Protein AF-A0A6G3MDM1-F1 (afdb_monomer)

Foldseek 3Di:
DVVQLVVLVVQLVVQVVVCVVVVDRDVSNVVSVVSNVVVVLVVLQVQDFDPLLVVLLVLLVVLLVVLVVPDQADADDPPDDLVNLLVVLVVLLVVLLLLLLVLLLCLLVVVLVCNSVSSNVNSVSVSVNSNSLSNSLNPPPDVVLSVVLSVLSNQLSVLSNQLSSLSSSCRNPVDPVSSVSNLVSSVSNSVSSLVSNCSSPPAAAQLSLLVVLLSCLSRPLLSLLSNLLFALPPPDFLLVLLVVLVVLLVPQLVVLLVLCLVCLPDPVSVNCNSVSSVSVSVSLVSNSSSLSNSLNLLLCLDPQWDCPDDQLDDLVVLVVLLVQLLVLLVCLLPDDDFQDPVNLVVSLVSNCVSLVVNLVSLVSSLVVPPPDPPLSVVLVVLSVQLVVLSVVLNVVLVVPVPDDGSVVNSVSSVVSSVSNSVSSVVSSVSCVDPVNDDPRIRRDPVSNVLSVQSSVLSVQLSVLSSQLSVLSSVCSVPPDPVSSVVNSVSSVSSSVSSVSNSVSSQVSPRLQVLLVVLLVLLVVLLVVLVVLLVCLVVVVDDQDDADLVVLVVLLVVLLVLLLVLLVVCLPPDLRSNSVNSVSLSSNSVSLSVNSVSLSNNLSLLVVDPSVLSSVLSVLSSQLSVLSNLLSQLSHSDRDDDPNDDRDHNNVSSVSNNVSSVVSNVSSVVSVCVSDPLSVLLVVLVVLLVVLVDDDPPPPPDDDQDDLVRLLVVLLVLLVVLLVLLVVLLVCLVPPLPCNSVSLVVNSVSLVVNSCSLVVNLVQDDPVLNVVLSVLSSQLSVLSSVLSVLSVCSVNDVVSSVVNVVSSVVNVVSSVVSNVSSVLQCLLLVLLVVLLVVLVVLLVVLVVLLVCLVVLNLFADPPFDALVVLVVLLVVLVVQLVVLVVVVVPDPDDGSVNSNVSSVSCSVSLVSNSVSLSSNLSNVGSVCSVVSNVSSVVNSVVSVVSSVVSVVSSVVPSPDD

Solvent-accessible surface area (backbone atoms only — not comparable to full-atom values): 51323 Å² total; per-residue (Å²): 83,71,68,52,30,50,52,26,48,50,50,32,52,53,41,50,55,49,28,75,74,63,83,50,88,55,70,68,41,58,54,26,49,49,53,24,51,51,26,48,53,58,37,64,74,63,60,86,51,62,69,54,48,53,52,25,37,50,52,52,48,53,51,45,52,52,58,75,62,69,64,84,60,70,76,76,64,94,90,68,52,78,64,55,57,52,50,54,48,54,53,50,49,55,51,50,49,52,39,50,28,51,44,47,39,33,62,51,70,65,39,72,84,56,43,46,60,43,50,33,53,41,40,56,51,49,54,54,49,54,52,54,53,47,30,49,39,72,67,44,94,48,69,66,61,22,45,54,51,49,53,39,48,48,55,34,44,55,33,48,49,51,34,41,53,32,49,49,47,27,69,64,49,80,44,77,67,34,54,49,51,34,52,54,34,49,49,55,31,48,51,38,50,47,54,40,49,50,66,74,48,82,65,64,70,31,49,62,47,40,54,52,50,44,47,45,45,57,55,50,51,47,37,47,40,73,31,26,79,50,90,53,90,62,93,66,43,60,68,56,36,50,52,50,42,51,52,44,49,71,66,48,46,60,54,47,53,52,51,49,54,56,20,68,73,41,84,79,37,32,64,53,37,24,61,47,46,50,58,47,47,58,52,51,53,52,40,52,51,37,48,27,34,39,31,26,53,45,14,58,50,28,90,72,24,47,77,74,43,82,71,66,69,60,71,65,59,52,51,50,45,49,50,52,42,50,49,54,53,45,61,62,62,69,52,87,73,86,80,47,72,71,56,54,53,50,44,55,53,52,47,51,49,41,52,48,54,52,48,49,55,52,52,57,30,46,72,70,55,83,86,50,72,66,60,50,45,56,52,48,56,41,48,51,48,41,54,50,50,53,50,49,44,52,53,51,50,63,58,43,72,60,89,57,60,71,63,56,54,39,54,50,48,53,52,41,51,50,53,45,50,51,43,52,50,51,47,52,55,60,51,68,34,80,95,59,51,74,41,72,55,48,59,22,74,68,15,52,60,68,23,44,65,56,38,50,31,53,47,47,31,48,51,31,47,41,58,24,38,56,47,49,49,47,40,70,74,52,87,48,77,70,57,46,58,54,35,54,53,28,51,51,48,26,52,50,30,51,52,49,37,54,51,50,58,62,74,62,42,64,33,41,66,56,31,51,53,49,39,54,53,48,53,52,44,50,53,49,50,50,53,52,49,49,41,68,72,65,66,77,66,92,74,81,89,71,65,62,65,57,32,52,50,52,46,53,50,50,52,50,51,44,50,48,54,53,57,62,47,68,79,53,56,95,72,44,34,34,62,50,31,59,53,48,48,56,39,47,57,48,54,62,52,43,53,62,33,50,53,52,41,46,58,59,37,71,88,52,64,66,76,60,51,50,48,54,51,55,34,49,47,51,25,51,50,24,46,39,45,30,44,36,38,67,32,94,73,55,61,65,58,93,89,36,78,68,52,54,55,69,60,19,46,50,46,27,49,50,33,51,48,54,42,50,53,51,52,53,56,47,57,52,67,56,39,76,62,49,51,50,40,54,52,49,52,50,52,45,50,59,71,68,50,93,73,79,87,82,72,88,78,72,72,90,64,54,70,69,59,48,49,54,52,49,52,52,38,51,50,48,47,44,51,46,45,51,50,45,61,61,33,66,78,76,46,68,85,55,45,62,63,47,53,50,52,41,46,54,43,49,50,55,42,50,49,52,55,64,72,50,42,79,82,44,59,69,74,56,33,54,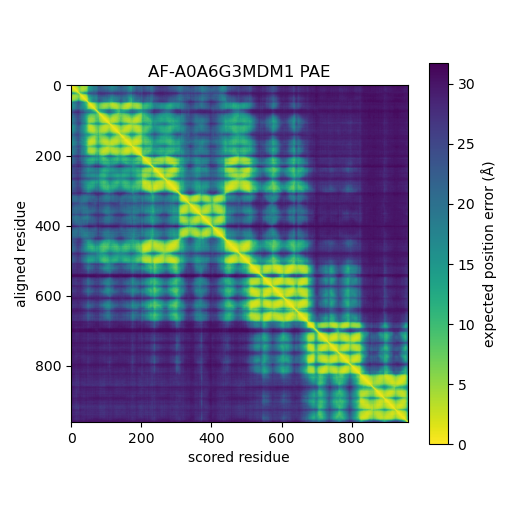52,51,51,50,46,49,44,53,38,47,53,39,50,39,55,40,48,58,38,57,61,44,49,84,80,37,84,75,49,56,62,59,43,52,53,40,45,49,49,40,45,48,41,48,50,52,50,50,50,55,63,63,55,66,51,52,10,51,54,42,30,52,55,48,35,54,54,48,52,55,52,46,54,55,47,51,52,49,42,56,29,26,75,69,51,64,35,53,59,56,90,90,54,66,51,43,84,71,39,52,60,57,43,53,52,30,50,54,51,51,51,50,53,52,52,61,53,69,71,48,94,67,92,44,39,69,56,40,30,54,48,31,58,54,45,51,60,38,48,55,54,35,55,53,45,51,53,43,31,32,32,45,56,15,42,89,38,31,69,60,28,40,52,53,47,51,51,51,46,52,54,51,49,53,50,39,54,50,38,55,49,59,58,50,64,72,75,77,73,129

InterPro domains:
  IPR036723 Alpha-catenin/vinculin-like superfamily [SSF47220] (77-200)

Structure (mmCIF, N/CA/C/O backbone):
data_AF-A0A6G3MDM1-F1
#
_entry.id   AF-A0A6G3MDM1-F1
#
loop_
_atom_site.group_PDB
_atom_site.id
_atom_site.type_symbol
_atom_site.label_atom_id
_atom_site.label_alt_id
_atom_site.label_comp_id
_atom_site.label_asym_id
_atom_site.label_entity_id
_atom_site.label_seq_id
_atom_site.pdbx_PDB_ins_code
_atom_site.Cartn_x
_atom_site.Cartn_y
_atom_site.Cartn_z
_atom_site.occupancy
_atom_site.B_iso_or_equiv
_atom_site.auth_seq_id
_atom_site.auth_comp_id
_atom_site.auth_asym_id
_atom_site.auth_atom_id
_atom_site.pdbx_PDB_model_num
ATOM 1 N N . ASN A 1 1 ? -0.074 -30.203 -42.753 1.00 56.38 1 ASN A N 1
ATOM 2 C CA . ASN A 1 1 ? 0.575 -29.553 -41.587 1.00 56.38 1 ASN A CA 1
ATOM 3 C C . ASN A 1 1 ? -0.104 -29.908 -40.266 1.00 56.38 1 ASN A C 1
ATOM 5 O O . ASN A 1 1 ? 0.550 -30.571 -39.475 1.00 56.38 1 ASN A O 1
ATOM 9 N N . LEU A 1 2 ? -1.399 -29.616 -40.043 1.00 56.16 2 LEU A N 1
ATOM 10 C CA . LEU A 1 2 ? -2.116 -30.030 -38.811 1.00 56.16 2 LEU A CA 1
ATOM 11 C C . LEU A 1 2 ? -1.998 -31.534 -38.520 1.00 56.16 2 LEU A C 1
ATOM 13 O O . LEU A 1 2 ? -1.675 -31.929 -37.409 1.00 56.16 2 LEU A O 1
ATOM 17 N N . GLN A 1 3 ? -2.166 -32.376 -39.540 1.00 72.31 3 GLN A N 1
ATOM 18 C CA . GLN A 1 3 ? -2.042 -33.830 -39.410 1.00 72.31 3 GLN A CA 1
ATOM 19 C C . GLN A 1 3 ? -0.613 -34.283 -39.048 1.00 72.31 3 GLN A C 1
ATOM 21 O O . GLN A 1 3 ? -0.442 -35.246 -38.304 1.00 72.31 3 GLN A O 1
ATOM 26 N N . ASN A 1 4 ? 0.415 -33.551 -39.494 1.00 68.88 4 ASN A N 1
ATOM 27 C CA . ASN A 1 4 ? 1.814 -33.817 -39.139 1.00 68.88 4 ASN A CA 1
ATOM 28 C C . ASN A 1 4 ? 2.110 -33.406 -37.692 1.00 68.88 4 ASN A C 1
ATOM 30 O O . ASN A 1 4 ? 2.828 -34.127 -37.002 1.00 68.88 4 ASN A O 1
ATOM 34 N N . ILE A 1 5 ? 1.523 -32.301 -37.215 1.00 68.00 5 ILE A N 1
ATOM 35 C CA . ILE A 1 5 ? 1.585 -31.881 -35.804 1.00 68.00 5 ILE A CA 1
ATOM 36 C C . ILE A 1 5 ? 0.885 -32.911 -34.926 1.00 68.00 5 ILE A C 1
ATOM 38 O O . ILE A 1 5 ? 1.427 -33.317 -33.907 1.00 68.00 5 ILE A O 1
ATOM 42 N N . LEU A 1 6 ? -0.295 -33.377 -35.336 1.00 74.31 6 LEU A N 1
ATOM 43 C CA . LEU A 1 6 ? -1.076 -34.353 -34.580 1.00 74.31 6 LEU A CA 1
ATOM 44 C C . LEU A 1 6 ? -0.318 -35.680 -34.467 1.00 74.31 6 LEU A C 1
ATOM 46 O O . LEU A 1 6 ? -0.173 -36.219 -33.376 1.00 74.31 6 LEU A O 1
ATOM 50 N N . THR A 1 7 ? 0.264 -36.147 -35.573 1.00 77.12 7 THR A N 1
ATOM 51 C CA . THR A 1 7 ? 1.086 -37.366 -35.602 1.00 77.12 7 THR A CA 1
ATOM 52 C C . THR A 1 7 ? 2.361 -37.206 -34.767 1.00 77.12 7 THR A C 1
ATOM 54 O O . THR A 1 7 ? 2.707 -38.091 -33.989 1.00 77.12 7 THR A O 1
ATOM 57 N N . SER A 1 8 ? 3.040 -36.059 -34.860 1.00 69.50 8 SER A N 1
ATOM 58 C CA . SER A 1 8 ? 4.252 -35.777 -34.075 1.00 69.50 8 SER A CA 1
ATOM 59 C C . SER A 1 8 ? 3.952 -35.607 -32.583 1.00 69.50 8 SER A C 1
ATOM 61 O O . SER A 1 8 ? 4.720 -36.069 -31.747 1.00 69.50 8 SER A O 1
ATOM 63 N N . SER A 1 9 ? 2.807 -35.015 -32.239 1.00 74.25 9 SER A N 1
ATOM 64 C CA . SER A 1 9 ? 2.337 -34.852 -30.861 1.00 74.25 9 SER A CA 1
ATOM 65 C C . SER A 1 9 ? 1.912 -36.186 -30.249 1.00 74.25 9 SER A C 1
ATOM 67 O O . SER A 1 9 ? 2.277 -36.466 -29.112 1.00 74.25 9 SER A O 1
ATOM 69 N N . ILE A 1 10 ? 1.227 -37.049 -31.010 1.00 80.62 10 ILE A N 1
ATOM 70 C CA . ILE A 1 10 ? 0.932 -38.429 -30.597 1.00 80.62 10 ILE A CA 1
ATOM 71 C C . ILE A 1 10 ? 2.235 -39.183 -30.323 1.00 80.62 10 ILE A C 1
ATOM 73 O O . ILE A 1 10 ? 2.354 -39.797 -29.266 1.00 80.62 10 ILE A O 1
ATOM 77 N N . ASN A 1 11 ? 3.225 -39.069 -31.213 1.00 76.69 11 ASN A N 1
ATOM 78 C CA . ASN A 1 11 ? 4.536 -39.691 -31.028 1.00 76.69 11 ASN A CA 1
ATOM 79 C C . ASN A 1 11 ? 5.253 -39.167 -29.769 1.00 76.69 11 ASN A C 1
ATOM 81 O O . ASN A 1 11 ? 5.798 -39.954 -28.995 1.00 76.69 11 ASN A O 1
ATOM 85 N N . CYS A 1 12 ? 5.189 -37.860 -29.495 1.00 74.38 12 CYS A N 1
ATOM 86 C CA . CYS A 1 12 ? 5.687 -37.283 -28.243 1.00 74.38 12 CYS A CA 1
ATOM 87 C C . CYS A 1 12 ? 4.965 -37.853 -27.014 1.00 74.38 12 CYS A C 1
ATOM 89 O O . CYS A 1 12 ? 5.619 -38.201 -26.033 1.00 74.38 12 CYS A O 1
ATOM 91 N N . CYS A 1 13 ? 3.636 -37.980 -27.051 1.00 77.19 13 CYS A N 1
ATOM 92 C CA . CYS A 1 13 ? 2.851 -38.556 -25.958 1.00 77.19 13 CYS A CA 1
ATOM 93 C C . CYS A 1 13 ? 3.184 -40.035 -25.726 1.00 77.19 13 CYS A C 1
ATOM 95 O O . CYS A 1 13 ? 3.335 -40.452 -24.577 1.00 77.19 13 CYS A O 1
ATOM 97 N N . THR A 1 14 ? 3.341 -40.827 -26.789 1.00 77.50 14 THR A N 1
ATOM 98 C CA . THR A 1 14 ? 3.735 -42.237 -26.674 1.00 77.50 14 THR A CA 1
ATOM 99 C C . THR A 1 14 ? 5.146 -42.385 -26.122 1.00 77.50 14 THR A C 1
ATOM 101 O O . THR A 1 14 ? 5.366 -43.210 -25.240 1.00 77.50 14 THR A O 1
ATOM 104 N N . GLU A 1 15 ? 6.086 -41.543 -26.551 1.00 71.12 15 GLU A N 1
ATOM 105 C CA . GLU A 1 15 ? 7.463 -41.596 -26.053 1.00 71.12 15 GLU A CA 1
ATOM 106 C C . GLU A 1 15 ? 7.592 -41.055 -24.627 1.00 71.12 15 GLU A C 1
ATOM 108 O O . GLU A 1 15 ? 8.381 -41.561 -23.835 1.00 71.12 15 GLU A O 1
ATOM 113 N N . THR A 1 16 ? 6.750 -40.098 -24.240 1.00 70.69 16 THR A N 1
ATOM 114 C CA . THR A 1 16 ? 6.659 -39.625 -22.851 1.00 70.69 16 THR A CA 1
ATOM 115 C C . THR A 1 16 ? 6.066 -40.708 -21.949 1.00 70.69 16 THR A C 1
ATOM 117 O O . THR A 1 16 ? 6.552 -40.923 -20.841 1.00 70.69 16 THR A O 1
ATOM 120 N N . LYS A 1 17 ? 5.071 -41.464 -22.433 1.00 74.31 17 LYS A N 1
ATOM 121 C CA . LYS A 1 17 ? 4.546 -42.641 -21.728 1.00 74.31 17 LYS A CA 1
ATOM 122 C C . LYS A 1 17 ? 5.627 -43.714 -21.539 1.00 74.31 17 LYS A C 1
ATOM 124 O O . LYS A 1 17 ? 5.724 -44.285 -20.457 1.00 74.31 17 LYS A O 1
ATOM 129 N N . ASN A 1 18 ? 6.465 -43.941 -22.550 1.00 67.12 18 ASN A N 1
ATOM 130 C CA . ASN A 1 18 ? 7.610 -44.850 -22.453 1.00 67.12 18 ASN A CA 1
ATOM 131 C C . ASN A 1 18 ? 8.684 -44.328 -21.480 1.00 67.12 18 ASN A C 1
ATOM 133 O O . ASN A 1 18 ? 9.256 -45.106 -20.721 1.00 67.12 18 ASN A O 1
ATOM 137 N N . MET A 1 19 ? 8.919 -43.012 -21.439 1.00 62.62 19 MET A N 1
ATOM 138 C CA . MET A 1 19 ? 9.849 -42.377 -20.498 1.00 62.62 19 MET A CA 1
ATOM 139 C C . MET A 1 19 ? 9.411 -42.566 -19.038 1.00 62.62 19 MET A C 1
ATOM 141 O O . MET A 1 19 ? 10.239 -42.908 -18.196 1.00 62.62 19 MET A O 1
ATOM 145 N N . ILE A 1 20 ? 8.113 -42.401 -18.748 1.00 64.94 20 ILE A N 1
ATOM 146 C CA . ILE A 1 20 ? 7.532 -42.624 -17.410 1.00 64.94 20 ILE A CA 1
ATOM 147 C C . ILE A 1 20 ? 7.748 -44.073 -16.944 1.00 64.94 20 ILE A C 1
ATOM 149 O O . ILE A 1 20 ? 7.899 -44.324 -15.753 1.00 64.94 20 ILE A O 1
ATOM 153 N N . LEU A 1 21 ? 7.799 -45.026 -17.878 1.00 64.44 21 LEU A N 1
ATOM 154 C CA . LEU A 1 21 ? 8.020 -46.442 -17.580 1.00 64.44 21 LEU A CA 1
ATOM 155 C C . LEU A 1 21 ? 9.507 -46.810 -17.421 1.00 64.44 21 LEU A C 1
ATOM 157 O O . LEU A 1 21 ? 9.814 -47.741 -16.681 1.00 64.44 21 LEU A O 1
ATOM 161 N N . CYS A 1 22 ? 10.428 -46.096 -18.079 1.00 56.28 22 CYS A N 1
ATOM 162 C CA . CYS A 1 22 ? 11.844 -46.484 -18.172 1.00 56.28 22 CYS A CA 1
ATOM 163 C C . CYS A 1 22 ? 12.840 -45.549 -17.450 1.00 56.28 22 CYS A C 1
ATOM 165 O O . CYS A 1 22 ? 14.040 -45.820 -17.491 1.00 56.28 22 CYS A O 1
ATOM 167 N N . ASN A 1 23 ? 12.390 -44.460 -16.806 1.00 50.69 23 ASN A N 1
ATOM 168 C CA . ASN A 1 23 ? 13.208 -43.529 -15.997 1.00 50.69 23 ASN A CA 1
ATOM 169 C C . ASN A 1 23 ? 14.508 -43.007 -16.662 1.00 50.69 23 ASN A C 1
ATOM 171 O O . ASN A 1 23 ? 15.453 -42.600 -15.987 1.00 50.69 23 ASN A O 1
ATOM 175 N N . SER A 1 24 ? 14.565 -42.971 -17.994 1.00 52.22 24 SER A N 1
ATOM 176 C CA . SER A 1 24 ? 15.653 -42.366 -18.771 1.00 52.22 24 SER A CA 1
ATOM 177 C C . SER A 1 24 ? 15.071 -41.611 -19.962 1.00 52.22 24 SER A C 1
ATOM 179 O O . SER A 1 24 ? 14.075 -42.043 -20.537 1.00 52.22 24 SER A O 1
ATOM 181 N N . ILE A 1 25 ? 15.660 -40.460 -20.308 1.00 53.53 25 ILE A N 1
ATOM 182 C CA . ILE A 1 25 ? 15.230 -39.644 -21.453 1.00 53.53 25 ILE A CA 1
ATOM 183 C C . ILE A 1 25 ? 15.788 -40.300 -22.724 1.00 53.53 25 ILE A C 1
ATOM 185 O O . ILE A 1 25 ? 17.003 -40.240 -22.937 1.00 53.53 25 ILE A O 1
ATOM 189 N N . PRO A 1 26 ? 14.962 -40.914 -23.587 1.00 58.25 26 PRO A N 1
ATOM 190 C CA . PRO A 1 26 ? 15.462 -41.473 -24.829 1.00 58.25 26 PRO A CA 1
ATOM 191 C C . PRO A 1 26 ? 15.682 -40.338 -25.843 1.00 58.25 26 PRO A C 1
ATOM 193 O O . PRO A 1 26 ? 14.873 -39.413 -25.940 1.00 58.25 26 PRO A O 1
ATOM 196 N N . GLN A 1 27 ? 16.757 -40.402 -26.640 1.00 58.00 27 GLN A N 1
ATOM 197 C CA . GLN A 1 27 ? 16.988 -39.455 -27.749 1.00 58.00 27 GLN A CA 1
ATOM 198 C C . GLN A 1 27 ? 15.788 -39.377 -28.716 1.00 58.00 27 GLN A C 1
ATOM 200 O O . GLN A 1 27 ? 15.547 -38.320 -29.298 1.00 58.00 27 GLN A O 1
ATOM 205 N N . SER A 1 28 ? 14.978 -40.441 -28.807 1.00 61.41 28 SER A N 1
ATOM 206 C CA . SER A 1 28 ? 13.747 -40.484 -29.608 1.00 61.41 28 SER A CA 1
ATOM 207 C C . SER A 1 28 ? 12.702 -39.441 -29.193 1.00 61.41 28 SER A C 1
ATOM 209 O O . SER A 1 28 ? 11.977 -38.931 -30.051 1.00 61.41 28 SER A O 1
ATOM 211 N N . LEU A 1 29 ? 12.642 -39.067 -27.908 1.00 64.69 29 LEU A N 1
ATOM 212 C CA . LEU A 1 29 ? 11.740 -38.023 -27.417 1.00 64.69 29 LEU A CA 1
ATOM 213 C C . LEU A 1 29 ? 12.207 -36.635 -27.873 1.00 64.69 29 LEU A C 1
ATOM 215 O O . LEU A 1 29 ? 11.394 -35.831 -28.320 1.00 64.69 29 LEU A O 1
ATOM 219 N N . LEU A 1 30 ? 13.516 -36.367 -27.824 1.00 59.47 30 LEU A N 1
ATOM 220 C CA . LEU A 1 30 ? 14.088 -35.093 -28.267 1.00 59.47 30 LEU A CA 1
ATOM 221 C C . LEU A 1 30 ? 13.893 -34.888 -29.778 1.00 59.47 30 LEU A C 1
ATOM 223 O O . LEU A 1 30 ? 13.536 -33.794 -30.215 1.00 59.47 30 LEU A O 1
ATOM 227 N N . ASP A 1 31 ? 14.055 -35.952 -30.564 1.00 67.00 31 ASP A N 1
ATOM 228 C CA . ASP A 1 31 ? 13.816 -35.926 -32.009 1.00 67.00 31 ASP A CA 1
ATOM 229 C C . ASP A 1 31 ? 12.328 -35.775 -32.350 1.00 67.00 31 ASP A C 1
ATOM 231 O O . ASP A 1 31 ? 11.976 -35.071 -33.298 1.00 67.00 31 ASP A O 1
ATOM 235 N N . SER A 1 32 ? 11.437 -36.378 -31.557 1.00 66.81 32 SER A N 1
ATOM 236 C CA . SER A 1 32 ? 9.986 -36.210 -31.714 1.00 66.81 32 SER A CA 1
ATOM 237 C C . SER A 1 32 ? 9.538 -34.785 -31.369 1.00 66.81 32 SER A C 1
ATOM 239 O O . SER A 1 32 ? 8.725 -34.208 -32.093 1.00 66.81 32 SER A O 1
ATOM 241 N N . ILE A 1 33 ? 10.126 -34.172 -30.334 1.00 63.38 33 ILE A N 1
ATOM 242 C CA . ILE A 1 33 ? 9.881 -32.770 -29.962 1.00 63.38 33 ILE A CA 1
ATOM 243 C C . ILE A 1 33 ? 10.366 -31.820 -31.062 1.00 63.38 33 ILE A C 1
ATOM 245 O O . ILE A 1 33 ? 9.626 -30.912 -31.441 1.00 63.38 33 ILE A O 1
ATOM 249 N N . LYS A 1 34 ? 11.563 -32.048 -31.623 1.00 64.56 34 LYS A N 1
ATOM 250 C CA . LYS A 1 34 ? 12.079 -31.252 -32.749 1.00 64.56 34 LYS A CA 1
ATOM 251 C C . LYS A 1 34 ? 11.168 -31.339 -33.971 1.00 64.56 34 LYS A C 1
ATOM 253 O O . LYS A 1 34 ? 10.753 -30.306 -34.480 1.00 64.56 34 LYS A O 1
ATOM 258 N N . ARG A 1 35 ? 10.753 -32.547 -34.372 1.00 66.88 35 ARG A N 1
ATOM 259 C CA . ARG A 1 35 ? 9.805 -32.731 -35.488 1.00 66.88 35 ARG A CA 1
ATOM 260 C C . ARG A 1 35 ? 8.462 -32.053 -35.239 1.00 66.88 35 ARG A C 1
ATOM 262 O O . ARG A 1 35 ? 7.871 -31.526 -36.176 1.00 66.88 35 ARG A O 1
ATOM 269 N N . ASN A 1 36 ? 7.982 -32.047 -33.995 1.00 68.50 36 ASN A N 1
ATOM 270 C CA . ASN A 1 36 ? 6.753 -31.343 -33.649 1.00 68.50 36 ASN A CA 1
ATOM 271 C C . ASN A 1 36 ? 6.929 -29.820 -33.762 1.00 68.50 36 ASN A C 1
ATOM 273 O O . ASN A 1 36 ? 6.077 -29.148 -34.335 1.00 68.50 36 ASN A O 1
ATOM 277 N N . SER A 1 37 ? 8.061 -29.286 -33.294 1.00 56.94 37 SER A N 1
ATOM 278 C CA . SER A 1 37 ? 8.414 -27.870 -33.446 1.00 56.94 37 SER A CA 1
ATOM 279 C C . SER A 1 37 ? 8.526 -27.466 -34.920 1.00 56.94 37 SER A C 1
ATOM 281 O O . SER A 1 37 ? 7.942 -26.466 -35.327 1.00 56.94 37 SER A O 1
ATOM 283 N N . ASP A 1 38 ? 9.191 -28.275 -35.745 1.00 62.28 38 ASP A N 1
ATOM 284 C CA . ASP A 1 38 ? 9.326 -28.031 -37.184 1.00 62.28 38 ASP A CA 1
ATOM 285 C C . ASP A 1 38 ? 7.971 -28.115 -37.907 1.00 62.28 38 ASP A C 1
ATOM 287 O O . ASP A 1 38 ? 7.681 -27.319 -38.800 1.00 62.28 38 ASP A O 1
ATOM 291 N N . ALA A 1 39 ? 7.093 -29.036 -37.493 1.00 64.62 39 ALA A N 1
ATOM 292 C CA . ALA A 1 39 ? 5.735 -29.147 -38.023 1.00 64.62 39 ALA A CA 1
ATOM 293 C C . ALA A 1 39 ? 4.850 -27.948 -37.636 1.00 64.62 39 ALA A C 1
ATOM 295 O O . ALA A 1 39 ? 4.028 -27.517 -38.447 1.00 64.62 39 ALA A O 1
ATOM 296 N N . ILE A 1 40 ? 5.033 -27.393 -36.432 1.00 59.28 40 ILE A N 1
ATOM 297 C CA . ILE A 1 40 ? 4.368 -26.166 -35.969 1.00 59.28 40 ILE A CA 1
ATOM 298 C C . ILE A 1 40 ? 4.896 -24.948 -36.738 1.00 59.28 40 ILE A C 1
ATOM 300 O O . ILE A 1 40 ? 4.097 -24.167 -37.251 1.00 59.28 40 ILE A O 1
ATOM 304 N N . LEU A 1 41 ? 6.213 -24.819 -36.918 1.00 56.00 41 LEU A N 1
ATOM 305 C CA . LEU A 1 41 ? 6.829 -23.755 -37.725 1.00 56.00 41 LEU A CA 1
ATOM 306 C C . LEU A 1 41 ? 6.403 -23.827 -39.200 1.00 56.00 41 LEU A C 1
ATOM 308 O O . LEU A 1 41 ? 6.119 -22.804 -39.822 1.00 56.00 41 LEU A O 1
ATOM 312 N N . SER A 1 42 ? 6.271 -25.036 -39.749 1.00 60.62 42 SER A N 1
ATOM 313 C CA . SER A 1 42 ? 5.723 -25.258 -41.090 1.00 60.62 42 SER A CA 1
ATOM 314 C C . SER A 1 42 ? 4.229 -24.941 -41.192 1.00 60.62 42 SER A C 1
ATOM 316 O O . SER A 1 42 ? 3.741 -24.709 -42.295 1.00 60.62 42 SER A O 1
ATOM 318 N N . LEU A 1 43 ? 3.481 -24.977 -40.087 1.00 62.12 43 LEU A N 1
ATOM 319 C CA . LEU A 1 43 ? 2.080 -24.567 -40.056 1.00 62.12 43 LEU A CA 1
ATOM 320 C C . LEU A 1 43 ? 1.959 -23.043 -39.976 1.00 62.12 43 LEU A C 1
ATOM 322 O O . LEU A 1 43 ? 1.180 -22.457 -40.725 1.00 62.12 43 LEU A O 1
ATOM 326 N N . LEU A 1 44 ? 2.790 -22.422 -39.137 1.00 54.09 44 LEU A N 1
ATOM 327 C CA . LEU A 1 44 ? 2.942 -20.973 -39.002 1.00 54.09 44 LEU A CA 1
ATOM 328 C C . LEU A 1 44 ? 3.313 -20.306 -40.335 1.00 54.09 44 LEU A C 1
ATOM 330 O O . LEU A 1 44 ? 2.776 -19.254 -40.664 1.00 54.09 44 LEU A O 1
ATOM 334 N N . SER A 1 45 ? 4.151 -20.947 -41.155 1.00 55.12 45 SER A N 1
ATOM 335 C CA . SER A 1 45 ? 4.503 -20.448 -42.494 1.00 55.12 45 SER A CA 1
ATOM 336 C C . SER A 1 45 ? 3.392 -20.593 -43.548 1.00 55.12 45 SER A C 1
ATOM 338 O O . SER A 1 45 ? 3.509 -20.020 -44.633 1.00 55.12 45 SER A O 1
ATOM 340 N N . THR A 1 46 ? 2.316 -21.324 -43.232 1.00 58.50 46 THR A N 1
ATOM 341 C CA . THR A 1 46 ? 1.135 -21.540 -44.091 1.00 58.50 46 THR A CA 1
ATOM 342 C C . THR A 1 46 ? -0.118 -20.783 -43.640 1.00 58.50 46 THR A C 1
ATOM 344 O O . THR A 1 46 ? -1.184 -21.002 -44.215 1.00 58.50 46 THR A O 1
ATOM 347 N N . ILE A 1 47 ? -0.024 -19.910 -42.630 1.00 57.88 47 ILE A N 1
ATOM 348 C CA . ILE A 1 47 ? -1.165 -19.096 -42.191 1.00 57.88 47 ILE A CA 1
ATOM 349 C C . ILE A 1 47 ? -1.498 -18.076 -43.298 1.00 57.88 47 ILE A C 1
ATOM 351 O O . ILE A 1 47 ? -0.607 -17.320 -43.694 1.00 57.88 47 ILE A O 1
ATOM 355 N N . PRO A 1 48 ? -2.741 -18.053 -43.822 1.00 53.38 48 PRO A N 1
ATOM 356 C CA . PRO A 1 48 ? -3.134 -17.106 -44.858 1.00 53.38 48 PRO A CA 1
ATOM 357 C C . PRO A 1 48 ? -3.079 -15.684 -44.295 1.00 53.38 48 PRO A C 1
ATOM 359 O O . PRO A 1 48 ? -3.755 -15.366 -43.319 1.00 53.38 48 PRO A O 1
ATOM 362 N N . THR A 1 49 ? -2.258 -14.838 -44.912 1.00 58.44 49 THR A N 1
ATOM 363 C CA . THR A 1 49 ? -2.129 -13.411 -44.566 1.00 58.44 49 THR A CA 1
ATOM 364 C C . THR A 1 49 ? -2.704 -12.553 -45.691 1.00 58.44 49 THR A C 1
ATOM 366 O O . THR A 1 49 ? -3.195 -13.073 -46.696 1.00 58.44 49 THR A O 1
ATOM 369 N N . ASN A 1 50 ? -2.680 -11.226 -45.539 1.00 66.88 50 ASN A N 1
ATOM 370 C CA . ASN A 1 50 ? -3.055 -10.319 -46.621 1.00 66.88 50 ASN A CA 1
ATOM 371 C C . ASN A 1 50 ? -2.284 -10.682 -47.915 1.00 66.88 50 ASN A C 1
ATOM 373 O O . ASN A 1 50 ? -1.063 -10.861 -47.886 1.00 66.88 50 ASN A O 1
ATOM 377 N N . GLN A 1 51 ? -2.992 -10.795 -49.047 1.00 71.31 51 GLN A N 1
ATOM 378 C CA . GLN A 1 51 ? -2.432 -11.229 -50.336 1.00 71.31 51 GLN A CA 1
ATOM 379 C C . GLN A 1 51 ? -1.216 -10.401 -50.765 1.00 71.31 51 GLN A C 1
ATOM 381 O O . GLN A 1 51 ? -0.314 -10.922 -51.426 1.00 71.31 51 GLN A O 1
ATOM 386 N N . ASP A 1 52 ? -1.177 -9.127 -50.386 1.00 72.38 52 ASP A N 1
ATOM 387 C CA . ASP A 1 52 ? -0.088 -8.225 -50.744 1.00 72.38 52 ASP A CA 1
ATOM 388 C C . ASP A 1 52 ? 1.194 -8.529 -49.951 1.00 72.38 52 ASP A C 1
ATOM 390 O O . ASP A 1 52 ? 2.283 -8.558 -50.528 1.00 72.38 52 ASP A O 1
ATOM 394 N N . ILE A 1 53 ? 1.070 -8.930 -48.680 1.00 76.19 53 ILE A N 1
ATOM 395 C CA . ILE A 1 53 ? 2.198 -9.383 -47.845 1.00 76.19 53 ILE A CA 1
ATOM 396 C C . ILE A 1 53 ? 2.751 -10.711 -48.369 1.00 76.19 53 ILE A C 1
ATOM 398 O O . ILE A 1 53 ? 3.968 -10.910 -48.421 1.00 76.19 53 ILE A O 1
ATOM 402 N N . GLU A 1 54 ? 1.883 -11.616 -48.823 1.00 75.69 54 GLU A N 1
ATOM 403 C CA . GLU A 1 54 ? 2.327 -12.870 -49.431 1.00 75.69 54 GLU A CA 1
ATOM 404 C C . GLU A 1 54 ? 3.077 -12.655 -50.748 1.00 75.69 54 GLU A C 1
ATOM 406 O O . GLU A 1 54 ? 4.097 -13.310 -50.978 1.00 75.69 54 GLU A O 1
ATOM 411 N N . LYS A 1 55 ? 2.604 -11.745 -51.609 1.00 78.88 55 LYS A N 1
ATOM 412 C CA . LYS A 1 55 ? 3.290 -11.377 -52.860 1.00 78.88 55 LYS A CA 1
ATOM 413 C C . LYS A 1 55 ? 4.643 -10.721 -52.578 1.00 78.88 55 LYS A C 1
ATOM 415 O O . LYS A 1 55 ? 5.641 -11.116 -53.181 1.00 78.88 55 LYS A O 1
ATOM 420 N N . ALA A 1 56 ? 4.691 -9.780 -51.635 1.00 80.56 56 ALA A N 1
ATOM 421 C CA . ALA A 1 56 ? 5.911 -9.095 -51.215 1.00 80.56 56 ALA A CA 1
ATOM 422 C C . ALA A 1 56 ? 6.953 -10.075 -50.645 1.00 80.56 56 ALA A C 1
ATOM 424 O O . ALA A 1 56 ? 8.106 -10.091 -51.078 1.00 80.56 56 ALA A O 1
ATOM 425 N N . ALA A 1 57 ? 6.538 -10.977 -49.752 1.00 81.62 57 ALA A N 1
ATOM 426 C CA . ALA A 1 57 ? 7.424 -11.988 -49.184 1.00 81.62 57 ALA A CA 1
ATOM 427 C C . ALA A 1 57 ? 7.914 -13.010 -50.226 1.00 81.62 57 ALA A C 1
ATOM 429 O O . ALA A 1 57 ? 9.077 -13.409 -50.187 1.00 81.62 57 ALA A O 1
ATOM 430 N N . LYS A 1 58 ? 7.063 -13.407 -51.187 1.00 81.19 58 LYS A N 1
ATOM 431 C CA . LYS A 1 58 ? 7.477 -14.250 -52.325 1.00 81.19 58 LYS A CA 1
ATOM 432 C C . LYS A 1 58 ? 8.523 -13.544 -53.190 1.00 81.19 58 LYS A C 1
ATOM 434 O O . LYS A 1 58 ? 9.491 -14.179 -53.591 1.00 81.19 58 LYS A O 1
ATOM 439 N N . SER A 1 59 ? 8.374 -12.240 -53.432 1.00 82.12 59 SER A N 1
ATOM 440 C CA . SER A 1 59 ? 9.370 -11.440 -54.158 1.00 82.12 59 SER A CA 1
ATOM 441 C C . SER A 1 59 ? 10.731 -11.441 -53.451 1.00 82.12 59 SER A C 1
ATOM 443 O O . SER A 1 59 ? 11.749 -11.680 -54.094 1.00 82.12 59 SER A O 1
ATOM 445 N N . ILE A 1 60 ? 10.761 -11.257 -52.126 1.00 83.25 60 ILE A N 1
ATOM 446 C CA . ILE A 1 60 ? 12.000 -11.323 -51.327 1.00 83.25 60 ILE A CA 1
ATOM 447 C C . ILE A 1 60 ? 12.625 -12.727 -51.386 1.00 83.25 60 ILE A C 1
ATOM 449 O O . ILE A 1 60 ? 13.836 -12.871 -51.554 1.00 83.25 60 ILE A O 1
ATOM 453 N N . GLN A 1 61 ? 11.802 -13.775 -51.319 1.00 82.19 61 GLN A N 1
ATOM 454 C CA . GLN A 1 61 ? 12.269 -15.159 -51.390 1.00 82.19 61 GLN A CA 1
ATOM 455 C C . GLN A 1 61 ? 12.893 -15.498 -52.756 1.00 82.19 61 GLN A C 1
ATOM 457 O O . GLN A 1 61 ? 13.950 -16.122 -52.800 1.00 82.19 61 GLN A O 1
ATOM 462 N N . LEU A 1 62 ? 12.326 -14.989 -53.858 1.00 82.44 62 LEU A N 1
ATOM 463 C CA . LEU A 1 62 ? 12.901 -15.130 -55.203 1.00 82.44 62 LEU A CA 1
ATOM 464 C C . LEU A 1 62 ? 14.283 -14.466 -55.335 1.00 82.44 62 LEU A C 1
ATOM 466 O O . LEU A 1 62 ? 15.145 -14.986 -56.041 1.00 82.44 62 LEU A O 1
ATOM 470 N N . LEU A 1 63 ? 14.523 -13.342 -54.648 1.00 80.44 63 LEU A N 1
ATOM 471 C CA . LEU A 1 63 ? 15.843 -12.692 -54.616 1.00 80.44 63 LEU A CA 1
ATOM 472 C C . LEU A 1 63 ? 16.865 -13.519 -53.825 1.00 80.44 63 LEU A C 1
ATOM 474 O O . LEU A 1 63 ? 18.039 -13.574 -54.195 1.00 80.44 63 LEU A O 1
ATOM 478 N N . SER A 1 64 ? 16.424 -14.197 -52.760 1.00 82.25 64 SER A N 1
ATOM 479 C CA . SER A 1 64 ? 17.269 -15.130 -52.004 1.00 82.25 64 SER A CA 1
ATOM 480 C C . SER A 1 64 ? 17.689 -16.329 -52.852 1.00 82.25 64 SER A C 1
ATOM 482 O O . SER A 1 64 ? 18.862 -16.712 -52.854 1.00 82.25 64 SER A O 1
ATOM 484 N N . ASP A 1 65 ? 16.760 -16.878 -53.633 1.00 80.38 65 ASP A N 1
ATOM 485 C CA . ASP A 1 65 ? 17.045 -17.974 -54.558 1.00 80.38 65 ASP A CA 1
ATOM 486 C C . ASP A 1 65 ? 17.976 -17.522 -55.697 1.00 80.38 65 ASP A C 1
ATOM 488 O O . ASP A 1 65 ? 18.911 -18.241 -56.061 1.00 80.38 65 ASP A O 1
ATOM 492 N N . ASP A 1 66 ? 17.805 -16.295 -56.206 1.00 79.12 66 ASP A N 1
ATOM 493 C CA . ASP A 1 66 ? 18.709 -15.698 -57.197 1.00 79.12 66 ASP A CA 1
ATOM 494 C C . ASP A 1 66 ? 20.129 -15.478 -56.636 1.00 79.12 66 ASP A C 1
ATOM 496 O O . ASP A 1 66 ? 21.115 -15.724 -57.337 1.00 79.12 66 ASP A O 1
ATOM 500 N N . TYR A 1 67 ? 20.265 -15.093 -55.362 1.00 77.38 67 TYR A N 1
ATOM 501 C CA . TYR A 1 67 ? 21.565 -14.988 -54.684 1.00 77.38 67 TYR A CA 1
ATOM 502 C C . TYR A 1 67 ? 22.253 -16.355 -54.559 1.00 77.38 67 TYR A C 1
ATOM 504 O O . TYR A 1 67 ? 23.404 -16.510 -54.969 1.00 77.38 67 TYR A O 1
ATOM 512 N N . LYS A 1 68 ? 21.527 -17.372 -54.073 1.00 75.12 68 LYS A N 1
ATOM 513 C CA . LYS A 1 68 ? 22.033 -18.750 -53.934 1.00 75.12 68 LYS A CA 1
ATOM 514 C C . LYS A 1 68 ? 22.432 -19.371 -55.271 1.00 75.12 68 LYS A C 1
ATOM 516 O O . LYS A 1 68 ? 23.343 -20.192 -55.313 1.00 75.12 68 LYS A O 1
ATOM 521 N N . SER A 1 69 ? 21.778 -18.968 -56.362 1.00 71.19 69 SER A N 1
ATOM 522 C CA . SER A 1 69 ? 22.072 -19.469 -57.707 1.00 71.19 69 SER A CA 1
ATOM 523 C C . SER A 1 69 ? 23.396 -18.966 -58.304 1.00 71.19 69 SER A C 1
ATOM 525 O O . SER A 1 69 ? 23.803 -19.479 -59.345 1.00 71.19 69 SER A O 1
ATOM 527 N N . GLN A 1 70 ? 24.058 -17.975 -57.679 1.00 64.12 70 GLN A N 1
ATOM 528 C CA . GLN A 1 70 ? 25.338 -17.375 -58.105 1.00 64.12 70 GLN A CA 1
ATOM 529 C C . GLN A 1 70 ? 25.405 -16.947 -59.588 1.00 64.12 70 GLN A C 1
ATOM 531 O O . GLN A 1 70 ? 26.488 -16.815 -60.160 1.00 64.12 70 GLN A O 1
ATOM 536 N N . LYS A 1 71 ? 24.259 -16.710 -60.240 1.00 60.62 71 LYS A N 1
ATOM 537 C CA . LYS A 1 71 ? 24.226 -16.291 -61.647 1.00 60.62 71 LYS A CA 1
ATOM 538 C C . LYS A 1 71 ? 24.844 -14.892 -61.813 1.00 60.62 71 LYS A C 1
ATOM 540 O O . LYS A 1 71 ? 24.508 -14.000 -61.025 1.00 60.62 71 LYS A O 1
ATOM 545 N N . PRO A 1 72 ? 25.702 -14.673 -62.832 1.00 56.66 72 PRO A N 1
ATOM 546 C CA . PRO A 1 72 ? 26.274 -13.357 -63.099 1.00 56.66 72 PRO A CA 1
ATOM 547 C C . PRO A 1 72 ? 25.165 -12.363 -63.464 1.00 56.66 72 PRO A C 1
ATOM 549 O O . PRO A 1 72 ? 24.266 -12.677 -64.247 1.00 56.66 72 PRO A O 1
ATOM 552 N N . ALA A 1 73 ? 25.212 -11.174 -62.861 1.00 58.47 73 ALA A N 1
ATOM 553 C CA . ALA A 1 73 ? 24.233 -10.119 -63.099 1.00 58.47 73 ALA A CA 1
ATOM 554 C C . ALA A 1 73 ? 24.414 -9.470 -64.485 1.00 58.47 73 ALA A C 1
ATOM 556 O O . ALA A 1 73 ? 25.519 -9.492 -65.033 1.00 58.47 73 ALA A O 1
ATOM 557 N N . PRO A 1 74 ? 23.354 -8.864 -65.057 1.00 58.09 74 PRO A N 1
ATOM 558 C CA . PRO A 1 74 ? 23.484 -8.070 -66.274 1.00 58.09 74 PRO A CA 1
ATOM 559 C C . PRO A 1 74 ? 24.466 -6.895 -66.073 1.00 58.09 74 PRO A C 1
ATOM 561 O O . PRO A 1 74 ? 24.546 -6.347 -64.968 1.00 58.09 74 PRO A O 1
ATOM 564 N N . PRO A 1 75 ? 25.219 -6.505 -67.122 1.00 56.91 75 PRO A N 1
ATOM 565 C CA . PRO A 1 75 ? 26.155 -5.384 -67.058 1.00 56.91 75 PRO A CA 1
ATOM 566 C C . PRO A 1 75 ? 25.433 -4.060 -66.770 1.00 56.91 75 PRO A C 1
ATOM 568 O O . PRO A 1 75 ? 24.233 -3.928 -67.021 1.00 56.91 75 PRO A O 1
ATOM 571 N N . ILE A 1 76 ? 26.174 -3.076 -66.245 1.00 58.22 76 ILE A N 1
ATOM 572 C CA . ILE A 1 76 ? 25.670 -1.717 -65.985 1.00 58.22 76 ILE A CA 1
ATOM 573 C C . ILE A 1 76 ? 25.009 -1.172 -67.263 1.00 58.22 76 ILE A C 1
ATOM 575 O O . ILE A 1 76 ? 25.567 -1.292 -68.356 1.00 58.22 76 ILE A O 1
ATOM 579 N N . LEU A 1 77 ? 23.810 -0.593 -67.125 1.00 57.00 77 LEU A N 1
ATOM 580 C CA . LEU A 1 77 ? 23.075 0.037 -68.228 1.00 57.00 77 LEU A CA 1
ATOM 581 C C . LEU A 1 77 ? 23.978 1.047 -68.967 1.00 57.00 77 LEU A C 1
ATOM 583 O O . LEU A 1 77 ? 24.675 1.826 -68.310 1.00 57.00 77 LEU A O 1
ATOM 587 N N . PRO A 1 78 ? 23.970 1.072 -70.312 1.00 44.88 78 PRO A N 1
ATOM 588 C CA . PRO A 1 78 ? 24.846 1.950 -71.083 1.00 44.88 78 PRO A CA 1
ATOM 589 C C . PRO A 1 78 ? 24.576 3.424 -70.732 1.00 44.88 78 PRO A C 1
ATOM 591 O O . PRO A 1 78 ? 23.477 3.920 -70.965 1.00 44.88 78 PRO A O 1
ATOM 594 N N . GLY A 1 79 ? 25.576 4.108 -70.156 1.00 52.94 79 GLY A N 1
ATOM 595 C CA . GLY A 1 79 ? 25.533 5.541 -69.820 1.00 52.94 79 GLY A CA 1
ATOM 596 C C . GLY A 1 79 ? 25.650 5.913 -68.332 1.00 52.94 79 GLY A C 1
ATOM 597 O O . GLY A 1 79 ? 25.798 7.095 -68.047 1.00 52.94 79 GLY A O 1
ATOM 598 N N . LYS A 1 80 ? 25.623 4.959 -67.388 1.00 58.66 80 LYS A N 1
ATOM 599 C CA . LYS A 1 80 ? 25.826 5.242 -65.949 1.00 58.66 80 LYS A CA 1
ATOM 600 C C . LYS A 1 80 ? 27.277 5.002 -65.524 1.00 58.66 80 LYS A C 1
ATOM 602 O O . LYS A 1 80 ? 27.831 3.940 -65.813 1.00 58.66 80 LYS A O 1
ATOM 607 N N . THR A 1 81 ? 27.894 5.956 -64.824 1.00 62.34 81 THR A N 1
ATOM 608 C CA . THR A 1 81 ? 29.238 5.764 -64.260 1.00 62.34 81 THR A CA 1
ATOM 609 C C . THR A 1 81 ? 29.183 4.984 -62.944 1.00 62.34 81 THR A C 1
ATOM 611 O O . THR A 1 81 ? 28.155 4.912 -62.272 1.00 62.34 81 THR A O 1
ATOM 614 N N . TYR A 1 82 ? 30.316 4.402 -62.544 1.00 63.72 82 TYR A N 1
ATOM 615 C CA . TYR A 1 82 ? 30.470 3.710 -61.257 1.00 63.72 82 TYR A CA 1
ATOM 616 C C . TYR A 1 82 ? 30.113 4.607 -60.051 1.00 63.72 82 TYR A C 1
ATOM 618 O O . TYR A 1 82 ? 29.614 4.123 -59.037 1.00 63.72 82 TYR A O 1
ATOM 626 N N . ILE A 1 83 ? 30.331 5.920 -60.177 1.00 65.06 83 ILE A N 1
ATOM 627 C CA . ILE A 1 83 ? 30.024 6.921 -59.147 1.00 65.06 83 ILE A CA 1
ATOM 628 C C . ILE A 1 83 ? 28.512 7.185 -59.085 1.00 65.06 83 ILE A C 1
ATOM 630 O O . ILE A 1 83 ? 27.957 7.229 -57.989 1.00 65.06 83 ILE A O 1
ATOM 634 N N . ASP A 1 84 ? 27.831 7.252 -60.233 1.00 65.75 84 ASP A N 1
ATOM 635 C CA . ASP A 1 84 ? 26.374 7.446 -60.293 1.00 65.75 84 ASP A CA 1
ATOM 636 C C . ASP A 1 84 ? 25.625 6.271 -59.654 1.00 65.75 84 ASP A C 1
ATOM 638 O O . ASP A 1 84 ? 24.714 6.472 -58.856 1.00 65.75 84 ASP A O 1
ATOM 642 N N . VAL A 1 85 ? 26.056 5.034 -59.935 1.00 66.00 85 VAL A N 1
ATOM 643 C CA . VAL A 1 85 ? 25.464 3.821 -59.341 1.00 66.00 85 VAL A CA 1
ATOM 644 C C . VAL A 1 85 ? 25.737 3.750 -57.834 1.00 66.00 85 VAL A C 1
ATOM 646 O O . VAL A 1 85 ? 24.876 3.319 -57.071 1.00 66.00 85 VAL A O 1
ATOM 649 N N . LYS A 1 86 ? 26.910 4.204 -57.376 1.00 67.56 86 LYS A N 1
ATOM 650 C CA . LYS A 1 86 ? 27.252 4.277 -55.947 1.00 67.56 86 LYS A CA 1
ATOM 651 C C . LYS A 1 86 ? 26.393 5.305 -55.197 1.00 67.56 86 LYS A C 1
ATOM 653 O O . LYS A 1 86 ? 25.938 5.006 -54.094 1.00 67.56 86 LYS A O 1
ATOM 658 N N . ASN A 1 87 ? 26.143 6.473 -55.788 1.00 66.81 87 ASN A N 1
ATOM 659 C CA . ASN A 1 87 ? 25.275 7.502 -55.206 1.00 66.81 87 ASN A CA 1
ATOM 660 C C . ASN A 1 87 ? 23.801 7.063 -55.212 1.00 66.81 87 ASN A C 1
ATOM 662 O O . ASN A 1 87 ? 23.128 7.174 -54.192 1.00 66.81 87 ASN A O 1
ATOM 666 N N . GLU A 1 88 ? 23.339 6.443 -56.301 1.00 70.31 88 GLU A N 1
ATOM 667 C CA . GLU A 1 88 ? 21.997 5.853 -56.402 1.00 70.31 88 GLU A CA 1
ATOM 668 C C . GLU A 1 88 ? 21.789 4.735 -55.363 1.00 70.31 88 GLU A C 1
ATOM 670 O O . GLU A 1 88 ? 20.699 4.582 -54.815 1.00 70.31 88 GLU A O 1
ATOM 675 N N . ILE A 1 89 ? 22.824 3.954 -55.033 1.00 72.38 89 ILE A N 1
ATOM 676 C CA . ILE A 1 89 ? 22.766 2.966 -53.944 1.00 72.38 89 ILE A CA 1
ATOM 677 C C . ILE A 1 89 ? 22.661 3.648 -52.572 1.00 72.38 89 ILE A C 1
ATOM 679 O O . ILE A 1 89 ? 21.867 3.201 -51.749 1.00 72.38 89 ILE A O 1
ATOM 683 N N . ALA A 1 90 ? 23.403 4.730 -52.320 1.00 69.06 90 ALA A N 1
ATOM 684 C CA . ALA A 1 90 ? 23.342 5.454 -51.047 1.00 69.06 90 ALA A CA 1
ATOM 685 C C . ALA A 1 90 ? 21.970 6.118 -50.800 1.00 69.06 90 ALA A C 1
ATOM 687 O O . ALA A 1 90 ? 21.436 6.040 -49.690 1.00 69.06 90 ALA A O 1
ATOM 688 N N . GLU A 1 91 ? 21.364 6.701 -51.838 1.00 69.81 91 GLU A N 1
ATOM 689 C CA . GLU A 1 91 ? 20.004 7.255 -51.776 1.00 69.81 91 GLU A CA 1
ATOM 690 C C . GLU A 1 91 ? 18.955 6.155 -51.564 1.00 69.81 91 GLU A C 1
ATOM 692 O O . GLU A 1 91 ? 18.114 6.262 -50.670 1.00 69.81 91 GLU A O 1
ATOM 697 N N . ASN A 1 92 ? 19.044 5.048 -52.315 1.00 74.31 92 ASN A N 1
ATOM 698 C CA . ASN A 1 92 ? 18.124 3.918 -52.158 1.00 74.31 92 ASN A CA 1
ATOM 699 C C . ASN A 1 92 ? 18.228 3.264 -50.770 1.00 74.31 92 ASN A C 1
ATOM 701 O O . ASN A 1 92 ? 17.216 2.829 -50.227 1.00 74.31 92 ASN A O 1
ATOM 705 N N . ILE A 1 93 ? 19.428 3.193 -50.183 1.00 73.00 93 ILE A N 1
ATOM 706 C CA . ILE A 1 93 ? 19.623 2.685 -48.819 1.00 73.00 93 ILE A CA 1
ATOM 707 C C . ILE A 1 93 ? 18.944 3.600 -47.798 1.00 73.00 93 ILE A C 1
ATOM 709 O O . ILE A 1 93 ? 18.212 3.103 -46.945 1.00 73.00 93 ILE A O 1
ATOM 713 N N . SER A 1 94 ? 19.126 4.917 -47.914 1.00 69.19 94 SER A N 1
ATOM 714 C CA . SER A 1 94 ? 18.491 5.892 -47.014 1.00 69.19 94 SER A CA 1
ATOM 715 C C . SER A 1 94 ? 16.961 5.804 -47.074 1.00 69.19 94 SER A C 1
ATOM 717 O O . SER A 1 94 ? 16.305 5.754 -46.037 1.00 69.19 94 SER A O 1
ATOM 719 N N . PHE A 1 95 ? 16.401 5.671 -48.280 1.00 73.88 95 PHE A N 1
ATOM 720 C CA . PHE A 1 95 ? 14.960 5.514 -48.487 1.00 73.88 95 PHE A CA 1
ATOM 721 C C . PHE A 1 95 ? 14.416 4.180 -47.942 1.00 73.88 95 PHE A C 1
ATOM 723 O O . PHE A 1 95 ? 13.333 4.126 -47.361 1.00 73.88 95 PHE A O 1
ATOM 730 N N . ILE A 1 96 ? 15.165 3.080 -48.089 1.00 80.62 96 ILE A N 1
ATOM 731 C CA . ILE A 1 96 ? 14.774 1.778 -47.521 1.00 80.62 96 ILE A CA 1
ATOM 732 C C . ILE A 1 96 ? 14.790 1.825 -45.994 1.00 80.62 96 ILE A C 1
ATOM 734 O O . ILE A 1 96 ? 13.876 1.289 -45.374 1.00 80.62 96 ILE A O 1
ATOM 738 N N . LEU A 1 97 ? 15.785 2.477 -45.388 1.00 74.62 97 LEU A N 1
ATOM 739 C CA . LEU A 1 97 ? 15.822 2.676 -43.940 1.00 74.62 97 LEU A CA 1
ATOM 740 C C . LEU A 1 97 ? 14.612 3.498 -43.475 1.00 74.62 97 LEU A C 1
ATOM 742 O O . LEU A 1 97 ? 13.951 3.101 -42.525 1.00 74.62 97 LEU A O 1
ATOM 746 N N . GLU A 1 98 ? 14.239 4.561 -44.186 1.00 76.81 98 GLU A N 1
ATOM 747 C CA . GLU A 1 98 ? 13.024 5.337 -43.896 1.00 76.81 98 GLU A CA 1
ATOM 748 C C . GLU A 1 98 ? 11.742 4.496 -44.020 1.00 76.81 98 GLU A C 1
ATOM 750 O O . GLU A 1 98 ? 10.876 4.541 -43.149 1.00 76.81 98 GLU A O 1
ATOM 755 N N . THR A 1 99 ? 11.658 3.629 -45.033 1.00 79.38 99 THR A N 1
ATOM 756 C CA . THR A 1 99 ? 10.520 2.707 -45.201 1.00 79.38 99 THR A CA 1
ATOM 757 C C . THR A 1 99 ? 10.450 1.670 -44.069 1.00 79.38 99 THR A C 1
ATOM 759 O O . THR A 1 99 ? 9.365 1.292 -43.630 1.00 79.38 99 THR A O 1
ATOM 762 N N . VAL A 1 100 ? 11.600 1.202 -43.566 1.00 79.25 100 VAL A N 1
ATOM 763 C CA . VAL A 1 100 ? 11.677 0.308 -42.396 1.00 79.25 100 VAL A CA 1
ATOM 764 C C . VAL A 1 100 ? 11.304 1.053 -41.109 1.00 79.25 100 VAL A C 1
ATOM 766 O O . VAL A 1 100 ? 10.614 0.479 -40.267 1.00 79.25 100 VAL A O 1
ATOM 769 N N . ALA A 1 101 ? 11.687 2.327 -40.970 1.00 72.44 101 ALA A N 1
ATOM 770 C CA . ALA A 1 101 ? 11.267 3.191 -39.865 1.00 72.44 101 ALA A CA 1
ATOM 771 C C . ALA A 1 101 ? 9.744 3.345 -39.835 1.00 72.44 101 ALA A C 1
ATOM 773 O O . ALA A 1 101 ? 9.120 3.147 -38.795 1.00 72.44 101 ALA A O 1
ATOM 774 N N . GLU A 1 102 ? 9.142 3.625 -40.992 1.00 76.88 102 GLU A N 1
ATOM 775 C CA . GLU A 1 102 ? 7.693 3.760 -41.131 1.00 76.88 102 GLU A CA 1
ATOM 776 C C . GLU A 1 102 ? 6.977 2.426 -40.881 1.00 76.88 102 GLU A C 1
ATOM 778 O O . GLU A 1 102 ? 5.924 2.390 -40.248 1.00 76.88 102 GLU A O 1
ATOM 783 N N . LEU A 1 103 ? 7.570 1.298 -41.283 1.00 79.19 103 LEU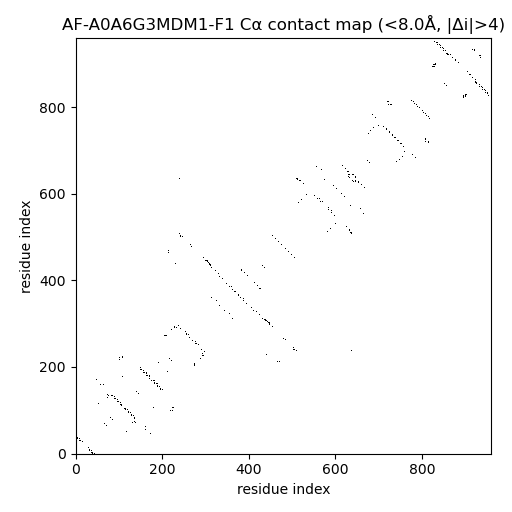 A N 1
ATOM 784 C CA . LEU A 1 103 ? 7.043 -0.026 -40.953 1.00 79.19 103 LEU A CA 1
ATOM 785 C C . LEU A 1 103 ? 7.017 -0.262 -39.437 1.00 79.19 103 LEU A C 1
ATOM 787 O O . LEU A 1 103 ? 6.015 -0.746 -38.913 1.00 79.19 103 LEU A O 1
ATOM 791 N N . LEU A 1 104 ? 8.082 0.110 -38.723 1.00 76.69 104 LEU A N 1
ATOM 792 C CA . LEU A 1 104 ? 8.128 0.038 -37.260 1.00 76.69 104 LEU A CA 1
ATOM 793 C C . LEU A 1 104 ? 7.148 1.009 -36.605 1.00 76.69 104 LEU A C 1
ATOM 795 O O . LEU A 1 104 ? 6.509 0.655 -35.619 1.00 76.69 104 LEU A O 1
ATOM 799 N N . ARG A 1 105 ? 6.956 2.191 -37.191 1.00 70.38 105 ARG A N 1
ATOM 800 C CA . ARG A 1 105 ? 5.970 3.174 -36.743 1.00 70.38 105 ARG A CA 1
ATOM 801 C C . ARG A 1 105 ? 4.545 2.634 -36.817 1.00 70.38 105 ARG A C 1
ATOM 803 O O . ARG A 1 105 ? 3.793 2.724 -35.849 1.00 70.38 105 ARG A O 1
ATOM 810 N N . VAL A 1 106 ? 4.195 2.013 -37.940 1.00 73.69 106 VAL A N 1
ATOM 811 C CA . VAL A 1 106 ? 2.899 1.358 -38.151 1.00 73.69 106 VAL A CA 1
ATOM 812 C C . VAL A 1 106 ? 2.697 0.197 -37.169 1.00 73.69 106 VAL A C 1
ATOM 814 O O . VAL A 1 106 ? 1.599 0.034 -36.636 1.00 73.69 106 VAL A O 1
ATOM 817 N N . VAL A 1 107 ? 3.756 -0.570 -36.878 1.00 71.19 107 VAL A N 1
ATOM 818 C CA . VAL A 1 107 ? 3.733 -1.651 -35.876 1.00 71.19 107 VAL A CA 1
ATOM 819 C C . VAL A 1 107 ? 3.496 -1.110 -34.462 1.00 71.19 107 VAL A C 1
ATOM 821 O O . VAL A 1 107 ? 2.698 -1.683 -33.714 1.00 71.19 107 VAL A O 1
ATOM 824 N N . SER A 1 108 ? 4.158 -0.006 -34.103 1.00 64.44 108 SER A N 1
ATOM 825 C CA . SER A 1 108 ? 4.038 0.655 -32.798 1.00 64.44 108 SER A CA 1
ATOM 826 C C . SER A 1 108 ? 2.671 1.305 -32.579 1.00 64.44 108 SER A C 1
ATOM 828 O O . SER A 1 108 ? 2.142 1.239 -31.472 1.00 64.44 108 SER A O 1
ATOM 830 N N . ARG A 1 109 ? 2.076 1.894 -33.625 1.00 65.12 109 ARG A N 1
ATOM 831 C CA . ARG A 1 109 ? 0.763 2.567 -33.576 1.00 65.12 109 ARG A CA 1
ATOM 832 C C . ARG A 1 109 ? -0.439 1.632 -33.739 1.00 65.12 109 ARG A C 1
ATOM 834 O O . ARG A 1 109 ? -1.570 2.100 -33.723 1.00 65.12 109 ARG A O 1
ATOM 841 N N . GLU A 1 110 ? -0.205 0.330 -33.911 1.00 64.69 110 GLU A N 1
ATOM 842 C CA . GLU A 1 110 ? -1.249 -0.682 -34.152 1.00 64.69 110 GLU A CA 1
ATOM 843 C C . GLU A 1 110 ? -2.108 -0.408 -35.403 1.00 64.69 110 GLU A C 1
ATOM 845 O O . GLU A 1 110 ? -3.253 -0.848 -35.514 1.00 64.69 110 GLU A O 1
ATOM 850 N N . GLU A 1 111 ? -1.547 0.274 -36.405 1.00 68.31 111 GLU A N 1
ATOM 851 C CA . GLU A 1 111 ? -2.247 0.608 -37.649 1.00 68.31 111 GLU A CA 1
ATOM 852 C C . GLU A 1 111 ? -2.224 -0.575 -38.640 1.00 68.31 111 GLU A C 1
ATOM 854 O O . GLU A 1 111 ? -1.659 -0.505 -39.734 1.00 68.31 111 GLU A O 1
ATOM 859 N N . ILE A 1 112 ? -2.883 -1.682 -38.273 1.00 65.19 112 ILE A N 1
ATOM 860 C CA . ILE A 1 112 ? -2.906 -2.957 -39.028 1.00 65.19 112 ILE A CA 1
ATOM 861 C C . ILE A 1 112 ? -3.329 -2.759 -40.499 1.00 65.19 112 ILE A C 1
ATOM 863 O O . ILE A 1 112 ? -2.905 -3.502 -41.384 1.00 65.19 112 ILE A O 1
ATOM 867 N N . GLN A 1 113 ? -4.126 -1.726 -40.789 1.00 69.94 113 GLN A N 1
ATOM 868 C CA . GLN A 1 113 ? -4.600 -1.406 -42.138 1.00 69.94 113 GLN A CA 1
ATOM 869 C C . GLN A 1 113 ? -3.515 -0.823 -43.060 1.00 69.94 113 GLN A C 1
ATOM 871 O O . GLN A 1 113 ? -3.566 -1.066 -44.264 1.00 69.94 113 GLN A O 1
ATOM 876 N N . LYS A 1 114 ? -2.528 -0.089 -42.525 1.00 77.19 114 LYS A N 1
ATOM 877 C CA . LYS A 1 114 ? -1.441 0.518 -43.320 1.00 77.19 114 LYS A CA 1
ATOM 878 C C . LYS A 1 114 ? -0.217 -0.388 -43.462 1.00 77.19 114 LYS A C 1
ATOM 880 O O . LYS A 1 114 ? 0.592 -0.199 -44.368 1.00 77.19 114 LYS A O 1
ATOM 885 N N . PHE A 1 115 ? -0.096 -1.413 -42.619 1.00 80.38 115 PHE A N 1
ATOM 886 C CA . PHE A 1 115 ? 1.044 -2.334 -42.625 1.00 80.38 115 PHE A CA 1
ATOM 887 C C . PHE A 1 115 ? 1.288 -3.042 -43.981 1.00 80.38 115 PHE A C 1
ATOM 889 O O . PHE A 1 115 ? 2.435 -3.072 -44.437 1.00 80.38 115 PHE A O 1
ATOM 896 N N . PRO A 1 116 ? 0.262 -3.565 -44.689 1.00 80.75 116 PRO A N 1
ATOM 897 C CA . PRO A 1 116 ? 0.453 -4.253 -45.969 1.00 80.75 116 PRO A CA 1
ATOM 898 C C . PRO A 1 116 ? 1.012 -3.352 -47.078 1.00 80.75 116 PRO A C 1
ATOM 900 O O . PRO A 1 116 ? 1.862 -3.797 -47.854 1.00 80.75 116 PRO A O 1
ATOM 903 N N . SER A 1 117 ? 0.570 -2.090 -47.153 1.00 80.38 117 SER A N 1
ATOM 904 C CA . SER A 1 117 ? 1.064 -1.127 -48.146 1.00 80.38 117 SER A CA 1
ATOM 905 C C . SER A 1 117 ? 2.528 -0.776 -47.902 1.00 80.38 117 SER A C 1
ATOM 907 O O . SER A 1 117 ? 3.333 -0.877 -48.828 1.00 80.38 117 SER A O 1
ATOM 909 N N . THR A 1 118 ? 2.896 -0.479 -46.652 1.00 80.56 118 THR A N 1
ATOM 910 C CA . THR A 1 118 ? 4.272 -0.116 -46.276 1.00 80.56 118 THR A CA 1
ATOM 911 C C . THR A 1 118 ? 5.239 -1.286 -46.487 1.00 80.56 118 THR A C 1
ATOM 913 O O . THR A 1 118 ? 6.337 -1.109 -47.015 1.00 80.56 118 THR A O 1
ATOM 916 N N . PHE A 1 119 ? 4.826 -2.520 -46.167 1.00 83.31 119 PHE A N 1
ATOM 917 C CA . PHE A 1 119 ? 5.655 -3.709 -46.405 1.00 83.31 119 PHE A CA 1
ATOM 918 C C . PHE A 1 119 ? 5.825 -4.037 -47.901 1.00 83.31 119 PHE A C 1
ATOM 920 O O . PHE A 1 119 ? 6.885 -4.509 -48.323 1.00 83.31 119 PHE A O 1
ATOM 927 N N . THR A 1 120 ? 4.811 -3.766 -48.727 1.00 83.06 120 THR A N 1
ATOM 928 C CA . THR A 1 120 ? 4.897 -3.956 -50.186 1.00 83.06 120 THR A CA 1
ATOM 929 C C . THR A 1 120 ? 5.830 -2.925 -50.823 1.00 83.06 120 THR A C 1
ATOM 931 O O . THR A 1 120 ? 6.652 -3.278 -51.675 1.00 83.06 120 THR A O 1
ATOM 934 N N . GLU A 1 121 ? 5.767 -1.672 -50.367 1.00 84.31 121 GLU A N 1
ATOM 935 C CA . GLU A 1 121 ? 6.701 -0.619 -50.767 1.00 84.31 121 GLU A CA 1
ATOM 936 C C . GLU A 1 121 ? 8.145 -1.002 -50.419 1.00 84.31 121 GLU A C 1
ATOM 938 O O . GLU A 1 121 ? 8.999 -1.029 -51.313 1.00 84.31 121 GLU A O 1
ATOM 943 N N . PHE A 1 122 ? 8.389 -1.447 -49.182 1.00 86.06 122 PHE A N 1
ATOM 944 C CA . PHE A 1 122 ? 9.683 -1.977 -48.745 1.00 86.06 122 PHE A CA 1
ATOM 945 C C . PHE A 1 122 ? 10.200 -3.091 -49.668 1.00 86.06 122 PHE A C 1
ATOM 947 O O . PHE A 1 122 ? 11.320 -3.010 -50.178 1.00 86.06 122 PHE A O 1
ATOM 954 N N . ALA A 1 123 ? 9.386 -4.118 -49.933 1.00 84.25 123 ALA A N 1
ATOM 955 C CA . ALA A 1 123 ? 9.799 -5.261 -50.747 1.00 84.25 123 ALA A CA 1
ATOM 956 C C . ALA A 1 123 ? 10.135 -4.867 -52.196 1.00 84.25 123 ALA A C 1
ATOM 958 O O . ALA A 1 123 ? 11.073 -5.409 -52.790 1.00 84.25 123 ALA A O 1
ATOM 959 N N . SER A 1 124 ? 9.399 -3.906 -52.765 1.00 82.06 124 SER A N 1
ATOM 960 C CA . SER A 1 124 ? 9.648 -3.400 -54.119 1.00 82.06 124 SER A CA 1
ATOM 961 C C . SER A 1 124 ? 10.980 -2.644 -54.221 1.00 82.06 124 SER A C 1
ATOM 963 O O . SER A 1 124 ? 11.765 -2.877 -55.146 1.00 82.06 124 SER A O 1
ATOM 965 N N . ARG A 1 125 ? 11.283 -1.799 -53.229 1.00 81.25 125 ARG A N 1
ATOM 966 C CA . ARG A 1 125 ? 12.515 -1.004 -53.162 1.00 81.25 125 ARG A CA 1
ATOM 967 C C . ARG A 1 125 ? 13.725 -1.861 -52.834 1.00 81.25 125 ARG A C 1
ATOM 969 O O . ARG A 1 125 ? 14.759 -1.730 -53.486 1.00 81.25 125 ARG A O 1
ATOM 976 N N . TYR A 1 126 ? 13.574 -2.819 -51.923 1.00 84.00 126 TYR A N 1
ATOM 977 C CA . TYR A 1 126 ? 14.598 -3.818 -51.635 1.00 84.00 126 TYR A CA 1
ATOM 978 C C . TYR A 1 126 ? 15.004 -4.606 -52.889 1.00 84.00 126 TYR A C 1
ATOM 980 O O . TYR A 1 126 ? 16.192 -4.808 -53.141 1.00 84.00 126 TYR A O 1
ATOM 988 N N . ALA A 1 127 ? 14.037 -4.990 -53.730 1.00 82.19 127 ALA A N 1
ATOM 989 C CA . ALA A 1 127 ? 14.317 -5.676 -54.989 1.00 82.19 127 ALA A CA 1
ATOM 990 C C . ALA A 1 127 ? 15.135 -4.820 -55.971 1.00 82.19 127 ALA A C 1
ATOM 992 O O . ALA A 1 127 ? 15.998 -5.347 -56.678 1.00 82.19 127 ALA A O 1
ATOM 993 N N . GLN A 1 128 ? 14.886 -3.509 -56.014 1.00 80.56 128 GLN A N 1
ATOM 994 C CA . GLN A 1 128 ? 15.668 -2.566 -56.815 1.00 80.56 128 GLN A CA 1
ATOM 995 C C . GLN A 1 128 ? 17.096 -2.425 -56.269 1.00 80.56 128 GLN A C 1
ATOM 997 O O . GLN A 1 128 ? 18.057 -2.535 -57.032 1.00 80.56 128 GLN A O 1
ATOM 1002 N N . LEU A 1 129 ? 17.245 -2.278 -54.950 1.00 80.69 129 LEU A N 1
ATOM 1003 C CA . LEU A 1 129 ? 18.548 -2.180 -54.296 1.00 80.69 129 LEU A CA 1
ATOM 1004 C C . LEU A 1 129 ? 19.394 -3.444 -54.499 1.00 80.69 129 LEU A C 1
ATOM 1006 O O . LEU A 1 129 ? 20.557 -3.345 -54.885 1.00 80.69 129 LEU A O 1
ATOM 1010 N N . TYR A 1 130 ? 18.815 -4.629 -54.282 1.00 81.50 130 TYR A N 1
ATOM 1011 C CA . TYR A 1 130 ? 19.502 -5.908 -54.472 1.00 81.50 130 TYR A CA 1
ATOM 1012 C C . TYR A 1 130 ? 20.096 -6.017 -55.884 1.00 81.50 130 TYR A C 1
ATOM 1014 O O . TYR A 1 130 ? 21.260 -6.385 -56.044 1.00 81.50 130 TYR A O 1
ATOM 1022 N N . ARG A 1 131 ? 19.327 -5.635 -56.915 1.00 78.56 131 ARG A N 1
ATOM 1023 C CA . ARG A 1 131 ? 19.799 -5.635 -58.309 1.00 78.56 131 ARG A CA 1
ATOM 1024 C C . ARG A 1 131 ? 20.937 -4.637 -58.525 1.00 78.56 131 ARG A C 1
ATOM 1026 O O . ARG A 1 131 ? 21.933 -4.994 -59.152 1.00 78.56 131 ARG A O 1
ATOM 1033 N N . ASN A 1 132 ? 20.820 -3.430 -57.971 1.00 75.81 132 ASN A N 1
ATOM 1034 C CA . ASN A 1 132 ? 21.843 -2.390 -58.086 1.00 75.81 132 ASN A CA 1
ATOM 1035 C C . ASN A 1 132 ? 23.163 -2.823 -57.419 1.00 75.81 132 ASN A C 1
ATOM 1037 O O . ASN A 1 132 ? 24.215 -2.760 -58.055 1.00 75.81 132 ASN A O 1
ATOM 1041 N N . ILE A 1 133 ? 23.119 -3.370 -56.200 1.00 75.06 133 ILE A N 1
ATOM 1042 C CA . ILE A 1 133 ? 24.310 -3.857 -55.480 1.00 75.06 133 ILE A CA 1
ATOM 1043 C C . ILE A 1 133 ? 24.931 -5.073 -56.180 1.00 75.06 133 ILE A C 1
ATOM 1045 O O . ILE A 1 133 ? 26.148 -5.121 -56.356 1.00 75.06 133 ILE A O 1
ATOM 1049 N N . LYS A 1 134 ? 24.119 -6.031 -56.650 1.00 75.44 134 LYS A N 1
ATOM 1050 C CA . LYS A 1 134 ? 24.606 -7.207 -57.395 1.00 75.44 134 LYS A CA 1
ATOM 1051 C C . LYS A 1 134 ? 25.286 -6.807 -58.712 1.00 75.44 134 LYS A C 1
ATOM 1053 O O . LYS A 1 134 ? 26.305 -7.395 -59.083 1.00 75.44 134 LYS A O 1
ATOM 1058 N N . SER A 1 135 ? 24.767 -5.780 -59.395 1.00 73.44 135 SER A N 1
ATOM 1059 C CA . SER A 1 135 ? 25.387 -5.216 -60.604 1.00 73.44 135 SER A CA 1
ATOM 1060 C C . SER A 1 135 ? 26.717 -4.512 -60.309 1.00 73.44 135 SER A C 1
ATOM 1062 O O . SER A 1 135 ? 27.666 -4.650 -61.079 1.00 73.44 135 SER A O 1
ATOM 1064 N N . LEU A 1 136 ? 26.829 -3.825 -59.167 1.00 72.00 136 LEU A N 1
ATOM 1065 C CA . LEU A 1 136 ? 28.055 -3.153 -58.737 1.00 72.00 136 LEU A CA 1
ATOM 1066 C C . LEU A 1 136 ? 29.139 -4.165 -58.335 1.00 72.00 136 LEU A C 1
ATOM 1068 O O . LEU A 1 136 ? 30.275 -4.060 -58.789 1.00 72.00 136 LEU A O 1
ATOM 1072 N N . ALA A 1 137 ? 28.778 -5.179 -57.543 1.00 70.00 137 ALA A N 1
ATOM 1073 C CA . ALA A 1 137 ? 29.691 -6.236 -57.105 1.00 70.00 137 ALA A CA 1
ATOM 1074 C C . ALA A 1 137 ? 30.258 -7.040 -58.288 1.00 70.00 137 ALA A C 1
ATOM 1076 O O . ALA A 1 137 ? 31.430 -7.406 -58.283 1.00 70.00 137 ALA A O 1
ATOM 1077 N N . SER A 1 138 ? 29.449 -7.264 -59.332 1.00 69.12 138 SER A N 1
ATOM 1078 C CA . SER A 1 138 ? 29.867 -7.999 -60.535 1.00 69.12 138 SER A CA 1
ATOM 1079 C C . SER A 1 138 ? 30.823 -7.207 -61.442 1.00 69.12 138 SER A C 1
ATOM 1081 O O . SER A 1 138 ? 31.565 -7.814 -62.208 1.00 69.12 138 SER A O 1
ATOM 1083 N N . ASN A 1 139 ? 30.822 -5.870 -61.358 1.00 65.56 139 ASN A N 1
ATOM 1084 C CA . ASN A 1 139 ? 31.608 -4.974 -62.220 1.00 65.56 139 ASN A CA 1
ATOM 1085 C C . ASN A 1 139 ? 32.751 -4.251 -61.476 1.00 65.56 139 ASN A C 1
ATOM 1087 O O . ASN A 1 139 ? 33.385 -3.358 -62.038 1.00 65.56 139 ASN A O 1
ATOM 1091 N N . HIS A 1 140 ? 33.016 -4.608 -60.216 1.00 66.31 140 HIS A N 1
ATOM 1092 C CA . HIS A 1 140 ? 34.056 -3.969 -59.413 1.00 66.31 140 HIS A CA 1
ATOM 1093 C C . HIS A 1 140 ? 35.468 -4.359 -59.912 1.00 66.31 140 HIS A C 1
ATOM 1095 O O . HIS A 1 140 ? 35.722 -5.546 -60.131 1.00 66.31 140 HIS A O 1
ATOM 1101 N N . PRO A 1 141 ? 36.413 -3.406 -60.066 1.00 60.22 141 PRO A N 1
ATOM 1102 C CA . PRO A 1 141 ? 37.760 -3.691 -60.578 1.00 60.22 141 PRO A CA 1
ATOM 1103 C C . PRO A 1 141 ? 38.592 -4.579 -59.637 1.00 60.22 141 PRO A C 1
ATOM 1105 O O . PRO A 1 141 ? 39.437 -5.348 -60.094 1.00 60.22 141 PRO A O 1
ATOM 1108 N N . ASP A 1 142 ? 38.337 -4.501 -58.329 1.00 67.69 142 ASP A N 1
ATOM 1109 C CA . ASP A 1 142 ? 38.975 -5.334 -57.304 1.00 67.69 142 ASP A CA 1
ATOM 1110 C C . ASP A 1 142 ? 38.065 -6.494 -56.867 1.00 67.69 142 ASP A C 1
ATOM 1112 O O . ASP A 1 142 ? 36.969 -6.281 -56.336 1.00 67.69 142 ASP A O 1
ATOM 1116 N N . LYS A 1 143 ? 38.551 -7.726 -57.055 1.00 69.75 143 LYS A N 1
ATOM 1117 C CA . LYS A 1 143 ? 37.858 -8.971 -56.692 1.00 69.75 143 LYS A CA 1
ATOM 1118 C C . LYS A 1 143 ? 37.742 -9.184 -55.180 1.00 69.75 143 LYS A C 1
ATOM 1120 O O . LYS A 1 143 ? 36.840 -9.902 -54.755 1.00 69.75 143 LYS A O 1
ATOM 1125 N N . GLN A 1 144 ? 38.624 -8.599 -54.366 1.00 62.84 144 GLN A N 1
ATOM 1126 C CA . GLN A 1 144 ? 38.537 -8.714 -52.907 1.00 62.84 144 GLN A CA 1
ATOM 1127 C C . GLN A 1 144 ? 37.402 -7.849 -52.356 1.00 62.84 144 GLN A C 1
ATOM 1129 O O . GLN A 1 144 ? 36.582 -8.337 -51.583 1.00 62.84 144 GLN A O 1
ATOM 1134 N N . ILE A 1 145 ? 37.282 -6.607 -52.828 1.00 65.56 145 ILE A N 1
ATOM 1135 C CA . ILE A 1 145 ? 36.183 -5.703 -52.457 1.00 65.56 145 ILE A CA 1
ATOM 1136 C C . ILE A 1 145 ? 34.839 -6.235 -52.979 1.00 65.56 145 ILE A C 1
ATOM 1138 O O . ILE A 1 145 ? 33.856 -6.237 -52.242 1.00 65.56 145 ILE A O 1
ATOM 1142 N N . ALA A 1 146 ? 34.806 -6.793 -54.196 1.00 68.69 146 ALA A N 1
ATOM 1143 C CA . ALA A 1 146 ? 33.627 -7.484 -54.725 1.00 68.69 146 ALA A CA 1
ATOM 1144 C C . ALA A 1 146 ? 33.154 -8.628 -53.811 1.00 68.69 146 ALA A C 1
ATOM 1146 O O . ALA A 1 146 ? 31.954 -8.805 -53.610 1.00 68.69 146 ALA A O 1
ATOM 1147 N N . LYS A 1 147 ? 34.096 -9.383 -53.230 1.00 71.38 147 LYS A N 1
ATOM 1148 C CA . LYS A 1 147 ? 33.798 -10.474 -52.297 1.00 71.38 147 LYS A CA 1
ATOM 1149 C C . LYS A 1 147 ? 33.219 -9.954 -50.980 1.00 71.38 147 LYS A C 1
ATOM 1151 O O . LYS A 1 147 ? 32.190 -10.458 -50.556 1.00 71.38 147 LYS A O 1
ATOM 1156 N N . ILE A 1 148 ? 33.801 -8.905 -50.395 1.00 70.50 148 ILE A N 1
ATOM 1157 C CA . ILE A 1 148 ? 33.297 -8.290 -49.152 1.00 70.50 148 ILE A CA 1
ATOM 1158 C C . ILE A 1 148 ? 31.880 -7.721 -49.360 1.00 70.50 148 ILE A C 1
ATOM 1160 O O . ILE A 1 148 ? 31.001 -7.927 -48.525 1.00 70.50 148 ILE A O 1
ATOM 1164 N N . ILE A 1 149 ? 31.623 -7.066 -50.499 1.00 72.75 149 ILE A N 1
ATOM 1165 C CA . ILE A 1 149 ? 30.284 -6.568 -50.859 1.00 72.75 149 ILE A CA 1
ATOM 1166 C C . ILE A 1 149 ? 29.298 -7.733 -51.031 1.00 72.75 149 ILE A C 1
ATOM 1168 O O . ILE A 1 149 ? 28.159 -7.647 -50.578 1.00 72.75 149 ILE A O 1
ATOM 1172 N N . ASN A 1 150 ? 29.720 -8.829 -51.666 1.00 74.88 150 ASN A N 1
ATOM 1173 C CA . ASN A 1 150 ? 28.868 -9.995 -51.888 1.00 74.88 150 ASN A CA 1
ATOM 1174 C C . ASN A 1 150 ? 28.582 -10.784 -50.596 1.00 74.88 150 ASN A C 1
ATOM 1176 O O . ASN A 1 150 ? 27.477 -11.304 -50.437 1.00 74.88 150 ASN A O 1
ATOM 1180 N N . ASP A 1 151 ? 29.536 -10.838 -49.666 1.00 74.81 151 ASP A N 1
ATOM 1181 C CA . ASP A 1 151 ? 29.371 -11.441 -48.339 1.00 74.81 151 ASP A CA 1
ATOM 1182 C C . ASP A 1 151 ? 28.408 -10.591 -47.480 1.00 74.81 151 ASP A C 1
ATOM 1184 O O . ASP A 1 151 ? 27.486 -11.123 -46.857 1.00 74.81 151 ASP A O 1
ATOM 1188 N N . GLY A 1 152 ? 28.528 -9.257 -47.533 1.00 77.62 152 GLY A N 1
ATOM 1189 C CA . GLY A 1 152 ? 27.578 -8.334 -46.899 1.00 77.62 152 GLY A CA 1
ATOM 1190 C C . GLY A 1 152 ? 26.168 -8.398 -47.505 1.00 77.62 152 GLY A C 1
ATOM 1191 O O . GLY A 1 152 ? 25.173 -8.373 -46.778 1.00 77.62 152 GLY A O 1
ATOM 1192 N N . LEU A 1 153 ? 26.068 -8.571 -48.828 1.00 80.44 153 LEU A N 1
ATOM 1193 C CA . LEU A 1 153 ? 24.803 -8.821 -49.525 1.00 80.44 153 LEU A CA 1
ATOM 1194 C C . LEU A 1 153 ? 24.146 -10.132 -49.059 1.00 80.44 153 LEU A C 1
ATOM 1196 O O . LEU A 1 153 ? 22.925 -10.185 -48.933 1.00 80.44 153 LEU A O 1
ATOM 1200 N N . GLY A 1 154 ? 24.939 -11.165 -48.759 1.00 81.06 154 GLY A N 1
ATOM 1201 C CA . GLY A 1 154 ? 24.450 -12.438 -48.224 1.00 81.06 154 GLY A CA 1
ATOM 1202 C C . GLY A 1 154 ? 23.772 -12.289 -46.863 1.00 81.06 154 GLY A C 1
ATOM 1203 O O . GLY A 1 154 ? 22.641 -12.743 -46.693 1.00 81.06 154 GLY A O 1
ATOM 1204 N N . SER A 1 155 ? 24.415 -11.569 -45.939 1.00 79.25 155 SER A N 1
ATOM 1205 C CA . SER A 1 155 ? 23.838 -11.241 -44.625 1.00 79.25 155 SER A CA 1
ATOM 1206 C C . SER A 1 155 ? 22.520 -10.458 -44.756 1.00 79.25 155 SER A C 1
ATOM 1208 O O . SER A 1 155 ? 21.513 -10.781 -44.124 1.00 79.25 155 SER A O 1
ATOM 1210 N N . MET A 1 156 ? 22.476 -9.477 -45.667 1.00 82.00 156 MET A N 1
ATOM 1211 C CA . MET A 1 156 ? 21.267 -8.695 -45.948 1.00 82.00 156 MET A CA 1
ATOM 1212 C C . MET A 1 156 ? 20.124 -9.557 -46.508 1.00 82.00 156 MET A C 1
ATOM 1214 O O . MET A 1 156 ? 18.965 -9.377 -46.131 1.00 82.00 156 MET A O 1
ATOM 1218 N N . VAL A 1 157 ? 20.430 -10.487 -47.416 1.00 83.44 157 VAL A N 1
ATOM 1219 C CA . VAL A 1 157 ? 19.451 -11.420 -47.993 1.00 83.44 157 VAL A CA 1
ATOM 1220 C C . VAL A 1 157 ? 18.871 -12.332 -46.915 1.00 83.44 157 VAL A C 1
ATOM 1222 O O . VAL A 1 157 ? 17.651 -12.472 -46.839 1.00 83.44 157 VAL A O 1
ATOM 1225 N N . GLU A 1 158 ? 19.706 -12.904 -46.051 1.00 81.50 158 GLU A N 1
ATOM 1226 C CA . GLU A 1 158 ? 19.253 -13.754 -44.947 1.00 81.50 158 GLU A CA 1
ATOM 1227 C C . GLU A 1 158 ? 18.323 -12.994 -43.990 1.00 81.50 158 GLU A C 1
ATOM 1229 O O . GLU A 1 158 ? 17.217 -13.455 -43.684 1.00 81.50 158 GLU A O 1
ATOM 1234 N N . MET A 1 159 ? 18.715 -11.780 -43.597 1.00 81.81 159 MET A N 1
ATOM 1235 C CA . MET A 1 159 ? 17.921 -10.957 -42.689 1.00 81.81 159 MET A CA 1
ATOM 1236 C C . MET A 1 159 ? 16.615 -10.458 -43.326 1.00 81.81 159 MET A C 1
ATOM 1238 O O . MET A 1 159 ? 15.596 -10.376 -42.643 1.00 81.81 159 MET A O 1
ATOM 1242 N N . SER A 1 160 ? 16.593 -10.195 -44.639 1.00 83.81 160 SER A N 1
ATOM 1243 C CA . SER A 1 160 ? 15.370 -9.809 -45.365 1.00 83.81 160 SER A CA 1
ATOM 1244 C C . SER A 1 160 ? 14.324 -10.931 -45.403 1.00 83.81 160 SER A C 1
ATOM 1246 O O . SER A 1 160 ? 13.128 -10.676 -45.261 1.00 83.81 160 SER A O 1
ATOM 1248 N N . VAL A 1 161 ? 14.766 -12.188 -45.533 1.00 82.50 161 VAL A N 1
ATOM 1249 C CA . VAL A 1 161 ? 13.891 -13.369 -45.487 1.00 82.50 161 VAL A CA 1
ATOM 1250 C C . VAL A 1 161 ? 13.339 -13.556 -44.077 1.00 82.50 161 VAL A C 1
ATOM 1252 O O . VAL A 1 161 ? 12.148 -13.831 -43.910 1.00 82.50 161 VAL A O 1
ATOM 1255 N N . ARG A 1 162 ? 14.178 -13.341 -43.056 1.00 79.44 162 ARG A N 1
ATOM 1256 C CA . ARG A 1 162 ? 13.747 -13.352 -41.657 1.00 79.44 162 ARG A CA 1
ATOM 1257 C C . ARG A 1 162 ? 12.715 -12.253 -41.390 1.00 79.44 162 ARG A C 1
ATOM 1259 O O . ARG A 1 162 ? 11.663 -12.564 -40.837 1.00 79.44 162 ARG A O 1
ATOM 1266 N N . LEU A 1 163 ? 12.946 -11.027 -41.865 1.00 83.62 163 LEU A N 1
ATOM 1267 C CA . LEU A 1 163 ? 12.006 -9.906 -41.743 1.00 83.62 163 LEU A CA 1
ATOM 1268 C C . LEU A 1 163 ? 10.676 -10.209 -42.438 1.00 83.62 163 LEU A C 1
ATOM 1270 O O . LEU A 1 163 ? 9.614 -9.995 -41.871 1.00 83.62 163 LEU A O 1
ATOM 1274 N N . ALA A 1 164 ? 10.709 -10.796 -43.636 1.00 82.88 164 ALA A N 1
ATOM 1275 C CA . ALA A 1 164 ? 9.493 -11.200 -44.332 1.00 82.88 164 ALA A CA 1
ATOM 1276 C C . ALA A 1 164 ? 8.700 -12.277 -43.572 1.00 82.88 164 ALA A C 1
ATOM 1278 O O . ALA A 1 164 ? 7.469 -12.275 -43.601 1.00 82.88 164 ALA A O 1
ATOM 1279 N N . SER A 1 165 ? 9.384 -13.194 -42.882 1.00 79.50 165 SER A N 1
ATOM 1280 C CA . SER A 1 165 ? 8.730 -14.214 -42.057 1.00 79.50 165 SER A CA 1
ATOM 1281 C C . SER A 1 165 ? 8.098 -13.631 -40.788 1.00 79.50 165 SER A C 1
ATOM 1283 O O . SER A 1 165 ? 6.960 -13.974 -40.472 1.00 79.50 165 SER A O 1
ATOM 1285 N N . THR A 1 166 ? 8.770 -12.701 -40.104 1.00 76.56 166 THR A N 1
ATOM 1286 C CA . THR A 1 166 ? 8.236 -12.046 -38.900 1.00 76.56 166 THR A CA 1
ATOM 1287 C C . THR A 1 166 ? 7.114 -11.063 -39.233 1.00 76.56 166 THR A C 1
ATOM 1289 O O . THR A 1 166 ? 6.123 -11.024 -38.509 1.00 76.56 166 THR A O 1
ATOM 1292 N N . SER A 1 167 ? 7.181 -10.374 -40.376 1.00 79.81 167 SER A N 1
ATOM 1293 C CA . SER A 1 167 ? 6.080 -9.554 -40.903 1.00 79.81 167 SER A CA 1
ATOM 1294 C C . SER A 1 167 ? 4.814 -10.363 -41.192 1.00 79.81 167 SER A C 1
ATOM 1296 O O . SER A 1 167 ? 3.713 -9.880 -40.940 1.00 79.81 167 SER A O 1
ATOM 1298 N N . LYS A 1 168 ? 4.939 -11.609 -41.676 1.00 76.00 168 LYS A N 1
ATOM 1299 C CA . LYS A 1 168 ? 3.784 -12.512 -41.830 1.00 76.00 168 LYS A CA 1
ATOM 1300 C C . LYS A 1 168 ? 3.180 -12.903 -40.487 1.00 76.00 168 LYS A C 1
ATOM 1302 O O . LYS A 1 168 ? 1.962 -12.937 -40.368 1.00 76.00 168 LYS A O 1
ATOM 1307 N N . LEU A 1 169 ? 4.019 -13.189 -39.491 1.00 72.06 169 LEU A N 1
ATOM 1308 C CA . LEU A 1 169 ? 3.556 -13.535 -38.145 1.00 72.06 169 LEU A CA 1
ATOM 1309 C C . LEU A 1 169 ? 2.813 -12.364 -37.494 1.00 72.06 169 LEU A C 1
ATOM 1311 O O . LEU A 1 169 ? 1.722 -12.565 -36.977 1.00 72.06 169 LEU A O 1
ATOM 1315 N N . TYR A 1 170 ? 3.355 -11.147 -37.596 1.00 73.75 170 TYR A N 1
ATOM 1316 C CA . TYR A 1 170 ? 2.700 -9.935 -37.099 1.00 73.75 170 TYR A CA 1
ATOM 1317 C C . TYR A 1 170 ? 1.369 -9.651 -37.813 1.00 73.75 170 TYR A C 1
ATOM 1319 O O . TYR A 1 170 ? 0.382 -9.308 -37.172 1.00 73.75 170 TYR A O 1
ATOM 1327 N N . ALA A 1 171 ? 1.310 -9.844 -39.134 1.00 73.81 171 ALA A N 1
ATOM 1328 C CA . ALA A 1 171 ? 0.078 -9.659 -39.902 1.00 73.81 171 ALA A CA 1
ATOM 1329 C C . ALA A 1 171 ? -0.990 -10.734 -39.633 1.00 73.81 171 ALA A C 1
ATOM 1331 O O . ALA A 1 171 ? -2.171 -10.486 -39.868 1.00 73.81 171 ALA A O 1
ATOM 1332 N N . ALA A 1 172 ? -0.583 -11.928 -39.194 1.00 68.81 172 ALA A N 1
ATOM 1333 C CA . ALA A 1 172 ? -1.485 -13.018 -38.837 1.00 68.81 172 ALA A CA 1
ATOM 1334 C C . ALA A 1 172 ? -2.033 -12.882 -37.408 1.00 68.81 172 ALA A C 1
ATOM 1336 O O . ALA A 1 172 ? -3.200 -13.192 -37.178 1.00 68.81 172 ALA A O 1
ATOM 1337 N N . ASP A 1 173 ? -1.198 -12.439 -36.465 1.00 65.62 173 ASP A N 1
ATOM 1338 C CA . ASP A 1 173 ? -1.566 -12.239 -35.064 1.00 65.62 173 ASP A CA 1
ATOM 1339 C C . ASP A 1 173 ? -0.719 -11.110 -34.437 1.00 65.62 173 ASP A C 1
ATOM 1341 O O . ASP A 1 173 ? 0.413 -11.362 -34.004 1.00 65.62 173 ASP A O 1
ATOM 1345 N N . PRO A 1 174 ? -1.230 -9.863 -34.387 1.00 63.41 174 PRO A N 1
ATOM 1346 C CA . PRO A 1 174 ? -0.515 -8.704 -33.854 1.00 63.41 174 PRO A CA 1
ATOM 1347 C C . PRO A 1 174 ? -0.488 -8.713 -32.315 1.00 63.41 174 PRO A C 1
ATOM 1349 O O . PRO A 1 174 ? -1.081 -7.871 -31.644 1.00 63.41 174 PRO A O 1
ATOM 1352 N N . ASN A 1 175 ? 0.231 -9.674 -31.741 1.00 65.00 175 ASN A N 1
ATOM 1353 C CA . ASN A 1 175 ? 0.473 -9.796 -30.303 1.00 65.00 175 ASN A CA 1
ATOM 1354 C C . ASN A 1 175 ? 1.794 -9.109 -29.865 1.00 65.00 175 ASN A C 1
ATOM 1356 O O . ASN A 1 175 ? 2.634 -8.732 -30.684 1.00 65.00 175 ASN A O 1
ATOM 1360 N N . SER A 1 176 ? 2.017 -8.933 -28.558 1.00 57.62 176 SER A N 1
ATOM 1361 C CA . SER A 1 176 ? 3.219 -8.255 -28.027 1.00 57.62 176 SER A CA 1
ATOM 1362 C C . SER A 1 176 ? 4.536 -8.954 -28.400 1.00 57.62 176 SER A C 1
ATOM 1364 O O . SER A 1 176 ? 5.544 -8.295 -28.663 1.00 57.62 176 SER A O 1
ATOM 1366 N N . SER A 1 177 ? 4.536 -10.286 -28.490 1.00 55.31 177 SER A N 1
ATOM 1367 C CA . SER A 1 177 ? 5.709 -11.076 -28.873 1.00 55.31 177 SER A CA 1
ATOM 1368 C C . SER A 1 177 ? 6.084 -10.880 -30.346 1.00 55.31 177 SER A C 1
ATOM 1370 O O . SER A 1 177 ? 7.253 -10.684 -30.666 1.00 55.31 177 SER A O 1
ATOM 1372 N N . THR A 1 178 ? 5.108 -10.873 -31.257 1.00 65.56 178 THR A N 1
ATOM 1373 C CA . THR A 1 178 ? 5.340 -10.635 -32.693 1.00 65.56 178 THR A CA 1
ATOM 1374 C C . THR A 1 178 ? 5.801 -9.208 -32.967 1.00 65.56 178 THR A C 1
ATOM 1376 O O . THR A 1 178 ? 6.678 -9.029 -33.813 1.00 65.56 178 THR A O 1
ATOM 1379 N N . LYS A 1 179 ? 5.316 -8.216 -32.202 1.00 66.56 179 LYS A N 1
ATOM 1380 C CA . LYS A 1 179 ? 5.838 -6.835 -32.212 1.00 66.56 179 LYS A CA 1
ATOM 1381 C C . LYS A 1 179 ? 7.321 -6.775 -31.836 1.00 66.56 179 LYS A C 1
ATOM 1383 O O . LYS A 1 179 ? 8.103 -6.109 -32.513 1.00 66.56 179 LYS A O 1
ATOM 1388 N N . LEU A 1 180 ? 7.738 -7.497 -30.796 1.00 68.56 180 LEU A N 1
ATOM 1389 C CA . LEU A 1 180 ? 9.152 -7.570 -30.410 1.00 68.56 180 LEU A CA 1
ATOM 1390 C C . LEU A 1 180 ? 9.998 -8.241 -31.499 1.00 68.56 180 LEU A C 1
ATOM 1392 O O . LEU A 1 180 ? 11.038 -7.706 -31.881 1.00 68.56 180 LEU A O 1
ATOM 1396 N N . PHE A 1 181 ? 9.529 -9.363 -32.053 1.00 69.12 181 PHE A N 1
ATOM 1397 C CA . PHE A 1 181 ? 10.264 -10.095 -33.086 1.00 69.12 181 PHE A CA 1
ATOM 1398 C C . PHE A 1 181 ? 10.424 -9.304 -34.386 1.00 69.12 181 PHE A C 1
ATOM 1400 O O . PHE A 1 181 ? 11.505 -9.329 -34.981 1.00 69.12 181 PHE A O 1
ATOM 1407 N N . ILE A 1 182 ? 9.386 -8.595 -34.845 1.00 77.94 182 ILE A N 1
ATOM 1408 C CA . ILE A 1 182 ? 9.500 -7.753 -36.042 1.00 77.94 182 ILE A CA 1
ATOM 1409 C C . ILE A 1 182 ? 10.427 -6.560 -35.791 1.00 77.94 182 ILE A C 1
ATOM 1411 O O . ILE A 1 182 ? 11.265 -6.271 -36.641 1.00 77.94 182 ILE A O 1
ATOM 1415 N N . THR A 1 183 ? 10.372 -5.955 -34.600 1.00 73.56 183 THR A N 1
ATOM 1416 C CA . THR A 1 183 ? 11.250 -4.840 -34.206 1.00 73.56 183 THR A CA 1
ATOM 1417 C C . THR A 1 183 ? 12.721 -5.256 -34.172 1.00 73.56 183 THR A C 1
ATOM 1419 O O . THR A 1 183 ? 13.568 -4.602 -34.779 1.00 73.56 183 THR A O 1
ATOM 1422 N N . GLU A 1 184 ? 13.037 -6.387 -33.538 1.00 70.94 184 GLU A N 1
ATOM 1423 C CA . GLU A 1 184 ? 14.403 -6.917 -33.467 1.00 70.94 184 GLU A CA 1
ATOM 1424 C C . GLU A 1 184 ? 14.947 -7.297 -34.854 1.00 70.94 184 GLU A C 1
ATOM 1426 O O . GLU A 1 184 ? 16.100 -7.011 -35.195 1.00 70.94 184 GLU A O 1
ATOM 1431 N N . THR A 1 185 ? 14.100 -7.904 -35.689 1.00 75.62 185 THR A N 1
ATOM 1432 C CA . THR A 1 185 ? 14.495 -8.329 -37.037 1.00 75.62 185 THR A CA 1
ATOM 1433 C C . THR A 1 185 ? 14.684 -7.134 -37.976 1.00 75.62 185 THR A C 1
ATOM 1435 O O . THR A 1 185 ? 15.638 -7.112 -38.752 1.00 75.62 185 THR A O 1
ATOM 1438 N N . ALA A 1 186 ? 13.826 -6.115 -37.890 1.00 79.31 186 ALA A N 1
ATOM 1439 C CA . ALA A 1 186 ? 13.950 -4.876 -38.658 1.00 79.31 186 ALA A CA 1
ATOM 1440 C C . ALA A 1 186 ? 15.204 -4.081 -38.266 1.00 79.31 186 ALA A C 1
ATOM 1442 O O . ALA A 1 186 ? 15.892 -3.550 -39.142 1.00 79.31 186 ALA A O 1
ATOM 1443 N N . LYS A 1 187 ? 15.549 -4.059 -36.972 1.00 74.62 187 LYS A N 1
ATOM 1444 C CA . LYS A 1 187 ? 16.802 -3.470 -36.486 1.00 74.62 187 LYS A CA 1
ATOM 1445 C C . LYS A 1 187 ? 18.015 -4.210 -37.046 1.00 74.62 187 LYS A C 1
ATOM 1447 O O . LYS A 1 187 ? 18.855 -3.603 -37.697 1.00 74.62 187 LYS A O 1
ATOM 1452 N N . SER A 1 188 ? 18.036 -5.536 -36.917 1.00 76.75 188 SER A N 1
ATOM 1453 C CA . SER A 1 188 ? 19.119 -6.379 -37.448 1.00 76.75 188 SER A CA 1
ATOM 1454 C C . SER A 1 188 ? 19.290 -6.235 -38.970 1.00 76.75 188 SER A C 1
ATOM 1456 O O . SER A 1 188 ? 20.410 -6.264 -39.490 1.00 76.75 188 SER A O 1
ATOM 1458 N N . PHE A 1 189 ? 18.181 -6.064 -39.701 1.00 84.19 189 PHE A N 1
ATOM 1459 C CA . PHE A 1 189 ? 18.192 -5.783 -41.139 1.00 84.19 189 PHE A CA 1
ATOM 1460 C C . PHE A 1 189 ? 18.806 -4.413 -41.437 1.00 84.19 189 PHE A C 1
ATOM 1462 O O . PHE A 1 189 ? 19.669 -4.304 -42.306 1.00 84.19 189 PHE A O 1
ATOM 1469 N N . SER A 1 190 ? 18.402 -3.390 -40.686 1.00 78.81 190 SER A N 1
ATOM 1470 C CA . SER A 1 190 ? 18.903 -2.022 -40.827 1.00 78.81 190 SER A CA 1
ATOM 1471 C C . SER A 1 190 ? 20.392 -1.909 -40.498 1.00 78.81 190 SER A C 1
ATOM 1473 O O . SER A 1 190 ? 21.124 -1.236 -41.223 1.00 78.81 190 SER A O 1
ATOM 1475 N N . ASP A 1 191 ? 20.865 -2.625 -39.477 1.00 75.19 191 ASP A N 1
ATOM 1476 C CA . ASP A 1 191 ? 22.282 -2.691 -39.102 1.00 75.19 191 ASP A CA 1
ATOM 1477 C C . ASP A 1 191 ? 23.106 -3.374 -40.202 1.00 75.19 191 ASP A C 1
ATOM 1479 O O . ASP A 1 191 ? 24.177 -2.904 -40.585 1.00 75.19 191 ASP A O 1
ATOM 1483 N N . SER A 1 192 ? 22.588 -4.465 -40.772 1.00 80.62 192 SER A N 1
ATOM 1484 C CA . SER A 1 192 ? 23.236 -5.176 -41.884 1.00 80.62 192 SER A CA 1
ATOM 1485 C C . SER A 1 192 ? 23.305 -4.313 -43.148 1.00 80.62 192 SER A C 1
ATOM 1487 O O . SER A 1 192 ? 24.339 -4.264 -43.815 1.00 80.62 192 SER A O 1
ATOM 1489 N N . LEU A 1 193 ? 22.224 -3.588 -43.451 1.00 79.75 193 LEU A N 1
ATOM 1490 C CA . LEU A 1 193 ? 22.143 -2.651 -44.569 1.00 79.75 193 LEU A CA 1
ATOM 1491 C C . LEU A 1 193 ? 23.090 -1.455 -44.382 1.00 79.75 193 LEU A C 1
ATOM 1493 O O . LEU A 1 193 ? 23.778 -1.053 -45.319 1.00 79.75 193 LEU A O 1
ATOM 1497 N N . SER A 1 194 ? 23.176 -0.934 -43.158 1.00 74.12 194 SER A N 1
ATOM 1498 C CA . SER A 1 194 ? 24.097 0.143 -42.790 1.00 74.12 194 SER A CA 1
ATOM 1499 C C . SER A 1 194 ? 25.550 -0.325 -42.884 1.00 74.12 194 SER A C 1
ATOM 1501 O O . SER A 1 194 ? 26.360 0.332 -43.523 1.00 74.12 194 SER A O 1
ATOM 1503 N N . ASN A 1 195 ? 25.896 -1.508 -42.368 1.00 73.75 195 ASN A N 1
ATOM 1504 C CA . ASN A 1 195 ? 27.240 -2.084 -42.515 1.00 73.75 195 ASN A CA 1
ATOM 1505 C C . ASN A 1 195 ? 27.641 -2.287 -43.987 1.00 73.75 195 ASN A C 1
ATOM 1507 O O . ASN A 1 195 ? 28.799 -2.068 -44.357 1.00 73.75 195 ASN A O 1
ATOM 1511 N N . LEU A 1 196 ? 26.687 -2.644 -44.849 1.00 75.94 196 LEU A N 1
ATOM 1512 C CA . LEU A 1 196 ? 26.905 -2.734 -46.291 1.00 75.94 196 LEU A CA 1
ATOM 1513 C C . LEU A 1 196 ? 27.139 -1.351 -46.919 1.00 75.94 196 LEU A C 1
ATOM 1515 O O . LEU A 1 196 ? 28.070 -1.195 -47.710 1.00 75.94 196 LEU A O 1
ATOM 1519 N N . LEU A 1 197 ? 26.366 -0.333 -46.523 1.00 72.19 197 LEU A N 1
ATOM 1520 C CA . LEU A 1 197 ? 26.587 1.060 -46.926 1.00 72.19 197 LEU A CA 1
ATOM 1521 C C . LEU A 1 197 ? 27.990 1.540 -46.533 1.00 72.19 197 LEU A C 1
ATOM 1523 O O . LEU A 1 197 ? 28.691 2.124 -47.354 1.00 72.19 197 LEU A O 1
ATOM 1527 N N . LEU A 1 198 ? 28.421 1.243 -45.308 1.00 66.69 198 LEU A N 1
ATOM 1528 C CA . LEU A 1 198 ? 29.739 1.599 -44.777 1.00 66.69 198 LEU A CA 1
ATOM 1529 C C . LEU A 1 198 ? 30.882 0.915 -45.531 1.00 66.69 198 LEU A C 1
ATOM 1531 O O . LEU A 1 198 ? 31.933 1.509 -45.750 1.00 66.69 198 LEU A O 1
ATOM 1535 N N . THR A 1 199 ? 30.659 -0.320 -45.973 1.00 69.81 199 THR A N 1
ATOM 1536 C CA . THR A 1 199 ? 31.614 -1.074 -46.793 1.00 69.81 199 THR A CA 1
ATOM 1537 C C . THR A 1 199 ? 31.709 -0.503 -48.217 1.00 69.81 199 THR A C 1
ATOM 1539 O O . THR A 1 199 ? 32.792 -0.442 -48.795 1.00 69.81 199 THR A O 1
ATOM 1542 N N . LEU A 1 200 ? 30.584 -0.053 -48.787 1.00 64.81 200 LEU A N 1
ATOM 1543 C CA . LEU A 1 200 ? 30.498 0.534 -50.134 1.00 64.81 200 LEU A CA 1
ATOM 1544 C C . LEU A 1 200 ? 31.026 1.977 -50.189 1.00 64.81 200 LEU A C 1
ATOM 1546 O O . LEU A 1 200 ? 31.655 2.411 -51.163 1.00 64.81 200 LEU A O 1
ATOM 1550 N N . LEU A 1 201 ? 30.780 2.737 -49.128 1.00 62.00 201 LEU A N 1
ATOM 1551 C CA . LEU A 1 201 ? 31.331 4.058 -48.892 1.00 62.00 201 LEU A CA 1
ATOM 1552 C C . LEU A 1 201 ? 32.656 3.915 -48.135 1.00 62.00 201 LEU A C 1
ATOM 1554 O O . LEU A 1 201 ? 32.727 4.251 -46.959 1.00 62.00 201 LEU A O 1
ATOM 1558 N N . SER A 1 202 ? 33.735 3.484 -48.798 1.00 59.75 202 SER A N 1
ATOM 1559 C CA . SER A 1 202 ? 35.089 3.699 -48.262 1.00 59.75 202 SER A CA 1
ATOM 1560 C C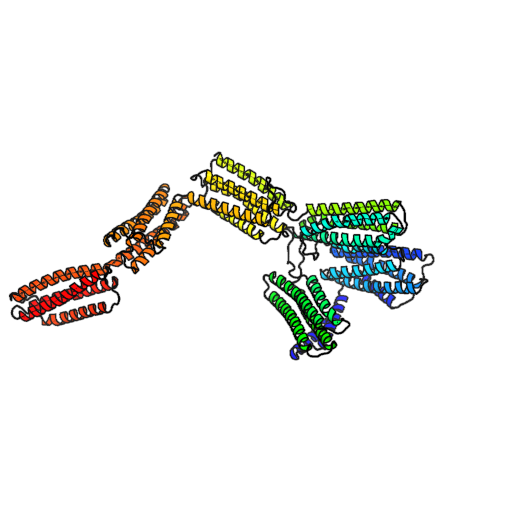 . SER A 1 202 ? 35.276 5.208 -48.033 1.00 59.75 202 SER A C 1
ATOM 1562 O O . SER A 1 202 ? 35.499 5.960 -48.986 1.00 59.75 202 SER A O 1
ATOM 1564 N N . SER A 1 203 ? 35.047 5.695 -46.817 1.00 52.94 203 SER A N 1
ATOM 1565 C CA . SER A 1 203 ? 34.865 7.124 -46.574 1.00 52.94 203 SER A CA 1
ATOM 1566 C C . SER A 1 203 ? 35.412 7.541 -45.215 1.00 52.94 203 SER A C 1
ATOM 1568 O O . SER A 1 203 ? 35.432 6.759 -44.273 1.00 52.94 203 SER A O 1
ATOM 1570 N N . LYS A 1 204 ? 35.937 8.769 -45.200 1.00 57.72 204 LYS A N 1
ATOM 1571 C CA . LYS A 1 204 ? 36.629 9.488 -44.122 1.00 57.72 204 LYS A CA 1
ATOM 1572 C C . LYS A 1 204 ? 36.135 9.132 -42.699 1.00 57.72 204 LYS A C 1
ATOM 1574 O O . LYS A 1 204 ? 34.938 8.949 -42.480 1.00 57.72 204 LYS A O 1
ATOM 1579 N N . SER A 1 205 ? 37.064 9.077 -41.737 1.00 60.31 205 SER A N 1
ATOM 1580 C CA . SER A 1 205 ? 36.802 8.798 -40.310 1.00 60.31 205 SER A CA 1
ATOM 1581 C C . SER A 1 205 ? 35.670 9.668 -39.744 1.00 60.31 205 SER A C 1
ATOM 1583 O O . SER A 1 205 ? 35.664 10.871 -39.995 1.00 60.31 205 SER A O 1
ATOM 1585 N N . GLY A 1 206 ? 34.734 9.089 -38.983 1.00 67.38 206 GLY A N 1
ATOM 1586 C CA . GLY A 1 206 ? 33.604 9.806 -38.372 1.00 67.38 206 GLY A CA 1
ATOM 1587 C C . GLY A 1 206 ? 32.283 9.716 -39.146 1.00 67.38 206 GLY A C 1
ATOM 1588 O O . GLY A 1 206 ? 31.213 9.881 -38.560 1.00 67.38 206 GLY A O 1
ATOM 1589 N N . ARG A 1 207 ? 32.313 9.418 -40.457 1.00 70.81 207 ARG A N 1
ATOM 1590 C CA . ARG A 1 207 ? 31.082 9.247 -41.258 1.00 70.81 207 ARG A CA 1
ATOM 1591 C C . ARG A 1 207 ? 30.319 7.985 -40.872 1.00 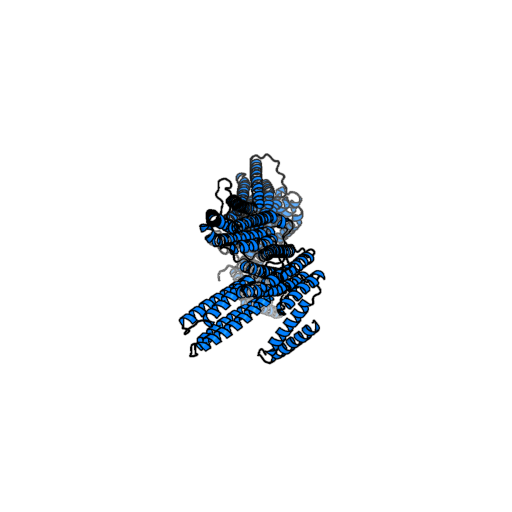70.81 207 ARG A C 1
ATOM 1593 O O . ARG A 1 207 ? 29.094 7.952 -40.963 1.00 70.81 207 ARG A O 1
ATOM 1600 N N . ARG A 1 208 ? 31.053 6.952 -40.456 1.00 70.19 208 ARG A N 1
ATOM 1601 C CA . ARG A 1 208 ? 30.478 5.670 -40.066 1.00 70.19 208 ARG A CA 1
ATOM 1602 C C . ARG A 1 208 ? 29.602 5.810 -38.835 1.00 70.19 208 ARG A C 1
ATOM 1604 O O . ARG A 1 208 ? 28.471 5.338 -38.822 1.00 70.19 208 ARG A O 1
ATOM 1611 N N . GLU A 1 209 ? 30.148 6.482 -37.842 1.00 73.38 209 GLU A N 1
ATOM 1612 C CA . GLU A 1 209 ? 29.535 6.738 -36.553 1.00 73.38 209 GLU A CA 1
ATOM 1613 C C . GLU A 1 209 ? 28.341 7.700 -36.726 1.00 73.38 209 GLU A C 1
ATOM 1615 O O . GLU A 1 209 ? 27.261 7.425 -36.214 1.00 73.38 209 GLU A O 1
ATOM 1620 N N . CYS A 1 210 ? 28.473 8.742 -37.566 1.00 76.44 210 CYS A N 1
ATOM 1621 C CA . CYS A 1 210 ? 27.390 9.678 -37.929 1.00 76.44 210 CYS A CA 1
ATOM 1622 C C . CYS A 1 210 ? 26.166 8.977 -38.554 1.00 76.44 210 CYS A C 1
ATOM 1624 O O . CYS A 1 210 ? 25.036 9.161 -38.098 1.00 76.44 210 CYS A O 1
ATOM 1626 N N . GLU A 1 211 ? 26.379 8.157 -39.590 1.00 71.56 211 GLU A N 1
ATOM 1627 C CA . GLU A 1 211 ? 25.294 7.441 -40.278 1.00 71.56 211 GLU A CA 1
ATOM 1628 C C . GLU A 1 211 ? 24.655 6.370 -39.385 1.00 71.56 211 GLU A C 1
ATOM 1630 O O . GLU A 1 211 ? 23.429 6.254 -39.348 1.00 71.56 211 GLU A O 1
ATOM 1635 N N . ASN A 1 212 ? 25.467 5.627 -38.623 1.00 74.12 212 ASN A N 1
ATOM 1636 C CA . ASN A 1 212 ? 24.971 4.640 -37.666 1.00 74.12 212 ASN A CA 1
ATOM 1637 C C . ASN A 1 212 ? 24.062 5.291 -36.613 1.00 74.12 212 ASN A C 1
ATOM 1639 O O . ASN A 1 212 ? 22.939 4.839 -36.388 1.00 74.12 212 ASN A O 1
ATOM 1643 N N . TYR A 1 213 ? 24.512 6.402 -36.030 1.00 79.38 213 TYR A N 1
ATOM 1644 C CA . TYR A 1 213 ? 23.775 7.089 -34.983 1.00 79.38 213 TYR A CA 1
ATOM 1645 C C . TYR A 1 213 ? 22.473 7.735 -35.490 1.00 79.38 213 TYR A C 1
ATOM 1647 O O . TYR A 1 213 ? 21.417 7.603 -34.863 1.00 79.38 213 TYR A O 1
ATOM 1655 N N . LYS A 1 214 ? 22.505 8.354 -36.679 1.00 79.94 214 LYS A N 1
ATOM 1656 C CA . LYS A 1 214 ? 21.308 8.885 -37.358 1.00 79.94 214 LYS A CA 1
ATOM 1657 C C . LYS A 1 214 ? 20.252 7.794 -37.555 1.00 79.94 214 LYS A C 1
ATOM 1659 O O . LYS A 1 214 ? 19.069 8.013 -37.280 1.00 79.94 214 LYS A O 1
ATOM 1664 N N . ASN A 1 215 ? 20.680 6.615 -38.003 1.00 72.88 215 ASN A N 1
ATOM 1665 C CA . ASN A 1 215 ? 19.795 5.475 -38.217 1.00 72.88 215 ASN A CA 1
ATOM 1666 C C . ASN A 1 215 ? 19.239 4.950 -36.891 1.00 72.88 215 ASN A C 1
ATOM 1668 O O . ASN A 1 215 ? 18.039 4.706 -36.795 1.00 72.88 215 ASN A O 1
ATOM 1672 N N . LEU A 1 216 ? 20.060 4.853 -35.844 1.00 74.81 216 LEU A N 1
ATOM 1673 C CA . LEU A 1 216 ? 19.606 4.436 -34.518 1.00 74.81 216 LEU A CA 1
ATOM 1674 C C . LEU A 1 216 ? 18.518 5.373 -33.958 1.00 74.81 216 LEU A C 1
ATOM 1676 O O . LEU A 1 216 ? 17.495 4.899 -33.454 1.00 74.81 216 LEU A O 1
ATOM 1680 N N . MET A 1 217 ? 18.693 6.689 -34.105 1.00 79.94 217 MET A N 1
ATOM 1681 C CA . MET A 1 217 ? 17.718 7.697 -33.671 1.00 79.94 217 MET A CA 1
ATOM 1682 C C . MET A 1 217 ? 16.381 7.601 -34.414 1.00 79.94 217 MET A C 1
ATOM 1684 O O . MET A 1 217 ? 15.328 7.555 -33.769 1.00 79.94 217 MET A O 1
ATOM 1688 N N . LYS A 1 218 ? 16.405 7.484 -35.749 1.00 75.81 218 LYS A N 1
ATOM 1689 C CA . LYS A 1 218 ? 15.182 7.349 -36.562 1.00 75.81 218 LYS A CA 1
ATOM 1690 C C . LYS A 1 218 ? 14.486 5.994 -36.378 1.00 75.81 218 LYS A C 1
ATOM 1692 O O . LYS A 1 218 ? 13.264 5.944 -36.330 1.00 75.81 218 LYS A O 1
ATOM 1697 N N . LEU A 1 219 ? 15.240 4.898 -36.272 1.00 66.88 219 LEU A N 1
ATOM 1698 C CA . LEU A 1 219 ? 14.697 3.533 -36.355 1.00 66.88 219 LEU A CA 1
ATOM 1699 C C . LEU A 1 219 ? 14.372 2.904 -35.006 1.00 66.88 219 LEU A C 1
ATOM 1701 O O . LEU A 1 219 ? 13.519 2.026 -34.934 1.00 66.88 219 LEU A O 1
ATOM 1705 N N . THR A 1 220 ? 15.079 3.301 -33.947 1.00 69.94 220 THR A N 1
ATOM 1706 C CA . THR A 1 220 ? 14.923 2.687 -32.622 1.00 69.94 220 THR A CA 1
ATOM 1707 C C . THR A 1 220 ? 14.249 3.643 -31.651 1.00 69.94 220 THR A C 1
ATOM 1709 O O . THR A 1 220 ? 13.242 3.283 -31.049 1.00 69.94 220 THR A O 1
ATOM 1712 N N . TYR A 1 221 ? 14.766 4.864 -31.499 1.00 77.88 221 TYR A N 1
ATOM 1713 C CA . TYR A 1 221 ? 14.296 5.757 -30.437 1.00 77.88 221 TYR A CA 1
ATOM 1714 C C . TYR A 1 221 ? 13.006 6.503 -30.779 1.00 77.88 221 TYR A C 1
ATOM 1716 O O . TYR A 1 221 ? 12.166 6.674 -29.898 1.00 77.88 221 TYR A O 1
ATOM 1724 N N . SER A 1 222 ? 12.800 6.886 -32.043 1.00 78.25 222 SER A N 1
ATOM 1725 C CA . SER A 1 222 ? 11.548 7.533 -32.456 1.00 78.25 222 SER A CA 1
ATOM 1726 C C . SER A 1 222 ? 10.333 6.599 -32.299 1.00 78.25 222 SER A C 1
ATOM 1728 O O . SER A 1 222 ? 9.399 6.985 -31.592 1.00 78.25 222 SER A O 1
ATOM 1730 N N . PRO A 1 223 ? 10.346 5.347 -32.806 1.00 72.25 223 PRO A N 1
ATOM 1731 C CA . PRO A 1 223 ? 9.256 4.403 -32.557 1.00 72.25 223 PRO A CA 1
ATOM 1732 C C . PRO A 1 223 ? 9.098 4.023 -31.080 1.00 72.25 223 PRO A C 1
ATOM 1734 O O . PRO A 1 223 ? 7.974 3.787 -30.647 1.00 72.25 223 PRO A O 1
ATOM 1737 N N . MET A 1 224 ? 10.192 3.985 -30.303 1.00 74.88 224 MET A N 1
ATOM 1738 C CA . MET A 1 224 ? 10.154 3.709 -28.860 1.00 74.88 224 MET A CA 1
ATOM 1739 C C . MET A 1 224 ? 9.347 4.773 -28.107 1.00 74.88 224 MET A C 1
ATOM 1741 O O . MET A 1 224 ? 8.456 4.409 -27.342 1.00 74.88 224 MET A O 1
ATOM 1745 N N . LEU A 1 225 ? 9.607 6.060 -28.370 1.00 76.38 225 LEU A N 1
ATOM 1746 C CA . LEU A 1 225 ? 8.865 7.172 -27.762 1.00 76.38 225 LEU A CA 1
ATOM 1747 C C . LEU A 1 225 ? 7.398 7.202 -28.188 1.00 76.38 225 LEU A C 1
ATOM 1749 O O . LEU A 1 225 ? 6.536 7.502 -27.372 1.00 76.38 225 LEU A O 1
ATOM 1753 N N . GLU A 1 226 ? 7.104 6.868 -29.446 1.00 71.69 226 GLU A N 1
ATOM 1754 C CA . GLU A 1 226 ? 5.718 6.748 -29.921 1.00 71.69 226 GLU A CA 1
ATOM 1755 C C . GLU A 1 226 ? 4.975 5.556 -29.294 1.00 71.69 226 GLU A C 1
ATOM 1757 O O . GLU A 1 226 ? 3.747 5.545 -29.246 1.00 71.69 226 GLU A O 1
ATOM 1762 N N . SER A 1 227 ? 5.711 4.561 -28.792 1.00 64.69 227 SER A N 1
ATOM 1763 C CA . SER A 1 227 ? 5.192 3.367 -28.116 1.00 64.69 227 SER A CA 1
ATOM 1764 C C . SER A 1 227 ? 5.256 3.441 -26.584 1.00 64.69 227 SER A C 1
ATOM 1766 O O . SER A 1 227 ? 5.272 2.403 -25.922 1.00 64.69 227 SER A O 1
ATOM 1768 N N . SER A 1 228 ? 5.255 4.639 -25.993 1.00 63.09 228 SER A N 1
ATOM 1769 C CA . SER A 1 228 ? 5.303 4.867 -24.534 1.00 63.09 228 SER A CA 1
ATOM 1770 C C . SER A 1 228 ? 4.114 4.291 -23.742 1.00 63.09 228 SER A C 1
ATOM 1772 O O . SER A 1 228 ? 4.040 4.453 -22.528 1.00 63.09 228 SER A O 1
ATOM 1774 N N . ASN A 1 229 ? 3.217 3.549 -24.400 1.00 60.72 229 ASN A N 1
ATOM 1775 C CA . ASN A 1 229 ? 2.189 2.718 -23.775 1.00 60.72 229 ASN A CA 1
ATOM 1776 C C . ASN A 1 229 ? 2.715 1.379 -23.223 1.00 60.72 229 ASN A C 1
ATOM 1778 O O . ASN A 1 229 ? 1.962 0.623 -22.616 1.00 60.72 229 ASN A O 1
ATOM 1782 N N . CYS A 1 230 ? 3.979 1.039 -23.477 1.00 56.44 230 CYS A N 1
ATOM 1783 C CA . CYS A 1 230 ? 4.598 -0.205 -23.029 1.00 56.44 230 CYS A CA 1
ATOM 1784 C C . CYS A 1 230 ? 5.662 0.065 -21.961 1.00 56.44 230 CYS A C 1
ATOM 1786 O O . CYS A 1 230 ? 6.479 0.972 -22.105 1.00 56.44 230 CYS A O 1
ATOM 1788 N N . GLU A 1 231 ? 5.684 -0.769 -20.917 1.00 53.75 231 GLU A N 1
ATOM 1789 C CA . GLU A 1 231 ? 6.670 -0.681 -19.841 1.00 53.75 231 GLU A CA 1
ATOM 1790 C C . GLU A 1 231 ? 8.095 -0.809 -20.400 1.00 53.75 231 GLU A C 1
ATOM 1792 O O . GLU A 1 231 ? 8.492 -1.836 -20.964 1.00 53.75 231 GLU A O 1
ATOM 1797 N N . ILE A 1 232 ? 8.887 0.248 -20.232 1.00 54.25 232 ILE A N 1
ATOM 1798 C CA . ILE A 1 232 ? 10.329 0.186 -20.435 1.00 54.25 232 ILE A CA 1
ATOM 1799 C C . ILE A 1 232 ? 10.907 -0.312 -19.118 1.00 54.25 232 ILE A C 1
ATOM 1801 O O . ILE A 1 232 ? 10.706 0.289 -18.075 1.00 54.25 232 ILE A O 1
ATOM 1805 N N . PHE A 1 233 ? 11.592 -1.454 -19.181 1.00 51.16 233 PHE A N 1
ATOM 1806 C CA . PHE A 1 233 ? 12.012 -2.350 -18.087 1.00 51.16 233 PHE A CA 1
ATOM 1807 C C . PHE A 1 233 ? 12.857 -1.733 -16.949 1.00 51.16 233 PHE A C 1
ATOM 1809 O O . PHE A 1 233 ? 13.401 -2.438 -16.100 1.00 51.16 233 PHE A O 1
ATOM 1816 N N . THR A 1 234 ? 13.005 -0.418 -16.904 1.00 53.34 234 THR A N 1
ATOM 1817 C CA . THR A 1 234 ? 13.501 0.306 -15.746 1.00 53.34 234 THR A CA 1
ATOM 1818 C C . THR A 1 234 ? 12.385 0.432 -14.713 1.00 53.34 234 THR A C 1
ATOM 1820 O O . THR A 1 234 ? 11.547 1.304 -14.834 1.00 53.34 234 THR A O 1
ATOM 1823 N N . ARG A 1 235 ? 12.403 -0.339 -13.616 1.00 56.62 235 ARG A N 1
ATOM 1824 C CA . ARG A 1 235 ? 11.571 -0.060 -12.416 1.00 56.62 235 ARG A CA 1
ATOM 1825 C C . ARG A 1 235 ? 12.026 1.211 -11.670 1.00 56.62 235 ARG A C 1
ATOM 1827 O O . ARG A 1 235 ? 12.084 1.240 -10.443 1.00 56.62 235 ARG A O 1
ATOM 1834 N N . LYS A 1 236 ? 12.465 2.232 -12.406 1.00 64.94 236 LYS A N 1
ATOM 1835 C CA . LYS A 1 236 ? 12.903 3.506 -11.853 1.00 64.94 236 LYS A CA 1
ATOM 1836 C C . LYS A 1 236 ? 11.667 4.373 -11.625 1.00 64.94 236 LYS A C 1
ATOM 1838 O O . LYS A 1 236 ? 10.800 4.427 -12.494 1.00 64.94 236 LYS A O 1
ATOM 1843 N N . PRO A 1 237 ? 11.559 5.053 -10.484 1.00 67.25 237 PRO A N 1
ATOM 1844 C CA . PRO A 1 237 ? 10.474 5.994 -10.270 1.00 67.25 237 PRO A CA 1
ATOM 1845 C C . PRO A 1 237 ? 10.658 7.250 -11.136 1.00 67.25 237 PRO A C 1
ATOM 1847 O O . PRO A 1 237 ? 11.763 7.564 -11.594 1.00 67.25 237 PRO A O 1
ATOM 1850 N N . TYR A 1 238 ? 9.557 7.968 -11.364 1.00 74.62 238 TYR A N 1
ATOM 1851 C CA . TYR A 1 238 ? 9.515 9.158 -12.221 1.00 74.62 238 TYR A CA 1
ATOM 1852 C C . TYR A 1 238 ? 10.528 10.236 -11.785 1.00 74.62 238 TYR A C 1
ATOM 1854 O O . TYR A 1 238 ? 11.275 10.769 -12.603 1.00 74.62 238 TYR A O 1
ATOM 1862 N N . ASN A 1 239 ? 10.634 10.491 -10.478 1.00 69.38 239 ASN A N 1
ATOM 1863 C CA . ASN A 1 239 ? 11.566 11.462 -9.892 1.00 69.38 239 ASN A CA 1
ATOM 1864 C C . ASN A 1 239 ? 13.049 11.112 -10.134 1.00 69.38 239 ASN A C 1
ATOM 1866 O O . ASN A 1 239 ? 13.851 11.996 -10.435 1.00 69.38 239 ASN A O 1
ATOM 1870 N N . VAL A 1 240 ? 13.422 9.831 -10.066 1.00 74.81 240 VAL A N 1
ATOM 1871 C CA . VAL A 1 240 ? 14.787 9.362 -10.354 1.00 74.81 240 VAL A CA 1
ATOM 1872 C C . VAL A 1 240 ? 15.119 9.550 -11.832 1.00 74.81 240 VAL A C 1
ATOM 1874 O O . VAL A 1 240 ? 16.245 9.924 -12.154 1.00 74.81 240 VAL A O 1
ATOM 1877 N N . CYS A 1 241 ? 14.144 9.373 -12.727 1.00 78.81 241 CYS A N 1
ATOM 1878 C CA . CYS A 1 241 ? 14.341 9.625 -14.156 1.00 78.81 241 CYS A CA 1
ATOM 1879 C C . CYS A 1 241 ? 14.670 11.099 -14.423 1.00 78.81 241 CYS A C 1
ATOM 1881 O O . CYS A 1 241 ? 15.602 11.386 -15.173 1.00 78.81 241 CYS A O 1
ATOM 1883 N N . ILE A 1 242 ? 13.978 12.030 -13.755 1.00 81.00 242 ILE A N 1
ATOM 1884 C CA . ILE A 1 242 ? 14.283 13.467 -13.840 1.00 81.00 242 ILE A CA 1
ATOM 1885 C C . ILE A 1 242 ? 15.692 13.750 -13.322 1.00 81.00 242 ILE A C 1
ATOM 1887 O O . ILE A 1 242 ? 16.489 14.365 -14.028 1.00 81.00 242 ILE A O 1
ATOM 1891 N N . GLN A 1 243 ? 16.025 13.270 -12.121 1.00 79.69 243 GLN A N 1
ATOM 1892 C CA . GLN A 1 243 ? 17.331 13.523 -11.504 1.00 79.69 243 GLN A CA 1
ATOM 1893 C C . GLN A 1 243 ? 18.492 12.992 -12.354 1.00 79.69 243 GLN A C 1
ATOM 1895 O O . GLN A 1 243 ? 19.533 13.644 -12.466 1.00 79.69 243 GLN A O 1
ATOM 1900 N N . GLU A 1 244 ? 18.331 11.818 -12.967 1.00 81.06 244 GLU A N 1
ATOM 1901 C CA . GLU A 1 244 ? 19.328 11.260 -13.879 1.00 81.06 244 GLU A CA 1
ATOM 1902 C C . GLU A 1 244 ? 19.480 12.113 -15.141 1.00 81.06 244 GLU A C 1
ATOM 1904 O O . GLU A 1 244 ? 20.609 12.460 -15.492 1.00 81.06 244 GLU A O 1
ATOM 1909 N N . ILE A 1 245 ? 18.376 12.515 -15.783 1.00 84.12 245 ILE A N 1
ATOM 1910 C CA . ILE A 1 245 ? 18.413 13.386 -16.968 1.00 84.12 245 ILE A CA 1
ATOM 1911 C C . ILE A 1 245 ? 19.097 14.718 -16.632 1.00 84.12 245 ILE A C 1
ATOM 1913 O O . ILE A 1 245 ? 19.992 15.152 -17.358 1.00 84.12 245 ILE A O 1
ATOM 1917 N N . GLU A 1 246 ? 18.759 15.341 -15.502 1.00 82.12 246 GLU A N 1
ATOM 1918 C CA . GLU A 1 246 ? 19.378 16.593 -15.058 1.00 82.12 246 GLU A CA 1
ATOM 1919 C C . GLU A 1 246 ? 20.872 16.445 -14.777 1.00 82.12 246 GLU A C 1
ATOM 1921 O O . GLU A 1 246 ? 21.679 17.270 -15.210 1.00 82.12 246 GLU A O 1
ATOM 1926 N N . LYS A 1 247 ? 21.265 15.380 -14.071 1.00 84.25 247 LYS A N 1
ATOM 1927 C CA . LYS A 1 247 ? 22.670 15.102 -13.760 1.00 84.25 247 LYS A CA 1
ATOM 1928 C C . LYS A 1 247 ? 23.482 14.874 -15.032 1.00 84.25 247 LYS A C 1
ATOM 1930 O O . LYS A 1 247 ? 24.634 15.310 -15.111 1.00 84.25 247 LYS A O 1
ATOM 1935 N N . MET A 1 248 ? 22.900 14.196 -16.016 1.00 82.06 248 MET A N 1
ATOM 1936 C CA . MET A 1 248 ? 23.522 13.916 -17.307 1.00 82.06 248 MET A CA 1
ATOM 1937 C C . MET A 1 248 ? 23.636 15.182 -18.159 1.00 82.06 248 MET A C 1
ATOM 1939 O O . MET A 1 248 ? 24.712 15.469 -18.691 1.00 82.06 248 MET A O 1
ATOM 1943 N N . TYR A 1 249 ? 22.580 15.994 -18.202 1.00 83.00 249 TYR A N 1
ATOM 1944 C CA . TYR A 1 249 ? 22.586 17.289 -18.875 1.00 83.00 249 TYR A CA 1
ATOM 1945 C C . TYR A 1 249 ? 23.620 18.252 -18.264 1.00 83.00 249 TYR A C 1
ATOM 1947 O O . TYR A 1 249 ? 24.435 18.843 -18.974 1.00 83.00 249 TYR A O 1
ATOM 1955 N N . ALA A 1 250 ? 23.661 18.361 -16.933 1.00 80.06 250 ALA A N 1
ATOM 1956 C CA . ALA A 1 250 ? 24.557 19.279 -16.235 1.00 80.06 250 ALA A CA 1
ATOM 1957 C C . ALA A 1 250 ? 26.043 18.905 -16.372 1.00 80.06 250 ALA A C 1
ATOM 1959 O O . ALA A 1 250 ? 26.878 19.800 -16.527 1.00 80.06 250 ALA A O 1
ATOM 1960 N N . ASN A 1 251 ? 26.371 17.607 -16.317 1.00 78.31 251 ASN A N 1
ATOM 1961 C CA . ASN A 1 251 ? 27.759 17.140 -16.234 1.00 78.31 251 ASN A CA 1
ATOM 1962 C C . ASN A 1 251 ? 28.352 16.701 -17.578 1.00 78.31 251 ASN A C 1
ATOM 1964 O O . ASN A 1 251 ? 29.525 16.972 -17.828 1.00 78.31 251 ASN A O 1
ATOM 1968 N N . LYS A 1 252 ? 27.575 16.013 -18.428 1.00 80.00 252 LYS A N 1
ATOM 1969 C CA . LYS A 1 252 ? 28.086 15.377 -19.654 1.00 80.00 252 LYS A CA 1
ATOM 1970 C C . LYS A 1 252 ? 27.731 16.155 -20.922 1.00 80.00 252 LYS A C 1
ATOM 1972 O O . LYS A 1 252 ? 28.616 16.369 -21.747 1.00 80.00 252 LYS A O 1
ATOM 1977 N N . PHE A 1 253 ? 26.495 16.649 -21.067 1.00 82.94 253 PHE A N 1
ATOM 1978 C CA . PHE A 1 253 ? 26.075 17.336 -22.301 1.00 82.94 253 PHE A CA 1
ATOM 1979 C C . PHE A 1 253 ? 26.929 18.575 -22.604 1.00 82.94 253 PHE A C 1
ATOM 1981 O O . PHE A 1 253 ? 27.401 18.724 -23.722 1.00 82.94 253 PHE A O 1
ATOM 1988 N N . LYS A 1 254 ? 27.229 19.418 -21.604 1.00 78.62 254 LYS A N 1
ATOM 1989 C CA . LYS A 1 254 ? 28.082 20.613 -21.794 1.00 78.62 254 LYS A CA 1
ATOM 1990 C C . LYS A 1 254 ? 29.495 20.283 -22.293 1.00 78.62 254 LYS A C 1
ATOM 1992 O O . LYS A 1 254 ? 30.081 21.063 -23.040 1.00 78.62 254 LYS A O 1
ATOM 1997 N N . GLN A 1 255 ? 30.055 19.147 -21.871 1.00 81.38 255 GLN A N 1
ATOM 1998 C CA . GLN A 1 255 ? 31.378 18.696 -22.316 1.00 81.38 255 GLN A CA 1
ATOM 1999 C C . GLN A 1 255 ? 31.323 18.173 -23.757 1.00 81.38 255 GLN A C 1
ATOM 2001 O O . GLN A 1 255 ? 32.182 18.516 -24.566 1.00 81.38 255 GLN A O 1
ATOM 2006 N N . ILE A 1 256 ? 30.284 17.402 -24.087 1.00 81.38 256 ILE A N 1
ATOM 2007 C CA . ILE A 1 256 ? 30.043 16.873 -25.435 1.00 81.38 256 ILE A CA 1
ATOM 2008 C C . ILE A 1 256 ? 29.755 18.013 -26.422 1.00 81.38 256 ILE A C 1
ATOM 2010 O O . ILE A 1 256 ? 30.367 18.055 -27.484 1.00 81.38 256 ILE A O 1
ATOM 2014 N N . GLU A 1 257 ? 28.917 18.985 -26.045 1.00 80.50 257 GLU A N 1
ATOM 2015 C CA . GLU A 1 257 ? 28.627 20.201 -26.819 1.00 80.50 257 GLU A CA 1
ATOM 2016 C C . GLU A 1 257 ? 29.934 20.922 -27.182 1.00 80.50 257 GLU A C 1
ATOM 2018 O O . GLU A 1 257 ? 30.209 21.171 -28.354 1.00 80.50 257 GLU A O 1
ATOM 2023 N N . HIS A 1 258 ? 30.802 21.172 -26.196 1.00 80.88 258 HIS A N 1
ATOM 2024 C CA . HIS A 1 258 ? 32.098 21.811 -26.431 1.00 80.88 258 HIS A CA 1
ATOM 2025 C C . HIS A 1 258 ? 33.017 20.990 -27.356 1.00 80.88 258 HIS A C 1
ATOM 2027 O O . HIS A 1 258 ? 33.673 21.552 -28.235 1.00 80.88 258 HIS A O 1
ATOM 2033 N N . ASN A 1 259 ? 33.055 19.665 -27.194 1.00 80.38 259 ASN A N 1
ATOM 2034 C CA . ASN A 1 259 ? 33.899 18.779 -27.999 1.00 80.38 259 ASN A CA 1
ATOM 2035 C C . ASN A 1 259 ? 33.409 18.644 -29.450 1.00 80.38 259 ASN A C 1
ATOM 2037 O O . ASN A 1 259 ? 34.233 18.611 -30.369 1.00 80.38 259 ASN A O 1
ATOM 2041 N N . LEU A 1 260 ? 32.092 18.614 -29.674 1.00 78.38 260 LEU A N 1
ATOM 2042 C CA . LEU A 1 260 ? 31.482 18.613 -31.008 1.00 78.38 260 LEU A CA 1
ATOM 2043 C C . LEU A 1 260 ? 31.764 19.932 -31.733 1.00 78.38 260 LEU A C 1
ATOM 2045 O O . LEU A 1 260 ? 32.244 19.912 -32.866 1.00 78.38 260 LEU A O 1
ATOM 2049 N N . ILE A 1 261 ? 31.581 21.066 -31.047 1.00 78.44 261 ILE A N 1
ATOM 2050 C CA . ILE A 1 261 ? 31.899 22.399 -31.577 1.00 78.44 261 ILE A CA 1
ATOM 2051 C C . ILE A 1 261 ? 33.378 22.465 -31.986 1.00 78.44 261 ILE A C 1
ATOM 2053 O O . ILE A 1 261 ? 33.690 22.759 -33.137 1.00 78.44 261 ILE A O 1
ATOM 2057 N N . LYS A 1 262 ? 34.297 22.066 -31.102 1.00 77.81 262 LYS A N 1
ATOM 2058 C CA . LYS A 1 262 ? 35.745 22.060 -31.374 1.00 77.81 262 LYS A CA 1
ATOM 2059 C C . LYS A 1 262 ? 36.157 21.116 -32.515 1.00 77.81 262 LYS A C 1
ATOM 2061 O O . LYS A 1 262 ? 37.137 21.359 -33.226 1.00 77.81 262 LYS A O 1
ATOM 2066 N N . SER A 1 263 ? 35.417 20.027 -32.714 1.00 70.75 263 SER A N 1
ATOM 2067 C CA . SER A 1 263 ? 35.660 19.093 -33.822 1.00 70.75 263 SER A CA 1
ATOM 2068 C C . SER A 1 263 ? 35.274 19.690 -35.173 1.00 70.75 263 SER A C 1
ATOM 2070 O O . SER A 1 263 ? 35.887 19.342 -36.173 1.00 70.75 263 SER A O 1
ATOM 2072 N N . THR A 1 264 ? 34.330 20.635 -35.196 1.00 69.81 264 THR A N 1
ATOM 2073 C CA . THR A 1 264 ? 33.862 21.305 -36.423 1.00 69.81 264 THR A CA 1
ATOM 2074 C C . THR A 1 264 ? 34.747 22.484 -36.868 1.00 69.81 264 THR A C 1
ATOM 2076 O O . THR A 1 264 ? 34.565 23.014 -37.964 1.00 69.81 264 THR A O 1
ATOM 2079 N N . GLU A 1 265 ? 35.733 22.891 -36.055 1.00 70.38 265 GLU A N 1
ATOM 2080 C CA . GLU A 1 265 ? 36.584 24.066 -36.311 1.00 70.38 265 GLU A CA 1
ATOM 2081 C C . GLU A 1 265 ? 37.703 23.810 -37.340 1.00 70.38 265 GLU A C 1
ATOM 2083 O O . GLU A 1 265 ? 37.917 24.651 -38.217 1.00 70.38 265 GLU A O 1
ATOM 2088 N N . ASN A 1 266 ? 38.386 22.655 -37.278 1.00 68.62 266 ASN A N 1
ATOM 2089 C CA . ASN A 1 266 ? 39.567 22.341 -38.096 1.00 68.62 266 ASN A CA 1
ATOM 2090 C C . ASN A 1 266 ? 39.462 20.962 -38.775 1.00 68.62 266 ASN A C 1
ATOM 2092 O O . ASN A 1 266 ? 38.993 19.995 -38.182 1.00 68.62 266 ASN A O 1
ATOM 2096 N N . GLU A 1 267 ? 40.017 20.818 -39.982 1.00 60.56 267 GLU A N 1
ATOM 2097 C CA . GLU A 1 267 ? 40.024 19.538 -40.717 1.00 60.56 267 GLU A CA 1
ATOM 2098 C C . GLU A 1 267 ? 40.777 18.420 -39.958 1.00 60.56 267 GLU A C 1
ATOM 2100 O O . GLU A 1 267 ? 40.368 17.262 -39.973 1.00 60.56 267 GLU A O 1
ATOM 2105 N N . ASN A 1 268 ? 41.813 18.771 -39.182 1.00 63.53 268 ASN A N 1
ATOM 2106 C CA . ASN A 1 268 ? 42.536 17.827 -38.318 1.00 63.53 268 ASN A CA 1
ATOM 2107 C C . ASN A 1 268 ? 41.751 17.409 -37.059 1.00 63.53 268 ASN A C 1
ATOM 2109 O O . ASN A 1 268 ? 41.991 16.324 -36.531 1.00 63.53 268 ASN A O 1
ATOM 2113 N N . SER A 1 269 ? 40.833 18.244 -36.550 1.00 64.50 269 SER A N 1
ATOM 2114 C CA . SER A 1 269 ? 40.001 17.892 -35.387 1.00 64.50 269 SER A CA 1
ATOM 2115 C C . SER A 1 269 ? 38.779 17.050 -35.766 1.00 64.50 269 SER A C 1
ATOM 2117 O O . SER A 1 269 ? 38.278 16.314 -34.915 1.00 64.50 269 SER A O 1
ATOM 2119 N N . MET A 1 270 ? 38.386 17.040 -37.046 1.00 65.94 270 MET A N 1
ATOM 2120 C CA . MET A 1 270 ? 37.356 16.144 -37.591 1.00 65.94 270 MET A CA 1
ATOM 2121 C C . MET A 1 270 ? 37.730 14.655 -37.500 1.00 65.94 270 MET A C 1
ATOM 2123 O O . MET A 1 270 ? 36.846 13.809 -37.544 1.00 65.94 270 MET A O 1
ATOM 2127 N N . LEU A 1 271 ? 39.003 14.296 -37.290 1.00 68.06 271 LEU A N 1
ATOM 2128 C CA . LEU A 1 271 ? 39.406 12.901 -37.040 1.00 68.06 271 LEU A CA 1
ATOM 2129 C C . LEU A 1 271 ? 38.806 12.332 -35.740 1.00 68.06 271 LEU A C 1
ATOM 2131 O O . LEU A 1 271 ? 38.527 11.138 -35.662 1.00 68.06 271 LEU A O 1
ATOM 2135 N N . ASN A 1 272 ? 38.566 13.186 -34.738 1.00 74.19 272 ASN A N 1
ATOM 2136 C CA . ASN A 1 272 ? 38.000 12.792 -33.444 1.00 74.19 272 ASN A CA 1
ATOM 2137 C C . ASN A 1 272 ? 36.467 12.867 -33.409 1.00 74.19 272 ASN A C 1
ATOM 2139 O O . ASN A 1 272 ? 35.869 12.529 -32.386 1.00 74.19 272 ASN A O 1
ATOM 2143 N N . ILE A 1 273 ? 35.819 13.305 -34.498 1.00 78.38 273 ILE A N 1
ATOM 2144 C CA . ILE A 1 273 ? 34.370 13.525 -34.500 1.00 78.38 273 ILE A CA 1
ATOM 2145 C C . ILE A 1 273 ? 33.586 12.230 -34.290 1.00 78.38 273 ILE A C 1
ATOM 2147 O O . ILE A 1 273 ? 32.560 12.267 -33.627 1.00 78.38 273 ILE A O 1
ATOM 2151 N N . GLY A 1 274 ? 34.106 11.085 -34.752 1.00 76.94 274 GLY A N 1
ATOM 2152 C CA . GLY A 1 274 ? 33.478 9.778 -34.534 1.00 76.94 274 GLY A CA 1
ATOM 2153 C C . GLY A 1 274 ? 33.289 9.461 -33.050 1.00 76.94 274 GLY A C 1
ATOM 2154 O O . GLY A 1 274 ? 32.177 9.173 -32.627 1.00 76.94 274 GLY A O 1
ATOM 2155 N N . LYS A 1 275 ? 34.334 9.648 -32.233 1.00 80.12 275 LYS A N 1
ATOM 2156 C CA . LYS A 1 275 ? 34.259 9.427 -30.781 1.00 80.12 275 LYS A CA 1
ATOM 2157 C C . LYS A 1 275 ? 33.310 10.409 -30.085 1.00 80.12 275 LYS A C 1
ATOM 2159 O O . LYS A 1 275 ? 32.575 10.028 -29.187 1.00 80.12 275 LYS A O 1
ATOM 2164 N N . ASN A 1 276 ? 33.304 11.673 -30.511 1.00 83.06 276 ASN A N 1
ATOM 2165 C CA . ASN A 1 276 ? 32.390 12.667 -29.940 1.00 83.06 276 ASN A CA 1
ATOM 2166 C C . ASN A 1 276 ? 30.926 12.401 -30.329 1.00 83.06 276 ASN A C 1
ATOM 2168 O O . ASN A 1 276 ? 30.027 12.742 -29.565 1.00 83.06 276 ASN A O 1
ATOM 2172 N N . ILE A 1 277 ? 30.685 11.799 -31.500 1.00 83.81 277 ILE A N 1
ATOM 2173 C CA . ILE A 1 277 ? 29.363 11.328 -31.925 1.00 83.81 277 ILE A CA 1
ATOM 2174 C C . ILE A 1 277 ? 28.933 10.115 -31.090 1.00 83.81 277 ILE A C 1
ATOM 2176 O O . ILE A 1 277 ? 27.792 10.094 -30.646 1.00 83.81 277 ILE A O 1
ATOM 2180 N N . GLU A 1 278 ? 29.829 9.164 -30.809 1.00 81.62 278 GLU A N 1
ATOM 2181 C CA . GLU A 1 278 ? 29.555 8.029 -29.908 1.00 81.62 278 GLU A CA 1
ATOM 2182 C C . GLU A 1 278 ? 29.227 8.499 -28.476 1.00 81.62 278 GLU A C 1
ATOM 2184 O O . GLU A 1 278 ? 28.226 8.081 -27.898 1.00 81.62 278 GLU A O 1
ATOM 2189 N N . ASP A 1 279 ? 29.994 9.448 -27.923 1.00 83.62 279 ASP A N 1
ATOM 2190 C CA . ASP A 1 279 ? 29.701 10.031 -26.603 1.00 83.62 279 ASP A CA 1
ATOM 2191 C C . ASP A 1 279 ? 28.330 10.751 -26.591 1.00 83.62 279 ASP A C 1
ATOM 2193 O O . ASP A 1 279 ? 27.610 10.743 -25.584 1.00 83.62 279 ASP A O 1
ATOM 2197 N N . TRP A 1 280 ? 27.950 11.380 -27.713 1.00 87.12 280 TRP A N 1
ATOM 2198 C CA . TRP A 1 280 ? 26.641 12.018 -27.884 1.00 87.12 280 TRP A CA 1
ATOM 2199 C C . TRP A 1 280 ? 25.506 10.993 -28.004 1.00 87.12 280 TRP A C 1
ATOM 2201 O O . TRP A 1 280 ? 24.424 11.218 -27.454 1.00 87.12 280 TRP A O 1
ATOM 2211 N N . GLU A 1 281 ? 25.767 9.864 -28.667 1.00 84.62 281 GLU A N 1
ATOM 2212 C CA . GLU A 1 281 ? 24.868 8.716 -28.776 1.00 84.62 281 GLU A CA 1
ATOM 2213 C C . GLU A 1 281 ? 24.547 8.106 -27.419 1.00 84.62 281 GLU A C 1
ATOM 2215 O O . GLU A 1 281 ? 23.367 7.941 -27.095 1.00 84.62 281 GLU A O 1
ATOM 2220 N N . ASP A 1 282 ? 25.564 7.819 -26.611 1.00 83.25 282 ASP A N 1
ATOM 2221 C CA . ASP A 1 282 ? 25.390 7.232 -25.283 1.00 83.25 282 ASP A CA 1
ATOM 2222 C C . ASP A 1 282 ? 24.542 8.136 -24.379 1.00 83.25 282 ASP A C 1
ATOM 2224 O O . ASP A 1 282 ? 23.617 7.675 -23.700 1.00 83.25 282 ASP A O 1
ATOM 2228 N N . LEU A 1 283 ? 24.811 9.446 -24.408 1.00 86.44 283 LEU A N 1
ATOM 2229 C CA . LEU A 1 283 ? 24.077 10.428 -23.616 1.00 86.44 283 LEU A CA 1
ATOM 2230 C C . LEU A 1 283 ? 22.595 10.492 -24.012 1.00 86.44 283 LEU A C 1
ATOM 2232 O O . LEU A 1 283 ? 21.718 10.395 -23.150 1.00 86.44 283 LEU A O 1
ATOM 2236 N N . LEU A 1 284 ? 22.301 10.685 -25.299 1.00 86.19 284 LEU A N 1
ATOM 2237 C CA . LEU A 1 284 ? 20.921 10.837 -25.763 1.00 86.19 284 LEU A CA 1
ATOM 2238 C C . LEU A 1 284 ? 20.145 9.526 -25.678 1.00 86.19 284 LEU A C 1
ATOM 2240 O O . LEU A 1 284 ? 18.959 9.543 -25.363 1.00 86.19 284 LEU A O 1
ATOM 2244 N N . THR A 1 285 ? 20.812 8.388 -25.856 1.00 84.38 285 THR A N 1
ATOM 2245 C CA . THR A 1 285 ? 20.240 7.069 -25.577 1.00 84.38 285 THR A CA 1
ATOM 2246 C C . THR A 1 285 ? 19.705 6.980 -24.147 1.00 84.38 285 THR A C 1
ATOM 2248 O O . THR A 1 285 ? 18.593 6.496 -23.931 1.00 84.38 285 THR A O 1
ATOM 2251 N N . GLU A 1 286 ? 20.483 7.427 -23.160 1.00 83.75 286 GLU A N 1
ATOM 2252 C CA . GLU A 1 286 ? 20.086 7.389 -21.750 1.00 83.75 286 GLU A CA 1
ATOM 2253 C C . GLU A 1 286 ? 18.946 8.377 -21.455 1.00 83.75 286 GLU A C 1
ATOM 2255 O O . GLU A 1 286 ? 17.967 8.004 -20.804 1.00 83.75 286 GLU A O 1
ATOM 2260 N N . ILE A 1 287 ? 19.018 9.595 -22.010 1.00 86.62 287 ILE A N 1
ATOM 2261 C CA . ILE A 1 287 ? 17.958 10.608 -21.878 1.00 86.62 287 ILE A CA 1
ATOM 2262 C C . ILE A 1 287 ? 16.639 10.088 -22.460 1.00 86.62 287 ILE A C 1
ATOM 2264 O O . ILE A 1 287 ? 15.641 10.056 -21.749 1.00 86.62 287 ILE A O 1
ATOM 2268 N N . LEU A 1 288 ? 16.625 9.614 -23.709 1.00 86.94 288 LEU A N 1
ATOM 2269 C CA . LEU A 1 288 ? 15.394 9.188 -24.385 1.00 86.94 288 LEU A CA 1
ATOM 2270 C C . LEU A 1 288 ? 14.783 7.930 -23.750 1.00 86.94 288 LEU A C 1
ATOM 2272 O O . LEU A 1 288 ? 13.559 7.813 -23.694 1.00 86.94 288 LEU A O 1
ATOM 2276 N N . LYS A 1 289 ? 15.601 7.009 -23.217 1.00 83.31 289 LYS A N 1
ATOM 2277 C CA . LYS A 1 289 ? 15.109 5.861 -22.431 1.00 83.31 289 LYS A CA 1
ATOM 2278 C C . LYS A 1 289 ? 14.404 6.316 -21.154 1.00 83.31 289 LYS A C 1
ATOM 2280 O O . LYS A 1 289 ? 13.288 5.871 -20.894 1.00 83.31 289 LYS A O 1
ATOM 2285 N N . ASN A 1 290 ? 15.024 7.221 -20.394 1.00 82.62 290 ASN A N 1
ATOM 2286 C CA . ASN A 1 290 ? 14.434 7.767 -19.171 1.00 82.62 290 ASN A CA 1
ATOM 2287 C C . ASN A 1 290 ? 13.186 8.616 -19.467 1.00 82.62 290 ASN A C 1
ATOM 2289 O O . ASN A 1 290 ? 12.207 8.519 -18.735 1.00 82.62 290 ASN A O 1
ATOM 2293 N N . THR A 1 291 ? 13.166 9.382 -20.561 1.00 85.25 291 THR A N 1
ATOM 2294 C CA . THR A 1 291 ? 11.989 10.142 -21.016 1.00 85.25 291 THR A CA 1
ATOM 2295 C C . THR A 1 291 ? 10.834 9.231 -21.404 1.00 85.25 291 THR A C 1
ATOM 2297 O O . THR A 1 291 ? 9.700 9.465 -20.999 1.00 85.25 291 THR A O 1
ATOM 2300 N N . SER A 1 292 ? 11.106 8.170 -22.160 1.00 82.62 292 SER A N 1
ATOM 2301 C CA . SER A 1 292 ? 10.067 7.229 -22.569 1.00 82.62 292 SER A CA 1
ATOM 2302 C C . SER A 1 292 ? 9.495 6.463 -21.373 1.00 82.62 292 SER A C 1
ATOM 2304 O O . SER A 1 292 ? 8.292 6.221 -21.318 1.00 82.62 292 SER A O 1
ATOM 2306 N N . HIS A 1 293 ? 10.337 6.130 -20.391 1.00 79.50 293 HIS A N 1
ATOM 2307 C CA . HIS A 1 293 ? 9.896 5.538 -19.129 1.00 79.50 293 HIS A CA 1
ATOM 2308 C C . HIS A 1 293 ? 9.070 6.515 -18.279 1.00 79.50 293 HIS A C 1
ATOM 2310 O O . HIS A 1 293 ? 8.019 6.154 -17.755 1.00 79.50 293 HIS A O 1
ATOM 2316 N N . ALA A 1 294 ? 9.503 7.773 -18.185 1.00 80.31 294 ALA A N 1
ATOM 2317 C CA . ALA A 1 294 ? 8.770 8.834 -17.500 1.00 80.31 294 ALA A CA 1
ATOM 2318 C C . ALA A 1 294 ? 7.389 9.078 -18.139 1.00 80.31 294 ALA A C 1
ATOM 2320 O O . ALA A 1 294 ? 6.395 9.187 -17.427 1.00 80.31 294 ALA A O 1
ATOM 2321 N N . SER A 1 295 ? 7.312 9.074 -19.475 1.00 82.69 295 SER A N 1
ATOM 2322 C CA . SER A 1 295 ? 6.055 9.146 -20.228 1.00 82.69 295 SER A CA 1
ATOM 2323 C C . SER A 1 295 ? 5.138 7.958 -19.904 1.00 82.69 295 SER A C 1
ATOM 2325 O O . SER A 1 295 ? 3.971 8.152 -19.574 1.00 82.69 295 SER A O 1
ATOM 2327 N N . TYR A 1 296 ? 5.657 6.726 -19.876 1.00 78.62 296 TYR A N 1
ATOM 2328 C CA . TYR A 1 296 ? 4.870 5.556 -19.464 1.00 78.62 296 TYR A CA 1
ATOM 2329 C C . TYR A 1 296 ? 4.302 5.704 -18.039 1.00 78.62 296 TYR A C 1
ATOM 2331 O O . TYR A 1 296 ? 3.105 5.514 -17.828 1.00 78.62 296 TYR A O 1
ATOM 2339 N N . MET A 1 297 ? 5.126 6.131 -17.076 1.00 74.38 297 MET A N 1
ATOM 2340 C CA . MET A 1 297 ? 4.697 6.364 -15.689 1.00 74.38 297 MET A CA 1
ATOM 2341 C C . MET A 1 297 ? 3.612 7.437 -15.562 1.00 74.38 297 MET A C 1
ATOM 2343 O O . MET A 1 297 ? 2.724 7.296 -14.725 1.00 74.38 297 MET A O 1
ATOM 2347 N N . LEU A 1 298 ? 3.635 8.469 -16.406 1.00 76.75 298 LEU A N 1
ATOM 2348 C CA . LEU A 1 298 ? 2.580 9.483 -16.429 1.00 76.75 298 LEU A CA 1
ATOM 2349 C C . LEU A 1 298 ? 1.253 8.947 -16.948 1.00 76.75 298 LEU A C 1
ATOM 2351 O O . LEU A 1 298 ? 0.218 9.219 -16.348 1.00 76.75 298 LEU A O 1
ATOM 2355 N N . GLY A 1 299 ? 1.280 8.133 -18.003 1.00 75.31 299 GLY A N 1
ATOM 2356 C CA . GLY A 1 299 ? 0.068 7.480 -18.501 1.00 75.31 299 GLY A CA 1
ATOM 2357 C C . GLY A 1 299 ? -0.544 6.534 -17.465 1.00 75.31 299 GLY A C 1
ATOM 2358 O O . GLY A 1 299 ? -1.758 6.524 -17.276 1.00 75.31 299 GLY A O 1
ATOM 2359 N N . VAL A 1 300 ? 0.295 5.782 -16.747 1.00 70.81 300 VAL A N 1
ATOM 2360 C CA . VAL A 1 300 ? -0.129 4.867 -15.670 1.00 70.81 300 VAL A CA 1
ATOM 2361 C C . VAL A 1 300 ? -0.650 5.612 -14.438 1.00 70.81 300 VAL A C 1
ATOM 2363 O O . VAL A 1 300 ? -1.513 5.095 -13.740 1.00 70.81 300 VAL A O 1
ATOM 2366 N N . SER A 1 301 ? -0.154 6.823 -14.174 1.00 67.31 301 SER A N 1
ATOM 2367 C CA . SER A 1 301 ? -0.559 7.612 -13.005 1.00 67.31 301 SER A CA 1
ATOM 2368 C C . SER A 1 301 ? -1.989 8.158 -13.066 1.00 67.31 301 SER A C 1
ATOM 2370 O O . SER A 1 301 ? -2.502 8.627 -12.051 1.00 67.31 301 SER A O 1
ATOM 2372 N N . ASP A 1 302 ? -2.625 8.108 -14.236 1.00 69.81 302 ASP A N 1
ATOM 2373 C CA . ASP A 1 302 ? -3.988 8.587 -14.422 1.00 69.81 302 ASP A CA 1
ATOM 2374 C C . ASP A 1 302 ? -5.034 7.626 -13.830 1.00 69.81 302 ASP A C 1
ATOM 2376 O O . ASP A 1 302 ? -4.931 6.407 -13.945 1.00 69.81 302 ASP A O 1
ATOM 2380 N N . THR A 1 303 ? -6.094 8.183 -13.244 1.00 62.81 303 THR A N 1
ATOM 2381 C CA . THR A 1 303 ? -7.170 7.411 -12.597 1.00 62.81 303 THR A CA 1
ATOM 2382 C C . THR A 1 303 ? -8.038 6.638 -13.591 1.00 62.81 303 THR A C 1
ATOM 2384 O O . THR A 1 303 ? -8.672 5.654 -13.210 1.00 62.81 303 THR A O 1
ATOM 2387 N N . THR A 1 304 ? -8.057 7.051 -14.866 1.00 64.62 304 THR A N 1
ATOM 2388 C CA . THR A 1 304 ? -8.769 6.333 -15.938 1.00 64.62 304 THR A CA 1
ATOM 2389 C C . THR A 1 304 ? -7.977 5.150 -16.496 1.00 64.62 304 THR A C 1
ATOM 2391 O O . THR A 1 304 ? -8.537 4.320 -17.215 1.00 64.62 304 THR A O 1
ATOM 2394 N N . SER A 1 305 ? -6.694 5.042 -16.145 1.00 68.44 305 SER A N 1
ATOM 2395 C CA . SER A 1 305 ? -5.838 3.931 -16.543 1.00 68.44 305 SER A CA 1
ATOM 2396 C C . SER A 1 305 ? -6.071 2.730 -15.631 1.00 68.44 305 SER A C 1
ATOM 2398 O O . SER A 1 305 ? -5.885 2.795 -14.417 1.00 68.44 305 SER A O 1
ATOM 2400 N N . THR A 1 306 ? -6.473 1.599 -16.208 1.00 57.97 306 THR A N 1
ATOM 2401 C CA . THR A 1 306 ? -6.771 0.384 -15.442 1.00 57.97 306 THR A CA 1
ATOM 2402 C C . THR A 1 306 ? -5.606 -0.597 -15.491 1.00 57.97 306 THR A C 1
ATOM 2404 O O . THR A 1 306 ? -5.199 -1.059 -16.564 1.00 57.97 306 THR A O 1
ATOM 2407 N N . ALA A 1 307 ? -5.102 -0.958 -14.309 1.00 55.59 307 ALA A N 1
ATOM 2408 C CA . ALA A 1 307 ? -4.191 -2.080 -14.133 1.00 55.59 307 ALA A CA 1
ATOM 2409 C C . ALA A 1 307 ? -4.980 -3.377 -14.310 1.00 55.59 307 ALA A C 1
ATOM 2411 O O . ALA A 1 307 ? -5.696 -3.783 -13.396 1.00 55.59 307 ALA A O 1
ATOM 2412 N N . GLU A 1 308 ? -4.883 -4.030 -15.467 1.00 49.88 308 GLU A N 1
ATOM 2413 C CA . GLU A 1 308 ? -5.562 -5.317 -15.615 1.00 49.88 308 GLU A CA 1
ATOM 2414 C C . GLU A 1 308 ? -4.784 -6.436 -14.908 1.00 49.88 308 GLU A C 1
ATOM 2416 O O . GLU A 1 308 ? -5.429 -7.159 -14.164 1.00 49.88 308 GLU A O 1
ATOM 2421 N N . TYR A 1 309 ? -3.438 -6.498 -14.958 1.00 49.16 309 TYR A N 1
ATOM 2422 C CA . TYR A 1 309 ? -2.602 -7.228 -13.974 1.00 49.16 309 TYR A CA 1
ATOM 2423 C C . TYR A 1 309 ? -1.157 -6.690 -13.934 1.00 49.16 309 TYR A C 1
ATOM 2425 O O . TYR A 1 309 ? -0.497 -6.588 -14.967 1.00 49.16 309 TYR A O 1
ATOM 2433 N N . ALA A 1 310 ? -0.626 -6.396 -12.741 1.00 42.62 310 ALA A N 1
ATOM 2434 C CA . ALA A 1 310 ? 0.784 -6.037 -12.563 1.00 42.62 310 ALA A CA 1
ATOM 2435 C C . ALA A 1 310 ? 1.695 -7.259 -12.785 1.00 42.62 310 ALA A C 1
ATOM 2437 O O . ALA A 1 310 ? 1.455 -8.344 -12.252 1.00 42.62 310 ALA A O 1
ATOM 2438 N N . THR A 1 311 ? 2.766 -7.083 -13.557 1.00 50.16 311 THR A N 1
ATOM 2439 C CA . THR A 1 311 ? 3.797 -8.097 -13.796 1.00 50.16 311 THR A CA 1
ATOM 2440 C C . THR A 1 311 ? 4.525 -8.437 -12.497 1.00 50.16 311 THR A C 1
ATOM 2442 O O . THR A 1 311 ? 5.365 -7.692 -11.992 1.00 50.16 311 THR A O 1
ATOM 2445 N N . ILE A 1 312 ? 4.242 -9.616 -11.949 1.00 54.31 312 ILE A N 1
ATOM 2446 C CA . ILE A 1 312 ? 4.955 -10.093 -10.760 1.00 54.31 312 ILE A CA 1
ATOM 2447 C C . ILE A 1 312 ? 6.373 -10.582 -11.136 1.00 54.31 312 ILE A C 1
ATOM 2449 O O . ILE A 1 312 ? 7.286 -10.537 -10.311 1.00 54.31 312 ILE A O 1
ATOM 2453 N N . PHE A 1 313 ? 6.602 -10.942 -12.411 1.00 60.16 313 PHE A N 1
ATOM 2454 C CA . PHE A 1 313 ? 7.872 -11.474 -12.925 1.00 60.16 313 PHE A CA 1
ATOM 2455 C C . PHE A 1 313 ? 8.386 -10.716 -14.158 1.00 60.16 313 PHE A C 1
ATOM 2457 O O . PHE A 1 313 ? 7.640 -10.444 -15.094 1.00 60.16 313 PHE A O 1
ATOM 2464 N N . ASP A 1 314 ? 9.689 -10.430 -14.171 1.00 62.38 314 ASP A N 1
ATOM 2465 C CA . ASP A 1 314 ? 10.437 -9.864 -15.295 1.00 62.38 314 ASP A CA 1
ATOM 2466 C C . ASP A 1 314 ? 11.222 -10.983 -15.998 1.00 62.38 314 ASP A C 1
ATOM 2468 O O . ASP A 1 314 ? 12.265 -11.453 -15.527 1.00 62.38 314 ASP A O 1
ATOM 2472 N N . GLU A 1 315 ? 10.707 -11.414 -17.151 1.00 62.91 315 GLU A N 1
ATOM 2473 C CA . GLU A 1 315 ? 11.307 -12.449 -17.997 1.00 62.91 315 GLU A CA 1
ATOM 2474 C C . GLU A 1 315 ? 12.734 -12.080 -18.440 1.00 62.91 315 GLU A C 1
ATOM 2476 O O . GLU A 1 315 ? 13.609 -12.948 -18.527 1.00 62.91 315 GLU A O 1
ATOM 2481 N N . LYS A 1 316 ? 13.012 -10.789 -18.674 1.00 62.59 316 LYS A N 1
ATOM 2482 C CA . LYS A 1 316 ? 14.345 -10.321 -19.079 1.00 62.59 316 LYS A CA 1
ATOM 2483 C C . LYS A 1 316 ? 15.323 -10.378 -17.918 1.00 62.59 316 LYS A C 1
ATOM 2485 O O . LYS A 1 316 ? 16.474 -10.758 -18.127 1.00 62.59 316 LYS A O 1
ATOM 2490 N N . LYS A 1 317 ? 14.882 -10.064 -16.698 1.00 68.69 317 LYS A N 1
ATOM 2491 C CA . LYS A 1 317 ? 15.717 -10.190 -15.495 1.00 68.69 317 LYS A CA 1
ATOM 2492 C C . LYS A 1 317 ? 16.051 -11.648 -15.191 1.00 68.69 317 LYS A C 1
ATOM 2494 O O . LYS A 1 317 ? 17.203 -11.942 -14.888 1.00 68.69 317 LYS A O 1
ATOM 2499 N N . ILE A 1 318 ? 15.103 -12.570 -15.366 1.00 70.69 318 ILE A N 1
ATOM 2500 C CA . ILE A 1 318 ? 15.366 -14.013 -15.228 1.00 70.69 318 ILE A CA 1
ATOM 2501 C C . ILE A 1 318 ? 16.340 -14.497 -16.308 1.00 70.69 318 ILE A C 1
ATOM 2503 O O . ILE A 1 318 ? 17.296 -15.194 -15.981 1.00 70.69 318 ILE A O 1
ATOM 2507 N N . LYS A 1 319 ? 16.174 -14.075 -17.569 1.00 70.06 319 LYS A N 1
ATOM 2508 C CA . LYS A 1 319 ? 17.133 -14.369 -18.653 1.00 70.06 319 LYS A CA 1
ATOM 2509 C C . LYS A 1 319 ? 18.517 -13.757 -18.399 1.00 70.06 319 LYS A C 1
ATOM 2511 O O . LYS A 1 319 ? 19.530 -14.386 -18.683 1.00 70.06 319 LYS A O 1
ATOM 2516 N N . SER A 1 320 ? 18.588 -12.559 -17.819 1.00 73.94 320 SER A N 1
ATOM 2517 C CA . SER A 1 320 ? 19.854 -11.934 -17.418 1.00 73.94 320 SER A CA 1
ATOM 2518 C C . SER A 1 320 ? 20.549 -12.726 -16.310 1.00 73.94 320 SER A C 1
ATOM 2520 O O . SER A 1 320 ? 21.747 -12.973 -16.401 1.00 73.94 320 SER A O 1
ATOM 2522 N N . LEU A 1 321 ? 19.804 -13.160 -15.289 1.00 78.00 321 LEU A N 1
ATOM 2523 C CA . LEU A 1 321 ? 20.319 -14.003 -14.207 1.00 78.00 321 LEU A CA 1
ATOM 2524 C C . LEU A 1 321 ? 20.728 -15.391 -14.723 1.00 78.00 321 LEU A C 1
ATOM 2526 O O . LEU A 1 321 ? 21.740 -15.936 -14.298 1.00 78.00 321 LEU A O 1
ATOM 2530 N N . GLN A 1 322 ? 19.992 -15.944 -15.690 1.00 79.38 322 GLN A N 1
ATOM 2531 C CA . GLN A 1 322 ? 20.360 -17.171 -16.396 1.00 79.38 322 GLN A CA 1
ATOM 2532 C C . GLN A 1 322 ? 21.693 -17.009 -17.135 1.00 79.38 322 GLN A C 1
ATOM 2534 O O . GLN A 1 322 ? 22.551 -17.883 -17.034 1.00 79.38 322 GLN A O 1
ATOM 2539 N N . ASN A 1 323 ? 21.898 -15.889 -17.831 1.00 78.12 323 ASN A N 1
ATOM 2540 C CA . ASN A 1 323 ? 23.160 -15.591 -18.508 1.00 78.12 323 ASN A CA 1
ATOM 2541 C C . ASN A 1 323 ? 24.315 -15.390 -17.514 1.00 78.12 323 ASN A C 1
ATOM 2543 O O . ASN A 1 323 ? 25.416 -15.867 -17.774 1.00 78.12 323 ASN A O 1
ATOM 2547 N N . GLU A 1 324 ? 24.069 -14.751 -16.364 1.00 80.19 324 GLU A N 1
ATOM 2548 C CA . GLU A 1 324 ? 25.054 -14.625 -15.278 1.00 80.19 324 GLU A CA 1
ATOM 2549 C C . GLU A 1 324 ? 25.464 -16.008 -14.750 1.00 80.19 324 GLU A C 1
ATOM 2551 O O . GLU A 1 324 ? 26.653 -16.307 -14.642 1.00 80.19 324 GLU A O 1
ATOM 2556 N N . ILE A 1 325 ? 24.492 -16.899 -14.521 1.00 79.62 325 ILE A N 1
ATOM 2557 C CA . ILE A 1 325 ? 24.752 -18.293 -14.151 1.00 79.62 325 ILE A CA 1
ATOM 2558 C C . ILE A 1 325 ? 25.579 -18.972 -15.250 1.00 79.62 325 ILE A C 1
ATOM 2560 O O . ILE A 1 325 ? 26.659 -19.472 -14.959 1.00 79.62 325 ILE A O 1
ATOM 2564 N N . ILE A 1 326 ? 25.157 -18.942 -16.515 1.00 79.88 326 ILE A N 1
ATOM 2565 C CA . ILE A 1 326 ? 25.891 -19.571 -17.628 1.00 79.88 326 ILE A CA 1
ATOM 2566 C C . ILE A 1 326 ? 27.344 -19.074 -17.700 1.00 79.88 326 ILE A C 1
ATOM 2568 O O . ILE A 1 326 ? 28.252 -19.901 -17.797 1.00 79.88 326 ILE A O 1
ATOM 2572 N N . ALA A 1 327 ? 27.575 -17.766 -17.557 1.00 79.75 327 ALA A N 1
ATOM 2573 C CA . ALA A 1 327 ? 28.907 -17.168 -17.583 1.00 79.75 327 ALA A CA 1
ATOM 2574 C C . ALA A 1 327 ? 29.816 -17.690 -16.453 1.00 79.75 327 ALA A C 1
ATOM 2576 O O . ALA A 1 327 ? 30.989 -17.982 -16.695 1.00 79.75 327 ALA A O 1
ATOM 2577 N N . THR A 1 328 ? 29.288 -17.885 -15.235 1.00 78.62 328 THR A N 1
ATOM 2578 C CA . THR A 1 328 ? 30.074 -18.472 -14.126 1.00 78.62 328 THR A CA 1
ATOM 2579 C C . THR A 1 328 ? 30.509 -19.914 -14.407 1.00 78.62 328 THR A C 1
ATOM 2581 O O . THR A 1 328 ? 31.625 -20.300 -14.062 1.00 78.62 328 THR A O 1
ATOM 2584 N N . PHE A 1 329 ? 29.668 -20.711 -15.078 1.00 77.06 329 PHE A N 1
ATOM 2585 C CA . PHE A 1 329 ? 30.009 -22.082 -15.474 1.00 77.06 329 PHE A CA 1
ATOM 2586 C C . PHE A 1 329 ? 31.008 -22.114 -16.638 1.00 77.06 329 PHE A C 1
ATOM 2588 O O . PHE A 1 329 ? 31.911 -22.952 -16.652 1.00 77.06 329 PHE A O 1
ATOM 2595 N N . GLU A 1 330 ? 30.903 -21.173 -17.577 1.00 77.44 330 GLU A N 1
ATOM 2596 C CA . GLU A 1 330 ? 31.827 -21.037 -18.709 1.00 77.44 330 GLU A CA 1
ATOM 2597 C C . GLU A 1 330 ? 33.238 -20.622 -18.282 1.00 77.44 330 GLU A C 1
ATOM 2599 O O . GLU A 1 330 ? 34.217 -21.097 -18.863 1.00 77.44 330 GLU A O 1
ATOM 2604 N N . ALA A 1 331 ? 33.359 -19.821 -17.220 1.00 76.81 331 ALA A N 1
ATOM 2605 C CA . ALA A 1 331 ? 34.645 -19.386 -16.677 1.00 76.81 331 ALA A CA 1
ATOM 2606 C C . ALA A 1 331 ? 35.546 -20.553 -16.222 1.00 76.81 331 ALA A C 1
ATOM 2608 O O . ALA A 1 331 ? 36.767 -20.465 -16.348 1.00 76.81 331 ALA A O 1
ATOM 2609 N N . ILE A 1 332 ? 34.969 -21.658 -15.728 1.00 74.19 332 ILE A N 1
ATOM 2610 C CA . ILE A 1 332 ? 35.717 -22.893 -15.423 1.00 74.19 332 ILE A CA 1
ATOM 2611 C C . ILE A 1 332 ? 35.836 -23.803 -16.648 1.00 74.19 332 ILE A C 1
ATOM 2613 O O . ILE A 1 332 ? 36.887 -24.411 -16.865 1.00 74.19 332 ILE A O 1
ATOM 2617 N N . GLU A 1 333 ? 34.778 -23.905 -17.455 1.00 69.56 333 GLU A N 1
ATOM 2618 C CA . GLU A 1 333 ? 34.725 -24.777 -18.634 1.00 69.56 333 GLU A CA 1
ATOM 2619 C C . GLU A 1 333 ? 35.855 -24.470 -19.633 1.00 69.56 333 GLU A C 1
ATOM 2621 O O . GLU A 1 333 ? 36.522 -25.392 -20.120 1.00 69.56 333 GLU A O 1
ATOM 2626 N N . TYR A 1 334 ? 36.113 -23.181 -19.876 1.00 69.81 334 TYR A N 1
ATOM 2627 C CA . TYR A 1 334 ? 37.086 -22.692 -20.858 1.00 69.81 334 TYR A CA 1
ATOM 2628 C C . TYR A 1 334 ? 38.419 -22.236 -20.259 1.00 69.81 334 TYR A C 1
ATOM 2630 O O . TYR A 1 334 ? 39.262 -21.709 -20.982 1.00 69.81 334 TYR A O 1
ATOM 2638 N N . LYS A 1 335 ? 38.660 -22.452 -18.960 1.00 71.31 335 LYS A N 1
ATOM 2639 C CA . LYS A 1 335 ? 39.943 -22.085 -18.355 1.00 71.31 335 LYS A CA 1
ATOM 2640 C C . LYS A 1 335 ? 41.082 -22.921 -18.950 1.00 71.31 335 LYS A C 1
ATOM 2642 O O . LYS A 1 335 ? 41.074 -24.157 -18.869 1.00 71.31 335 LYS A O 1
ATOM 2647 N N . GLU A 1 336 ? 42.063 -22.241 -19.535 1.00 54.25 336 GLU A N 1
ATOM 2648 C CA . GLU A 1 336 ? 43.305 -22.836 -20.030 1.00 54.25 336 GLU A CA 1
ATOM 2649 C C . GLU A 1 336 ? 44.316 -22.951 -18.870 1.00 54.25 336 GLU A C 1
ATOM 2651 O O . GLU A 1 336 ? 44.703 -21.947 -18.274 1.00 54.25 336 GLU A O 1
ATOM 2656 N N . GLY A 1 337 ? 44.710 -24.180 -18.504 1.00 61.06 337 GLY A N 1
ATOM 2657 C CA . GLY A 1 337 ? 45.648 -24.474 -17.404 1.00 61.06 337 GLY A CA 1
ATOM 2658 C C . GLY A 1 337 ? 45.123 -25.482 -16.367 1.00 61.06 337 GLY A C 1
ATOM 2659 O O . GLY A 1 337 ? 43.995 -25.959 -16.480 1.00 61.06 337 GLY A O 1
ATOM 2660 N N . VAL A 1 338 ? 45.955 -25.807 -15.366 1.00 64.00 338 VAL A N 1
ATOM 2661 C CA . VAL A 1 338 ? 45.603 -26.699 -14.238 1.00 64.00 338 VAL A CA 1
ATOM 2662 C C . VAL A 1 338 ? 44.571 -26.010 -13.345 1.00 64.00 338 VAL A C 1
ATOM 2664 O O . VAL A 1 338 ? 44.774 -24.860 -12.941 1.00 64.00 338 VAL A O 1
ATOM 2667 N N . ILE A 1 339 ? 43.476 -26.699 -13.025 1.00 67.94 339 ILE A N 1
ATOM 2668 C CA . ILE A 1 339 ? 42.426 -26.161 -12.155 1.00 67.94 339 ILE A CA 1
ATOM 2669 C C . ILE A 1 339 ? 42.910 -26.288 -10.707 1.00 67.94 339 ILE A C 1
ATOM 2671 O O . ILE A 1 339 ? 43.127 -27.390 -10.214 1.00 67.94 339 ILE A O 1
ATOM 2675 N N . ARG A 1 340 ? 43.116 -25.159 -10.018 1.00 68.00 340 ARG A N 1
ATOM 2676 C CA . ARG A 1 340 ? 43.552 -25.152 -8.610 1.00 68.00 340 ARG A CA 1
ATOM 2677 C C . ARG A 1 340 ? 42.350 -25.144 -7.669 1.00 68.00 340 ARG A C 1
ATOM 2679 O O . ARG A 1 340 ? 41.309 -24.588 -8.013 1.00 68.00 340 ARG A O 1
ATOM 2686 N N . ASP A 1 341 ? 42.532 -25.636 -6.444 1.00 67.12 341 ASP A N 1
ATOM 2687 C CA . ASP A 1 341 ? 41.494 -25.621 -5.397 1.00 67.12 341 ASP A CA 1
ATOM 2688 C C . ASP A 1 341 ? 40.914 -24.214 -5.156 1.00 67.12 341 ASP A C 1
ATOM 2690 O O . ASP A 1 341 ? 39.707 -24.047 -5.011 1.00 67.12 341 ASP A O 1
ATOM 2694 N N . THR A 1 342 ? 41.748 -23.172 -5.247 1.00 71.75 342 THR A N 1
ATOM 2695 C CA . THR A 1 342 ? 41.314 -21.768 -5.128 1.00 71.75 342 THR A CA 1
ATOM 2696 C C . THR A 1 342 ? 40.327 -21.340 -6.216 1.00 71.75 342 THR A C 1
ATOM 2698 O O . THR A 1 342 ? 39.484 -20.479 -5.985 1.00 71.75 342 THR A O 1
ATOM 2701 N N . ASP A 1 343 ? 40.439 -21.914 -7.414 1.00 71.81 343 ASP A N 1
ATOM 2702 C CA . ASP A 1 343 ? 39.558 -21.608 -8.542 1.00 71.81 343 ASP A CA 1
ATOM 2703 C C . ASP A 1 343 ? 38.205 -22.314 -8.388 1.00 71.81 343 ASP A C 1
ATOM 2705 O O . ASP A 1 343 ? 37.166 -21.745 -8.721 1.00 71.81 343 ASP A O 1
ATOM 2709 N N . ILE A 1 344 ? 38.219 -23.526 -7.824 1.00 73.00 344 ILE A N 1
ATOM 2710 C CA . ILE A 1 344 ? 37.015 -24.278 -7.457 1.00 73.00 344 ILE A CA 1
ATOM 2711 C C . ILE A 1 344 ? 36.259 -23.538 -6.347 1.00 73.00 344 ILE A C 1
ATOM 2713 O O . ILE A 1 344 ? 35.041 -23.396 -6.432 1.00 73.00 344 ILE A O 1
ATOM 2717 N N . ASP A 1 345 ? 36.958 -23.006 -5.344 1.00 73.38 345 ASP A N 1
ATOM 2718 C CA . ASP A 1 345 ? 36.337 -22.254 -4.249 1.00 73.38 345 ASP A CA 1
ATOM 2719 C C . ASP A 1 345 ? 35.733 -20.915 -4.703 1.00 73.38 345 ASP A C 1
ATOM 2721 O O . ASP A 1 345 ? 34.636 -20.552 -4.268 1.00 73.38 345 ASP A O 1
ATOM 2725 N N . LEU A 1 346 ? 36.397 -20.200 -5.620 1.00 75.88 346 LEU A N 1
ATOM 2726 C CA . LEU A 1 346 ? 35.836 -18.994 -6.242 1.00 75.88 346 LEU A CA 1
ATOM 2727 C C . LEU A 1 346 ? 34.580 -19.316 -7.058 1.00 75.88 346 LEU A C 1
ATOM 2729 O O . LEU A 1 346 ? 33.554 -18.661 -6.887 1.00 75.88 346 LEU A O 1
ATOM 2733 N N . PHE A 1 347 ? 34.612 -20.379 -7.860 1.00 77.69 347 PHE A N 1
ATOM 2734 C CA . PHE A 1 347 ? 33.440 -20.832 -8.606 1.00 77.69 347 PHE A CA 1
ATOM 2735 C C . PHE A 1 347 ? 32.281 -21.257 -7.707 1.00 77.69 347 PHE A C 1
ATOM 2737 O O . PHE A 1 347 ? 31.140 -20.886 -7.976 1.00 77.69 347 PHE A O 1
ATOM 2744 N N . LYS A 1 348 ? 32.545 -21.984 -6.613 1.00 72.44 348 LYS A N 1
ATOM 2745 C CA . LYS A 1 348 ? 31.513 -22.338 -5.626 1.00 72.44 348 LYS A CA 1
ATOM 2746 C C . LYS A 1 348 ? 30.828 -21.087 -5.087 1.00 72.44 348 LYS A C 1
ATOM 2748 O O . LYS A 1 348 ? 29.603 -21.047 -5.004 1.00 72.44 348 LYS A O 1
ATOM 2753 N N . LYS A 1 349 ? 31.609 -20.061 -4.746 1.00 78.69 349 LYS A N 1
ATOM 2754 C CA . LYS A 1 349 ? 31.095 -18.793 -4.224 1.00 78.69 349 LYS A CA 1
ATOM 2755 C C . LYS A 1 349 ? 30.261 -18.040 -5.262 1.00 78.69 349 LYS A C 1
ATOM 2757 O O . LYS A 1 349 ? 29.154 -17.610 -4.942 1.00 78.69 349 LYS A O 1
ATOM 2762 N N . ASP A 1 350 ? 30.765 -17.904 -6.484 1.00 77.62 350 ASP A N 1
ATOM 2763 C CA . ASP A 1 350 ? 30.109 -17.126 -7.538 1.00 77.62 350 ASP A CA 1
ATOM 2764 C C . ASP A 1 350 ? 28.859 -17.836 -8.082 1.00 77.62 350 ASP A C 1
ATOM 2766 O O . ASP A 1 350 ? 27.817 -17.202 -8.248 1.00 77.62 350 ASP A O 1
ATOM 2770 N N . SER A 1 351 ? 28.905 -19.163 -8.236 1.00 76.19 351 SER A N 1
ATOM 2771 C CA . SER A 1 351 ? 27.751 -19.991 -8.611 1.00 76.19 351 SER A CA 1
ATOM 2772 C C . SER A 1 351 ? 26.649 -19.936 -7.546 1.00 76.19 351 SER A C 1
ATOM 2774 O O . SER A 1 351 ? 25.481 -19.702 -7.865 1.00 76.19 351 SER A O 1
ATOM 2776 N N . PHE A 1 352 ? 27.004 -20.055 -6.258 1.00 77.62 352 PHE A N 1
ATOM 2777 C CA . PHE A 1 352 ? 26.027 -19.959 -5.169 1.00 77.62 352 PHE A CA 1
ATOM 2778 C C . PHE A 1 352 ? 25.411 -18.561 -5.078 1.00 77.62 352 PHE A C 1
ATOM 2780 O O . PHE A 1 352 ? 24.216 -18.434 -4.811 1.00 77.62 352 PHE A O 1
ATOM 2787 N N . LYS A 1 353 ? 26.197 -17.509 -5.335 1.00 83.19 353 LYS A N 1
ATOM 2788 C CA . LYS A 1 353 ? 25.712 -16.126 -5.373 1.00 83.19 353 LYS A CA 1
ATOM 2789 C C . LYS A 1 353 ? 24.738 -15.901 -6.533 1.00 83.19 353 LYS A C 1
ATOM 2791 O O . LYS A 1 353 ? 23.653 -15.377 -6.300 1.00 83.19 353 LYS A O 1
ATOM 2796 N N . ALA A 1 354 ? 25.081 -16.344 -7.743 1.00 80.56 354 ALA A N 1
ATOM 2797 C CA . ALA A 1 354 ? 24.224 -16.209 -8.920 1.00 80.56 354 ALA A CA 1
ATOM 2798 C C . ALA A 1 354 ? 22.893 -16.972 -8.755 1.00 80.56 354 ALA A C 1
ATOM 2800 O O . ALA A 1 354 ? 21.820 -16.422 -9.006 1.00 80.56 354 ALA A O 1
ATOM 2801 N N . VAL A 1 355 ? 22.938 -18.203 -8.226 1.00 82.94 355 VAL A N 1
ATOM 2802 C CA . VAL A 1 355 ? 21.731 -18.989 -7.910 1.00 82.94 355 VAL A CA 1
ATOM 2803 C C . VAL A 1 355 ? 20.927 -18.351 -6.772 1.00 82.94 355 VAL A C 1
ATOM 2805 O O . VAL A 1 355 ? 19.704 -18.275 -6.856 1.00 82.94 355 VAL A O 1
ATOM 2808 N N . SER A 1 356 ? 21.579 -17.825 -5.731 1.00 82.31 356 SER A N 1
ATOM 2809 C CA . SER A 1 356 ? 20.886 -17.155 -4.618 1.00 82.31 356 SER A CA 1
ATOM 2810 C C . SER A 1 356 ? 20.175 -15.874 -5.055 1.00 82.31 356 SER A C 1
ATOM 2812 O O . SER A 1 356 ? 19.075 -15.606 -4.578 1.00 82.31 356 SER A O 1
ATOM 2814 N N . ASN A 1 357 ? 20.755 -15.111 -5.986 1.00 80.94 357 ASN A N 1
ATOM 2815 C CA . ASN A 1 357 ? 20.110 -13.934 -6.569 1.00 80.94 357 ASN A CA 1
ATOM 2816 C C . ASN A 1 357 ? 18.823 -14.317 -7.321 1.00 80.94 357 ASN A C 1
ATOM 2818 O O . ASN A 1 357 ? 17.803 -13.642 -7.174 1.00 80.94 357 ASN A O 1
ATOM 2822 N N . LEU A 1 358 ? 18.844 -15.427 -8.069 1.00 82.25 358 LEU A N 1
ATOM 2823 C CA . LEU A 1 358 ? 17.662 -15.968 -8.748 1.00 82.25 358 LEU A CA 1
ATOM 2824 C C . LEU A 1 358 ? 16.590 -16.441 -7.752 1.00 82.25 358 LEU A C 1
ATOM 2826 O O . LEU A 1 358 ? 15.416 -16.108 -7.911 1.00 82.25 358 LEU A O 1
ATOM 2830 N N . VAL A 1 359 ? 16.990 -17.170 -6.704 1.00 82.38 359 VAL A N 1
ATOM 2831 C CA . VAL A 1 359 ? 16.092 -17.643 -5.633 1.00 82.38 359 VAL A CA 1
ATOM 2832 C C . VAL A 1 359 ? 15.442 -16.467 -4.907 1.00 82.38 359 VAL A C 1
ATOM 2834 O O . VAL A 1 359 ? 14.236 -16.484 -4.668 1.00 82.38 359 VAL A O 1
ATOM 2837 N N . PHE A 1 360 ? 16.226 -15.445 -4.560 1.00 81.06 360 PHE A N 1
ATOM 2838 C CA . PHE A 1 360 ? 15.735 -14.242 -3.895 1.00 81.06 360 PHE A CA 1
ATOM 2839 C C . PHE A 1 360 ? 14.693 -13.530 -4.757 1.00 81.06 360 PHE A C 1
ATOM 2841 O O . PHE A 1 360 ? 13.588 -13.275 -4.287 1.00 81.06 360 PHE A O 1
ATOM 2848 N N . TYR A 1 361 ? 15.008 -13.314 -6.036 1.00 78.50 361 TYR A N 1
ATOM 2849 C CA . TYR A 1 361 ? 14.094 -12.682 -6.980 1.00 78.50 361 TYR A CA 1
ATOM 2850 C C . TYR A 1 361 ? 12.773 -13.456 -7.129 1.00 78.50 361 TYR A C 1
ATOM 2852 O O . TYR A 1 361 ? 11.696 -12.864 -7.097 1.00 78.50 361 TYR A O 1
ATOM 2860 N N . CYS A 1 362 ? 12.831 -14.789 -7.216 1.00 77.00 362 CYS A N 1
ATOM 2861 C CA . CYS A 1 362 ? 11.626 -15.615 -7.313 1.00 77.00 362 CYS A CA 1
ATOM 2862 C C . CYS A 1 362 ? 10.807 -15.622 -6.010 1.00 77.00 362 CYS A C 1
ATOM 2864 O O . CYS A 1 362 ? 9.582 -15.632 -6.070 1.00 77.00 362 CYS A O 1
ATOM 2866 N N . LYS A 1 363 ? 11.446 -15.589 -4.831 1.00 77.31 363 LYS A N 1
ATOM 2867 C CA . LYS A 1 363 ? 10.748 -15.519 -3.531 1.00 77.31 363 LYS A CA 1
ATOM 2868 C C . LYS A 1 363 ? 10.083 -14.166 -3.291 1.00 77.31 363 LYS A C 1
ATOM 2870 O O . LYS A 1 363 ? 8.961 -14.131 -2.790 1.00 77.31 363 LYS A O 1
ATOM 2875 N N . GLU A 1 364 ? 10.751 -13.079 -3.666 1.00 73.94 364 GLU A N 1
ATOM 2876 C CA . GLU A 1 364 ? 10.186 -11.726 -3.643 1.00 73.94 364 GLU A CA 1
ATOM 2877 C C . GLU A 1 364 ? 8.936 -11.665 -4.529 1.00 73.94 364 GLU A C 1
ATOM 2879 O O . GLU A 1 364 ? 7.867 -11.267 -4.074 1.00 73.94 364 GLU A O 1
ATOM 2884 N N . ALA A 1 365 ? 9.021 -12.205 -5.744 1.00 64.94 365 ALA A N 1
ATOM 2885 C CA . ALA A 1 365 ? 7.889 -12.293 -6.655 1.00 64.94 365 ALA A CA 1
ATOM 2886 C C . ALA A 1 365 ? 6.746 -13.192 -6.120 1.00 64.94 365 ALA A C 1
ATOM 2888 O O . ALA A 1 365 ? 5.578 -12.821 -6.191 1.00 64.94 365 ALA A O 1
ATOM 2889 N N . ILE A 1 366 ? 7.042 -14.338 -5.490 1.00 69.12 366 ILE A N 1
ATOM 2890 C CA . ILE A 1 366 ? 6.020 -15.181 -4.829 1.00 69.12 366 ILE A CA 1
ATOM 2891 C C . ILE A 1 366 ? 5.278 -14.416 -3.722 1.00 69.12 366 ILE A C 1
ATOM 2893 O O . ILE A 1 366 ? 4.070 -14.593 -3.569 1.00 69.12 366 ILE A O 1
ATOM 2897 N N . SER A 1 367 ? 5.970 -13.562 -2.963 1.00 63.38 367 SER A N 1
ATOM 2898 C CA . SER A 1 367 ? 5.343 -12.787 -1.883 1.00 63.38 367 SER A CA 1
ATOM 2899 C C . SER A 1 367 ? 4.297 -11.785 -2.388 1.00 63.38 367 SER A C 1
ATOM 2901 O O . SER A 1 367 ? 3.339 -11.488 -1.679 1.00 63.38 367 SER A O 1
ATOM 2903 N N . SER A 1 368 ? 4.434 -11.337 -3.638 1.00 57.09 368 SER A N 1
ATOM 2904 C CA . SER A 1 368 ? 3.485 -10.449 -4.313 1.00 57.09 368 SER A CA 1
ATOM 2905 C C . SER A 1 368 ? 2.311 -11.188 -4.983 1.00 57.09 368 SER A C 1
ATOM 2907 O O . SER A 1 368 ? 1.327 -10.554 -5.347 1.00 57.09 368 SER A O 1
ATOM 2909 N N . LEU A 1 369 ? 2.375 -12.519 -5.134 1.00 60.34 369 LEU A N 1
ATOM 2910 C CA . LEU A 1 369 ? 1.312 -13.369 -5.700 1.00 60.34 369 LEU A CA 1
ATOM 2911 C C . LEU A 1 369 ? 0.218 -13.674 -4.658 1.00 60.34 369 LEU A C 1
ATOM 2913 O O . LEU A 1 369 ? 0.068 -14.811 -4.224 1.00 60.34 369 LEU A O 1
ATOM 2917 N N . THR A 1 370 ? -0.577 -12.704 -4.217 1.00 53.66 370 THR A N 1
ATOM 2918 C CA . THR A 1 370 ? -1.696 -12.978 -3.296 1.00 53.66 370 THR A CA 1
ATOM 2919 C C . THR A 1 370 ? -2.886 -13.612 -4.038 1.00 53.66 370 THR A C 1
ATOM 2921 O O . THR A 1 370 ? -3.550 -12.964 -4.835 1.00 53.66 370 THR A O 1
ATOM 2924 N N . GLY A 1 371 ? -3.178 -14.898 -3.780 1.00 55.88 371 GLY A N 1
ATOM 2925 C CA . GLY A 1 371 ? -4.429 -15.553 -4.220 1.00 55.88 371 GLY A CA 1
ATOM 2926 C C . GLY A 1 371 ? -4.303 -16.869 -5.004 1.00 55.88 371 GLY A C 1
ATOM 2927 O O . GLY A 1 371 ? -5.277 -17.613 -5.058 1.00 55.88 371 GLY A O 1
ATOM 2928 N N . ASN A 1 372 ? -3.123 -17.223 -5.535 1.00 61.91 372 ASN A N 1
ATOM 2929 C CA . ASN A 1 372 ? -2.924 -18.439 -6.349 1.00 61.91 372 ASN A CA 1
ATOM 2930 C C . ASN A 1 372 ? -1.937 -19.438 -5.711 1.00 61.91 372 ASN A C 1
ATOM 2932 O O . ASN A 1 372 ? -0.779 -19.548 -6.118 1.00 61.91 372 ASN A O 1
ATOM 2936 N N . ALA A 1 373 ? -2.404 -20.210 -4.723 1.00 70.38 373 ALA A N 1
ATOM 2937 C CA . ALA A 1 373 ? -1.572 -21.147 -3.951 1.00 70.38 373 ALA A CA 1
ATOM 2938 C C . ALA A 1 373 ? -0.898 -22.257 -4.794 1.00 70.38 373 ALA A C 1
ATOM 2940 O O . ALA A 1 373 ? 0.182 -22.732 -4.447 1.00 70.38 373 ALA A O 1
ATOM 2941 N N . SER A 1 374 ? -1.507 -22.670 -5.911 1.00 70.00 374 SER A N 1
ATOM 2942 C CA . SER A 1 374 ? -0.953 -23.683 -6.824 1.00 70.00 374 SER A CA 1
ATOM 2943 C C . SER A 1 374 ? 0.260 -23.169 -7.605 1.00 70.00 374 SER A C 1
ATOM 2945 O O . SER A 1 374 ? 1.274 -23.858 -7.689 1.00 70.00 374 SER A O 1
ATOM 2947 N N . LEU A 1 375 ? 0.184 -21.946 -8.137 1.00 68.69 375 LEU A N 1
ATOM 2948 C CA . LEU A 1 375 ? 1.276 -21.308 -8.875 1.00 68.69 375 LEU A CA 1
ATOM 2949 C C . LEU A 1 375 ? 2.440 -20.955 -7.947 1.00 68.69 375 LEU A C 1
ATOM 2951 O O . LEU A 1 375 ? 3.585 -21.248 -8.280 1.00 68.69 375 LEU A O 1
ATOM 2955 N N . GLN A 1 376 ? 2.157 -20.428 -6.749 1.00 73.38 376 GLN A N 1
ATOM 2956 C CA . GLN A 1 376 ? 3.184 -20.196 -5.726 1.00 73.38 376 GLN A CA 1
ATOM 2957 C C . GLN A 1 376 ? 3.959 -21.479 -5.396 1.00 73.38 376 GLN A C 1
ATOM 2959 O O . GLN A 1 376 ? 5.187 -21.455 -5.304 1.00 73.38 376 GLN A O 1
ATOM 2964 N N . LYS A 1 377 ? 3.247 -22.606 -5.261 1.00 78.75 377 LYS A N 1
ATOM 2965 C CA . LYS A 1 377 ? 3.855 -23.912 -5.005 1.00 78.75 377 LYS A CA 1
ATOM 2966 C C . LYS A 1 377 ? 4.707 -24.389 -6.182 1.00 78.75 377 LYS A C 1
ATOM 2968 O O . LYS A 1 377 ? 5.856 -24.749 -5.971 1.00 78.75 377 LYS A O 1
ATOM 2973 N N . ASN A 1 378 ? 4.198 -24.315 -7.412 1.00 75.06 378 ASN A N 1
ATOM 2974 C CA . ASN A 1 378 ? 4.940 -24.742 -8.604 1.00 75.06 378 ASN A CA 1
ATOM 2975 C C . ASN A 1 378 ? 6.228 -23.926 -8.829 1.00 75.06 378 ASN A C 1
ATOM 2977 O O . ASN A 1 378 ? 7.243 -24.481 -9.249 1.00 75.06 378 ASN A O 1
ATOM 2981 N N . ILE A 1 379 ? 6.204 -22.618 -8.543 1.00 75.31 379 ILE A N 1
ATOM 2982 C CA . ILE A 1 379 ? 7.390 -21.754 -8.642 1.00 75.31 379 ILE A CA 1
ATOM 2983 C C . ILE A 1 379 ? 8.385 -22.103 -7.529 1.00 75.31 379 ILE A C 1
ATOM 2985 O O . ILE A 1 379 ? 9.575 -22.224 -7.808 1.00 75.31 379 ILE A O 1
ATOM 2989 N N . MET A 1 380 ? 7.917 -22.321 -6.294 1.00 80.06 380 MET A N 1
ATOM 2990 C CA . MET A 1 380 ? 8.786 -22.745 -5.190 1.00 80.06 380 MET A CA 1
ATOM 2991 C C . MET A 1 380 ? 9.438 -24.102 -5.475 1.00 80.06 380 MET A C 1
ATOM 2993 O O . MET A 1 380 ? 10.650 -24.223 -5.340 1.00 80.06 380 MET A O 1
ATOM 2997 N N . ASP A 1 381 ? 8.673 -25.079 -5.966 1.00 79.19 381 ASP A N 1
ATOM 2998 C CA . ASP A 1 381 ? 9.178 -26.407 -6.324 1.00 79.19 381 ASP A CA 1
ATOM 2999 C C . ASP A 1 381 ? 10.260 -26.316 -7.423 1.00 79.19 381 ASP A C 1
ATOM 3001 O O . ASP A 1 381 ? 11.276 -27.013 -7.370 1.00 79.19 381 ASP A O 1
ATOM 3005 N N . GLY A 1 382 ? 10.093 -25.412 -8.399 1.00 78.50 382 GLY A N 1
ATOM 3006 C CA . GLY A 1 382 ? 11.104 -25.131 -9.425 1.00 78.50 382 GLY A CA 1
ATOM 3007 C C . GLY A 1 382 ? 12.370 -24.460 -8.873 1.00 78.50 382 GLY A C 1
ATOM 3008 O O . GLY A 1 382 ? 13.484 -24.833 -9.241 1.00 78.50 382 GLY A O 1
ATOM 3009 N N . VAL A 1 383 ? 12.221 -23.500 -7.957 1.00 81.19 383 VAL A N 1
ATOM 3010 C CA . VAL A 1 383 ? 13.338 -22.812 -7.282 1.00 81.19 383 VAL A CA 1
ATOM 3011 C C . VAL A 1 383 ? 14.109 -23.765 -6.358 1.00 81.19 383 VAL A C 1
ATOM 3013 O O . VAL A 1 383 ? 15.345 -23.739 -6.316 1.00 81.19 383 VAL A O 1
ATOM 3016 N N . ASP A 1 384 ? 13.401 -24.646 -5.656 1.00 80.56 384 ASP A N 1
ATOM 3017 C CA . ASP A 1 384 ? 13.985 -25.675 -4.801 1.00 80.56 384 ASP A CA 1
ATOM 3018 C C . ASP A 1 384 ? 14.732 -26.724 -5.632 1.00 80.56 384 ASP A C 1
ATOM 3020 O O . ASP A 1 384 ? 15.834 -27.126 -5.252 1.00 80.56 384 ASP A O 1
ATOM 3024 N N . ALA A 1 385 ? 14.211 -27.096 -6.808 1.00 80.06 385 ALA A N 1
ATOM 3025 C CA . ALA A 1 385 ? 14.914 -27.961 -7.754 1.00 80.06 385 ALA A CA 1
ATOM 3026 C C . ALA A 1 385 ? 16.237 -27.336 -8.234 1.00 80.06 385 ALA A C 1
ATOM 3028 O O . ALA A 1 385 ? 17.276 -27.987 -8.150 1.00 80.06 385 ALA A O 1
ATOM 3029 N N . ILE A 1 386 ? 16.241 -26.057 -8.635 1.00 80.31 386 ILE A N 1
ATOM 3030 C CA . ILE A 1 386 ? 17.466 -25.341 -9.045 1.00 80.31 386 ILE A CA 1
ATOM 3031 C C . ILE A 1 386 ? 18.483 -25.296 -7.894 1.00 80.31 386 ILE A C 1
ATOM 3033 O O . ILE A 1 386 ? 19.671 -25.571 -8.089 1.00 80.31 386 ILE A O 1
ATOM 3037 N N . THR A 1 387 ? 18.021 -25.001 -6.676 1.00 80.69 387 THR A N 1
ATOM 3038 C CA . THR A 1 387 ? 18.870 -24.947 -5.475 1.00 80.69 387 THR A CA 1
ATOM 3039 C C . THR A 1 387 ? 19.455 -26.323 -5.140 1.00 80.69 387 THR A C 1
ATOM 3041 O O . THR A 1 387 ? 20.637 -26.439 -4.804 1.00 80.69 387 THR A O 1
ATOM 3044 N N . ALA A 1 388 ? 18.658 -27.386 -5.270 1.00 80.00 388 ALA A N 1
ATOM 3045 C CA . ALA A 1 388 ? 19.096 -28.761 -5.070 1.00 80.00 388 ALA A CA 1
ATOM 3046 C C . ALA A 1 388 ? 20.112 -29.194 -6.136 1.00 80.00 388 ALA A C 1
ATOM 3048 O O . ALA A 1 388 ? 21.147 -29.763 -5.786 1.00 80.00 388 ALA A O 1
ATOM 3049 N N . THR A 1 389 ? 19.879 -28.881 -7.414 1.00 77.19 389 THR A N 1
ATOM 3050 C CA . THR A 1 389 ? 20.810 -29.168 -8.515 1.00 77.19 389 THR A CA 1
ATOM 3051 C C . THR A 1 389 ? 22.140 -28.431 -8.317 1.00 77.19 389 THR A C 1
ATOM 3053 O O . THR A 1 389 ? 23.203 -29.044 -8.446 1.00 77.19 389 THR A O 1
ATOM 3056 N N . ALA A 1 390 ? 22.114 -27.159 -7.902 1.00 76.31 390 ALA A N 1
ATOM 3057 C CA . ALA A 1 390 ? 23.317 -26.392 -7.573 1.00 76.31 390 ALA A CA 1
ATOM 3058 C C . ALA A 1 390 ? 24.081 -26.996 -6.380 1.00 76.31 390 ALA A C 1
ATOM 3060 O O . ALA A 1 390 ? 25.290 -27.225 -6.461 1.00 76.31 390 ALA A O 1
ATOM 3061 N N . LYS A 1 391 ? 23.386 -27.356 -5.296 1.00 76.94 391 LYS A N 1
ATOM 3062 C CA . LYS A 1 391 ? 23.999 -28.006 -4.128 1.00 76.94 391 LYS A CA 1
ATOM 3063 C C . LYS A 1 391 ? 24.598 -29.373 -4.473 1.00 76.94 391 LYS A C 1
ATOM 3065 O O . LYS A 1 391 ? 25.707 -29.681 -4.046 1.00 76.94 391 LYS A O 1
ATOM 3070 N N . ASN A 1 392 ? 23.904 -30.168 -5.282 1.00 74.06 392 ASN A N 1
ATOM 3071 C CA . ASN A 1 392 ? 24.393 -31.463 -5.749 1.00 74.06 392 ASN A CA 1
ATOM 3072 C C . ASN A 1 392 ? 25.605 -31.315 -6.673 1.00 74.06 392 ASN A C 1
ATOM 3074 O O . ASN A 1 392 ? 26.527 -32.119 -6.583 1.00 74.06 392 ASN A O 1
ATOM 3078 N N . SER A 1 393 ? 25.656 -30.278 -7.515 1.00 69.88 393 SER A N 1
ATOM 3079 C CA . SER A 1 393 ? 26.848 -29.986 -8.321 1.00 69.88 393 SER A CA 1
ATOM 3080 C C . SER A 1 393 ? 28.072 -29.691 -7.447 1.00 69.88 393 SER A C 1
ATOM 3082 O O . SER A 1 393 ? 29.161 -30.181 -7.734 1.00 69.88 393 SER A O 1
ATOM 3084 N N . LEU A 1 394 ? 27.875 -28.993 -6.326 1.00 67.06 394 LEU A N 1
ATOM 3085 C CA . LEU A 1 394 ? 28.923 -28.664 -5.361 1.00 67.06 394 LEU A CA 1
ATOM 3086 C C . LEU A 1 394 ? 29.403 -29.901 -4.587 1.00 67.06 394 LEU A C 1
ATOM 3088 O O . LEU A 1 394 ? 30.605 -30.127 -4.485 1.00 67.06 394 LEU A O 1
ATOM 3092 N N . ILE A 1 395 ? 28.474 -30.751 -4.135 1.00 68.69 395 ILE A N 1
ATOM 3093 C CA . ILE A 1 395 ? 28.790 -32.038 -3.491 1.00 68.69 395 ILE A CA 1
ATOM 3094 C C . ILE A 1 395 ? 29.533 -32.964 -4.463 1.00 68.69 395 ILE A C 1
ATOM 3096 O O . ILE A 1 395 ? 30.505 -33.616 -4.083 1.00 68.69 395 ILE A O 1
ATOM 3100 N N . ASN A 1 396 ? 29.113 -33.003 -5.730 1.00 66.38 396 ASN A N 1
ATOM 3101 C CA . ASN A 1 396 ? 29.776 -33.802 -6.755 1.00 66.38 396 ASN A CA 1
ATOM 3102 C C . ASN A 1 396 ? 31.198 -33.293 -7.032 1.00 66.38 396 ASN A C 1
ATOM 3104 O O . ASN A 1 396 ? 32.099 -34.115 -7.177 1.00 66.38 396 ASN A O 1
ATOM 3108 N N . LEU A 1 397 ? 31.429 -31.975 -7.023 1.00 63.75 397 LEU A N 1
ATOM 3109 C CA . LEU A 1 397 ? 32.771 -31.387 -7.118 1.00 63.75 397 LEU A CA 1
ATOM 3110 C C . LEU A 1 397 ? 33.645 -31.727 -5.899 1.00 63.75 397 LEU A C 1
ATOM 3112 O O . LEU A 1 397 ? 34.799 -32.109 -6.072 1.00 63.75 397 LEU A O 1
ATOM 3116 N N . ASP A 1 398 ? 33.090 -31.692 -4.685 1.00 64.75 398 ASP A N 1
ATOM 3117 C CA . ASP A 1 398 ? 33.807 -32.089 -3.462 1.00 64.75 398 ASP A CA 1
ATOM 3118 C C . ASP A 1 398 ? 34.155 -33.583 -3.439 1.00 64.75 398 ASP A C 1
ATOM 3120 O O . ASP A 1 398 ? 35.227 -33.977 -2.977 1.00 64.75 398 ASP A O 1
ATOM 3124 N N . SER A 1 399 ? 33.271 -34.429 -3.973 1.00 59.50 399 SER A N 1
ATOM 3125 C CA . SER A 1 399 ? 33.527 -35.865 -4.117 1.00 59.50 399 SER A CA 1
ATOM 3126 C C . SER A 1 399 ? 34.531 -36.183 -5.234 1.00 59.50 399 SER A C 1
ATOM 3128 O O . SER A 1 399 ? 35.302 -37.132 -5.104 1.00 59.50 399 SER A O 1
ATOM 3130 N N . ALA A 1 400 ? 34.566 -35.369 -6.297 1.00 51.38 400 ALA A N 1
ATOM 3131 C CA . ALA A 1 400 ? 35.488 -35.498 -7.426 1.00 51.38 400 ALA A CA 1
ATOM 3132 C C . ALA A 1 400 ? 36.906 -34.979 -7.117 1.00 51.38 400 ALA A C 1
ATOM 3134 O O . ALA A 1 400 ? 37.861 -35.403 -7.767 1.00 51.38 400 ALA A O 1
ATOM 3135 N N . ASN A 1 401 ? 37.069 -34.151 -6.075 1.00 52.56 401 ASN A N 1
ATOM 3136 C CA . ASN A 1 401 ? 38.369 -33.730 -5.528 1.00 52.56 401 ASN A CA 1
ATOM 3137 C C . ASN A 1 401 ? 39.175 -34.876 -4.876 1.00 52.56 401 ASN A C 1
ATOM 3139 O O . ASN A 1 401 ? 40.281 -34.666 -4.377 1.00 52.56 401 ASN A O 1
ATOM 3143 N N . LYS A 1 402 ? 38.663 -36.112 -4.905 1.00 50.97 402 LYS A N 1
ATOM 3144 C CA . LYS A 1 402 ? 39.446 -37.330 -4.688 1.00 50.97 402 LYS A CA 1
ATOM 3145 C C . LYS A 1 402 ? 39.408 -38.192 -5.953 1.00 50.97 402 LYS A C 1
ATOM 3147 O O . LYS A 1 402 ? 38.352 -38.674 -6.342 1.00 50.97 402 LYS A O 1
ATOM 3152 N N . PRO A 1 403 ? 40.581 -38.601 -6.438 1.00 50.34 403 PRO A N 1
ATOM 3153 C CA . PRO A 1 403 ? 41.343 -37.989 -7.524 1.00 50.34 403 PRO A CA 1
ATOM 3154 C C . PRO A 1 403 ? 40.709 -38.222 -8.915 1.00 50.34 403 PRO A C 1
ATOM 3156 O O . PRO A 1 403 ? 40.600 -39.363 -9.361 1.00 50.34 403 PRO A O 1
ATOM 3159 N N . LEU A 1 404 ? 40.370 -37.162 -9.653 1.00 44.22 404 LEU A N 1
ATOM 3160 C CA . LEU A 1 404 ? 40.054 -37.227 -11.087 1.00 44.22 404 LEU A CA 1
ATOM 3161 C C . LEU A 1 404 ? 40.724 -36.051 -11.813 1.00 44.22 404 LEU A C 1
ATOM 3163 O O . LEU A 1 404 ? 40.710 -34.929 -11.322 1.00 44.22 404 LEU A O 1
ATOM 3167 N N . ASN A 1 405 ? 41.323 -36.336 -12.974 1.00 60.75 405 ASN A N 1
ATOM 3168 C CA . ASN A 1 405 ? 41.999 -35.378 -13.860 1.00 60.75 405 ASN A CA 1
ATOM 3169 C C . ASN A 1 405 ? 41.162 -34.102 -14.097 1.00 60.75 405 ASN A C 1
ATOM 3171 O O . ASN A 1 405 ? 39.935 -34.186 -14.106 1.00 60.75 405 ASN A O 1
ATOM 3175 N N . ASP A 1 406 ? 41.808 -32.970 -14.419 1.00 61.34 406 ASP A N 1
ATOM 3176 C CA . ASP A 1 406 ? 41.174 -31.676 -14.773 1.00 61.34 406 ASP A CA 1
ATOM 3177 C C . ASP A 1 406 ? 39.972 -31.818 -15.739 1.00 61.34 406 ASP A C 1
ATOM 3179 O O . ASP A 1 406 ? 39.007 -31.055 -15.697 1.00 61.34 406 ASP A O 1
ATOM 3183 N N . GLN A 1 407 ? 39.996 -32.850 -16.587 1.00 63.91 407 GLN A N 1
ATOM 3184 C CA . GLN A 1 407 ? 38.917 -33.207 -17.504 1.00 63.91 407 GLN A CA 1
ATOM 3185 C C . GLN A 1 407 ? 37.629 -33.695 -16.809 1.00 63.91 407 GLN A C 1
ATOM 3187 O O . GLN A 1 407 ? 36.535 -33.335 -17.233 1.00 63.91 407 GLN A O 1
ATOM 3192 N N . GLY A 1 408 ? 37.731 -34.471 -15.726 1.00 65.44 408 GLY A N 1
ATOM 3193 C CA . GLY A 1 408 ? 36.581 -34.954 -14.952 1.00 65.44 408 GLY A CA 1
ATOM 3194 C C . GLY A 1 408 ? 35.862 -33.831 -14.200 1.00 65.44 408 GLY A C 1
ATOM 3195 O O . GLY A 1 408 ? 34.632 -33.840 -14.103 1.00 65.44 408 GLY A O 1
ATOM 3196 N N . VAL A 1 409 ? 36.610 -32.818 -13.748 1.00 67.25 409 VAL A N 1
ATOM 3197 C CA . VAL A 1 409 ? 36.050 -31.580 -13.183 1.00 67.25 409 VAL A CA 1
ATOM 3198 C C . VAL A 1 409 ? 35.289 -30.813 -14.268 1.00 67.25 409 VAL A C 1
ATOM 3200 O O . VAL A 1 409 ? 34.110 -30.509 -14.083 1.00 67.25 409 VAL A O 1
ATOM 3203 N N . LYS A 1 410 ? 35.898 -30.595 -15.444 1.00 70.44 410 LYS A N 1
ATOM 3204 C CA . LYS A 1 410 ? 35.243 -29.928 -16.587 1.00 70.44 410 LYS A CA 1
ATOM 3205 C C . LYS A 1 410 ? 33.977 -30.656 -17.056 1.00 70.44 410 LYS A C 1
ATOM 3207 O O . LYS A 1 410 ? 32.962 -30.010 -17.308 1.00 70.44 410 LYS A O 1
ATOM 3212 N N . ASP A 1 411 ? 33.988 -31.986 -17.117 1.00 70.19 411 ASP A N 1
ATOM 3213 C CA . ASP A 1 411 ? 32.821 -32.779 -17.527 1.00 70.19 411 ASP A CA 1
ATOM 3214 C C . ASP A 1 411 ? 31.689 -32.750 -16.484 1.00 70.19 411 ASP A C 1
ATOM 3216 O O . ASP A 1 411 ? 30.505 -32.738 -16.838 1.00 70.19 411 ASP A O 1
ATOM 3220 N N . THR A 1 412 ? 32.030 -32.682 -15.194 1.00 69.81 412 THR A N 1
ATOM 3221 C CA . THR A 1 412 ? 31.056 -32.533 -14.100 1.00 69.81 412 THR A CA 1
ATOM 3222 C C . THR A 1 412 ? 30.419 -31.141 -14.110 1.00 69.81 412 THR A C 1
ATOM 3224 O O . THR A 1 412 ? 29.198 -31.020 -13.965 1.00 69.81 412 THR A O 1
ATOM 3227 N N . VAL A 1 413 ? 31.210 -30.095 -14.371 1.00 73.38 413 VAL A N 1
ATOM 3228 C CA . VAL A 1 413 ? 30.727 -28.714 -14.541 1.00 73.38 413 VAL A CA 1
ATOM 3229 C C . VAL A 1 413 ? 29.820 -28.599 -15.768 1.00 73.38 413 VAL A C 1
ATOM 3231 O O . VAL A 1 413 ? 28.727 -28.050 -15.655 1.00 73.38 413 VAL A O 1
ATOM 3234 N N . LYS A 1 414 ? 30.184 -29.209 -16.906 1.00 75.69 414 LYS A N 1
ATOM 3235 C CA . LYS A 1 414 ? 29.340 -29.261 -18.118 1.00 75.69 414 LYS A CA 1
ATOM 3236 C C . LYS A 1 414 ? 27.989 -29.933 -17.877 1.00 75.69 414 LYS A C 1
ATOM 3238 O O . LYS A 1 414 ? 26.954 -29.416 -18.300 1.00 75.69 414 LYS A O 1
ATOM 3243 N N . LYS A 1 415 ? 27.976 -31.078 -17.186 1.00 77.00 415 LYS A N 1
ATOM 3244 C CA . LYS A 1 415 ? 26.727 -31.771 -16.821 1.00 77.00 415 LYS A CA 1
ATOM 3245 C C . LYS A 1 415 ? 25.861 -30.915 -15.898 1.00 77.00 415 LYS A C 1
ATOM 3247 O O . LYS A 1 415 ? 24.657 -30.823 -16.114 1.00 77.00 415 LYS A O 1
ATOM 3252 N N . SER A 1 416 ? 26.478 -30.258 -14.920 1.00 76.62 416 SER A N 1
ATOM 3253 C CA . SER A 1 416 ? 25.783 -29.400 -13.956 1.00 76.62 416 SER A CA 1
ATOM 3254 C C . SER A 1 416 ? 25.199 -28.145 -14.613 1.00 76.62 416 SER A C 1
ATOM 3256 O O . SER A 1 416 ? 24.036 -27.827 -14.382 1.00 76.62 416 SER A O 1
ATOM 3258 N N . LYS A 1 417 ? 25.954 -27.500 -15.516 1.00 79.25 417 LYS A N 1
ATOM 3259 C CA . LYS A 1 417 ? 25.499 -26.372 -16.345 1.00 79.25 417 LYS A CA 1
ATOM 3260 C C . LYS A 1 417 ? 24.244 -26.736 -17.136 1.00 79.25 417 LYS A C 1
ATOM 3262 O O . LYS A 1 417 ? 23.279 -25.980 -17.143 1.00 79.25 417 LYS A O 1
ATOM 3267 N N . LYS A 1 418 ? 24.241 -27.911 -17.775 1.00 78.62 418 LYS A N 1
ATOM 3268 C CA . LYS A 1 418 ? 23.095 -28.386 -18.560 1.00 78.62 418 LYS A CA 1
ATOM 3269 C C . LYS A 1 418 ? 21.857 -28.619 -17.689 1.00 78.62 418 LYS A C 1
ATOM 3271 O O . LYS A 1 418 ? 20.790 -28.138 -18.042 1.00 78.62 418 LYS A O 1
ATOM 3276 N N . LEU A 1 419 ? 22.009 -29.297 -16.548 1.00 77.75 419 LEU A N 1
ATOM 3277 C CA . LEU A 1 419 ? 20.896 -29.577 -15.629 1.00 77.75 419 LEU A CA 1
ATOM 3278 C C . LEU A 1 419 ? 20.273 -28.293 -15.063 1.00 77.75 419 LEU A C 1
ATOM 3280 O O . LEU A 1 419 ? 19.057 -28.143 -15.097 1.00 77.75 419 LEU A O 1
ATOM 3284 N N . ILE A 1 420 ? 21.098 -27.341 -14.614 1.00 79.75 420 ILE A N 1
ATOM 3285 C CA . ILE A 1 420 ? 20.615 -26.051 -14.094 1.00 79.75 420 ILE A CA 1
ATOM 3286 C C . ILE A 1 420 ? 19.913 -25.252 -15.194 1.00 79.75 420 ILE A C 1
ATOM 3288 O O . ILE A 1 420 ? 18.865 -24.661 -14.952 1.00 79.75 420 ILE A O 1
ATOM 3292 N N . ASN A 1 421 ? 20.448 -25.255 -16.416 1.00 79.00 421 ASN A N 1
ATOM 3293 C CA . ASN A 1 421 ? 19.826 -24.552 -17.532 1.00 79.00 421 ASN A CA 1
ATOM 3294 C C . ASN A 1 421 ? 18.484 -25.180 -17.949 1.00 79.00 421 ASN A C 1
ATOM 3296 O O . ASN A 1 421 ? 17.546 -24.457 -18.286 1.00 79.00 421 ASN A O 1
ATOM 3300 N N . ASP A 1 422 ? 18.373 -26.509 -17.892 1.00 76.50 422 ASP A N 1
ATOM 3301 C CA . ASP A 1 422 ? 17.121 -27.228 -18.139 1.00 76.50 422 ASP A CA 1
ATOM 3302 C C . ASP A 1 422 ? 16.074 -26.893 -17.056 1.00 76.50 422 ASP A C 1
ATOM 3304 O O . ASP A 1 422 ? 14.912 -26.645 -17.384 1.00 76.50 422 ASP A O 1
ATOM 3308 N N . ASP A 1 423 ? 16.477 -26.808 -15.783 1.00 76.50 423 ASP A N 1
ATOM 3309 C CA . ASP A 1 423 ? 15.594 -26.426 -14.671 1.00 76.50 423 ASP A CA 1
ATOM 3310 C C . ASP A 1 423 ? 15.152 -24.949 -14.756 1.00 76.50 423 ASP A C 1
ATOM 3312 O O . ASP A 1 423 ? 13.966 -24.653 -14.596 1.00 76.50 423 ASP A O 1
ATOM 3316 N N . ILE A 1 424 ? 16.053 -24.023 -15.112 1.00 78.19 424 ILE A N 1
ATOM 3317 C CA . ILE A 1 424 ? 15.708 -22.612 -15.381 1.00 78.19 424 ILE A CA 1
ATOM 3318 C C . ILE A 1 424 ? 14.763 -22.501 -16.586 1.00 78.19 424 ILE A C 1
ATOM 3320 O O . ILE A 1 424 ? 13.812 -21.723 -16.560 1.00 78.19 424 ILE A O 1
ATOM 3324 N N . SER A 1 425 ? 14.965 -23.310 -17.627 1.00 76.00 425 SER A N 1
ATOM 3325 C CA . SER A 1 425 ? 14.084 -23.326 -18.803 1.00 76.00 425 SER A CA 1
ATOM 3326 C C . SER A 1 425 ? 12.682 -23.851 -18.471 1.00 76.00 425 SER A C 1
ATOM 3328 O O . SER A 1 425 ? 11.693 -23.356 -19.009 1.00 76.00 425 SER A O 1
ATOM 3330 N N . ARG A 1 426 ? 12.562 -24.825 -17.555 1.00 77.94 426 ARG A N 1
ATOM 3331 C CA . ARG A 1 426 ? 11.258 -25.265 -17.026 1.00 77.94 426 ARG A CA 1
ATOM 3332 C C . ARG A 1 426 ? 10.574 -24.158 -16.233 1.00 77.94 426 ARG A C 1
ATOM 3334 O O . ARG A 1 426 ? 9.375 -23.965 -16.406 1.00 77.94 426 ARG A O 1
ATOM 3341 N N . LEU A 1 427 ? 11.328 -23.426 -15.414 1.00 78.19 427 LEU A N 1
ATOM 3342 C CA . LEU A 1 427 ? 10.819 -22.280 -14.663 1.00 78.19 427 LEU A CA 1
ATOM 3343 C C . LEU A 1 427 ? 10.318 -21.171 -15.609 1.00 78.19 427 LEU A C 1
ATOM 3345 O O . LEU A 1 427 ? 9.204 -20.685 -15.441 1.00 78.19 427 LEU A O 1
ATOM 3349 N N . LEU A 1 428 ? 11.074 -20.851 -16.666 1.00 73.12 428 LEU A N 1
ATOM 3350 C CA . LEU A 1 428 ? 10.655 -19.913 -17.719 1.00 73.12 428 LEU A CA 1
ATOM 3351 C C . LEU A 1 428 ? 9.355 -20.346 -18.405 1.00 73.12 428 LEU A C 1
ATOM 3353 O O . LEU A 1 428 ? 8.471 -19.526 -18.623 1.00 73.12 428 LEU A O 1
ATOM 3357 N N . LYS A 1 429 ? 9.183 -21.644 -18.656 1.00 72.38 429 LYS A N 1
ATOM 3358 C CA . LYS A 1 429 ? 7.954 -22.180 -19.249 1.00 72.38 429 LYS A CA 1
ATOM 3359 C C . LYS A 1 429 ? 6.733 -22.065 -18.328 1.00 72.38 429 LYS A C 1
ATOM 3361 O O . LYS A 1 429 ? 5.620 -21.911 -18.818 1.00 72.38 429 LYS A O 1
ATOM 3366 N N . ILE A 1 430 ? 6.926 -22.117 -17.005 1.00 70.75 430 ILE A N 1
ATOM 3367 C CA . ILE A 1 430 ? 5.861 -21.837 -16.024 1.00 70.75 430 ILE A CA 1
ATOM 3368 C C . ILE A 1 430 ? 5.461 -20.355 -16.090 1.00 70.75 430 ILE A C 1
ATOM 3370 O O . ILE A 1 430 ? 4.279 -20.036 -15.966 1.00 70.75 430 ILE A O 1
ATOM 3374 N N . PHE A 1 431 ? 6.408 -19.454 -16.357 1.00 65.44 431 PHE A N 1
ATOM 3375 C CA . PHE A 1 431 ? 6.119 -18.029 -16.541 1.00 65.44 431 PHE A CA 1
ATOM 3376 C C . PHE A 1 431 ? 5.398 -17.704 -17.861 1.00 65.44 431 PHE A C 1
ATOM 3378 O O . PHE A 1 431 ? 4.702 -16.699 -17.931 1.00 65.44 431 PHE A O 1
ATOM 3385 N N . GLU A 1 432 ? 5.474 -18.567 -18.879 1.00 62.34 432 GLU A N 1
ATOM 3386 C CA . GLU A 1 432 ? 4.755 -18.401 -20.158 1.00 62.34 432 GLU A CA 1
ATOM 3387 C C . GLU A 1 432 ? 3.248 -18.756 -20.090 1.00 62.34 432 GLU A C 1
ATOM 3389 O O . GLU A 1 432 ? 2.510 -18.549 -21.063 1.00 62.34 432 GLU A O 1
ATOM 3394 N N . THR A 1 433 ? 2.773 -19.290 -18.957 1.00 64.88 433 THR A N 1
ATOM 3395 C CA . THR A 1 433 ? 1.374 -19.706 -18.727 1.00 64.88 433 THR A CA 1
ATOM 3396 C C . THR A 1 433 ? 0.417 -18.497 -18.801 1.00 64.88 433 THR A C 1
ATOM 3398 O O . THR A 1 433 ? 0.753 -17.435 -18.280 1.00 64.88 433 THR A O 1
ATOM 3401 N N . PRO A 1 434 ? -0.787 -18.608 -19.407 1.00 53.59 434 PRO A N 1
ATOM 3402 C CA . PRO A 1 434 ? -1.711 -17.478 -19.609 1.00 53.59 434 PRO A CA 1
ATOM 3403 C C . PRO A 1 434 ? -2.137 -16.747 -18.327 1.00 53.59 434 PRO A C 1
ATOM 3405 O O . PRO A 1 434 ? -2.415 -15.558 -18.385 1.00 53.59 434 PRO A O 1
ATOM 3408 N N . GLU A 1 435 ? -2.133 -17.423 -17.179 1.00 54.66 435 GLU A N 1
ATOM 3409 C CA . GLU A 1 435 ? -2.437 -16.851 -15.854 1.00 54.66 435 GLU A CA 1
ATOM 3410 C C . GLU A 1 435 ? -1.312 -15.950 -15.305 1.00 54.66 435 GLU A C 1
ATOM 3412 O O . GLU A 1 435 ? -1.521 -15.204 -14.355 1.00 54.66 435 GLU A O 1
ATOM 3417 N N . MET A 1 436 ? -0.118 -16.030 -15.902 1.00 54.84 436 MET A N 1
ATOM 3418 C CA . MET A 1 436 ? 1.088 -15.265 -15.557 1.00 54.84 436 MET A CA 1
ATOM 3419 C C . MET A 1 436 ? 1.455 -14.253 -16.655 1.00 54.84 436 MET A C 1
ATOM 3421 O O . MET A 1 436 ? 2.451 -13.537 -16.529 1.00 54.84 436 MET A O 1
ATOM 3425 N N . ARG A 1 437 ? 0.678 -14.201 -17.751 1.00 48.84 437 ARG A N 1
ATOM 3426 C CA . ARG A 1 437 ? 0.919 -13.275 -18.861 1.00 48.84 437 ARG A CA 1
ATOM 3427 C C . ARG A 1 437 ? 0.630 -11.843 -18.433 1.00 48.84 437 ARG A C 1
ATOM 3429 O O . ARG A 1 437 ? -0.383 -11.551 -17.809 1.00 48.84 437 ARG A O 1
ATOM 3436 N N . CYS A 1 438 ? 1.513 -10.952 -18.867 1.00 51.28 438 CYS A N 1
ATOM 3437 C CA . CYS A 1 438 ? 1.295 -9.516 -18.845 1.00 51.28 438 CYS A CA 1
ATOM 3438 C C . CYS A 1 438 ? 0.001 -9.185 -19.604 1.00 51.28 438 CYS A C 1
ATOM 3440 O O . CYS A 1 438 ? -0.076 -9.427 -20.813 1.00 51.28 438 CYS A O 1
ATOM 3442 N N . ILE A 1 439 ? -0.991 -8.632 -18.905 1.00 48.38 439 ILE A N 1
ATOM 3443 C CA . ILE A 1 439 ? -1.981 -7.778 -19.553 1.00 48.38 439 ILE A CA 1
ATOM 3444 C C . ILE A 1 439 ? -1.426 -6.360 -19.404 1.00 48.38 439 ILE A C 1
ATOM 3446 O O . ILE A 1 439 ? -1.339 -5.876 -18.273 1.00 48.38 439 ILE A O 1
ATOM 3450 N N . PRO A 1 440 ? -0.937 -5.735 -20.491 1.00 52.00 440 PRO A N 1
ATOM 3451 C CA . PRO A 1 440 ? -0.374 -4.394 -20.415 1.00 52.00 440 PRO A CA 1
ATOM 3452 C C . PRO A 1 440 ? -1.410 -3.435 -19.827 1.00 52.00 440 PRO A C 1
ATOM 3454 O O . PRO A 1 440 ? -2.606 -3.587 -20.074 1.00 52.00 440 PRO A O 1
ATOM 3457 N N . TRP A 1 441 ? -0.948 -2.453 -19.052 1.00 55.88 441 TRP A N 1
ATOM 3458 C CA . TRP A 1 441 ? -1.812 -1.394 -18.536 1.00 55.88 441 TRP A CA 1
ATOM 3459 C C . TRP A 1 441 ? -2.614 -0.775 -19.678 1.00 55.88 441 TRP A C 1
ATOM 3461 O O . TRP A 1 441 ? -2.042 -0.329 -20.679 1.00 55.88 441 TRP A O 1
ATOM 3471 N N . HIS A 1 442 ? -3.936 -0.733 -19.528 1.00 64.75 442 HIS A N 1
ATOM 3472 C CA . HIS A 1 442 ? -4.755 0.030 -20.452 1.00 64.75 442 HIS A CA 1
ATOM 3473 C C . HIS A 1 442 ? -4.678 1.496 -20.036 1.00 64.75 442 HIS A C 1
ATOM 3475 O O . HIS A 1 442 ? -5.316 1.905 -19.069 1.00 64.75 442 HIS A O 1
ATOM 3481 N N . ILE A 1 443 ? -3.852 2.269 -20.742 1.00 69.94 443 ILE A N 1
ATOM 3482 C CA . ILE A 1 443 ? -3.746 3.711 -20.514 1.00 69.94 443 ILE A CA 1
ATOM 3483 C C . ILE A 1 443 ? -4.963 4.384 -21.143 1.00 69.94 443 ILE A C 1
ATOM 3485 O O . ILE A 1 443 ? -5.159 4.305 -22.367 1.00 69.94 443 ILE A O 1
ATOM 3489 N N . GLY A 1 444 ? -5.756 5.032 -20.289 1.00 68.69 444 GLY A N 1
ATOM 3490 C CA . GLY A 1 444 ? -6.949 5.767 -20.686 1.00 68.69 444 GLY A CA 1
ATOM 3491 C C . GLY A 1 444 ? -6.627 6.969 -21.577 1.00 68.69 444 GLY A C 1
ATOM 3492 O O . GLY A 1 444 ? -5.479 7.398 -21.712 1.00 68.69 444 GLY A O 1
ATOM 3493 N N . GLU A 1 445 ? -7.651 7.525 -22.222 1.00 73.50 445 GLU A N 1
ATOM 3494 C CA . GLU A 1 445 ? -7.495 8.640 -23.168 1.00 73.50 445 GLU A CA 1
ATOM 3495 C C . GLU A 1 445 ? -6.876 9.881 -22.507 1.00 73.50 445 GLU A C 1
ATOM 3497 O O . GLU A 1 445 ? -6.016 10.533 -23.099 1.00 73.50 445 GLU A O 1
ATOM 3502 N N . HIS A 1 446 ? -7.232 10.159 -21.250 1.00 72.38 446 HIS A N 1
ATOM 3503 C CA . HIS A 1 446 ? -6.658 11.270 -20.495 1.00 72.38 446 HIS A CA 1
ATOM 3504 C C . HIS A 1 446 ? -5.173 11.041 -20.172 1.00 72.38 446 HIS A C 1
ATOM 3506 O O . HIS A 1 446 ? -4.348 11.917 -20.435 1.00 72.38 446 HIS A O 1
ATOM 3512 N N . GLY A 1 447 ? -4.804 9.836 -19.725 1.00 73.75 447 GLY A N 1
ATOM 3513 C CA . GLY A 1 447 ? -3.405 9.432 -19.564 1.00 73.75 447 GLY A CA 1
ATOM 3514 C C . GLY A 1 447 ? -2.571 9.601 -20.842 1.00 73.75 447 GLY A C 1
ATOM 3515 O O . GLY A 1 447 ? -1.443 10.083 -20.772 1.00 73.75 447 GLY A O 1
ATOM 3516 N N . ARG A 1 448 ? -3.128 9.302 -22.025 1.00 77.25 448 ARG A N 1
ATOM 3517 C CA . ARG A 1 448 ? -2.437 9.516 -23.317 1.00 77.25 448 ARG A CA 1
ATOM 3518 C C . ARG A 1 448 ? -2.221 10.993 -23.642 1.00 77.25 448 ARG A C 1
ATOM 3520 O O . ARG A 1 448 ? -1.155 11.352 -24.135 1.00 77.25 448 ARG A O 1
ATOM 3527 N N . LEU A 1 449 ? -3.192 11.855 -23.339 1.00 78.62 449 LEU A N 1
ATOM 3528 C CA . LEU A 1 449 ? -3.045 13.306 -23.511 1.00 78.62 449 LEU A CA 1
ATOM 3529 C C . LEU A 1 449 ? -1.956 13.877 -22.593 1.00 78.62 449 LEU A C 1
ATOM 3531 O O . LEU A 1 449 ? -1.196 14.750 -23.003 1.00 78.62 449 LEU A O 1
ATOM 3535 N N . MET A 1 450 ? -1.830 13.351 -21.371 1.00 74.69 450 MET A N 1
ATOM 3536 C CA . MET A 1 450 ? -0.768 13.754 -20.442 1.00 74.69 450 MET A CA 1
ATOM 3537 C C . MET A 1 450 ? 0.628 13.356 -20.944 1.00 74.69 450 MET A C 1
ATOM 3539 O O . MET A 1 450 ? 1.598 14.062 -20.678 1.00 74.69 450 MET A O 1
ATOM 3543 N N . GLN A 1 451 ? 0.736 12.264 -21.709 1.00 84.44 451 GLN A N 1
ATOM 3544 C CA . GLN A 1 451 ? 1.991 11.800 -22.305 1.00 84.44 451 GLN A CA 1
ATOM 3545 C C . GLN A 1 451 ? 2.446 12.624 -23.518 1.00 84.44 451 GLN A C 1
ATOM 3547 O O . GLN A 1 451 ? 3.651 12.726 -23.763 1.00 84.44 451 GLN A O 1
ATOM 3552 N N . GLU A 1 452 ? 1.509 13.184 -24.288 1.00 83.19 452 GLU A N 1
ATOM 3553 C CA . GLU A 1 452 ? 1.763 13.801 -25.596 1.00 83.19 452 GLU A CA 1
ATOM 3554 C C . GLU A 1 452 ? 2.823 14.921 -25.570 1.00 83.19 452 GLU A C 1
ATOM 3556 O O . GLU A 1 452 ? 3.719 14.885 -26.420 1.00 83.19 452 GLU A O 1
ATOM 3561 N N . PRO A 1 453 ? 2.838 15.853 -24.594 1.00 86.38 453 PRO A N 1
ATOM 3562 C CA . PRO A 1 453 ? 3.867 16.891 -24.528 1.00 86.38 453 PRO A CA 1
ATOM 3563 C C . PRO A 1 453 ? 5.283 16.327 -24.367 1.00 86.38 453 PRO A C 1
ATOM 3565 O O . PRO A 1 453 ? 6.207 16.789 -25.033 1.00 86.38 453 PRO A O 1
ATOM 3568 N N . LEU A 1 454 ? 5.461 15.274 -23.562 1.00 86.06 454 LEU A N 1
ATOM 3569 C CA . LEU A 1 454 ? 6.767 14.629 -23.385 1.00 86.06 454 LEU A CA 1
ATOM 3570 C C . LEU A 1 454 ? 7.206 13.822 -24.597 1.00 86.06 454 LEU A C 1
ATOM 3572 O O . LEU A 1 454 ? 8.394 13.808 -24.924 1.00 86.06 454 LEU A O 1
ATOM 3576 N N . ILE A 1 455 ? 6.269 13.144 -25.262 1.00 86.88 455 ILE A N 1
ATOM 3577 C CA . ILE A 1 455 ? 6.560 12.424 -26.504 1.00 86.88 455 ILE A CA 1
ATOM 3578 C C . ILE A 1 455 ? 6.975 13.431 -27.580 1.00 86.88 455 ILE A C 1
ATOM 3580 O O . ILE A 1 455 ? 7.991 13.224 -28.240 1.00 86.88 455 ILE A O 1
ATOM 3584 N N . SER A 1 456 ? 6.243 14.540 -27.713 1.00 87.25 456 SER A N 1
ATOM 3585 C CA . SER A 1 456 ? 6.549 15.627 -28.648 1.00 87.25 456 SER A CA 1
ATOM 3586 C C . SER A 1 456 ? 7.920 16.250 -28.367 1.00 87.25 456 SER A C 1
ATOM 3588 O O . SER A 1 456 ? 8.731 16.394 -29.283 1.00 87.25 456 SER A O 1
ATOM 3590 N N . ASP A 1 457 ? 8.230 16.558 -27.106 1.00 87.38 457 ASP A N 1
ATOM 3591 C CA . ASP A 1 457 ? 9.537 17.101 -26.721 1.00 87.38 457 ASP A CA 1
ATOM 3592 C C . ASP A 1 457 ? 10.672 16.097 -26.984 1.00 87.38 457 ASP A C 1
ATOM 3594 O O . ASP A 1 457 ? 11.711 16.460 -27.539 1.00 87.38 457 ASP A O 1
ATOM 3598 N N . GLY A 1 458 ? 10.463 14.811 -26.680 1.00 87.44 458 GLY A N 1
ATOM 3599 C CA . GLY A 1 458 ? 11.406 13.741 -27.013 1.00 87.44 458 GLY A CA 1
ATOM 3600 C C . GLY A 1 458 ? 11.624 13.580 -28.525 1.00 87.44 458 GLY A C 1
ATOM 3601 O O . GLY A 1 458 ? 12.757 13.406 -28.977 1.00 87.44 458 GLY A O 1
ATOM 3602 N N . GLN A 1 459 ? 10.568 13.704 -29.333 1.00 87.31 459 GLN A N 1
ATOM 3603 C CA . GLN A 1 459 ? 10.659 13.695 -30.797 1.00 87.31 459 GLN A CA 1
ATOM 3604 C C . GLN A 1 459 ? 11.380 14.927 -31.347 1.00 87.31 459 GLN A C 1
ATOM 3606 O O . GLN A 1 459 ? 12.131 14.817 -32.319 1.00 87.31 459 GLN A O 1
ATOM 3611 N N . ASN A 1 460 ? 11.199 16.089 -30.724 1.00 88.19 460 ASN A N 1
ATOM 3612 C CA . ASN A 1 460 ? 11.921 17.305 -31.079 1.00 88.19 460 ASN A CA 1
ATOM 3613 C C . ASN A 1 460 ? 13.428 17.159 -30.793 1.00 88.19 460 ASN A C 1
ATOM 3615 O O . ASN A 1 460 ? 14.260 17.533 -31.624 1.00 88.19 460 ASN A O 1
ATOM 3619 N N . VAL A 1 461 ? 13.802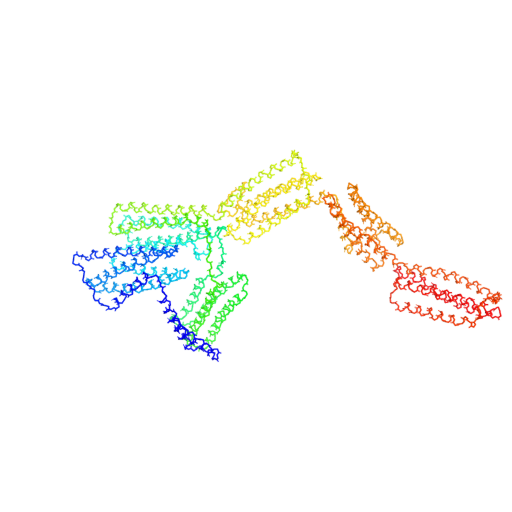 16.524 -29.673 1.00 89.00 461 VAL A N 1
ATOM 3620 C CA . VAL A 1 461 ? 15.203 16.158 -29.393 1.00 89.00 461 VAL A CA 1
ATOM 3621 C C . VAL A 1 461 ? 15.756 15.249 -30.497 1.00 89.00 461 VAL A C 1
ATOM 3623 O O . VAL A 1 461 ? 16.817 15.547 -31.040 1.00 89.00 461 VAL A O 1
ATOM 3626 N N . ILE A 1 462 ? 15.024 14.207 -30.906 1.00 87.00 462 ILE A N 1
ATOM 3627 C CA . ILE A 1 462 ? 15.452 13.312 -31.999 1.00 87.00 462 ILE A CA 1
ATOM 3628 C C . ILE A 1 462 ? 15.610 14.067 -33.325 1.00 87.00 462 ILE A C 1
ATOM 3630 O O . ILE A 1 462 ? 16.628 13.916 -33.998 1.00 87.00 462 ILE A O 1
ATOM 3634 N N . THR A 1 463 ? 14.625 14.885 -33.698 1.00 87.19 463 THR A N 1
ATOM 3635 C CA . THR A 1 463 ? 14.610 15.616 -34.976 1.00 87.19 463 THR A CA 1
ATOM 3636 C C . THR A 1 463 ? 15.780 16.594 -35.056 1.00 87.19 463 THR A C 1
ATOM 3638 O O . THR A 1 463 ? 16.541 16.578 -36.019 1.00 87.19 463 THR A O 1
ATOM 3641 N N . THR A 1 464 ? 16.005 17.375 -33.996 1.00 86.75 464 THR A N 1
ATOM 3642 C CA . THR A 1 464 ? 17.131 18.320 -33.934 1.00 86.75 464 THR A CA 1
ATOM 3643 C C . THR A 1 464 ? 18.498 17.626 -33.944 1.00 86.75 464 THR A C 1
ATOM 3645 O O . THR A 1 464 ? 19.435 18.151 -34.547 1.00 86.75 464 THR A O 1
ATOM 3648 N N . THR A 1 465 ? 18.633 16.443 -33.328 1.00 86.88 465 THR A N 1
ATOM 3649 C CA . THR A 1 465 ? 19.862 15.631 -33.403 1.00 86.88 465 THR A CA 1
ATOM 3650 C C . THR A 1 465 ? 20.094 15.096 -34.813 1.00 86.88 465 THR A C 1
ATOM 3652 O O . THR A 1 465 ? 21.202 15.205 -35.332 1.00 86.88 465 THR A O 1
ATOM 3655 N N . VAL A 1 466 ? 19.063 14.546 -35.453 1.00 84.81 466 VAL A N 1
ATOM 3656 C CA . VAL A 1 466 ? 19.132 14.047 -36.833 1.00 84.81 466 VAL A CA 1
ATOM 3657 C C . VAL A 1 466 ? 19.550 15.155 -37.798 1.00 84.81 466 VAL A C 1
ATOM 3659 O O . VAL A 1 466 ? 20.471 14.944 -38.585 1.00 84.81 466 VAL A O 1
ATOM 3662 N N . ASP A 1 467 ? 18.928 16.332 -37.709 1.00 84.00 467 ASP A N 1
ATOM 3663 C CA . ASP A 1 467 ? 19.236 17.472 -38.576 1.00 84.00 467 ASP A CA 1
ATOM 3664 C C . ASP A 1 467 ? 20.697 17.922 -38.421 1.00 84.00 467 ASP A C 1
ATOM 3666 O O . ASP A 1 467 ? 21.359 18.278 -39.399 1.00 84.00 467 ASP A O 1
ATOM 3670 N N . ALA A 1 468 ? 21.215 17.903 -37.188 1.00 85.38 468 ALA A N 1
ATOM 3671 C CA . ALA A 1 468 ? 22.612 18.216 -36.908 1.00 85.38 468 ALA A CA 1
ATOM 3672 C C . ALA A 1 468 ? 23.563 17.151 -37.482 1.00 85.38 468 ALA A C 1
ATOM 3674 O O . ALA A 1 468 ? 24.593 17.500 -38.057 1.00 85.38 468 ALA A O 1
ATOM 3675 N N . LEU A 1 469 ? 23.220 15.862 -37.370 1.00 82.56 469 LEU A N 1
ATOM 3676 C CA . LEU A 1 469 ? 24.012 14.768 -37.939 1.00 82.56 469 LEU A CA 1
ATOM 3677 C C . LEU A 1 469 ? 24.027 14.807 -39.466 1.00 82.56 469 LEU A C 1
ATOM 3679 O O . LEU A 1 469 ? 25.078 14.586 -40.058 1.00 82.56 469 LEU A O 1
ATOM 3683 N N . GLU A 1 470 ? 22.907 15.128 -40.118 1.00 80.75 470 GLU A N 1
ATOM 3684 C CA . GLU A 1 470 ? 22.853 15.259 -41.578 1.00 80.75 470 GLU A CA 1
ATOM 3685 C C . GLU A 1 470 ? 23.826 16.332 -42.083 1.00 80.75 470 GLU A C 1
ATOM 3687 O O . GLU A 1 470 ? 24.551 16.100 -43.053 1.00 80.75 470 GLU A O 1
ATOM 3692 N N . ASP A 1 471 ? 23.929 17.465 -41.391 1.00 80.88 471 ASP A N 1
ATOM 3693 C CA . ASP A 1 471 ? 24.883 18.511 -41.756 1.00 80.88 471 ASP A CA 1
ATOM 3694 C C . ASP A 1 471 ? 26.327 18.187 -41.371 1.00 80.88 471 ASP A C 1
ATOM 3696 O O . ASP A 1 471 ? 27.239 18.494 -42.139 1.00 80.88 471 ASP A O 1
ATOM 3700 N N . ILE A 1 472 ? 26.563 17.518 -40.238 1.00 78.69 472 ILE A N 1
ATOM 3701 C CA . ILE A 1 472 ? 27.897 17.009 -39.883 1.00 78.69 472 ILE A CA 1
ATOM 3702 C C . ILE A 1 472 ? 28.373 16.016 -40.951 1.00 78.69 472 ILE A C 1
ATOM 3704 O O . ILE A 1 472 ? 29.509 16.095 -41.416 1.00 78.69 472 ILE A O 1
ATOM 3708 N N . CYS A 1 473 ? 27.494 15.126 -41.407 1.00 75.25 473 CYS A N 1
ATOM 3709 C CA . CYS A 1 473 ? 27.768 14.188 -42.486 1.00 75.25 473 CYS A CA 1
ATOM 3710 C C . CYS A 1 473 ? 28.070 14.916 -43.824 1.00 75.25 473 CYS A C 1
ATOM 3712 O O . CYS A 1 473 ? 28.972 14.483 -44.548 1.00 75.25 473 CYS A O 1
ATOM 3714 N N . LYS A 1 474 ? 27.408 16.048 -44.134 1.00 76.44 474 LYS A N 1
ATOM 3715 C CA . LYS A 1 474 ? 27.761 16.919 -45.282 1.00 76.44 474 LYS A CA 1
ATOM 3716 C C . LYS A 1 474 ? 29.128 17.589 -45.105 1.00 76.44 474 LYS A C 1
ATOM 3718 O O . LYS A 1 474 ? 29.917 17.594 -46.045 1.00 76.44 474 LYS A O 1
ATOM 3723 N N . LEU A 1 475 ? 29.445 18.078 -43.905 1.00 75.38 475 LEU A N 1
ATOM 3724 C CA . LEU A 1 475 ? 30.738 18.702 -43.590 1.00 75.38 475 LEU A CA 1
ATOM 3725 C C . LEU A 1 475 ? 31.907 17.704 -43.673 1.00 75.38 475 LEU A C 1
ATOM 3727 O O . LEU A 1 475 ? 33.008 18.067 -44.079 1.00 75.38 475 LEU A O 1
ATOM 3731 N N . ILE A 1 476 ? 31.680 16.432 -43.322 1.00 72.06 476 ILE A N 1
ATOM 3732 C CA . ILE A 1 476 ? 32.673 15.359 -43.507 1.00 72.06 476 ILE A CA 1
ATOM 3733 C C . ILE A 1 476 ? 32.941 15.119 -45.005 1.00 72.06 476 ILE A C 1
ATOM 3735 O O . ILE A 1 476 ? 34.060 14.757 -45.389 1.00 72.06 476 ILE A O 1
ATOM 3739 N N . HIS A 1 477 ? 31.935 15.313 -45.865 1.00 66.75 477 HIS A N 1
ATOM 3740 C CA . HIS A 1 477 ? 32.087 15.186 -47.312 1.00 66.75 477 HIS A CA 1
ATOM 3741 C C . HIS A 1 477 ? 32.906 16.350 -47.882 1.00 66.75 477 HIS A C 1
ATOM 3743 O O . HIS A 1 477 ? 34.016 16.098 -48.365 1.00 66.75 477 HIS A O 1
ATOM 3749 N N . ASP A 1 478 ? 32.412 17.579 -47.692 1.00 67.75 478 ASP A N 1
ATOM 3750 C CA . ASP A 1 478 ? 32.995 18.834 -48.170 1.00 67.75 478 ASP A CA 1
ATOM 3751 C C . ASP A 1 478 ? 33.120 19.842 -47.016 1.00 67.75 478 ASP A C 1
ATOM 3753 O O . ASP A 1 478 ? 32.128 20.260 -46.410 1.00 67.75 478 ASP A O 1
ATOM 3757 N N . PHE A 1 479 ? 34.354 20.242 -46.701 1.00 66.25 479 PHE A N 1
ATOM 3758 C CA . PHE A 1 479 ? 34.625 21.184 -45.616 1.00 66.25 479 PHE A CA 1
ATOM 3759 C C . PHE A 1 479 ? 34.348 22.623 -46.082 1.00 66.25 479 PHE A C 1
ATOM 3761 O O . PHE A 1 479 ? 35.190 23.241 -46.732 1.00 66.25 479 PHE A O 1
ATOM 3768 N N . ASP A 1 480 ? 33.163 23.146 -45.752 1.00 69.88 480 ASP A N 1
ATOM 3769 C CA . ASP A 1 480 ? 32.719 24.515 -46.058 1.00 69.88 480 ASP A CA 1
ATOM 3770 C C . ASP A 1 480 ? 32.376 25.292 -44.770 1.00 69.88 480 ASP A C 1
ATOM 3772 O O . ASP A 1 480 ? 31.698 24.785 -43.872 1.00 69.88 480 ASP A O 1
ATOM 3776 N N . ASP A 1 481 ? 32.823 26.548 -44.687 1.00 63.09 481 ASP A N 1
ATOM 3777 C CA . ASP A 1 481 ? 32.570 27.458 -43.565 1.00 63.09 481 ASP A CA 1
ATOM 3778 C C . ASP A 1 481 ? 31.085 27.851 -43.436 1.00 63.09 481 ASP A C 1
ATOM 3780 O O . ASP A 1 481 ? 30.636 28.184 -42.332 1.00 63.09 481 ASP A O 1
ATOM 3784 N N . HIS A 1 482 ? 30.295 27.785 -44.518 1.00 66.38 482 HIS A N 1
ATOM 3785 C CA . HIS A 1 482 ? 28.842 27.996 -44.454 1.00 66.38 482 HIS A CA 1
ATOM 3786 C C . HIS A 1 482 ? 28.146 26.889 -43.642 1.00 66.38 482 HIS A C 1
ATOM 3788 O O . HIS A 1 482 ? 27.358 27.180 -42.736 1.00 66.38 482 HIS A O 1
ATOM 3794 N N . ASN A 1 483 ? 28.513 25.627 -43.889 1.00 66.50 483 ASN A N 1
ATOM 3795 C CA . ASN A 1 483 ? 27.959 24.461 -43.196 1.00 66.50 483 ASN A CA 1
ATOM 3796 C C . ASN A 1 483 ? 28.307 24.464 -41.695 1.00 66.50 483 ASN A C 1
ATOM 3798 O O . ASN A 1 483 ? 27.499 24.034 -40.875 1.00 66.50 483 ASN A O 1
ATOM 3802 N N . LYS A 1 484 ? 29.459 25.029 -41.294 1.00 70.06 484 LYS A N 1
ATOM 3803 C CA . LYS A 1 484 ? 29.842 25.154 -39.872 1.00 70.06 484 LYS A CA 1
ATOM 3804 C C . LYS A 1 484 ? 28.856 25.992 -39.061 1.00 70.06 484 LYS A C 1
ATOM 3806 O O . LYS A 1 484 ? 28.453 25.586 -37.975 1.00 70.06 484 LYS A O 1
ATOM 3811 N N . LYS A 1 485 ? 28.451 27.162 -39.570 1.00 73.56 485 LYS A N 1
ATOM 3812 C CA . LYS A 1 485 ? 27.494 28.034 -38.861 1.00 73.56 485 LYS A CA 1
ATOM 3813 C C . LYS A 1 485 ? 26.127 27.369 -38.719 1.00 73.56 485 LYS A C 1
ATOM 3815 O O . LYS A 1 485 ? 25.488 27.522 -37.680 1.00 73.56 485 LYS A O 1
ATOM 3820 N N . GLU A 1 486 ? 25.703 26.618 -39.732 1.00 74.38 486 GLU A N 1
ATOM 3821 C CA . GLU A 1 486 ? 24.447 25.867 -39.700 1.00 74.38 486 GLU A CA 1
ATOM 3822 C C . GLU A 1 486 ? 24.484 24.732 -38.661 1.00 74.38 486 GLU A C 1
ATOM 3824 O O . GLU A 1 486 ? 23.558 24.607 -37.857 1.00 74.38 486 GLU A O 1
ATOM 3829 N N . ILE A 1 487 ? 25.596 23.994 -38.574 1.00 76.81 487 ILE A N 1
ATOM 3830 C CA . ILE A 1 487 ? 25.806 22.934 -37.572 1.00 76.81 487 ILE A CA 1
ATOM 3831 C C . ILE A 1 487 ? 25.764 23.492 -36.144 1.00 76.81 487 ILE A C 1
ATOM 3833 O O . ILE A 1 487 ? 25.081 22.933 -35.287 1.00 76.81 487 ILE A O 1
ATOM 3837 N N . LEU A 1 488 ? 26.426 24.623 -35.875 1.00 76.81 488 LEU A N 1
ATOM 3838 C CA . LEU A 1 488 ? 26.409 25.260 -34.549 1.00 76.81 488 LEU A CA 1
ATOM 3839 C C . LEU A 1 488 ? 24.992 25.700 -34.135 1.00 76.81 488 LEU A C 1
ATOM 3841 O O . LEU A 1 488 ? 24.585 25.533 -32.980 1.00 76.81 488 LEU A O 1
ATOM 3845 N N . LEU A 1 489 ? 24.204 26.217 -35.083 1.00 80.31 489 LEU A N 1
ATOM 3846 C CA . LEU A 1 489 ? 22.798 26.557 -34.848 1.00 80.31 489 LEU A CA 1
ATOM 3847 C C . LEU A 1 489 ? 21.953 25.310 -34.549 1.00 80.31 489 LEU A C 1
ATOM 3849 O O . LEU A 1 489 ? 21.081 25.357 -33.686 1.00 80.31 489 LEU A O 1
ATOM 3853 N N . LYS A 1 490 ? 22.204 24.180 -35.214 1.00 83.44 490 LYS A N 1
ATOM 3854 C CA . LYS A 1 490 ? 21.457 22.934 -34.974 1.00 83.44 490 LYS A CA 1
ATOM 3855 C C . LYS A 1 490 ? 21.848 22.247 -33.659 1.00 83.44 490 LYS A C 1
ATOM 3857 O O . LYS A 1 490 ? 20.961 21.804 -32.933 1.00 83.44 490 LYS A O 1
ATOM 3862 N N . ILE A 1 491 ? 23.127 22.262 -33.274 1.00 82.06 491 ILE A N 1
ATOM 3863 C CA . ILE A 1 491 ? 23.586 21.776 -31.956 1.00 82.06 491 ILE A CA 1
ATOM 3864 C C . ILE A 1 491 ? 22.971 22.614 -30.820 1.00 82.06 491 ILE A C 1
ATOM 3866 O O . ILE A 1 491 ? 22.474 22.065 -29.837 1.00 82.06 491 ILE A O 1
ATOM 3870 N N . SER A 1 492 ? 22.922 23.941 -30.971 1.00 82.38 492 SER A N 1
ATOM 3871 C CA . SER A 1 492 ? 22.267 24.820 -29.986 1.00 82.38 492 SER A CA 1
ATOM 3872 C C . SER A 1 492 ? 20.740 24.660 -29.946 1.00 82.38 492 SER A C 1
ATOM 3874 O O . SER A 1 492 ? 20.151 24.736 -28.869 1.00 82.38 492 SER A O 1
ATOM 3876 N N . LYS A 1 493 ? 20.083 24.357 -31.073 1.00 86.12 493 LYS A N 1
ATOM 3877 C CA . LYS A 1 493 ? 18.665 23.950 -31.079 1.00 86.12 493 LYS A CA 1
ATOM 3878 C C . LYS A 1 493 ? 18.437 22.646 -30.313 1.00 86.12 493 LYS A C 1
ATOM 3880 O O . LYS A 1 493 ? 17.472 22.566 -29.560 1.00 86.12 493 LYS A O 1
ATOM 3885 N N . ASN A 1 494 ? 19.323 21.658 -30.456 1.00 86.56 494 ASN A N 1
ATOM 3886 C CA . ASN A 1 494 ? 19.229 20.406 -29.702 1.00 86.56 494 ASN A CA 1
ATOM 3887 C C . ASN A 1 494 ? 19.353 20.633 -28.190 1.00 86.56 494 ASN A C 1
ATOM 3889 O O . ASN A 1 494 ? 18.578 20.080 -27.415 1.00 86.56 494 ASN A O 1
ATOM 3893 N N . LYS A 1 495 ? 20.262 21.518 -27.772 1.00 85.62 495 LYS A N 1
ATOM 3894 C CA . LYS A 1 495 ? 20.366 21.952 -26.377 1.00 85.62 495 LYS A CA 1
ATOM 3895 C C . LYS A 1 495 ? 19.053 22.526 -25.843 1.00 85.62 495 LYS A C 1
ATOM 3897 O O . LYS A 1 495 ? 18.597 22.099 -24.788 1.00 85.62 495 LYS A O 1
ATOM 3902 N N . ILE A 1 496 ? 18.445 23.460 -26.578 1.00 86.69 496 ILE A N 1
ATOM 3903 C CA . ILE A 1 496 ? 17.164 24.069 -26.190 1.00 86.69 496 ILE A CA 1
ATOM 3904 C C . ILE A 1 496 ? 16.077 22.994 -26.097 1.00 86.69 496 ILE A C 1
ATOM 3906 O O . ILE A 1 496 ? 15.330 22.984 -25.129 1.00 86.69 496 ILE A O 1
ATOM 3910 N N . ALA A 1 497 ? 16.027 22.050 -27.042 1.00 87.50 497 ALA A N 1
ATOM 3911 C CA . ALA A 1 497 ? 15.068 20.946 -26.998 1.00 87.50 497 ALA A CA 1
ATOM 3912 C C . ALA A 1 497 ? 15.223 20.084 -25.729 1.00 87.50 497 ALA A C 1
ATOM 3914 O O . ALA A 1 497 ? 14.222 19.717 -25.116 1.00 87.50 497 ALA A O 1
ATOM 3915 N N . ILE A 1 498 ? 16.457 19.813 -25.284 1.00 86.25 498 ILE A N 1
ATOM 3916 C CA . ILE A 1 498 ? 16.714 19.090 -24.027 1.00 86.25 498 ILE A CA 1
ATOM 3917 C C . ILE A 1 498 ? 16.307 19.933 -22.805 1.00 86.25 498 ILE A C 1
ATOM 3919 O O . ILE A 1 498 ? 15.736 19.397 -21.857 1.00 86.25 498 ILE A O 1
ATOM 3923 N N . GLU A 1 499 ? 16.554 21.246 -22.807 1.00 87.69 499 GLU A N 1
ATOM 3924 C CA . GLU A 1 499 ? 16.123 22.146 -21.723 1.00 87.69 499 GLU A CA 1
ATOM 3925 C C . GLU A 1 499 ? 14.596 22.235 -21.617 1.00 87.69 499 GLU A C 1
ATOM 3927 O O . GLU A 1 499 ? 14.052 22.160 -20.512 1.00 87.69 499 GLU A O 1
ATOM 3932 N N . THR A 1 500 ? 13.902 22.340 -22.754 1.00 88.56 500 THR A N 1
ATOM 3933 C CA . THR A 1 500 ? 12.437 22.295 -22.826 1.00 88.56 500 THR A CA 1
ATOM 3934 C C . THR A 1 500 ? 11.915 20.969 -22.283 1.00 88.56 500 THR A C 1
ATOM 3936 O O . THR A 1 500 ? 11.073 20.985 -21.392 1.00 88.56 500 THR A O 1
ATOM 3939 N N . LEU A 1 501 ? 12.496 19.840 -22.701 1.00 88.00 501 LEU A N 1
ATOM 3940 C CA . LEU A 1 501 ? 12.133 18.515 -22.198 1.00 88.00 501 LEU A CA 1
ATOM 3941 C C . LEU A 1 501 ? 12.299 18.393 -20.673 1.00 88.00 501 LEU A C 1
ATOM 3943 O O . LEU A 1 501 ? 11.418 17.865 -19.999 1.00 88.00 501 LEU A O 1
ATOM 3947 N N . ILE A 1 502 ? 13.400 18.900 -20.104 1.00 86.19 502 ILE A N 1
ATOM 3948 C CA . ILE A 1 502 ? 13.614 18.914 -18.644 1.00 86.19 502 ILE A CA 1
ATOM 3949 C C . ILE A 1 502 ? 12.551 19.774 -17.952 1.00 86.19 502 ILE A C 1
ATOM 3951 O O . ILE A 1 502 ? 12.058 19.405 -16.886 1.00 86.19 502 ILE A O 1
ATOM 3955 N N . SER A 1 503 ? 12.189 20.914 -18.544 1.00 85.19 503 SER A N 1
ATOM 3956 C CA . SER A 1 503 ? 11.138 21.781 -18.008 1.00 85.19 503 SER A CA 1
ATOM 3957 C C . SER A 1 503 ? 9.771 21.094 -18.016 1.00 85.19 503 SER A C 1
ATOM 3959 O O . SER A 1 503 ? 9.069 21.150 -17.008 1.00 85.19 503 SER A O 1
ATOM 3961 N N . THR A 1 504 ? 9.408 20.428 -19.112 1.00 84.50 504 THR A N 1
ATOM 3962 C CA . THR A 1 504 ? 8.146 19.686 -19.251 1.00 84.50 504 THR A CA 1
ATOM 3963 C C . THR A 1 504 ? 8.089 18.494 -18.296 1.00 84.50 504 THR A C 1
ATOM 3965 O O . THR A 1 504 ? 7.085 18.290 -17.620 1.00 84.50 504 THR A O 1
ATOM 3968 N N . LEU A 1 505 ? 9.194 17.755 -18.137 1.00 80.81 505 LEU A N 1
ATOM 3969 C CA . LEU A 1 505 ? 9.285 16.667 -17.157 1.00 80.81 505 LEU A CA 1
ATOM 3970 C C . LEU A 1 505 ? 9.023 17.156 -15.725 1.00 80.81 505 LEU A C 1
ATOM 3972 O O . LEU A 1 505 ? 8.363 16.472 -14.944 1.00 80.81 505 LEU A O 1
ATOM 3976 N N . LYS A 1 506 ? 9.504 18.349 -15.368 1.00 76.88 506 LYS A N 1
ATOM 3977 C CA . LYS A 1 506 ? 9.251 18.933 -14.045 1.00 76.88 506 LYS A CA 1
ATOM 3978 C C . LYS A 1 506 ? 7.819 19.415 -13.866 1.00 76.88 506 LYS A C 1
ATOM 3980 O O . LYS A 1 506 ? 7.274 19.257 -12.781 1.00 76.88 506 LYS A O 1
ATOM 3985 N N . SER A 1 507 ? 7.231 20.036 -14.886 1.00 75.25 507 SER A N 1
ATOM 3986 C CA . SER A 1 507 ? 5.875 20.583 -14.784 1.00 75.25 507 SER A CA 1
ATOM 3987 C C . SER A 1 507 ? 4.800 19.500 -14.785 1.00 75.25 507 SER A C 1
ATOM 3989 O O . SER A 1 507 ? 3.747 19.699 -14.190 1.00 75.25 507 SER A O 1
ATOM 3991 N N . GLN A 1 508 ? 5.059 18.360 -15.423 1.00 72.00 508 GLN A N 1
ATOM 3992 C CA . GLN A 1 508 ? 4.102 17.263 -15.527 1.00 72.00 508 GLN A CA 1
ATOM 3993 C C . GLN A 1 508 ? 4.249 16.199 -14.437 1.00 72.00 508 GLN A C 1
ATOM 3995 O O . GLN A 1 508 ? 3.686 15.125 -14.587 1.00 72.00 508 GLN A O 1
ATOM 4000 N N . ALA A 1 509 ? 4.985 16.442 -13.349 1.00 67.94 509 ALA A N 1
ATOM 4001 C CA . ALA A 1 509 ? 5.198 15.414 -12.335 1.00 67.94 509 ALA A CA 1
ATOM 4002 C C . ALA A 1 509 ? 3.875 14.836 -11.769 1.00 67.94 509 ALA A C 1
ATOM 4004 O O . ALA A 1 509 ? 2.943 15.586 -11.460 1.00 67.94 509 ALA A O 1
ATOM 4005 N N . PRO A 1 510 ? 3.769 13.499 -11.638 1.00 65.38 510 PRO A N 1
ATOM 4006 C CA . PRO A 1 510 ? 2.510 12.829 -11.333 1.00 65.38 510 PRO A CA 1
ATOM 4007 C C . PRO A 1 510 ? 2.013 13.209 -9.933 1.00 65.38 510 PRO A C 1
ATOM 4009 O O . PRO A 1 510 ? 2.713 12.996 -8.942 1.00 65.38 510 PRO A O 1
ATOM 4012 N N . GLY A 1 511 ? 0.794 13.749 -9.853 1.00 64.69 511 GLY A N 1
ATOM 4013 C CA . GLY A 1 511 ? 0.145 14.160 -8.602 1.00 64.69 511 GLY A CA 1
ATOM 4014 C C . GLY A 1 511 ? 0.452 15.588 -8.130 1.00 64.69 511 GLY A C 1
ATOM 4015 O O . GLY A 1 511 ? -0.269 16.087 -7.273 1.00 64.69 511 GLY A O 1
ATOM 4016 N N . ASP A 1 512 ? 1.432 16.297 -8.708 1.00 70.81 512 ASP A N 1
ATOM 4017 C CA . ASP A 1 512 ? 1.833 17.634 -8.224 1.00 70.81 512 ASP A CA 1
ATOM 4018 C C . ASP A 1 512 ? 0.739 18.701 -8.374 1.00 70.81 512 ASP A C 1
ATOM 4020 O O . ASP A 1 512 ? 0.601 19.562 -7.501 1.00 70.81 512 ASP A O 1
ATOM 4024 N N . ASN A 1 513 ? -0.053 18.634 -9.449 1.00 71.88 513 ASN A N 1
ATOM 4025 C CA . ASN A 1 513 ? -1.198 19.528 -9.647 1.00 71.88 513 ASN A CA 1
ATOM 4026 C C . ASN A 1 513 ? -2.299 19.243 -8.620 1.00 71.88 513 ASN A C 1
ATOM 4028 O O . ASN A 1 513 ? -2.783 20.165 -7.975 1.00 71.88 513 ASN A O 1
ATOM 4032 N N . ILE A 1 514 ? -2.607 17.961 -8.396 1.00 72.81 514 ILE A N 1
ATOM 4033 C CA . ILE A 1 514 ? -3.620 17.523 -7.427 1.00 72.81 514 ILE A CA 1
ATOM 4034 C C . ILE A 1 514 ? -3.199 17.919 -6.005 1.00 72.81 514 ILE A C 1
ATOM 4036 O O . ILE A 1 514 ? -4.009 18.436 -5.246 1.00 72.81 514 ILE A O 1
ATOM 4040 N N . PHE A 1 515 ? -1.920 17.766 -5.638 1.00 81.44 515 PHE A N 1
ATOM 4041 C CA . PHE A 1 515 ? -1.419 18.266 -4.354 1.00 81.44 515 PHE A CA 1
ATOM 4042 C C . PHE A 1 515 ? -1.508 19.788 -4.240 1.00 81.44 515 PHE A C 1
ATOM 4044 O O . PHE A 1 515 ? -1.802 20.291 -3.159 1.00 81.44 515 PHE A O 1
ATOM 4051 N N . GLY A 1 516 ? -1.252 20.525 -5.325 1.00 82.06 516 GLY A N 1
ATOM 4052 C CA . GLY A 1 516 ? -1.448 21.975 -5.371 1.00 82.06 516 GLY A CA 1
ATOM 4053 C C . GLY A 1 516 ? -2.900 22.373 -5.097 1.00 82.06 516 GLY A C 1
ATOM 4054 O O . GLY A 1 516 ? -3.143 23.222 -4.239 1.00 82.06 516 GLY A O 1
ATOM 4055 N N . ASP A 1 517 ? -3.846 21.704 -5.755 1.00 83.88 517 ASP A N 1
ATOM 4056 C CA . ASP A 1 517 ? -5.283 21.926 -5.578 1.00 83.88 517 ASP A CA 1
ATOM 4057 C C . ASP A 1 517 ? -5.739 21.558 -4.157 1.00 83.88 517 ASP A C 1
ATOM 4059 O O . ASP A 1 517 ? -6.434 22.343 -3.511 1.00 83.88 517 ASP A O 1
ATOM 4063 N N . ILE A 1 518 ? -5.283 20.417 -3.618 1.00 86.62 518 ILE A N 1
ATOM 4064 C CA . ILE A 1 518 ? -5.535 20.008 -2.226 1.00 86.62 518 ILE A CA 1
ATOM 4065 C C . ILE A 1 518 ? -5.021 21.071 -1.249 1.00 86.62 518 ILE A C 1
ATOM 4067 O O . ILE A 1 518 ? -5.739 21.448 -0.327 1.00 86.62 518 ILE A O 1
ATOM 4071 N N . ILE A 1 519 ? -3.798 21.581 -1.435 1.00 88.25 519 ILE A N 1
ATOM 4072 C CA . ILE A 1 519 ? -3.239 22.620 -0.558 1.00 88.25 519 ILE A CA 1
ATOM 4073 C C . ILE A 1 519 ? -4.093 23.892 -0.621 1.00 88.25 519 ILE A C 1
ATOM 4075 O O . ILE A 1 519 ? -4.431 24.419 0.434 1.00 88.25 519 ILE A O 1
ATOM 4079 N N . SER A 1 520 ? -4.502 24.344 -1.814 1.00 88.81 520 SER A N 1
ATOM 4080 C CA . SER A 1 520 ? -5.368 25.525 -1.964 1.00 88.81 520 SER A CA 1
ATOM 4081 C C . SER A 1 520 ? -6.712 25.344 -1.253 1.00 88.81 520 SER A C 1
ATOM 4083 O O . SER A 1 520 ? -7.150 26.230 -0.524 1.00 88.81 520 SER A O 1
ATOM 4085 N N . ARG A 1 521 ? -7.351 24.177 -1.410 1.00 91.38 521 ARG A N 1
ATOM 4086 C CA . ARG A 1 521 ? -8.615 23.846 -0.733 1.00 91.38 521 ARG A CA 1
ATOM 4087 C C . ARG A 1 521 ? -8.469 23.841 0.789 1.00 91.38 521 ARG A C 1
ATOM 4089 O O . ARG A 1 521 ? -9.306 24.387 1.503 1.00 91.38 521 ARG A O 1
ATOM 4096 N N . LEU A 1 522 ? -7.382 23.265 1.305 1.00 90.88 522 LEU A N 1
ATOM 4097 C CA . LEU A 1 522 ? -7.108 23.244 2.743 1.00 90.88 522 LEU A CA 1
ATOM 4098 C C . LEU A 1 522 ? -6.744 24.638 3.289 1.00 90.88 522 LEU A C 1
ATOM 4100 O O . LEU A 1 522 ? -7.057 24.926 4.445 1.00 90.88 522 LEU A O 1
ATOM 4104 N N . GLU A 1 523 ? -6.131 25.517 2.491 1.00 91.25 523 GLU A N 1
ATOM 4105 C CA . GLU A 1 523 ? -5.904 26.928 2.844 1.00 91.25 523 GLU A CA 1
ATOM 4106 C C . GLU A 1 523 ? -7.220 27.715 2.951 1.00 91.25 523 GLU A C 1
ATOM 4108 O O . GLU A 1 523 ? -7.401 28.487 3.901 1.00 91.25 523 GLU A O 1
ATOM 4113 N N . ASP A 1 524 ? -8.161 27.475 2.036 1.00 91.38 524 ASP A N 1
ATOM 4114 C CA . ASP A 1 524 ? -9.514 28.034 2.112 1.00 91.38 524 ASP A CA 1
ATOM 4115 C C . ASP A 1 524 ? -10.256 27.503 3.352 1.00 91.38 524 ASP A C 1
ATOM 4117 O O . ASP A 1 524 ? -10.783 28.293 4.142 1.00 91.38 524 ASP A O 1
ATOM 4121 N N . ASN A 1 525 ? -10.189 26.189 3.608 1.00 91.38 525 ASN A N 1
ATOM 4122 C CA . ASN A 1 525 ? -10.763 25.562 4.804 1.00 91.38 525 ASN A CA 1
ATOM 4123 C C . ASN A 1 525 ? -10.162 26.130 6.102 1.00 91.38 525 ASN A C 1
ATOM 4125 O O . ASN A 1 525 ? -10.876 26.389 7.063 1.00 91.38 525 ASN A O 1
ATOM 4129 N N . GLU A 1 526 ? -8.855 26.402 6.143 1.00 91.00 526 GLU A N 1
ATOM 4130 C CA . GLU A 1 526 ? -8.194 27.059 7.280 1.00 91.00 526 GLU A CA 1
ATOM 4131 C C . GLU A 1 526 ? -8.748 28.473 7.530 1.00 91.00 526 GLU A C 1
ATOM 4133 O O . GLU A 1 526 ? -8.904 28.891 8.683 1.00 91.00 526 GLU A O 1
ATOM 4138 N N . SER A 1 527 ? -9.041 29.225 6.464 1.00 89.19 527 SER A N 1
ATOM 4139 C CA . SER A 1 527 ? -9.697 30.533 6.568 1.00 89.19 527 SER A CA 1
ATOM 4140 C C . SER A 1 527 ? -11.102 30.394 7.152 1.00 89.19 527 SER A C 1
ATOM 4142 O O . SER A 1 527 ? -11.483 31.152 8.047 1.00 89.19 527 SER A O 1
ATOM 4144 N N . ASP A 1 528 ? -11.856 29.394 6.702 1.00 89.38 528 ASP A N 1
ATOM 4145 C CA . ASP A 1 528 ? -13.221 29.146 7.157 1.00 89.38 528 ASP A CA 1
ATOM 4146 C C . ASP A 1 528 ? -13.276 28.624 8.601 1.00 89.38 528 ASP A C 1
ATOM 4148 O O . ASP A 1 528 ? -14.076 29.132 9.390 1.00 89.38 528 ASP A O 1
ATOM 4152 N N . ILE A 1 529 ? -12.355 27.740 9.011 1.00 89.19 529 ILE A N 1
ATOM 4153 C CA . ILE A 1 529 ? -12.181 27.309 10.410 1.00 89.19 529 ILE A CA 1
ATOM 4154 C C . ILE A 1 529 ? -11.971 28.526 11.317 1.00 89.19 529 ILE A C 1
ATOM 4156 O O . ILE A 1 529 ? -12.595 28.628 12.376 1.00 89.19 529 ILE A O 1
ATOM 4160 N N . LYS A 1 530 ? -11.125 29.483 10.908 1.00 87.94 530 LYS A N 1
ATOM 4161 C CA . LYS A 1 530 ? -10.887 30.713 11.679 1.00 87.94 530 LYS A CA 1
ATOM 4162 C C . LYS A 1 530 ? -12.125 31.595 11.757 1.00 87.94 530 LYS A C 1
ATOM 4164 O O . LYS A 1 530 ? -12.450 32.059 12.847 1.00 87.94 530 LYS A O 1
ATOM 4169 N N . LYS A 1 531 ? -12.838 31.794 10.644 1.00 87.94 531 LYS A N 1
ATOM 4170 C CA . LYS A 1 531 ? -14.085 32.579 10.623 1.00 87.94 531 LYS A CA 1
ATOM 4171 C C . LYS A 1 531 ? -15.137 31.976 11.554 1.00 87.94 531 LYS A C 1
ATOM 4173 O O . LYS A 1 531 ? -15.718 32.707 12.351 1.00 87.94 531 LYS A O 1
ATOM 4178 N N . VAL A 1 532 ? -15.366 30.663 11.486 1.00 84.50 532 VAL A N 1
ATOM 4179 C CA . VAL A 1 532 ? -16.342 29.969 12.345 1.00 84.50 532 VAL A CA 1
ATOM 4180 C C . VAL A 1 532 ? -15.899 30.009 13.809 1.00 84.50 532 VAL A C 1
ATOM 4182 O O . VAL A 1 532 ? -16.697 30.351 14.678 1.00 84.50 532 VAL A O 1
ATOM 4185 N N . SER A 1 533 ? -14.616 29.775 14.098 1.00 85.81 533 SER A N 1
ATOM 4186 C CA . SER A 1 533 ? -14.056 29.903 15.453 1.00 85.81 533 SER A CA 1
ATOM 4187 C C . SER A 1 533 ? -14.250 31.313 16.036 1.00 85.81 533 SER A C 1
ATOM 4189 O O . SER A 1 533 ? -14.659 31.475 17.190 1.00 85.81 533 SER A O 1
ATOM 4191 N N . GLU A 1 534 ? -14.043 32.363 15.233 1.00 84.44 534 GLU A N 1
ATOM 4192 C CA . GLU A 1 534 ? -14.308 33.747 15.637 1.00 84.44 534 GLU A CA 1
ATOM 4193 C C . GLU A 1 534 ? -15.800 34.020 15.869 1.00 84.44 534 GLU A C 1
ATOM 4195 O O . GLU A 1 534 ? -16.138 34.690 16.845 1.00 84.44 534 GLU A O 1
ATOM 4200 N N . GLN A 1 535 ? -16.690 33.466 15.041 1.00 80.50 535 GLN A N 1
ATOM 4201 C CA . GLN A 1 535 ? -18.146 33.564 15.217 1.00 80.50 535 GLN A CA 1
ATOM 4202 C C . GLN A 1 535 ? -18.628 32.852 16.489 1.00 80.50 535 GLN A C 1
ATOM 4204 O O . GLN A 1 535 ? -19.486 33.370 17.211 1.00 80.50 535 GLN A O 1
ATOM 4209 N N . VAL A 1 536 ? -18.049 31.688 16.800 1.00 76.38 536 VAL A N 1
ATOM 4210 C CA . VAL A 1 536 ? -18.264 30.965 18.060 1.00 76.38 536 VAL A CA 1
ATOM 4211 C C . VAL A 1 536 ? -17.797 31.819 19.240 1.00 76.38 536 VAL A C 1
ATOM 4213 O O . VAL A 1 536 ? -18.495 31.890 20.253 1.00 76.38 536 VAL A O 1
ATOM 4216 N N . ARG A 1 537 ? -16.676 32.538 19.089 1.00 79.00 537 ARG A N 1
ATOM 4217 C CA . ARG A 1 537 ? -16.148 33.475 20.092 1.00 79.00 537 ARG A CA 1
ATOM 4218 C C . ARG A 1 537 ? -17.026 34.721 20.286 1.00 79.00 537 ARG A C 1
ATOM 4220 O O . ARG A 1 537 ? -17.082 35.228 21.406 1.00 79.00 537 ARG A O 1
ATOM 4227 N N . SER A 1 538 ? -17.692 35.218 19.239 1.00 73.38 538 SER A N 1
ATOM 4228 C CA . SER A 1 538 ? -18.488 36.461 19.247 1.00 73.38 538 SER A CA 1
ATOM 4229 C C . SER A 1 538 ? -20.005 36.281 19.444 1.00 73.38 538 SER A C 1
ATOM 4231 O O . SER A 1 538 ? -20.730 37.274 19.398 1.00 73.38 538 SER A O 1
ATOM 4233 N N . GLU A 1 539 ? -20.499 35.052 19.652 1.00 64.12 539 GLU A N 1
ATOM 4234 C CA . GLU A 1 539 ? -21.921 34.709 19.902 1.00 64.12 539 GLU A CA 1
ATOM 4235 C C . GLU A 1 539 ? -22.928 35.219 18.847 1.00 64.12 539 GLU A C 1
ATOM 4237 O O . GLU A 1 539 ? -24.097 35.461 19.133 1.00 64.12 539 GLU A O 1
ATOM 4242 N N . THR A 1 540 ? -22.512 35.389 17.592 1.00 52.94 540 THR A N 1
ATOM 4243 C CA . THR A 1 540 ? -23.319 36.122 16.594 1.00 52.94 540 THR A CA 1
ATOM 4244 C C . THR A 1 540 ? -24.411 35.270 15.910 1.00 52.94 540 THR A C 1
ATOM 4246 O O . THR A 1 540 ? -25.142 35.779 15.063 1.00 52.94 540 THR A O 1
ATOM 4249 N N . ILE A 1 541 ? -24.577 33.989 16.274 1.00 47.56 541 ILE A N 1
ATOM 4250 C CA . ILE A 1 541 ? -25.524 33.057 15.628 1.00 47.56 541 ILE A CA 1
ATOM 4251 C C . ILE A 1 541 ? -26.457 32.389 16.653 1.00 47.56 541 ILE A C 1
ATOM 4253 O O . ILE A 1 541 ? -26.015 31.846 17.663 1.00 47.56 541 ILE A O 1
ATOM 4257 N N . ASN A 1 542 ? -27.759 32.364 16.336 1.00 46.00 542 ASN A N 1
ATOM 4258 C CA . ASN A 1 542 ? -28.780 31.552 17.010 1.00 46.00 542 ASN A CA 1
ATOM 4259 C C . ASN A 1 542 ? -28.534 30.060 16.697 1.00 46.00 542 ASN A C 1
ATOM 4261 O O . ASN A 1 542 ? -28.919 29.567 15.634 1.00 46.00 542 ASN A O 1
ATOM 4265 N N . ARG A 1 543 ? -27.853 29.354 17.606 1.00 53.44 543 ARG A N 1
ATOM 4266 C CA . ARG A 1 543 ? -27.436 27.952 17.443 1.00 53.44 543 ARG A CA 1
ATOM 4267 C C . ARG A 1 543 ? -28.657 27.012 17.472 1.00 53.44 543 ARG A C 1
ATOM 4269 O O . ARG A 1 543 ? -29.371 26.952 18.471 1.00 53.44 543 ARG A O 1
ATOM 4276 N N . ARG A 1 544 ? -28.933 26.287 16.377 1.00 47.50 544 ARG A N 1
ATOM 4277 C CA . ARG A 1 544 ? -30.023 25.290 16.317 1.00 47.50 544 ARG A CA 1
ATOM 4278 C C . ARG A 1 544 ? -29.584 24.003 17.019 1.00 47.50 544 ARG A C 1
ATOM 4280 O O . ARG A 1 544 ? -28.707 23.306 16.528 1.00 47.50 544 ARG A O 1
ATOM 4287 N N . ALA A 1 545 ? -30.231 23.680 18.134 1.00 43.88 545 ALA A N 1
ATOM 4288 C CA . ALA A 1 545 ? -30.028 22.442 18.879 1.00 43.88 545 ALA A CA 1
ATOM 4289 C C . ALA A 1 545 ? -30.672 21.247 18.153 1.00 43.88 545 ALA A C 1
ATOM 4291 O O . ALA A 1 545 ? -31.807 20.887 18.447 1.00 43.88 545 ALA A O 1
ATOM 4292 N N . ASN A 1 546 ? -29.967 20.635 17.202 1.00 44.47 546 ASN A N 1
ATOM 4293 C CA . ASN A 1 546 ? -30.371 19.350 16.630 1.00 44.47 546 ASN A CA 1
ATOM 4294 C C . ASN A 1 546 ? -29.316 18.276 16.952 1.00 44.47 546 ASN A C 1
ATOM 4296 O O . ASN A 1 546 ? -28.140 18.453 16.669 1.00 44.47 546 ASN A O 1
ATOM 4300 N N . ALA A 1 547 ? -29.774 17.189 17.584 1.00 51.84 547 ALA A N 1
ATOM 4301 C CA . ALA A 1 547 ? -29.125 15.888 17.804 1.00 51.84 547 ALA A CA 1
ATOM 4302 C C . ALA A 1 547 ? -27.594 15.864 18.047 1.00 51.84 547 ALA A C 1
ATOM 4304 O O . ALA A 1 547 ? -26.819 15.446 17.191 1.00 51.84 547 ALA A O 1
ATOM 4305 N N . SER A 1 548 ? -27.178 16.174 19.282 1.00 61.22 548 SER A N 1
ATOM 4306 C CA . SER A 1 548 ? -25.793 16.056 19.791 1.00 61.22 548 SER A CA 1
ATOM 4307 C C . SER A 1 548 ? -25.056 14.765 19.413 1.00 61.22 548 SER A C 1
ATOM 4309 O O . SER A 1 548 ? -23.869 14.803 19.109 1.00 61.22 548 SER A O 1
ATOM 4311 N N . LYS A 1 549 ? -25.757 13.630 19.372 1.00 64.00 549 LYS A N 1
ATOM 4312 C CA . LYS A 1 549 ? -25.142 12.322 19.132 1.00 64.00 549 LYS A CA 1
ATOM 4313 C C . LYS A 1 549 ? -24.848 12.023 17.658 1.00 64.00 549 LYS A C 1
ATOM 4315 O O . LYS A 1 549 ? -23.948 11.241 17.370 1.00 64.00 549 LYS A O 1
ATOM 4320 N N . GLU A 1 550 ? -25.586 12.640 16.737 1.00 72.12 550 GLU A N 1
ATOM 4321 C CA . GLU A 1 550 ? -25.366 12.451 15.297 1.00 72.12 550 GLU A CA 1
ATOM 4322 C C . GLU A 1 550 ? -24.038 13.088 14.881 1.00 72.12 550 GLU A C 1
ATOM 4324 O O . GLU A 1 550 ? -23.229 12.455 14.210 1.00 72.12 550 GLU A O 1
ATOM 4329 N N . TYR A 1 551 ? -23.758 14.300 15.369 1.00 79.62 551 TYR A N 1
ATOM 4330 C CA . TYR A 1 551 ? -22.479 14.964 15.126 1.00 79.62 551 TYR A CA 1
ATOM 4331 C C . TYR A 1 551 ? -21.299 14.238 15.790 1.00 79.62 551 TYR A C 1
ATOM 4333 O O . TYR A 1 551 ? -20.223 14.175 15.203 1.00 79.62 551 TYR A O 1
ATOM 4341 N N . GLU A 1 552 ? -21.486 13.633 16.970 1.00 74.31 552 GLU A N 1
ATOM 4342 C CA . GLU A 1 552 ? -20.449 12.796 17.598 1.00 74.31 552 GLU A CA 1
ATOM 4343 C C . GLU A 1 552 ? -20.131 11.554 16.756 1.00 74.31 552 GLU A C 1
ATOM 4345 O O . GLU A 1 552 ? -18.958 11.244 16.536 1.00 74.31 552 GLU A O 1
ATOM 4350 N N . LEU A 1 553 ? -21.162 10.869 16.246 1.00 79.25 553 LEU A N 1
ATOM 4351 C CA . LEU A 1 553 ? -20.994 9.693 15.394 1.00 79.25 553 LEU A CA 1
ATOM 4352 C C . LEU A 1 553 ? -20.339 10.061 14.058 1.00 79.25 553 LEU A C 1
ATOM 4354 O O . LEU A 1 553 ? -19.397 9.394 13.636 1.00 79.25 553 LEU A O 1
ATOM 4358 N N . GLN A 1 554 ? -20.793 11.141 13.417 1.00 82.88 554 GLN A N 1
ATOM 4359 C CA . GLN A 1 554 ? -20.202 11.638 12.173 1.00 82.88 554 GLN A CA 1
ATOM 4360 C C . GLN A 1 554 ? -18.741 12.052 12.366 1.00 82.88 554 GLN A C 1
ATOM 4362 O O . GLN A 1 554 ? -17.901 11.738 11.524 1.00 82.88 554 GLN A O 1
ATOM 4367 N N . PHE A 1 555 ? -18.405 12.687 13.493 1.00 88.25 555 PHE A N 1
ATOM 4368 C CA . PHE A 1 555 ? -17.020 13.003 13.831 1.00 88.25 555 PHE A CA 1
ATOM 4369 C C . PHE A 1 555 ? -16.175 11.733 13.987 1.00 88.25 555 PHE A C 1
ATOM 4371 O O . PHE A 1 555 ? -15.097 11.638 13.400 1.00 88.25 555 PHE A O 1
ATOM 4378 N N . GLU A 1 556 ? -16.651 10.741 14.747 1.00 84.62 556 GLU A N 1
ATOM 4379 C CA . GLU A 1 556 ? -15.914 9.492 14.957 1.00 84.62 556 GLU A CA 1
ATOM 4380 C C . GLU A 1 556 ? -15.718 8.721 13.644 1.00 84.62 556 GLU A C 1
ATOM 4382 O O . GLU A 1 556 ? -14.620 8.219 13.389 1.00 84.62 556 GLU A O 1
ATOM 4387 N N . MET A 1 557 ? -16.734 8.686 12.777 1.00 87.50 557 MET A N 1
ATOM 4388 C CA . MET A 1 557 ? -16.654 8.077 11.448 1.00 87.50 557 MET A CA 1
ATOM 4389 C C . MET A 1 557 ? -15.639 8.795 10.551 1.00 87.50 557 MET A C 1
ATOM 4391 O O . MET A 1 557 ? -14.707 8.147 10.068 1.00 87.50 557 MET A O 1
ATOM 4395 N N . ASN A 1 558 ? -15.771 10.114 10.376 1.00 89.38 558 ASN A N 1
ATOM 4396 C CA . ASN A 1 558 ? -14.900 10.901 9.497 1.00 89.38 558 ASN A CA 1
ATOM 4397 C C . ASN A 1 558 ? -13.447 10.868 9.981 1.00 89.38 558 ASN A C 1
ATOM 4399 O O . ASN A 1 558 ? -12.537 10.588 9.200 1.00 89.38 558 ASN A O 1
ATOM 4403 N N . ASN A 1 559 ? -13.216 11.068 11.282 1.00 90.00 559 ASN A N 1
ATOM 4404 C CA . ASN A 1 559 ? -11.870 11.041 11.842 1.00 90.00 559 ASN A CA 1
ATOM 4405 C C . ASN A 1 559 ? -11.255 9.633 11.744 1.00 90.00 559 ASN A C 1
ATOM 4407 O O . ASN A 1 559 ? -10.093 9.491 11.382 1.00 90.00 559 ASN A O 1
ATOM 4411 N N . THR A 1 560 ? -12.020 8.560 11.981 1.00 88.56 560 THR A N 1
ATOM 4412 C CA . THR A 1 560 ? -11.503 7.187 11.814 1.00 88.56 560 THR A CA 1
ATOM 4413 C C . THR A 1 560 ? -11.148 6.883 10.358 1.00 88.56 560 THR A C 1
ATOM 4415 O O . THR A 1 560 ? -10.119 6.255 10.104 1.00 88.56 560 THR A O 1
ATOM 4418 N N . GLN A 1 561 ? -11.955 7.347 9.400 1.00 90.94 561 GLN A N 1
ATOM 4419 C CA . GLN A 1 561 ? -11.665 7.202 7.972 1.00 90.94 561 GLN A CA 1
ATOM 4420 C C . GLN A 1 561 ? -10.382 7.939 7.578 1.00 90.94 561 GLN A C 1
ATOM 4422 O O . GLN A 1 561 ? -9.493 7.312 7.002 1.00 90.94 561 GLN A O 1
ATOM 4427 N N . ILE A 1 562 ? -10.229 9.208 7.973 1.00 90.06 562 ILE A N 1
ATOM 4428 C CA . ILE A 1 562 ? -8.995 9.981 7.754 1.00 90.06 562 ILE A CA 1
ATOM 4429 C C . ILE A 1 562 ? -7.792 9.237 8.333 1.00 90.06 562 ILE A C 1
ATOM 4431 O O . ILE A 1 562 ? -6.782 9.044 7.663 1.00 90.06 562 ILE A O 1
ATOM 4435 N N . MET A 1 563 ? -7.914 8.742 9.562 1.00 90.06 563 MET A N 1
ATOM 4436 C CA . MET A 1 563 ? -6.832 8.047 10.252 1.00 90.06 563 MET A CA 1
ATOM 4437 C C . MET A 1 563 ? -6.460 6.710 9.607 1.00 90.06 563 MET A C 1
ATOM 4439 O O . MET A 1 563 ? -5.298 6.309 9.669 1.00 90.06 563 MET A O 1
ATOM 4443 N N . ASN A 1 564 ? -7.415 6.004 9.005 1.00 88.81 564 ASN A N 1
ATOM 4444 C CA . ASN A 1 564 ? -7.140 4.777 8.263 1.00 88.81 564 ASN A CA 1
ATOM 4445 C C . ASN A 1 564 ? -6.443 5.085 6.936 1.00 88.81 564 ASN A C 1
ATOM 4447 O O . ASN A 1 564 ? -5.416 4.473 6.656 1.00 88.81 564 ASN A O 1
ATOM 4451 N N . ILE A 1 565 ? -6.919 6.088 6.191 1.00 87.06 565 ILE A N 1
ATOM 4452 C CA . ILE A 1 565 ? -6.287 6.522 4.939 1.00 87.06 565 ILE A CA 1
ATOM 4453 C C . ILE A 1 565 ? -4.851 7.007 5.199 1.00 87.06 565 ILE A C 1
ATOM 4455 O O . ILE A 1 565 ? -3.925 6.598 4.506 1.00 87.06 565 ILE A O 1
ATOM 4459 N N . LEU A 1 566 ? -4.619 7.795 6.254 1.00 86.44 566 LEU A N 1
ATOM 4460 C CA . LEU A 1 566 ? -3.271 8.240 6.628 1.00 86.44 566 LEU A CA 1
ATOM 4461 C C . LEU A 1 566 ? -2.340 7.073 6.999 1.00 86.44 566 LEU A C 1
ATOM 4463 O O . LEU A 1 566 ? -1.153 7.113 6.684 1.00 86.44 566 LEU A O 1
ATOM 4467 N N . LYS A 1 567 ? -2.853 6.009 7.634 1.00 84.94 567 LYS A N 1
ATOM 4468 C CA . LYS A 1 567 ? -2.063 4.793 7.907 1.00 84.94 567 LYS A CA 1
ATOM 4469 C C . LYS A 1 567 ? -1.752 4.004 6.638 1.00 84.94 567 LYS A C 1
ATOM 4471 O O . LYS A 1 567 ? -0.673 3.425 6.560 1.00 84.94 567 LYS A O 1
ATOM 4476 N N . GLU A 1 568 ? -2.667 3.986 5.669 1.00 83.31 568 GLU A N 1
ATOM 4477 C CA . GLU A 1 568 ? -2.444 3.382 4.350 1.00 83.31 568 GLU A CA 1
ATOM 4478 C C . GLU A 1 568 ? -1.353 4.115 3.559 1.00 83.31 568 GLU A C 1
ATOM 4480 O O . GLU A 1 568 ? -0.678 3.478 2.760 1.00 83.31 568 GLU A O 1
ATOM 4485 N N . ILE A 1 569 ? -1.116 5.407 3.825 1.00 81.06 569 ILE A N 1
ATOM 4486 C CA . ILE A 1 569 ? -0.060 6.199 3.171 1.00 81.06 569 ILE A CA 1
ATOM 4487 C C . ILE A 1 569 ? 1.349 5.868 3.698 1.00 81.06 569 ILE A C 1
ATOM 4489 O O . ILE A 1 569 ? 2.316 5.979 2.954 1.00 81.06 569 ILE A O 1
ATOM 4493 N N . ILE A 1 570 ? 1.498 5.404 4.946 1.00 72.62 570 ILE A N 1
ATOM 4494 C CA . ILE A 1 570 ? 2.810 5.066 5.544 1.00 72.62 570 ILE A CA 1
ATOM 4495 C C . ILE A 1 570 ? 3.619 4.032 4.729 1.00 72.62 570 ILE A C 1
ATOM 4497 O O . ILE A 1 570 ? 4.827 4.238 4.571 1.00 72.62 570 ILE A O 1
ATOM 4501 N N . PRO A 1 571 ? 3.036 2.905 4.263 1.00 69.44 571 PRO A N 1
ATOM 4502 C CA . PRO A 1 571 ? 3.761 1.936 3.443 1.00 69.44 571 PRO A CA 1
ATOM 4503 C C . PRO A 1 571 ? 3.961 2.383 1.988 1.00 69.44 571 PRO A C 1
ATOM 4505 O O . PRO A 1 571 ? 4.819 1.802 1.321 1.00 69.44 571 PRO A O 1
ATOM 4508 N N . LEU A 1 572 ? 3.212 3.380 1.496 1.00 65.19 572 LEU A N 1
ATOM 4509 C CA . LEU A 1 572 ? 3.385 3.904 0.140 1.00 65.19 572 LEU A CA 1
ATOM 4510 C C . LEU A 1 572 ? 4.725 4.648 0.072 1.00 65.19 572 LEU A C 1
ATOM 4512 O O . LEU A 1 572 ? 5.032 5.526 0.881 1.00 65.19 572 LEU A O 1
ATOM 4516 N N . SER A 1 573 ? 5.573 4.245 -0.870 1.00 58.00 573 SER A N 1
ATOM 4517 C CA . SER A 1 573 ? 6.885 4.874 -1.065 1.00 58.00 573 SER A CA 1
ATOM 4518 C C . SER A 1 573 ? 6.748 6.258 -1.723 1.00 58.00 573 SER A C 1
ATOM 4520 O O . SER A 1 573 ? 5.715 6.554 -2.319 1.00 58.00 573 SER A O 1
ATOM 4522 N N . GLU A 1 574 ? 7.816 7.073 -1.717 1.00 57.38 574 GLU A N 1
ATOM 4523 C CA . GLU A 1 574 ? 7.942 8.325 -2.512 1.00 57.38 574 GLU A CA 1
ATOM 4524 C C . GLU A 1 574 ? 7.534 8.167 -3.995 1.00 57.38 574 GLU A C 1
ATOM 4526 O O . GLU A 1 574 ? 7.312 9.145 -4.702 1.00 57.38 574 GLU A O 1
ATOM 4531 N N . ASN A 1 575 ? 7.438 6.926 -4.470 1.00 53.12 575 ASN A N 1
ATOM 4532 C CA . ASN A 1 575 ? 7.257 6.549 -5.860 1.00 53.12 575 ASN A CA 1
ATOM 4533 C C . ASN A 1 575 ? 5.782 6.430 -6.289 1.00 53.12 575 ASN A C 1
ATOM 4535 O O . ASN A 1 575 ? 5.515 6.365 -7.485 1.00 53.12 575 ASN A O 1
ATOM 4539 N N . GLU A 1 576 ? 4.826 6.419 -5.353 1.00 64.81 576 GLU A N 1
ATOM 4540 C CA . GLU A 1 576 ? 3.383 6.245 -5.621 1.00 64.81 576 GLU A CA 1
ATOM 4541 C C . GLU A 1 576 ? 2.589 7.541 -5.387 1.00 64.81 576 GLU A C 1
ATOM 4543 O O . GLU A 1 576 ? 1.453 7.531 -4.915 1.00 64.81 576 GLU A O 1
ATOM 4548 N N . SER A 1 577 ? 3.199 8.674 -5.749 1.00 65.81 577 SER A N 1
ATOM 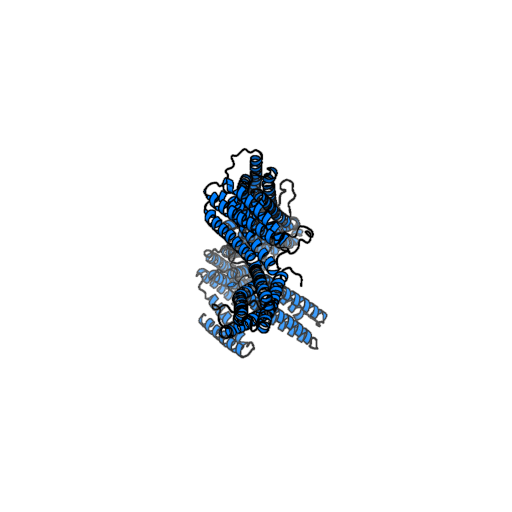4549 C CA . SER A 1 577 ? 2.653 10.034 -5.607 1.00 65.81 577 SER A CA 1
ATOM 4550 C C . SER A 1 577 ? 1.195 10.173 -6.079 1.00 65.81 577 SER A C 1
ATOM 4552 O O . SER A 1 577 ? 0.380 10.792 -5.405 1.00 65.81 577 SER A O 1
ATOM 4554 N N . HIS A 1 578 ? 0.821 9.521 -7.183 1.00 66.25 578 HIS A N 1
ATOM 4555 C CA . HIS A 1 578 ? -0.543 9.551 -7.724 1.00 66.25 578 HIS A CA 1
ATOM 4556 C C . HIS A 1 578 ? -1.574 8.819 -6.846 1.00 66.25 578 HIS A C 1
ATOM 4558 O O . HIS A 1 578 ? -2.676 9.326 -6.640 1.00 66.25 578 HIS A O 1
ATOM 4564 N N . LEU A 1 579 ? -1.215 7.663 -6.269 1.00 68.56 579 LEU A N 1
ATOM 4565 C CA . LEU A 1 579 ? -2.080 6.958 -5.318 1.00 68.56 579 LEU A CA 1
ATOM 4566 C C . LEU A 1 579 ? -2.226 7.775 -4.038 1.00 68.56 579 LEU A C 1
ATOM 4568 O O . LEU A 1 579 ? -3.330 7.901 -3.516 1.00 68.56 579 LEU A O 1
ATOM 4572 N N . VAL A 1 580 ? -1.132 8.370 -3.558 1.00 76.31 580 VAL A N 1
ATOM 4573 C CA . VAL A 1 580 ? -1.160 9.264 -2.396 1.00 76.31 580 VAL A CA 1
ATOM 4574 C C . VAL A 1 580 ? -2.033 10.491 -2.673 1.00 76.31 580 VAL A C 1
ATOM 4576 O O . VAL A 1 580 ? -2.816 10.865 -1.805 1.00 76.31 580 VAL A O 1
ATOM 4579 N N . ALA A 1 581 ? -1.963 11.075 -3.871 1.00 76.50 581 ALA A N 1
ATOM 4580 C CA . ALA A 1 581 ? -2.782 12.214 -4.277 1.00 76.50 581 ALA A CA 1
ATOM 4581 C C . ALA A 1 581 ? -4.281 11.894 -4.219 1.00 76.50 581 ALA A C 1
ATOM 4583 O O . ALA A 1 581 ? -5.010 12.595 -3.526 1.00 76.50 581 ALA A O 1
ATOM 4584 N N . ALA A 1 582 ? -4.724 10.786 -4.821 1.00 78.25 582 ALA A N 1
ATOM 4585 C CA . ALA A 1 582 ? -6.129 10.367 -4.762 1.00 78.25 582 ALA A CA 1
ATOM 4586 C C . ALA A 1 582 ? -6.603 10.083 -3.321 1.00 78.25 582 ALA A C 1
ATOM 4588 O O . ALA A 1 582 ? -7.725 10.410 -2.928 1.00 78.25 582 ALA A O 1
ATOM 4589 N N . ARG A 1 583 ? -5.734 9.488 -2.493 1.00 82.19 583 ARG A N 1
ATOM 4590 C CA . ARG A 1 583 ? -6.032 9.221 -1.076 1.00 82.19 583 ARG A CA 1
ATOM 4591 C C . ARG A 1 583 ? -6.134 10.512 -0.264 1.00 82.19 583 ARG A C 1
ATOM 4593 O O . ARG A 1 583 ? -7.051 10.641 0.544 1.00 82.19 583 ARG A O 1
ATOM 4600 N N . LEU A 1 584 ? -5.229 11.465 -0.480 1.00 85.94 584 LEU A N 1
ATOM 4601 C CA . LEU A 1 584 ? -5.256 12.768 0.185 1.00 85.94 584 LEU A CA 1
ATOM 4602 C C . LEU A 1 584 ? -6.396 13.661 -0.313 1.00 85.94 584 LEU A C 1
ATOM 4604 O O . LEU A 1 584 ? -6.899 14.455 0.472 1.00 85.94 584 LEU A O 1
ATOM 4608 N N . GLU A 1 585 ? -6.856 13.495 -1.551 1.00 85.12 585 GLU A N 1
ATOM 4609 C CA . GLU A 1 585 ? -8.050 14.170 -2.070 1.00 85.12 585 GLU A CA 1
ATOM 4610 C C . GLU A 1 585 ? -9.300 13.755 -1.283 1.00 85.12 585 GLU A C 1
ATOM 4612 O O . GLU A 1 585 ? -10.027 14.607 -0.778 1.00 85.12 585 GLU A O 1
ATOM 4617 N N . THR A 1 586 ? -9.468 12.450 -1.029 1.00 86.56 586 THR A N 1
ATOM 4618 C CA . THR A 1 586 ? -10.548 11.951 -0.155 1.00 86.56 586 THR A CA 1
ATOM 4619 C C . THR A 1 586 ? -10.416 12.492 1.276 1.00 86.56 586 THR A C 1
ATOM 4621 O O . THR A 1 586 ? -11.411 12.805 1.928 1.00 86.56 586 THR A O 1
ATOM 4624 N N . VAL A 1 587 ? -9.187 12.618 1.793 1.00 89.44 587 VAL A N 1
ATOM 4625 C CA . VAL A 1 587 ? -8.943 13.221 3.115 1.00 89.44 587 VAL A CA 1
ATOM 4626 C C . VAL A 1 587 ? -9.315 14.707 3.121 1.00 89.44 587 VAL A C 1
ATOM 4628 O O . VAL A 1 587 ? -9.894 15.165 4.104 1.00 89.44 587 VAL A O 1
ATOM 4631 N N . ALA A 1 588 ? -9.032 15.448 2.048 1.00 90.12 588 ALA A N 1
ATOM 4632 C CA . ALA A 1 588 ? -9.408 16.853 1.915 1.00 90.12 588 ALA A CA 1
ATOM 4633 C C . ALA A 1 588 ? -10.935 17.034 1.906 1.00 90.12 588 ALA A C 1
ATOM 4635 O O . ALA A 1 588 ? -11.445 17.868 2.653 1.00 90.12 588 ALA A O 1
ATOM 4636 N N . ASP A 1 589 ? -11.669 16.187 1.175 1.00 90.06 589 ASP A N 1
ATOM 4637 C CA . ASP A 1 589 ? -13.141 16.184 1.178 1.00 90.06 589 ASP A CA 1
ATOM 4638 C C . ASP A 1 589 ? -13.709 15.946 2.592 1.00 90.06 589 ASP A C 1
ATOM 4640 O O . ASP A 1 589 ? -14.626 16.637 3.048 1.00 90.06 589 ASP A O 1
ATOM 4644 N N . LEU A 1 590 ? -13.140 14.984 3.330 1.00 91.62 590 LEU A N 1
ATOM 4645 C CA . LEU A 1 590 ? -13.544 14.697 4.710 1.00 91.62 590 LEU A CA 1
ATOM 4646 C C . LEU A 1 590 ? -13.197 15.851 5.671 1.00 91.62 590 LEU A C 1
ATOM 4648 O O . LEU A 1 590 ? -13.965 16.125 6.597 1.00 91.62 590 LEU A O 1
ATOM 4652 N N . MET A 1 591 ? -12.068 16.537 5.459 1.00 91.25 591 MET A N 1
ATOM 4653 C CA . MET A 1 591 ? -11.644 17.702 6.247 1.00 91.25 591 MET A CA 1
ATOM 4654 C C . MET A 1 591 ? -12.576 18.904 6.073 1.00 91.25 591 MET A C 1
ATOM 4656 O O . MET A 1 591 ? -12.919 19.539 7.071 1.00 91.25 591 MET A O 1
ATOM 4660 N N . GLU A 1 592 ? -13.018 19.196 4.847 1.00 89.75 592 GLU A N 1
ATOM 4661 C CA . GLU A 1 592 ? -14.006 20.251 4.572 1.00 89.75 592 GLU A CA 1
ATOM 4662 C C . GLU A 1 592 ? -15.342 19.949 5.276 1.00 89.75 592 GLU A C 1
ATOM 4664 O O . GLU A 1 592 ? -15.965 20.829 5.876 1.00 89.75 592 GLU A O 1
ATOM 4669 N N . GLY A 1 593 ? -15.753 18.675 5.298 1.00 87.38 593 GLY A N 1
ATOM 4670 C CA . GLY A 1 593 ? -16.940 18.228 6.029 1.00 87.38 593 GLY A CA 1
ATOM 4671 C C . GLY A 1 593 ? -16.818 18.336 7.557 1.00 87.38 593 GLY A C 1
ATOM 4672 O O . GLY A 1 593 ? -17.815 18.593 8.238 1.00 87.38 593 GLY A O 1
ATOM 4673 N N . MET A 1 594 ? -15.614 18.173 8.120 1.00 87.00 594 MET A N 1
ATOM 4674 C CA . MET A 1 594 ? -15.405 18.183 9.575 1.00 87.00 594 MET A CA 1
ATOM 4675 C C . MET A 1 594 ? -15.657 19.537 10.238 1.00 87.00 594 MET A C 1
ATOM 4677 O O . MET A 1 594 ? -16.043 19.551 11.408 1.00 87.00 594 MET A O 1
ATOM 4681 N N . LEU A 1 595 ? -15.510 20.658 9.524 1.00 88.38 595 LEU A N 1
ATOM 4682 C CA . LEU A 1 595 ? -15.813 21.983 10.075 1.00 88.38 595 LEU A CA 1
ATOM 4683 C C . LEU A 1 595 ? -17.281 22.085 10.519 1.00 88.38 595 LEU A C 1
ATOM 4685 O O . LEU A 1 595 ? -17.556 22.474 11.653 1.00 88.38 595 LEU A O 1
ATOM 4689 N N . ASN A 1 596 ? -18.215 21.650 9.670 1.00 85.50 596 ASN A N 1
ATOM 4690 C CA . ASN A 1 596 ? -19.649 21.653 9.984 1.00 85.50 596 ASN A CA 1
ATOM 4691 C C . ASN A 1 596 ? -19.986 20.727 11.161 1.00 85.50 596 ASN A C 1
ATOM 4693 O O . ASN A 1 596 ? -20.848 21.042 11.981 1.00 85.50 596 ASN A O 1
ATOM 4697 N N . VAL A 1 597 ? -19.301 19.584 11.253 1.00 84.69 597 VAL A N 1
ATOM 4698 C CA . VAL A 1 597 ? -19.492 18.628 12.351 1.00 84.69 597 VAL A CA 1
ATOM 4699 C C . VAL A 1 597 ? -18.990 19.211 13.673 1.00 84.69 597 VAL A C 1
ATOM 4701 O O . VAL A 1 597 ? -19.686 19.114 14.681 1.00 84.69 597 VAL A O 1
ATOM 4704 N N . ILE A 1 598 ? -17.817 19.854 13.683 1.00 84.50 598 ILE A N 1
ATOM 4705 C CA . ILE A 1 598 ? -17.251 20.477 14.889 1.00 84.50 598 ILE A CA 1
ATOM 4706 C C . ILE A 1 598 ? -18.046 21.709 15.323 1.00 84.50 598 ILE A C 1
ATOM 4708 O O . ILE A 1 598 ? -18.251 21.892 16.522 1.00 84.50 598 ILE A O 1
ATOM 4712 N N . ASP A 1 599 ? -18.562 22.505 14.387 1.00 82.75 599 ASP A N 1
ATOM 4713 C CA . ASP A 1 599 ? -19.496 23.591 14.705 1.00 82.75 599 ASP A CA 1
ATOM 4714 C C . ASP A 1 599 ? -20.793 23.054 15.339 1.00 82.75 599 ASP A C 1
ATOM 4716 O O . ASP A 1 599 ? -21.218 23.507 16.408 1.00 82.75 599 ASP A O 1
ATOM 4720 N N . GLY A 1 600 ? -21.354 21.981 14.766 1.00 77.19 600 GLY A N 1
ATOM 4721 C CA . GLY A 1 600 ? -22.475 21.239 15.347 1.00 77.19 600 GLY A CA 1
ATOM 4722 C C . GLY A 1 600 ? -22.183 20.743 16.768 1.00 77.19 600 GLY A C 1
ATOM 4723 O O . GLY A 1 600 ? -22.971 20.996 17.682 1.00 77.19 600 GLY A O 1
ATOM 4724 N N . LEU A 1 601 ? -21.023 20.123 17.000 1.00 76.38 601 LEU A N 1
ATOM 4725 C CA . LEU A 1 601 ? -20.583 19.678 18.328 1.00 76.38 601 LEU A CA 1
ATOM 4726 C C . LEU A 1 601 ? -20.428 20.843 19.311 1.00 76.38 601 LEU A C 1
ATOM 4728 O O . LEU A 1 601 ? -20.937 20.768 20.430 1.00 76.38 601 LEU A O 1
ATOM 4732 N N . SER A 1 602 ? -19.802 21.946 18.892 1.00 76.19 602 SER A N 1
ATOM 4733 C CA . SER A 1 602 ? -19.655 23.154 19.712 1.00 76.19 602 SER A CA 1
ATOM 4734 C C . SER A 1 602 ? -21.011 23.685 20.167 1.00 76.19 602 SER A C 1
ATOM 4736 O O . SER A 1 602 ? -21.161 24.075 21.319 1.00 76.19 602 SER A O 1
ATOM 4738 N N . SER A 1 603 ? -22.027 23.630 19.303 1.00 71.81 603 SER A N 1
ATOM 4739 C CA . SER A 1 603 ? -23.388 24.038 19.657 1.00 71.81 603 SER A CA 1
ATOM 4740 C C . SER A 1 603 ? -24.071 23.125 20.681 1.00 71.81 603 SER A C 1
ATOM 4742 O O . SER A 1 603 ? -24.976 23.556 21.395 1.00 71.81 603 SER A O 1
ATOM 4744 N N . THR A 1 604 ? -23.640 21.868 20.781 1.00 64.81 604 THR A N 1
ATOM 4745 C CA . THR A 1 604 ? -24.186 20.882 21.727 1.00 64.81 604 THR A CA 1
ATOM 4746 C C . THR A 1 604 ? -23.473 20.926 23.078 1.00 64.81 604 THR A C 1
ATOM 4748 O O . THR A 1 604 ? -24.039 20.547 24.104 1.00 64.81 604 THR A O 1
ATOM 4751 N N . PHE A 1 605 ? -22.249 21.457 23.096 1.00 67.12 605 PHE A N 1
ATOM 4752 C CA . PHE A 1 605 ? -21.407 21.599 24.280 1.00 67.12 605 PHE A CA 1
ATOM 4753 C C . PHE A 1 605 ? -21.571 22.932 25.021 1.00 67.12 605 PHE A C 1
ATOM 4755 O O . PHE A 1 605 ? -20.877 23.117 26.018 1.00 67.12 605 PHE A O 1
ATOM 4762 N N . ASN A 1 606 ? -22.551 23.768 24.637 1.00 58.03 606 ASN A N 1
ATOM 4763 C CA . ASN A 1 606 ? -22.834 25.119 25.169 1.00 58.03 606 ASN A CA 1
ATOM 4764 C C . ASN A 1 606 ? -22.825 25.279 26.714 1.00 58.03 606 ASN A C 1
ATOM 4766 O O . ASN A 1 606 ? -22.801 26.405 27.206 1.00 58.03 606 ASN A O 1
ATOM 4770 N N . ASN A 1 607 ? -22.892 24.190 27.490 1.00 56.31 607 ASN A N 1
ATOM 4771 C CA . ASN A 1 607 ? -22.840 24.187 28.957 1.00 56.31 607 ASN A CA 1
ATOM 4772 C C . ASN A 1 607 ? -21.411 24.053 29.544 1.00 56.31 607 ASN A C 1
ATOM 4774 O O . ASN A 1 607 ? -21.264 23.999 30.766 1.00 56.31 607 ASN A O 1
ATOM 4778 N N . ILE A 1 608 ? -20.365 23.960 28.714 1.00 60.47 608 ILE A N 1
ATOM 4779 C CA . ILE A 1 608 ? -18.956 23.782 29.118 1.00 60.47 608 ILE A CA 1
ATOM 4780 C C . ILE A 1 608 ? -18.186 25.114 28.988 1.00 60.47 608 ILE A C 1
ATOM 4782 O O . ILE A 1 608 ? -18.595 26.024 28.273 1.00 60.47 608 ILE A O 1
ATOM 4786 N N . ASP A 1 609 ? -17.048 25.248 29.683 1.00 68.56 609 ASP A N 1
ATOM 4787 C CA . ASP A 1 609 ? -16.112 26.370 29.527 1.00 68.56 609 ASP A CA 1
ATOM 4788 C C . ASP A 1 609 ? -15.834 26.689 28.044 1.00 68.56 609 ASP A C 1
ATOM 4790 O O . ASP A 1 609 ? -15.272 25.860 27.325 1.00 68.56 609 ASP A O 1
ATOM 4794 N N . LYS A 1 610 ? -16.110 27.930 27.618 1.00 68.81 610 LYS A N 1
ATOM 4795 C CA . LYS A 1 610 ? -15.866 28.439 26.249 1.00 68.81 610 LYS A CA 1
ATOM 4796 C C . LYS A 1 610 ? -14.437 28.205 25.748 1.00 68.81 610 LYS A C 1
ATOM 4798 O O . LYS A 1 610 ? -14.218 27.913 24.578 1.00 68.81 610 LYS A O 1
ATOM 4803 N N . ASN A 1 611 ? -13.454 28.276 26.648 1.00 73.50 611 ASN A N 1
ATOM 4804 C CA . ASN A 1 611 ? -12.052 27.985 26.330 1.00 73.50 611 ASN A CA 1
ATOM 4805 C C . ASN A 1 611 ? -11.821 26.524 25.922 1.00 73.50 611 ASN A C 1
ATOM 4807 O O . ASN A 1 611 ? -10.811 26.215 25.303 1.00 73.50 611 ASN A O 1
ATOM 4811 N N . SER A 1 612 ? -12.713 25.613 26.303 1.00 72.00 612 SER A N 1
ATOM 4812 C CA . SER A 1 612 ? -12.633 24.205 25.934 1.00 72.00 612 SER A CA 1
ATOM 4813 C C . SER A 1 612 ? -13.318 23.922 24.594 1.00 72.00 612 SER A C 1
ATOM 4815 O O . SER A 1 612 ? -12.831 23.069 23.862 1.00 72.00 612 SER A O 1
ATOM 4817 N N . GLU A 1 613 ? -14.369 24.669 24.231 1.00 73.75 613 GLU A N 1
ATOM 4818 C CA . GLU A 1 613 ? -14.964 24.627 22.882 1.00 73.75 613 GLU A CA 1
ATOM 4819 C C . GLU A 1 613 ? -13.976 25.127 21.819 1.00 73.75 613 GLU A C 1
ATOM 4821 O O . GLU A 1 613 ? -13.746 24.456 20.814 1.00 73.75 613 GLU A O 1
ATOM 4826 N N . LEU A 1 614 ? -13.308 26.257 22.080 1.00 82.12 614 LEU A N 1
ATOM 4827 C CA . LEU A 1 614 ? -12.323 26.838 21.158 1.00 82.12 614 LEU A CA 1
ATOM 4828 C C . LEU A 1 614 ? -11.123 25.914 20.898 1.00 82.12 614 LEU A C 1
ATOM 4830 O O . LEU A 1 614 ? -10.598 25.898 19.787 1.00 82.12 614 LEU A O 1
ATOM 4834 N N . LYS A 1 615 ? -10.745 25.072 21.871 1.00 84.19 615 LYS A N 1
ATOM 4835 C CA . LYS A 1 615 ? -9.690 24.061 21.688 1.00 84.19 615 LYS A CA 1
ATOM 4836 C C . LYS A 1 615 ? -10.015 23.040 20.597 1.00 84.19 615 LYS A C 1
ATOM 4838 O O . LYS A 1 615 ? -9.088 22.521 19.988 1.00 84.19 615 LYS A O 1
ATOM 4843 N N . MET A 1 616 ? -11.293 22.746 20.327 1.00 84.62 616 MET A N 1
ATOM 4844 C CA . MET A 1 616 ? -11.662 21.858 19.213 1.00 84.62 616 MET A CA 1
ATOM 4845 C C . MET A 1 616 ? -11.327 22.495 17.865 1.00 84.62 616 MET A C 1
ATOM 4847 O O . MET A 1 616 ? -10.772 21.826 17.000 1.00 84.62 616 MET A O 1
ATOM 4851 N N . PHE A 1 617 ? -11.619 23.788 17.701 1.00 87.31 617 PHE A N 1
ATOM 4852 C CA . PHE A 1 617 ? -11.309 24.526 16.476 1.00 87.31 617 PHE A CA 1
ATOM 4853 C C . PHE A 1 617 ? -9.804 24.750 16.302 1.00 87.31 617 PHE A C 1
ATOM 4855 O O . PHE A 1 617 ? -9.292 24.598 15.195 1.00 87.31 617 PHE A O 1
ATOM 4862 N N . GLU A 1 618 ? -9.079 25.053 17.385 1.00 88.56 618 GLU A N 1
ATOM 4863 C CA . GLU A 1 618 ? -7.610 25.129 17.370 1.00 88.56 618 GLU A CA 1
ATOM 4864 C C . GLU A 1 618 ? -6.994 23.798 16.920 1.00 88.56 618 GLU A C 1
ATOM 4866 O O . GLU A 1 618 ? -6.118 23.771 16.055 1.00 88.56 618 GLU A O 1
ATOM 4871 N N . GLN A 1 619 ? -7.494 22.685 17.458 1.00 90.81 619 GLN A N 1
ATOM 4872 C CA . GLN A 1 619 ? -7.002 21.356 17.121 1.00 90.81 619 GLN A CA 1
ATOM 4873 C C . GLN A 1 619 ? -7.422 20.903 15.709 1.00 90.81 619 GLN A C 1
ATOM 4875 O O . GLN A 1 619 ? -6.646 20.230 15.032 1.00 90.81 619 GLN A O 1
ATOM 4880 N N . LEU A 1 620 ? -8.608 21.297 15.227 1.00 91.00 620 LEU A N 1
ATOM 4881 C CA . LEU A 1 620 ? -9.030 21.078 13.837 1.00 91.00 620 LEU A CA 1
ATOM 4882 C C . LEU A 1 620 ? -8.117 21.833 12.861 1.00 91.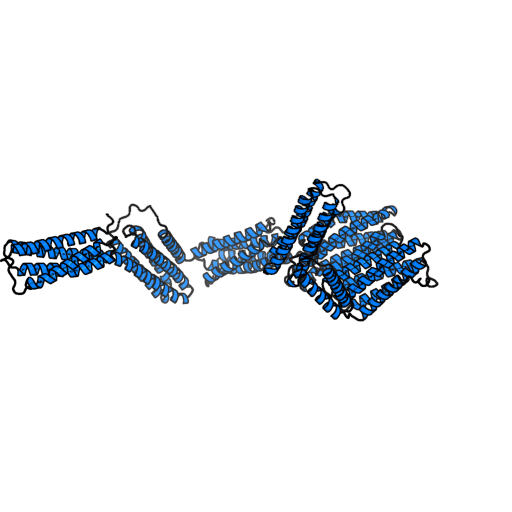00 620 LEU A C 1
ATOM 4884 O O . LEU A 1 620 ? -7.698 21.265 11.856 1.00 91.00 620 LEU A O 1
ATOM 4888 N N . SER A 1 621 ? -7.767 23.083 13.177 1.00 89.94 621 SER A N 1
ATOM 4889 C CA . SER A 1 621 ? -6.802 23.871 12.401 1.00 89.94 621 SER A CA 1
ATOM 4890 C C . SER A 1 621 ? -5.412 23.222 12.404 1.00 89.94 621 SER A C 1
ATOM 4892 O O . SER A 1 621 ? -4.779 23.111 11.355 1.00 89.94 621 SER A O 1
ATOM 4894 N N . ALA A 1 622 ? -4.956 22.699 13.549 1.00 89.75 622 ALA A N 1
ATOM 4895 C CA . ALA A 1 622 ? -3.699 21.954 13.632 1.00 89.75 622 ALA A CA 1
ATOM 4896 C C . ALA A 1 622 ? -3.703 20.688 12.752 1.00 89.75 622 ALA A C 1
ATOM 4898 O O . ALA A 1 622 ? -2.730 20.441 12.038 1.00 89.75 622 ALA A O 1
ATOM 4899 N N . LEU A 1 623 ? -4.802 19.924 12.743 1.00 91.31 623 LEU A N 1
ATOM 4900 C CA . LEU A 1 623 ? -4.972 18.764 11.862 1.00 91.31 623 LEU A CA 1
ATOM 4901 C C . LEU A 1 623 ? -4.981 19.167 10.378 1.00 91.31 623 LEU A C 1
ATOM 4903 O O . LEU A 1 623 ? -4.273 18.560 9.578 1.00 91.31 623 LEU A O 1
ATOM 4907 N N . ASN A 1 624 ? -5.728 20.217 10.023 1.00 92.06 624 ASN A N 1
ATOM 4908 C CA . ASN A 1 624 ? -5.800 20.753 8.661 1.00 92.06 624 ASN A CA 1
ATOM 4909 C C . ASN A 1 624 ? -4.407 21.152 8.144 1.00 92.06 624 ASN A C 1
ATOM 4911 O O . ASN A 1 624 ? -4.004 20.772 7.045 1.00 92.06 624 ASN A O 1
ATOM 4915 N N . LEU A 1 625 ? -3.616 21.824 8.986 1.00 90.12 625 LEU A N 1
ATOM 4916 C CA . LEU A 1 625 ? -2.237 22.195 8.671 1.00 90.12 625 LEU A CA 1
ATOM 4917 C C . LEU A 1 625 ? -1.299 20.994 8.568 1.00 90.12 625 LEU A C 1
ATOM 4919 O O . LEU A 1 625 ? -0.450 20.963 7.680 1.00 90.12 625 LEU A O 1
ATOM 4923 N N . ALA A 1 626 ? -1.437 19.998 9.442 1.00 88.50 626 ALA A N 1
ATOM 4924 C CA . ALA A 1 626 ? -0.634 18.783 9.361 1.00 88.50 626 ALA A CA 1
ATOM 4925 C C . ALA A 1 626 ? -0.881 18.033 8.037 1.00 88.50 626 ALA A C 1
ATOM 4927 O O . ALA A 1 626 ? 0.076 17.596 7.395 1.00 88.50 626 ALA A O 1
ATOM 4928 N N . ILE A 1 627 ? -2.135 17.977 7.572 1.00 88.12 627 ILE A N 1
ATOM 4929 C CA . ILE A 1 627 ? -2.504 17.379 6.279 1.00 88.12 627 ILE A CA 1
ATOM 4930 C C . ILE A 1 627 ? -1.974 18.219 5.106 1.00 88.12 627 ILE A C 1
ATOM 4932 O O . ILE A 1 627 ? -1.466 17.650 4.140 1.00 88.12 627 ILE A O 1
ATOM 4936 N N . MET A 1 628 ? -1.983 19.554 5.200 1.00 88.19 628 MET A N 1
ATOM 4937 C CA . MET A 1 628 ? -1.318 20.419 4.211 1.00 88.19 628 MET A CA 1
ATOM 4938 C C . MET A 1 628 ? 0.187 20.141 4.126 1.00 88.19 628 MET A C 1
ATOM 4940 O O . MET A 1 628 ? 0.745 20.035 3.033 1.00 88.19 628 MET A O 1
ATOM 4944 N N . HIS A 1 629 ? 0.859 19.992 5.272 1.00 85.06 629 HIS A N 1
ATOM 4945 C CA . HIS A 1 629 ? 2.265 19.600 5.303 1.00 85.06 629 HIS A CA 1
ATOM 4946 C C . HIS A 1 629 ? 2.477 18.208 4.704 1.00 85.06 629 HIS A C 1
ATOM 4948 O O . HIS A 1 629 ? 3.446 18.026 3.974 1.00 85.06 629 HIS A O 1
ATOM 4954 N N . CYS A 1 630 ? 1.564 17.264 4.953 1.00 84.88 630 CYS A N 1
ATOM 4955 C CA . CYS A 1 630 ? 1.571 15.942 4.333 1.00 84.88 630 CYS A CA 1
ATOM 4956 C C . CYS A 1 630 ? 1.535 16.053 2.802 1.00 84.88 630 CYS A C 1
ATOM 4958 O O . CYS A 1 630 ? 2.475 15.605 2.152 1.00 84.88 630 CYS A O 1
ATOM 4960 N N . ALA A 1 631 ? 0.542 16.744 2.230 1.00 84.06 631 ALA A N 1
ATOM 4961 C CA . ALA A 1 631 ? 0.427 16.950 0.782 1.00 84.06 631 ALA A CA 1
ATOM 4962 C C . ALA A 1 631 ? 1.660 17.652 0.182 1.00 84.06 631 ALA A C 1
ATOM 4964 O O . ALA A 1 631 ? 2.175 17.251 -0.858 1.00 84.06 631 ALA A O 1
ATOM 4965 N N . ASN A 1 632 ? 2.195 18.668 0.863 1.00 83.81 632 ASN A N 1
ATOM 4966 C CA . ASN A 1 632 ? 3.364 19.408 0.392 1.00 83.81 632 ASN A CA 1
ATOM 4967 C C . ASN A 1 632 ? 4.672 18.603 0.456 1.00 83.81 632 ASN A C 1
ATOM 4969 O O . ASN A 1 632 ? 5.554 18.820 -0.370 1.00 83.81 632 ASN A O 1
ATOM 4973 N N . SER A 1 633 ? 4.801 17.662 1.395 1.00 79.19 633 SER A N 1
ATOM 4974 C CA . SER A 1 633 ? 5.957 16.761 1.481 1.00 79.19 633 SER A CA 1
ATOM 4975 C C . SER A 1 633 ? 6.036 15.764 0.321 1.00 79.19 633 SER A C 1
ATOM 4977 O O . SER A 1 633 ? 7.128 15.274 0.044 1.00 79.19 633 SER A O 1
ATOM 4979 N N . PHE A 1 634 ? 4.918 15.473 -0.352 1.00 74.19 634 PHE A N 1
ATOM 4980 C CA . PHE A 1 634 ? 4.883 14.609 -1.538 1.00 74.19 634 PHE A CA 1
ATOM 4981 C C . PHE A 1 634 ? 5.073 15.366 -2.859 1.00 74.19 634 PHE A C 1
ATOM 4983 O O . PHE A 1 634 ? 5.251 14.725 -3.893 1.00 74.19 634 PHE A O 1
ATOM 4990 N N . ARG A 1 635 ? 5.085 16.709 -2.841 1.00 71.56 635 ARG A N 1
ATOM 4991 C CA . ARG A 1 635 ? 5.345 17.501 -4.049 1.00 71.56 635 ARG A CA 1
ATOM 4992 C C . ARG A 1 635 ? 6.788 17.345 -4.520 1.00 71.56 635 ARG A C 1
ATOM 4994 O O . ARG A 1 635 ? 7.705 17.331 -3.699 1.00 71.56 635 ARG A O 1
ATOM 5001 N N . SER A 1 636 ? 7.021 17.374 -5.834 1.00 63.78 636 SER A N 1
ATOM 5002 C CA . SER A 1 636 ? 8.386 17.337 -6.399 1.00 63.78 636 SER A CA 1
ATOM 5003 C C . SER A 1 636 ? 9.249 18.523 -5.950 1.00 63.78 636 SER A C 1
ATOM 5005 O O . SER A 1 636 ? 10.475 18.419 -5.892 1.00 63.78 636 SER A O 1
ATOM 5007 N N . ASN A 1 637 ? 8.617 19.658 -5.625 1.00 67.69 637 ASN A N 1
ATOM 5008 C CA . ASN A 1 637 ? 9.269 20.836 -5.054 1.00 67.69 637 ASN A CA 1
ATOM 5009 C C . ASN A 1 637 ? 8.472 21.397 -3.857 1.00 67.69 637 ASN A C 1
ATOM 5011 O O . ASN A 1 637 ? 7.643 22.300 -4.041 1.00 67.69 637 ASN A O 1
ATOM 5015 N N . PRO A 1 638 ? 8.714 20.883 -2.637 1.00 69.44 638 PRO A N 1
ATOM 5016 C CA . PRO A 1 638 ? 8.015 21.314 -1.433 1.00 69.44 638 PRO A CA 1
ATOM 5017 C C . PRO A 1 638 ? 8.260 22.797 -1.135 1.00 69.44 638 PRO A C 1
ATOM 5019 O O . PRO A 1 638 ? 9.404 23.241 -1.016 1.00 69.44 638 PRO A O 1
ATOM 5022 N N . GLN A 1 639 ? 7.186 23.568 -0.974 1.00 74.19 639 GLN A N 1
ATOM 5023 C CA . GLN A 1 639 ? 7.266 24.992 -0.636 1.00 74.19 639 GLN A CA 1
ATOM 5024 C C . GLN A 1 639 ? 7.171 25.207 0.881 1.00 74.19 639 GLN A C 1
ATOM 5026 O O . GLN A 1 639 ? 6.594 24.376 1.584 1.00 74.19 639 GLN A O 1
ATOM 5031 N N . PRO A 1 640 ? 7.727 26.294 1.436 1.00 72.81 640 PRO A N 1
ATOM 5032 C CA . PRO A 1 640 ? 7.489 26.629 2.834 1.00 72.81 640 PRO A CA 1
ATOM 5033 C C . PRO A 1 640 ? 6.012 26.994 3.049 1.00 72.81 640 PRO A C 1
ATOM 5035 O O . PRO A 1 640 ? 5.481 27.875 2.377 1.00 72.81 640 PRO A O 1
ATOM 5038 N N . ILE A 1 641 ? 5.359 26.336 4.008 1.00 75.56 641 ILE A N 1
ATOM 5039 C CA . ILE A 1 641 ? 3.991 26.654 4.446 1.00 75.56 641 ILE A CA 1
ATOM 5040 C C . ILE A 1 641 ? 4.106 27.450 5.747 1.00 75.56 641 ILE A C 1
ATOM 5042 O O . ILE A 1 641 ? 4.717 26.968 6.701 1.00 75.56 641 ILE A O 1
ATOM 5046 N N . LYS A 1 642 ? 3.533 28.663 5.793 1.00 65.75 642 LYS A N 1
ATOM 5047 C CA . LYS A 1 642 ? 3.541 29.555 6.976 1.00 65.75 642 LYS A CA 1
ATOM 5048 C C . LYS A 1 642 ? 4.935 29.689 7.631 1.00 65.75 642 LYS A C 1
ATOM 5050 O O . LYS A 1 642 ? 5.077 29.505 8.837 1.00 65.75 642 LYS A O 1
ATOM 5055 N N . ASP A 1 643 ? 5.966 29.948 6.823 1.00 60.34 643 ASP A N 1
ATOM 5056 C CA . ASP A 1 643 ? 7.375 30.108 7.239 1.00 60.34 643 ASP A CA 1
ATOM 5057 C C . ASP A 1 643 ? 8.050 28.863 7.863 1.00 60.34 643 ASP A C 1
ATOM 5059 O O . ASP A 1 643 ? 9.189 28.936 8.337 1.00 60.34 643 ASP A O 1
ATOM 5063 N N . GLN A 1 644 ? 7.402 27.693 7.831 1.00 69.38 644 GLN A N 1
ATOM 5064 C CA . GLN A 1 644 ? 7.979 26.427 8.290 1.00 69.38 644 GLN A CA 1
ATOM 5065 C C . GLN A 1 644 ? 8.675 25.677 7.148 1.00 69.38 644 GLN A C 1
ATOM 5067 O O . GLN A 1 644 ? 8.212 25.661 6.005 1.00 69.38 644 GLN A O 1
ATOM 5072 N N . LYS A 1 645 ? 9.807 25.030 7.462 1.00 70.25 645 LYS A N 1
ATOM 5073 C CA . LYS A 1 645 ? 10.546 24.208 6.491 1.00 70.25 645 LYS A CA 1
ATOM 5074 C C . LYS A 1 645 ? 9.726 22.974 6.085 1.00 70.25 645 LYS A C 1
ATOM 5076 O O . LYS A 1 645 ? 9.021 22.430 6.934 1.00 70.25 645 LYS A O 1
ATOM 5081 N N . PRO A 1 646 ? 9.873 22.488 4.839 1.00 73.06 646 PRO A N 1
ATOM 5082 C CA . PRO A 1 646 ? 9.256 21.238 4.413 1.00 73.06 646 PRO A CA 1
ATOM 5083 C C . PRO A 1 646 ? 9.637 20.080 5.338 1.00 73.06 646 PRO A C 1
ATOM 5085 O O . PRO A 1 646 ? 10.816 19.872 5.638 1.00 73.06 646 PRO A O 1
ATOM 5088 N N . LEU A 1 647 ? 8.630 19.347 5.804 1.00 74.81 647 LEU A N 1
ATOM 5089 C CA . LEU A 1 647 ? 8.802 18.176 6.657 1.00 74.81 647 LEU A CA 1
ATOM 5090 C C . LEU A 1 647 ? 9.132 16.950 5.799 1.00 74.81 647 LEU A C 1
ATOM 5092 O O . LEU A 1 647 ? 8.777 16.884 4.622 1.00 74.81 647 LEU A O 1
ATOM 5096 N N . SER A 1 648 ? 9.794 15.954 6.390 1.00 76.38 648 SER A N 1
ATOM 5097 C CA . SER A 1 648 ? 9.927 14.651 5.729 1.00 76.38 648 SER A CA 1
ATOM 5098 C C . SER A 1 648 ? 8.559 13.967 5.644 1.00 76.38 648 SER A C 1
ATOM 5100 O O . SER A 1 648 ? 7.727 14.152 6.536 1.00 76.38 648 SER A O 1
ATOM 5102 N N . ILE A 1 649 ? 8.342 13.141 4.621 1.00 75.69 649 ILE A N 1
ATOM 5103 C CA . ILE A 1 649 ? 7.068 12.438 4.396 1.00 75.69 649 ILE A CA 1
ATOM 5104 C C . ILE A 1 649 ? 6.603 11.686 5.650 1.00 75.69 649 ILE A C 1
ATOM 5106 O O . ILE A 1 649 ? 5.485 11.885 6.117 1.00 75.69 649 ILE A O 1
ATOM 5110 N N . LYS A 1 650 ? 7.488 10.887 6.262 1.00 77.19 650 LYS A N 1
ATOM 5111 C CA . LYS A 1 650 ? 7.157 10.111 7.470 1.00 77.19 650 LYS A CA 1
ATOM 5112 C C . LYS A 1 650 ? 6.748 11.008 8.633 1.00 77.19 650 LYS A C 1
ATOM 5114 O O . LYS A 1 650 ? 5.713 10.771 9.245 1.00 77.19 650 LYS A O 1
ATOM 5119 N N . SER A 1 651 ? 7.508 12.076 8.885 1.00 81.44 651 SER A N 1
ATOM 5120 C CA . SER A 1 651 ? 7.171 13.025 9.951 1.00 81.44 651 SER A CA 1
ATOM 5121 C C . SER A 1 651 ? 5.856 13.765 9.694 1.00 81.44 651 SER A C 1
ATOM 5123 O O . SER A 1 651 ? 5.126 14.027 10.641 1.00 81.44 651 SER A O 1
ATOM 5125 N N . ALA A 1 652 ? 5.532 14.085 8.437 1.00 83.19 652 ALA A N 1
ATOM 5126 C CA . ALA A 1 652 ? 4.305 14.800 8.091 1.00 83.19 652 ALA A CA 1
ATOM 5127 C C . ALA A 1 652 ? 3.055 13.911 8.250 1.00 83.19 652 ALA A C 1
ATOM 5129 O O . ALA A 1 652 ? 2.038 14.348 8.799 1.00 83.19 652 ALA A O 1
ATOM 5130 N N . VAL A 1 653 ? 3.148 12.637 7.851 1.00 83.50 653 VAL A N 1
ATOM 5131 C CA . VAL A 1 653 ? 2.081 11.644 8.059 1.00 83.50 653 VAL A CA 1
ATOM 5132 C C . VAL A 1 653 ? 1.896 11.349 9.552 1.00 83.50 653 VAL A C 1
ATOM 5134 O O . VAL A 1 653 ? 0.770 11.358 10.048 1.00 83.50 653 VAL A O 1
ATOM 5137 N N . GLU A 1 654 ? 2.986 11.149 10.300 1.00 86.00 654 GLU A N 1
ATOM 5138 C CA . GLU A 1 654 ? 2.937 10.928 11.753 1.00 86.00 654 GLU A CA 1
ATOM 5139 C C . GLU A 1 654 ? 2.344 12.125 12.505 1.00 86.00 654 GLU A C 1
ATOM 5141 O O . GLU A 1 654 ? 1.531 11.930 13.411 1.00 86.00 654 GLU A O 1
ATOM 5146 N N . MET A 1 655 ? 2.690 13.353 12.102 1.00 86.31 655 MET A N 1
ATOM 5147 C CA . MET A 1 655 ? 2.107 14.579 12.649 1.00 86.31 655 MET A CA 1
ATOM 5148 C C . MET A 1 655 ? 0.593 14.619 12.417 1.00 86.31 655 MET A C 1
ATOM 5150 O O . MET A 1 655 ? -0.160 14.813 13.365 1.00 86.31 655 MET A O 1
ATOM 5154 N N . SER A 1 656 ? 0.136 14.331 11.194 1.00 86.56 656 SER A N 1
ATOM 5155 C CA . SER A 1 656 ? -1.297 14.296 10.855 1.00 86.56 656 SER A CA 1
ATOM 5156 C C . SER A 1 656 ? -2.065 13.269 11.696 1.00 86.56 656 SER A C 1
ATOM 5158 O O . SER A 1 656 ? -3.136 13.556 12.228 1.00 86.56 656 SER A O 1
ATOM 5160 N N . ILE A 1 657 ? -1.483 12.082 11.894 1.00 88.56 657 ILE A N 1
ATOM 5161 C CA . ILE A 1 657 ? -2.054 11.033 12.749 1.00 88.56 657 ILE A CA 1
ATOM 5162 C C . ILE A 1 657 ? -2.104 11.489 14.215 1.00 88.56 657 ILE A C 1
ATOM 5164 O O . ILE A 1 657 ? -3.088 11.242 14.913 1.00 88.56 657 ILE A O 1
ATOM 5168 N N . ASN A 1 658 ? -1.049 12.127 14.718 1.00 89.06 658 ASN A N 1
ATOM 5169 C CA . ASN A 1 658 ? -1.012 12.589 16.101 1.00 89.06 658 ASN A CA 1
ATOM 5170 C C . ASN A 1 658 ? -2.074 13.665 16.365 1.00 89.06 658 ASN A C 1
ATOM 5172 O O . ASN A 1 658 ? -2.841 13.544 17.320 1.00 89.06 658 ASN A O 1
ATOM 5176 N N . GLU A 1 659 ? -2.189 14.654 15.477 1.00 89.44 659 GLU A N 1
ATOM 5177 C CA . GLU A 1 659 ? -3.183 15.719 15.622 1.00 89.44 659 GLU A CA 1
ATOM 5178 C C . GLU A 1 659 ? -4.627 15.203 15.501 1.00 89.44 659 GLU A C 1
ATOM 5180 O O . GLU A 1 659 ? -5.505 15.675 16.227 1.00 89.44 659 GLU A O 1
ATOM 5185 N N . GLY A 1 660 ? -4.879 14.177 14.676 1.00 87.88 660 GLY A N 1
ATOM 5186 C CA . GLY A 1 660 ? -6.188 13.517 14.591 1.00 87.88 660 GLY A CA 1
ATOM 5187 C C . GLY A 1 660 ? -6.566 12.737 15.860 1.00 87.88 660 GLY A C 1
ATOM 5188 O O . GLY A 1 660 ? -7.733 12.730 16.270 1.00 87.88 660 GLY A O 1
ATOM 5189 N N . LYS A 1 661 ? -5.586 12.121 16.543 1.00 89.25 661 LYS A N 1
ATOM 5190 C CA . LYS A 1 661 ? -5.798 11.497 17.868 1.00 89.25 661 LYS A CA 1
ATOM 5191 C C . LYS A 1 661 ? -6.095 12.543 18.935 1.00 89.25 661 LYS A C 1
ATOM 5193 O O . LYS A 1 661 ? -7.075 12.390 19.659 1.00 89.25 661 LYS A O 1
ATOM 5198 N N . ASN A 1 662 ? -5.307 13.616 18.979 1.00 89.38 662 ASN A N 1
ATOM 5199 C CA . ASN A 1 662 ? -5.511 14.723 19.913 1.00 89.38 662 ASN A CA 1
ATOM 5200 C C . ASN A 1 662 ? -6.919 15.320 19.760 1.00 89.38 662 ASN A C 1
ATOM 5202 O O . ASN A 1 662 ? -7.613 15.528 20.756 1.00 89.38 662 ASN A O 1
ATOM 5206 N N . LEU A 1 663 ? -7.382 15.521 18.518 1.00 88.31 663 LEU A N 1
ATOM 5207 C CA . LEU A 1 663 ? -8.740 15.991 18.239 1.00 88.31 663 LEU A CA 1
ATOM 5208 C C . LEU A 1 663 ? -9.799 15.020 18.776 1.00 88.31 663 LEU A C 1
ATOM 5210 O O . LEU A 1 663 ? -10.745 15.443 19.441 1.00 88.31 663 LEU A O 1
ATOM 5214 N N . SER A 1 664 ? -9.611 13.711 18.562 1.00 88.88 664 SER A N 1
ATOM 5215 C CA . SER A 1 664 ? -10.506 12.691 19.118 1.00 88.88 664 SER A CA 1
ATOM 5216 C C . SER A 1 664 ? -10.561 12.720 20.643 1.00 88.88 664 SER A C 1
ATOM 5218 O O . SER A 1 664 ? -11.643 12.544 21.203 1.00 88.88 664 SER A O 1
ATOM 5220 N N . ASP A 1 665 ? -9.426 12.907 21.309 1.00 86.75 665 ASP A N 1
ATOM 5221 C CA . ASP A 1 665 ? -9.345 12.908 22.768 1.00 86.75 665 ASP A CA 1
ATOM 5222 C C . ASP A 1 665 ? -10.010 14.155 23.367 1.00 86.75 665 ASP A C 1
ATOM 5224 O O . ASP A 1 665 ? -10.719 14.054 24.376 1.00 86.75 665 ASP A O 1
ATOM 5228 N N . ILE A 1 666 ? -9.866 15.317 22.718 1.00 84.94 666 ILE A N 1
ATOM 5229 C CA . ILE A 1 666 ? -10.560 16.552 23.105 1.00 84.94 666 ILE A CA 1
ATOM 5230 C C . ILE A 1 666 ? -12.077 16.377 22.965 1.00 84.94 666 ILE A C 1
ATOM 5232 O O . ILE A 1 666 ? -12.796 16.613 23.938 1.00 84.94 666 ILE A O 1
ATOM 5236 N N . VAL A 1 667 ? -12.568 15.902 21.813 1.00 83.44 667 VAL A N 1
ATOM 5237 C CA . VAL A 1 667 ? -14.012 15.693 21.585 1.00 83.44 667 VAL A CA 1
ATOM 5238 C C . VAL A 1 667 ? -14.589 14.684 22.581 1.00 83.44 667 VAL A C 1
ATOM 5240 O O . VAL A 1 667 ? -15.617 14.956 23.200 1.00 83.44 667 VAL A O 1
ATOM 5243 N N . LYS A 1 668 ? -13.898 13.564 22.839 1.00 81.19 668 LYS A N 1
ATOM 5244 C CA . LYS A 1 668 ? -14.311 12.581 23.860 1.00 81.19 668 LYS A CA 1
ATOM 5245 C C . LYS A 1 668 ? -14.377 13.192 25.257 1.00 81.19 668 LYS A C 1
ATOM 5247 O O . LYS A 1 668 ? -15.321 12.930 25.999 1.00 81.19 668 LYS A O 1
ATOM 5252 N N . THR A 1 669 ? -13.395 14.012 25.622 1.00 78.75 669 THR A N 1
ATOM 5253 C CA . THR A 1 669 ? -13.353 14.673 26.934 1.00 78.75 669 THR A CA 1
ATOM 5254 C C . THR A 1 669 ? -14.487 15.689 27.098 1.00 78.75 669 THR A C 1
ATOM 5256 O O . THR A 1 669 ? -15.020 15.833 28.198 1.00 78.75 669 THR A O 1
ATOM 5259 N N . LEU A 1 670 ? -14.870 16.394 26.030 1.00 73.50 670 LEU A N 1
ATOM 5260 C CA . LEU A 1 670 ? -15.959 17.378 26.054 1.00 73.50 670 LEU A CA 1
ATOM 5261 C C . LEU A 1 670 ? -17.335 16.722 26.036 1.00 73.50 670 LEU A C 1
ATOM 5263 O O . LEU A 1 670 ? -18.168 17.074 26.868 1.00 73.50 670 LEU A O 1
ATOM 5267 N N . SER A 1 671 ? -17.526 15.697 25.205 1.00 70.94 671 SER A N 1
ATOM 5268 C CA . SER A 1 671 ? -18.716 14.838 25.227 1.00 70.94 671 SER A CA 1
ATOM 5269 C C . SER A 1 671 ? -18.992 14.315 26.641 1.00 70.94 671 SER A C 1
ATOM 5271 O O . SER A 1 671 ? -20.073 14.507 27.192 1.00 70.94 671 SER A O 1
ATOM 5273 N N . GLN A 1 672 ? -17.961 13.796 27.320 1.00 68.44 672 GLN A N 1
ATOM 5274 C CA . GLN A 1 672 ? -18.075 13.305 28.699 1.00 68.44 672 GLN A CA 1
ATOM 5275 C C . GLN A 1 672 ? -18.453 14.375 29.736 1.00 68.44 672 GLN A C 1
ATOM 5277 O O . GLN A 1 672 ? -19.004 14.033 30.784 1.00 68.44 672 GLN A O 1
ATOM 5282 N N . LYS A 1 673 ? -18.142 15.650 29.478 1.00 63.09 673 LYS A N 1
ATOM 5283 C CA . LYS A 1 673 ? -18.449 16.782 30.368 1.00 63.09 673 LYS A CA 1
ATOM 5284 C C . LYS A 1 673 ? -19.805 17.432 30.074 1.00 63.09 673 LYS A C 1
ATOM 5286 O O . LYS A 1 673 ? -20.320 18.135 30.937 1.00 63.09 673 LYS A O 1
ATOM 5291 N N . SER A 1 674 ? -20.369 17.205 28.889 1.00 58.16 674 SER A N 1
ATOM 5292 C CA . SER A 1 674 ? -21.589 17.857 28.397 1.00 58.16 674 SER A CA 1
ATOM 5293 C C . SER A 1 674 ? -22.861 17.396 29.120 1.00 58.16 674 SER A C 1
ATOM 5295 O O . SER A 1 674 ? -23.753 18.213 29.355 1.00 58.16 674 SER A O 1
ATOM 5297 N N . SER A 1 675 ? -22.942 16.128 29.552 1.00 60.44 675 SER A N 1
ATOM 5298 C CA . SER A 1 675 ? -24.143 15.598 30.210 1.00 60.44 675 SER A CA 1
ATOM 5299 C C . SER A 1 675 ? -23.922 15.223 31.686 1.00 60.44 675 SER A C 1
ATOM 5301 O O . SER A 1 675 ? -23.078 14.398 32.044 1.00 60.44 675 SER A O 1
ATOM 5303 N N . VAL A 1 676 ? -24.742 15.798 32.578 1.00 60.03 676 VAL A N 1
ATOM 5304 C CA . VAL A 1 676 ? -24.731 15.532 34.036 1.00 60.03 676 VAL A CA 1
ATOM 5305 C C . VAL A 1 676 ? -24.927 14.037 34.337 1.00 60.03 676 VAL A C 1
ATOM 5307 O O . VAL A 1 676 ? -24.329 13.492 35.267 1.00 60.03 676 VAL A O 1
ATOM 5310 N N . LEU A 1 677 ? -25.715 13.346 33.509 1.00 65.12 677 LEU A N 1
ATOM 5311 C CA . LEU A 1 677 ? -25.981 11.909 33.612 1.00 65.12 677 LEU A CA 1
ATOM 5312 C C . LEU A 1 677 ? -24.756 11.041 33.269 1.00 65.12 677 LEU A C 1
ATOM 5314 O O . LEU A 1 677 ? -24.591 9.967 33.846 1.00 65.12 677 LEU A O 1
ATOM 5318 N N . GLN A 1 678 ? -23.848 11.502 32.405 1.00 65.69 678 GLN A N 1
ATOM 5319 C CA . GLN A 1 678 ? -22.627 10.767 32.050 1.00 65.69 678 GLN A CA 1
ATOM 5320 C C . GLN A 1 678 ? -21.556 10.851 33.139 1.00 65.69 678 GLN A C 1
ATOM 5322 O O . GLN A 1 678 ? -20.851 9.869 33.385 1.00 65.69 678 GLN A O 1
ATOM 5327 N N . VAL A 1 679 ? -21.524 11.951 33.898 1.00 69.38 679 VAL A N 1
ATOM 5328 C CA . VAL A 1 679 ? -20.747 12.037 35.146 1.00 69.38 679 VAL A CA 1
ATOM 5329 C C . VAL A 1 679 ? -21.237 10.997 36.164 1.00 69.38 679 VAL A C 1
ATOM 5331 O O . VAL A 1 679 ? -20.422 10.342 36.818 1.00 69.38 679 VAL A O 1
ATOM 5334 N N . LEU A 1 680 ? -22.555 10.789 36.286 1.00 73.00 680 LEU A N 1
ATOM 5335 C CA . LEU A 1 680 ? -23.115 9.739 37.152 1.00 73.00 680 LEU A CA 1
ATOM 5336 C C . LEU A 1 680 ? -22.740 8.335 36.653 1.00 73.00 680 LEU A C 1
ATOM 5338 O O . LEU A 1 680 ? -22.327 7.499 37.454 1.00 73.00 680 LEU A O 1
ATOM 5342 N N . ILE A 1 681 ? -22.784 8.091 35.339 1.00 75.94 681 ILE A N 1
ATOM 5343 C CA . ILE A 1 681 ? -22.362 6.819 34.724 1.00 75.94 681 ILE A CA 1
ATOM 5344 C C . ILE A 1 681 ? -20.900 6.486 35.061 1.00 75.94 681 ILE A C 1
ATOM 5346 O O . ILE A 1 681 ? -20.606 5.348 35.433 1.00 75.94 681 ILE A O 1
ATOM 5350 N N . GLN A 1 682 ? -19.987 7.461 35.001 1.00 73.50 682 GLN A N 1
ATOM 5351 C CA . GLN A 1 682 ? -18.584 7.256 35.388 1.00 73.50 682 GLN A CA 1
ATOM 5352 C C . GLN A 1 682 ? -18.437 6.914 36.875 1.00 73.50 682 GLN A C 1
ATOM 5354 O O . GLN A 1 682 ? -17.665 6.022 37.239 1.00 73.50 682 GLN A O 1
ATOM 5359 N N . LYS A 1 683 ? -19.201 7.579 37.748 1.00 77.94 683 LYS A N 1
ATOM 5360 C CA . LYS A 1 683 ? -19.196 7.265 39.181 1.00 77.94 683 LYS A CA 1
ATOM 5361 C C . LYS A 1 683 ? -19.712 5.846 39.457 1.00 77.94 683 LYS A C 1
ATOM 5363 O O . LYS A 1 683 ? -19.090 5.141 40.248 1.00 77.94 683 LYS A O 1
ATOM 5368 N N . ILE A 1 684 ? -20.763 5.390 38.766 1.00 81.75 684 ILE A N 1
ATOM 5369 C CA . ILE A 1 684 ? -21.276 4.006 38.869 1.00 81.75 684 ILE A CA 1
ATOM 5370 C C . ILE A 1 684 ? -20.214 2.999 38.413 1.00 81.75 684 ILE A C 1
ATOM 5372 O O . ILE A 1 684 ? -19.959 2.006 39.092 1.00 81.75 684 ILE A O 1
ATOM 5376 N N . GLN A 1 685 ? -19.536 3.268 37.293 1.00 80.88 685 GLN A N 1
ATOM 5377 C CA . GLN A 1 685 ? -18.450 2.412 36.805 1.00 80.88 685 GLN A CA 1
ATOM 5378 C C . GLN A 1 685 ? -17.298 2.314 37.809 1.00 80.88 685 GLN A C 1
ATOM 5380 O O . GLN A 1 685 ? -16.777 1.222 38.033 1.00 80.88 685 GLN A O 1
ATOM 5385 N N . LYS A 1 686 ? -16.932 3.431 38.450 1.00 81.38 686 LYS A N 1
ATOM 5386 C CA . LYS A 1 686 ? -15.906 3.456 39.496 1.00 81.38 686 LYS A CA 1
ATOM 5387 C C . LYS A 1 686 ? -16.321 2.631 40.717 1.00 81.38 686 LYS A C 1
ATOM 5389 O O . LYS A 1 686 ? -15.508 1.855 41.206 1.00 81.38 686 LYS A O 1
ATOM 5394 N N . ILE A 1 687 ? -17.572 2.740 41.172 1.00 80.00 687 ILE A N 1
ATOM 5395 C CA . ILE A 1 687 ? -18.116 1.920 42.270 1.00 80.00 687 ILE A CA 1
ATOM 5396 C C . ILE A 1 687 ? -18.051 0.426 41.911 1.00 80.00 687 ILE A C 1
ATOM 5398 O O . ILE A 1 687 ? -17.509 -0.366 42.680 1.00 80.00 687 ILE A O 1
ATOM 5402 N N . ASN A 1 688 ? -18.509 0.041 40.716 1.00 81.12 688 ASN A N 1
ATOM 5403 C CA . ASN A 1 688 ? -18.460 -1.349 40.251 1.00 81.12 688 ASN A CA 1
ATOM 5404 C C . ASN A 1 688 ? -17.028 -1.885 40.116 1.00 81.12 688 ASN A C 1
ATOM 5406 O O . ASN A 1 688 ? -16.783 -3.051 40.415 1.00 81.12 688 ASN A O 1
ATOM 5410 N N . ALA A 1 689 ? -16.078 -1.057 39.674 1.00 79.38 689 ALA A N 1
ATOM 5411 C CA . ALA A 1 689 ? -14.671 -1.437 39.602 1.00 79.38 689 ALA A CA 1
ATOM 5412 C C . ALA A 1 689 ? -14.082 -1.678 41.002 1.00 79.38 689 ALA A C 1
ATOM 5414 O O . ALA A 1 689 ? -13.424 -2.694 41.210 1.00 79.38 689 ALA A O 1
ATOM 5415 N N . THR A 1 690 ? -14.384 -0.814 41.977 1.00 71.88 690 THR A N 1
ATOM 5416 C CA . THR A 1 690 ? -13.973 -1.000 43.380 1.00 71.88 690 THR A CA 1
ATOM 5417 C C . THR A 1 690 ? -14.543 -2.288 43.979 1.00 71.88 690 THR A C 1
ATOM 5419 O O . THR A 1 690 ? -13.849 -2.979 44.715 1.00 71.88 690 THR A O 1
ATOM 5422 N N . LEU A 1 691 ? -15.777 -2.658 43.623 1.00 70.38 691 LEU A N 1
ATOM 5423 C CA . LEU A 1 691 ? -16.406 -3.909 44.062 1.00 70.38 691 LEU A CA 1
ATOM 5424 C C . LEU A 1 691 ? -15.784 -5.172 43.430 1.00 70.38 691 LEU A C 1
ATOM 5426 O O . LEU A 1 691 ? -15.894 -6.250 44.013 1.00 70.38 691 LEU A O 1
ATOM 5430 N N . LYS A 1 692 ? -15.145 -5.054 42.253 1.00 70.19 692 LYS A N 1
ATOM 5431 C CA . LYS A 1 692 ? -14.461 -6.158 41.546 1.00 70.19 692 LYS A CA 1
ATOM 5432 C C . LYS A 1 692 ? -13.054 -6.439 42.090 1.00 70.19 692 LYS A C 1
ATOM 5434 O O . LYS A 1 692 ? -12.572 -7.559 41.942 1.00 70.19 692 LYS A O 1
ATOM 5439 N N . VAL A 1 693 ? -12.390 -5.453 42.697 1.00 66.44 693 VAL A N 1
ATOM 5440 C CA . VAL A 1 693 ? -11.051 -5.629 43.278 1.00 66.44 693 VAL A CA 1
ATOM 5441 C C . VAL A 1 693 ? -11.184 -6.257 44.665 1.00 66.44 693 VAL A C 1
ATOM 5443 O O . VAL A 1 693 ? -11.652 -5.626 45.613 1.00 66.44 693 VAL A O 1
ATOM 5446 N N . GLU A 1 694 ? -10.752 -7.511 44.804 1.00 49.22 694 GLU A N 1
ATOM 5447 C CA . GLU A 1 694 ? -10.553 -8.127 46.115 1.00 49.22 694 GLU A CA 1
ATOM 5448 C C . GLU A 1 694 ? -9.446 -7.380 46.870 1.00 49.22 694 GLU A C 1
ATOM 5450 O O . GLU A 1 694 ? -8.258 -7.613 46.665 1.00 49.22 694 GLU A O 1
ATOM 5455 N N . GLY A 1 695 ? -9.837 -6.466 47.757 1.00 47.06 695 GLY A N 1
ATOM 5456 C CA . GLY A 1 695 ? -8.932 -5.873 48.736 1.00 47.06 695 GLY A CA 1
ATOM 5457 C C . GLY A 1 695 ? -8.829 -4.357 48.662 1.00 47.06 695 GLY A C 1
ATOM 5458 O O . GLY A 1 695 ? -7.923 -3.809 48.045 1.00 47.06 695 GLY A O 1
ATOM 5459 N N . PHE A 1 696 ? -9.669 -3.683 49.442 1.00 37.94 696 PHE A N 1
ATOM 5460 C CA . PHE A 1 696 ? -9.238 -2.478 50.143 1.00 37.94 696 PHE A CA 1
ATOM 5461 C C . PHE A 1 696 ? -9.025 -2.890 51.604 1.00 37.94 696 PHE A C 1
ATOM 5463 O O . PHE A 1 696 ? -9.977 -3.222 52.305 1.00 37.94 696 PHE A O 1
ATOM 5470 N N . LYS A 1 697 ? -7.759 -2.970 52.031 1.00 41.00 697 LYS A N 1
ATOM 5471 C CA . LYS A 1 697 ? -7.340 -3.434 53.369 1.00 41.00 697 LYS A CA 1
ATOM 5472 C C . LYS A 1 697 ? -7.476 -2.370 54.476 1.00 41.00 697 LYS A C 1
ATOM 5474 O O . LYS A 1 697 ? -7.108 -2.656 55.611 1.00 41.00 697 LYS A O 1
ATOM 5479 N N . ASP A 1 698 ? -8.031 -1.193 54.181 1.00 36.94 698 ASP A N 1
ATOM 5480 C CA . ASP A 1 698 ? -7.904 -0.007 55.048 1.00 36.94 698 ASP A CA 1
ATOM 5481 C C . ASP A 1 698 ? -9.158 0.418 55.831 1.00 36.94 698 ASP A C 1
ATOM 5483 O O . ASP A 1 698 ? -9.216 1.529 56.349 1.00 36.94 698 ASP A O 1
ATOM 5487 N N . SER A 1 699 ? -10.146 -0.454 56.028 1.00 39.47 699 SER A N 1
ATOM 5488 C CA . SER A 1 699 ? -11.234 -0.185 56.986 1.00 39.47 699 SER A CA 1
ATOM 5489 C C . SER A 1 699 ? -11.277 -1.216 58.110 1.00 39.47 699 SER A C 1
ATOM 5491 O O . SER A 1 699 ? -12.285 -1.866 58.355 1.00 39.47 699 SER A O 1
ATOM 5493 N N . LYS A 1 700 ? -10.171 -1.340 58.851 1.00 39.69 700 LYS A N 1
ATOM 5494 C CA . LYS A 1 700 ? -10.093 -2.194 60.047 1.00 39.69 700 LYS A CA 1
ATOM 5495 C C . LYS A 1 700 ? -10.883 -1.703 61.273 1.00 39.69 700 LYS A C 1
ATOM 5497 O O . LYS A 1 700 ? -10.783 -2.345 62.307 1.00 39.69 700 LYS A O 1
ATOM 5502 N N . GLU A 1 701 ? -11.680 -0.634 61.204 1.00 45.81 701 GLU A N 1
ATOM 5503 C CA . GLU A 1 701 ? -12.252 -0.041 62.432 1.00 45.81 701 GLU A CA 1
ATOM 5504 C C . GLU A 1 701 ? -13.699 0.476 62.378 1.00 45.81 701 GLU A C 1
ATOM 5506 O O . GLU A 1 701 ? -14.147 1.113 63.329 1.00 45.81 701 GLU A O 1
ATOM 5511 N N . LYS A 1 702 ? -14.501 0.199 61.342 1.00 42.34 702 LYS A N 1
ATOM 5512 C CA . LYS A 1 702 ? -15.890 0.700 61.324 1.00 42.34 702 LYS A CA 1
ATOM 5513 C C . LYS A 1 702 ? -16.921 -0.387 61.590 1.00 42.34 702 LYS A C 1
ATOM 5515 O O . LYS A 1 702 ? -17.268 -1.145 60.701 1.00 42.34 702 LYS A O 1
ATOM 5520 N N . ALA A 1 703 ? -17.381 -0.378 62.844 1.00 47.41 703 ALA A N 1
ATOM 5521 C CA . ALA A 1 703 ? -18.661 -0.862 63.356 1.00 47.41 703 ALA A CA 1
ATOM 5522 C C . ALA A 1 703 ? -19.230 -2.088 62.630 1.00 47.41 703 ALA A C 1
ATOM 5524 O O . ALA A 1 703 ? -19.966 -1.957 61.655 1.00 47.41 703 ALA A O 1
ATOM 5525 N N . ILE A 1 704 ? -18.938 -3.263 63.187 1.00 54.50 704 ILE A N 1
ATOM 5526 C CA . ILE A 1 704 ? -19.660 -4.505 62.914 1.00 54.50 704 ILE A CA 1
ATOM 5527 C C . ILE A 1 704 ? -21.129 -4.231 63.252 1.00 54.50 704 ILE A C 1
ATOM 5529 O O . ILE A 1 704 ? -21.509 -4.170 64.421 1.00 54.50 704 ILE A O 1
ATOM 5533 N N . MET A 1 705 ? -21.931 -3.935 62.232 1.00 61.41 705 MET A N 1
ATOM 5534 C CA . MET A 1 705 ? -23.372 -3.819 62.384 1.00 61.41 705 MET A CA 1
ATOM 5535 C C . MET A 1 705 ? -23.920 -5.219 62.629 1.00 61.41 705 MET A C 1
ATOM 5537 O O . MET A 1 705 ? -23.499 -6.160 61.955 1.00 61.41 705 MET A O 1
ATOM 5541 N N . ASP A 1 706 ? -24.848 -5.348 63.577 1.00 63.47 706 ASP A N 1
ATOM 5542 C CA . ASP A 1 706 ? -25.558 -6.606 63.784 1.00 63.47 706 ASP A CA 1
ATOM 5543 C C . ASP A 1 706 ? -26.175 -7.073 62.454 1.00 63.47 706 ASP A C 1
ATOM 5545 O O . ASP A 1 706 ? -26.673 -6.258 61.667 1.00 63.47 706 ASP A O 1
ATOM 5549 N N . GLN A 1 707 ? -26.112 -8.374 62.173 1.00 65.31 707 GLN A N 1
ATOM 5550 C CA . GLN A 1 707 ? -26.492 -8.943 60.876 1.00 65.31 707 GLN A CA 1
ATOM 5551 C C . GLN A 1 707 ? -27.928 -8.565 60.495 1.00 65.31 707 GLN A C 1
ATOM 5553 O O . GLN A 1 707 ? -28.208 -8.187 59.356 1.00 65.31 707 GLN A O 1
ATOM 5558 N N . LYS A 1 708 ? -28.814 -8.535 61.491 1.00 67.69 708 LYS A N 1
ATOM 5559 C CA . LYS A 1 708 ? -30.216 -8.139 61.351 1.00 67.69 708 LYS A CA 1
ATOM 5560 C C . LYS A 1 708 ? -30.392 -6.654 61.013 1.00 67.69 708 LYS A C 1
ATOM 5562 O O . LYS A 1 708 ? -31.267 -6.285 60.226 1.00 67.69 708 LYS A O 1
ATOM 5567 N N . ASP A 1 709 ? -29.550 -5.788 61.568 1.00 71.00 709 ASP A N 1
ATOM 5568 C CA . ASP A 1 709 ? -29.555 -4.351 61.282 1.00 71.00 709 ASP A CA 1
ATOM 5569 C C . ASP A 1 709 ? -29.005 -4.046 59.886 1.00 71.00 709 ASP A C 1
ATOM 5571 O O . ASP A 1 709 ? -29.529 -3.166 59.189 1.00 71.00 709 ASP A O 1
ATOM 5575 N N . TYR A 1 710 ? -27.987 -4.794 59.455 1.00 76.12 710 TYR A N 1
ATOM 5576 C CA . TYR A 1 710 ? -27.480 -4.734 58.089 1.00 76.12 710 TYR A CA 1
ATOM 5577 C C . TYR A 1 710 ? -28.569 -5.130 57.088 1.00 76.12 710 TYR A C 1
ATOM 5579 O O . TYR A 1 710 ? -28.846 -4.365 56.159 1.00 76.12 710 TYR A O 1
ATOM 5587 N N . GLU A 1 711 ? -29.244 -6.259 57.316 1.00 72.44 711 GLU A N 1
ATOM 5588 C CA . GLU A 1 711 ? -30.335 -6.739 56.465 1.00 72.44 711 GLU A CA 1
ATOM 5589 C C . GLU A 1 711 ? -31.481 -5.734 56.364 1.00 72.44 711 GLU A C 1
ATOM 5591 O O . GLU A 1 711 ? -31.917 -5.387 55.266 1.00 72.44 711 GLU A O 1
ATOM 5596 N N . ASN A 1 712 ? -31.933 -5.172 57.484 1.00 79.25 712 ASN A N 1
ATOM 5597 C CA . ASN A 1 712 ? -33.009 -4.184 57.467 1.00 79.25 712 ASN A CA 1
ATOM 5598 C C . ASN A 1 712 ? -32.636 -2.931 56.658 1.00 79.25 712 ASN A C 1
ATOM 5600 O O . ASN A 1 712 ? -33.445 -2.432 55.865 1.00 79.25 712 ASN A O 1
ATOM 5604 N N . LYS A 1 713 ? -31.400 -2.435 56.806 1.00 81.69 713 LYS A N 1
ATOM 5605 C CA . LYS A 1 713 ? -30.930 -1.245 56.082 1.00 81.69 713 LYS A CA 1
ATOM 5606 C C . LYS A 1 713 ? -30.716 -1.516 54.598 1.00 81.69 713 LYS A C 1
ATOM 5608 O O . LYS A 1 713 ? -31.137 -0.697 53.778 1.00 81.69 713 LYS A O 1
ATOM 5613 N N . ILE A 1 714 ? -30.112 -2.645 54.228 1.00 82.69 714 ILE A N 1
ATOM 5614 C CA . ILE A 1 714 ? -29.891 -2.977 52.817 1.00 82.69 714 ILE A CA 1
ATOM 5615 C C . ILE A 1 714 ? -31.212 -3.276 52.101 1.00 82.69 714 ILE A C 1
ATOM 5617 O O . ILE A 1 714 ? -31.420 -2.789 50.991 1.00 82.69 714 ILE A O 1
ATOM 5621 N N . ILE A 1 715 ? -32.157 -3.962 52.755 1.00 84.06 715 ILE A N 1
ATOM 5622 C CA . ILE A 1 715 ? -33.502 -4.204 52.216 1.00 84.06 715 ILE A CA 1
ATOM 5623 C C . ILE A 1 715 ? -34.228 -2.876 51.973 1.00 84.06 715 ILE A C 1
ATOM 5625 O O . ILE A 1 715 ? -34.847 -2.702 50.921 1.00 84.06 715 ILE A O 1
ATOM 5629 N N . ALA A 1 716 ? -34.147 -1.923 52.909 1.00 86.19 716 ALA A N 1
ATOM 5630 C CA . ALA A 1 716 ? -34.753 -0.603 52.739 1.00 86.19 716 ALA A CA 1
ATOM 5631 C C . ALA A 1 716 ? -34.161 0.148 51.532 1.00 86.19 716 ALA A C 1
ATOM 5633 O O . ALA A 1 716 ? -34.906 0.678 50.707 1.00 86.19 716 ALA A O 1
ATOM 5634 N N . LYS A 1 717 ? -32.831 0.138 51.379 1.00 86.44 717 LYS A N 1
ATOM 5635 C CA . LYS A 1 717 ? -32.141 0.798 50.259 1.00 86.44 717 LYS A CA 1
ATOM 5636 C C . LYS A 1 717 ? -32.432 0.150 48.907 1.00 86.44 717 LYS A C 1
ATOM 5638 O O . LYS A 1 717 ? -32.737 0.853 47.948 1.00 86.44 717 LYS A O 1
ATOM 5643 N N . LEU A 1 718 ? -32.433 -1.178 48.831 1.00 86.50 718 LEU A N 1
ATOM 5644 C CA . LEU A 1 718 ? -32.779 -1.906 47.609 1.00 86.50 718 LEU A CA 1
ATOM 5645 C C . LEU A 1 718 ? -34.231 -1.657 47.178 1.00 86.50 718 LEU A C 1
ATOM 5647 O O . LEU A 1 718 ? -34.502 -1.476 45.990 1.00 86.50 718 LEU A O 1
ATOM 5651 N N . LYS A 1 719 ? -35.166 -1.577 48.133 1.00 88.19 719 LYS A N 1
ATOM 5652 C CA . LYS A 1 719 ? -36.555 -1.189 47.848 1.00 88.19 719 LYS A CA 1
ATOM 5653 C C . LYS A 1 719 ? -36.647 0.240 47.310 1.00 88.19 719 LYS A C 1
ATOM 5655 O O . LYS A 1 719 ? -37.373 0.463 46.344 1.00 88.19 719 LYS A O 1
ATOM 5660 N N . ASN A 1 720 ? -35.884 1.181 47.869 1.00 89.00 720 ASN A N 1
ATOM 5661 C CA . ASN A 1 720 ? -35.832 2.554 47.360 1.00 89.00 720 ASN A CA 1
ATOM 5662 C C . ASN A 1 720 ? -35.312 2.618 45.918 1.00 89.00 720 ASN A C 1
ATOM 5664 O O . ASN A 1 720 ? -35.908 3.315 45.103 1.00 89.00 720 ASN A O 1
ATOM 5668 N N . ILE A 1 721 ? -34.269 1.854 45.572 1.00 88.25 721 ILE A N 1
ATOM 5669 C CA . ILE A 1 721 ? -33.752 1.761 44.193 1.00 88.25 721 ILE A CA 1
ATOM 5670 C C . ILE A 1 721 ? -34.859 1.315 43.227 1.00 88.25 721 ILE A C 1
ATOM 5672 O O . ILE A 1 721 ? -35.036 1.913 42.164 1.00 88.25 721 ILE A O 1
ATOM 5676 N N . VAL A 1 722 ? -35.654 0.308 43.606 1.00 88.62 722 VAL A N 1
ATOM 5677 C CA . VAL A 1 722 ? -36.790 -0.151 42.791 1.00 88.62 722 VAL A CA 1
ATOM 5678 C C . VAL A 1 722 ? -37.841 0.949 42.645 1.00 88.62 722 VAL A C 1
ATOM 5680 O O . VAL A 1 722 ? -38.255 1.227 41.521 1.00 88.62 722 VAL A O 1
ATOM 5683 N N . ILE A 1 723 ? -38.229 1.615 43.737 1.00 88.94 723 ILE A N 1
ATOM 5684 C CA . ILE A 1 723 ? -39.224 2.700 43.715 1.00 88.94 723 ILE A CA 1
ATOM 5685 C C . ILE A 1 723 ? -38.762 3.847 42.810 1.00 88.94 723 ILE A C 1
ATOM 5687 O O . ILE A 1 723 ? -39.508 4.253 41.922 1.00 88.94 723 ILE A O 1
ATOM 5691 N N . ILE A 1 724 ? -37.521 4.321 42.967 1.00 86.19 724 ILE A N 1
ATOM 5692 C CA . ILE A 1 724 ? -36.964 5.407 42.148 1.00 86.19 724 ILE A CA 1
ATOM 5693 C C . ILE A 1 724 ? -36.894 4.981 40.675 1.00 86.19 724 ILE A C 1
ATOM 5695 O O . ILE A 1 724 ? -37.284 5.750 39.797 1.00 86.19 724 ILE A O 1
ATOM 5699 N N . SER A 1 725 ? -36.482 3.741 40.381 1.00 86.06 725 SER A N 1
ATOM 5700 C CA . SER A 1 725 ? -36.457 3.233 39.002 1.00 86.06 725 SER A CA 1
ATOM 5701 C C . SER A 1 725 ? -37.856 3.211 38.368 1.00 86.06 725 SER A C 1
ATOM 5703 O O . SER A 1 725 ? -38.024 3.642 37.227 1.00 86.06 725 SER A O 1
ATOM 5705 N N . GLN A 1 726 ? -38.883 2.796 39.114 1.00 84.44 726 GLN A N 1
ATOM 5706 C CA . GLN A 1 726 ? -40.270 2.783 38.649 1.00 84.44 726 GLN A CA 1
ATOM 5707 C C . GLN A 1 726 ? -40.829 4.200 38.481 1.00 84.44 726 GLN A C 1
ATOM 5709 O O . GLN A 1 726 ? -41.565 4.458 37.527 1.00 84.44 726 GLN A O 1
ATOM 5714 N N . ASP A 1 727 ? -40.456 5.127 39.360 1.00 82.69 727 ASP A N 1
ATOM 5715 C CA . ASP A 1 727 ? -40.838 6.534 39.271 1.00 82.69 727 ASP A CA 1
ATOM 5716 C C . ASP A 1 727 ? -40.218 7.227 38.056 1.00 82.69 727 ASP A C 1
ATOM 5718 O O . ASP A 1 727 ? -40.919 7.982 37.379 1.00 82.69 727 ASP A O 1
ATOM 5722 N N . ILE A 1 728 ? -38.954 6.934 37.726 1.00 81.19 728 ILE A N 1
ATOM 5723 C CA . ILE A 1 728 ? -38.315 7.385 36.478 1.00 81.19 728 ILE A CA 1
ATOM 5724 C C . ILE A 1 728 ? -39.113 6.869 35.276 1.00 81.19 728 ILE A C 1
ATOM 5726 O O . ILE A 1 728 ? -39.474 7.651 34.399 1.00 81.19 728 ILE A O 1
ATOM 5730 N N . ASN A 1 729 ? -39.473 5.582 35.267 1.00 82.25 729 ASN A N 1
ATOM 5731 C CA . ASN A 1 729 ? -40.208 4.981 34.154 1.00 82.25 729 ASN A CA 1
ATOM 5732 C C . ASN A 1 729 ? -41.631 5.567 33.999 1.00 82.25 729 ASN A C 1
ATOM 5734 O O . ASN A 1 729 ? -42.097 5.812 32.888 1.00 82.25 729 ASN A O 1
ATOM 5738 N N . ARG A 1 730 ? -42.319 5.870 35.110 1.00 79.88 730 ARG A N 1
ATOM 5739 C CA . ARG A 1 730 ? -43.639 6.535 35.106 1.00 79.88 730 ARG A CA 1
ATOM 5740 C C . ARG A 1 730 ? -43.560 7.990 34.637 1.00 79.88 730 ARG A C 1
ATOM 5742 O O . ARG A 1 730 ? -44.410 8.443 33.867 1.00 79.88 730 ARG A O 1
ATOM 5749 N N . LYS A 1 731 ? -42.551 8.736 35.100 1.00 77.56 731 LYS A N 1
ATOM 5750 C CA . LYS A 1 731 ? -42.382 10.170 34.803 1.00 77.56 731 LYS A CA 1
ATOM 5751 C C . LYS A 1 731 ? -41.768 10.428 33.426 1.00 77.56 731 LYS A C 1
ATOM 5753 O O . LYS A 1 731 ? -42.009 11.499 32.873 1.00 77.56 731 LYS A O 1
ATOM 5758 N N . ALA A 1 732 ? -41.120 9.429 32.819 1.00 67.69 732 ALA A N 1
ATOM 5759 C CA . ALA A 1 732 ? -40.609 9.477 31.446 1.00 67.69 732 ALA A CA 1
ATOM 5760 C C . ALA A 1 732 ? -41.675 9.827 30.387 1.00 67.69 732 ALA A C 1
ATOM 5762 O O . ALA A 1 732 ? -41.333 10.301 29.308 1.00 67.69 732 ALA A O 1
ATOM 5763 N N . SER A 1 733 ? -42.967 9.620 30.684 1.00 63.34 733 SER A N 1
ATOM 5764 C CA . SER A 1 733 ? -44.073 9.947 29.768 1.00 63.34 733 SER A CA 1
ATOM 5765 C C . SER A 1 733 ? -44.752 11.294 30.039 1.00 63.34 733 SER A C 1
ATOM 5767 O O . SER A 1 733 ? -45.521 11.751 29.201 1.00 63.34 733 SER A O 1
ATOM 5769 N N . THR A 1 734 ? -44.527 11.914 31.203 1.00 61.91 734 THR A N 1
ATOM 5770 C CA . THR A 1 734 ? -45.345 13.050 31.675 1.00 61.91 734 THR A CA 1
ATOM 5771 C C . THR A 1 734 ? -44.543 14.283 32.096 1.00 61.91 734 THR A C 1
ATOM 5773 O O . THR A 1 734 ? -45.074 15.383 31.967 1.00 61.91 734 THR A O 1
ATOM 5776 N N . LYS A 1 735 ? -43.292 14.145 32.578 1.00 64.06 735 LYS A N 1
ATOM 5777 C CA . LYS A 1 735 ? -42.424 15.264 33.011 1.00 64.06 735 LYS A CA 1
ATOM 5778 C C . LYS A 1 735 ? -40.933 14.937 32.839 1.00 64.06 735 LYS A C 1
ATOM 5780 O O . LYS A 1 735 ? -40.296 14.408 33.748 1.00 64.06 735 LYS A O 1
ATOM 5785 N N . GLN A 1 736 ? -40.379 15.288 31.681 1.00 61.84 736 GLN A N 1
ATOM 5786 C CA . GLN A 1 736 ? -38.999 14.978 31.290 1.00 61.84 736 GLN A CA 1
ATOM 5787 C C . GLN A 1 736 ? -37.922 15.740 32.088 1.00 61.84 736 GLN A C 1
ATOM 5789 O O . GLN A 1 736 ? -36.851 15.198 32.342 1.00 61.84 736 GLN A O 1
ATOM 5794 N N . GLU A 1 737 ? -38.236 16.942 32.577 1.00 63.34 737 GLU A N 1
ATOM 5795 C CA . GLU A 1 737 ? -37.347 17.780 33.407 1.00 63.34 737 GLU A CA 1
ATOM 5796 C C . GLU A 1 737 ? -36.991 17.141 34.762 1.00 63.34 737 GLU A C 1
ATOM 5798 O O . GLU A 1 737 ? -35.978 17.469 35.372 1.00 63.34 737 GLU A O 1
ATOM 5803 N N . LEU A 1 738 ? -37.808 16.197 35.244 1.00 70.19 738 LEU A N 1
ATOM 5804 C CA . LEU A 1 738 ? -37.587 15.519 36.525 1.00 70.19 738 LEU A CA 1
ATOM 5805 C C . LEU A 1 738 ? -36.720 14.257 36.397 1.00 70.19 738 LEU A C 1
ATOM 5807 O O . LEU A 1 738 ? -36.405 13.643 37.413 1.00 70.19 738 LEU A O 1
ATOM 5811 N N . ILE A 1 739 ? -36.334 13.847 35.184 1.00 73.38 739 ILE A N 1
ATOM 5812 C CA . ILE A 1 739 ? -35.552 12.619 34.971 1.00 73.38 739 ILE A CA 1
ATOM 5813 C C . ILE A 1 739 ? -34.131 12.769 35.526 1.00 73.38 739 ILE A C 1
ATOM 5815 O O . ILE A 1 739 ? -33.644 11.862 36.198 1.00 73.38 739 ILE A O 1
ATOM 5819 N N . GLU A 1 740 ? -33.482 13.910 35.294 1.00 72.25 740 GLU A N 1
ATOM 5820 C CA . GLU A 1 740 ? -32.125 14.187 35.785 1.00 72.25 740 GLU A CA 1
ATOM 5821 C C . GLU A 1 740 ? -32.001 14.150 37.317 1.00 72.25 740 GLU A C 1
ATOM 5823 O O . GLU A 1 740 ? -31.156 13.396 37.813 1.00 72.25 740 GLU A O 1
ATOM 5828 N N . PRO A 1 741 ? -32.836 14.871 38.096 1.00 78.75 741 PRO A N 1
ATOM 5829 C CA . PRO A 1 741 ? -32.785 14.780 39.552 1.00 78.75 741 PRO A CA 1
ATOM 5830 C C . PRO A 1 741 ? -33.116 13.370 40.057 1.00 78.75 741 PRO A C 1
ATOM 5832 O O . PRO A 1 741 ? -32.455 12.895 40.972 1.00 78.75 741 PRO A O 1
ATOM 5835 N N . LEU A 1 742 ? -34.035 12.639 39.417 1.00 82.56 742 LEU A N 1
ATOM 5836 C CA . LEU A 1 742 ? -34.337 11.258 39.816 1.00 82.56 742 LEU A CA 1
ATOM 5837 C C . LEU A 1 742 ? -33.193 10.279 39.520 1.00 82.56 742 LEU A C 1
ATOM 5839 O O . LEU A 1 742 ? -32.976 9.347 40.289 1.00 82.56 742 LEU A O 1
ATOM 5843 N N . CYS A 1 743 ? -32.443 10.471 38.431 1.00 81.69 743 CYS A N 1
ATOM 5844 C CA . CYS A 1 743 ? -31.239 9.678 38.164 1.00 81.69 743 CYS A CA 1
ATOM 5845 C C . CYS A 1 743 ? -30.126 9.993 39.172 1.00 81.69 743 CYS A C 1
ATOM 5847 O O . CYS A 1 743 ? -29.371 9.098 39.552 1.00 81.69 743 CYS A O 1
ATOM 5849 N N . LYS A 1 744 ? -30.045 11.244 39.643 1.00 82.69 744 LYS A N 1
ATOM 5850 C CA . LYS A 1 744 ? -29.154 11.624 40.743 1.00 82.69 744 LYS A CA 1
ATOM 5851 C C . LYS A 1 744 ? -29.569 10.951 42.055 1.00 82.69 744 LYS A C 1
ATOM 5853 O O . LYS A 1 744 ? -28.718 10.356 42.706 1.00 82.69 744 LYS A O 1
ATOM 5858 N N . ASP A 1 745 ? -30.858 10.956 42.390 1.00 84.19 745 ASP A N 1
ATOM 5859 C CA . ASP A 1 745 ? -31.386 10.269 43.578 1.00 84.19 745 ASP A CA 1
ATOM 5860 C C . ASP A 1 745 ? -31.144 8.749 43.505 1.00 84.19 745 ASP A C 1
ATOM 5862 O O . ASP A 1 745 ? -30.741 8.123 44.488 1.00 84.19 745 ASP A O 1
ATOM 5866 N N . LEU A 1 746 ? -31.328 8.152 42.319 1.00 85.94 746 LEU A N 1
ATOM 5867 C CA . LEU A 1 746 ? -31.028 6.741 42.057 1.00 85.94 746 LEU A CA 1
ATOM 5868 C C . LEU A 1 746 ? -29.545 6.434 42.290 1.00 85.94 746 LEU A C 1
ATOM 5870 O O . LEU A 1 746 ? -29.215 5.415 42.899 1.00 85.94 746 LEU A O 1
ATOM 5874 N N . PHE A 1 747 ? -28.659 7.316 41.823 1.00 84.88 747 PHE A N 1
ATOM 5875 C CA . PHE A 1 747 ? -27.224 7.199 42.048 1.00 84.88 747 PHE A CA 1
ATOM 5876 C C . PHE A 1 747 ? -26.870 7.300 43.536 1.00 84.88 747 PHE A C 1
ATOM 5878 O O . PHE A 1 747 ? -26.127 6.459 44.031 1.00 84.88 747 PHE A O 1
ATOM 5885 N N . GLU A 1 748 ? -27.413 8.277 44.265 1.00 85.75 748 GLU A N 1
ATOM 5886 C CA . GLU A 1 748 ? -27.132 8.445 45.696 1.00 85.75 748 GLU A CA 1
ATOM 5887 C C . GLU A 1 748 ? -27.586 7.231 46.520 1.00 85.75 748 GLU A C 1
ATOM 5889 O O . GLU A 1 748 ? -26.892 6.806 47.447 1.00 85.75 748 GLU A O 1
ATOM 5894 N N . GLU A 1 749 ? -28.738 6.639 46.195 1.00 86.94 749 GLU A N 1
ATOM 5895 C CA . GLU A 1 749 ? -29.190 5.413 46.859 1.00 86.94 749 GLU A CA 1
ATOM 5896 C C . GLU A 1 749 ? -28.345 4.193 46.457 1.00 86.94 749 GLU A C 1
ATOM 5898 O O . GLU A 1 749 ? -28.042 3.366 47.320 1.00 86.94 749 GLU A O 1
ATOM 5903 N N . HIS A 1 750 ? -27.896 4.104 45.199 1.00 86.00 750 HIS A N 1
ATOM 5904 C CA . HIS A 1 750 ? -26.943 3.083 44.754 1.00 86.00 750 HIS A CA 1
ATOM 5905 C C . HIS A 1 750 ? -25.578 3.216 45.447 1.00 86.00 750 HIS A C 1
ATOM 5907 O O . HIS A 1 750 ? -25.008 2.212 45.865 1.00 86.00 750 HIS A O 1
ATOM 5913 N N . GLU A 1 751 ? -25.063 4.430 45.633 1.00 83.81 751 GLU A N 1
ATOM 5914 C CA . GLU A 1 751 ? -23.799 4.688 46.328 1.00 83.81 751 GLU A CA 1
ATOM 5915 C C . GLU A 1 751 ? -23.890 4.283 47.802 1.00 83.81 751 GLU A C 1
ATOM 5917 O O . GLU A 1 751 ? -23.071 3.500 48.285 1.00 83.81 751 GLU A O 1
ATOM 5922 N N . LYS A 1 752 ? -24.943 4.720 48.506 1.00 83.75 752 LYS A N 1
ATOM 5923 C CA . LYS A 1 752 ? -25.192 4.315 49.900 1.00 83.75 752 LYS A CA 1
ATOM 5924 C C . LYS A 1 752 ? -25.334 2.798 50.029 1.00 83.75 752 LYS A C 1
ATOM 5926 O O . LYS A 1 752 ? -24.830 2.216 50.986 1.00 83.75 752 LYS A O 1
ATOM 5931 N N . CYS A 1 753 ? -26.014 2.150 49.084 1.00 84.31 753 CYS A N 1
ATOM 5932 C CA . CYS A 1 753 ? -26.190 0.702 49.095 1.00 84.31 753 CYS A CA 1
ATOM 5933 C C . CYS A 1 753 ? -24.878 -0.037 48.774 1.00 84.31 753 CYS A C 1
ATOM 5935 O O . CYS A 1 753 ? -24.582 -1.041 49.415 1.00 84.31 753 CYS A O 1
ATOM 5937 N N . ALA A 1 754 ? -24.037 0.507 47.889 1.00 82.25 754 ALA A N 1
ATOM 5938 C CA . ALA A 1 754 ? -22.731 -0.059 47.561 1.00 82.25 754 ALA A CA 1
ATOM 5939 C C . ALA A 1 754 ? -21.781 -0.008 48.759 1.00 82.25 754 ALA A C 1
ATOM 5941 O O . ALA A 1 754 ? -21.109 -0.995 49.042 1.00 82.25 754 ALA A O 1
ATOM 5942 N N . ILE A 1 755 ? -21.777 1.111 49.492 1.00 79.06 755 ILE A N 1
ATOM 5943 C CA . ILE A 1 755 ? -21.023 1.262 50.742 1.00 79.06 755 ILE A CA 1
ATOM 5944 C C . ILE A 1 755 ? -21.504 0.236 51.773 1.00 79.06 755 ILE A C 1
ATOM 5946 O O . ILE A 1 755 ? -20.685 -0.463 52.353 1.00 79.06 755 ILE A O 1
ATOM 5950 N N . LEU A 1 756 ? -22.820 0.067 51.949 1.00 76.25 756 LEU A N 1
ATOM 5951 C CA . LEU A 1 756 ? -23.364 -0.937 52.872 1.00 76.25 756 LEU A CA 1
ATOM 5952 C C . LEU A 1 756 ? -22.935 -2.362 52.501 1.00 76.25 756 LEU A C 1
ATOM 5954 O O . LEU A 1 756 ? -22.509 -3.103 53.385 1.00 76.25 756 LEU A O 1
ATOM 5958 N N . VAL A 1 757 ? -23.023 -2.736 51.219 1.00 76.56 757 VAL A N 1
ATOM 5959 C CA . VAL A 1 757 ? -22.571 -4.047 50.722 1.00 76.56 757 VAL A CA 1
ATOM 5960 C C . VAL A 1 757 ? -21.071 -4.217 50.941 1.00 76.56 757 VAL A C 1
ATOM 5962 O O . VAL A 1 757 ? -20.626 -5.289 51.341 1.00 76.56 757 VAL A O 1
ATOM 5965 N N . PHE A 1 758 ? -20.278 -3.177 50.698 1.00 71.75 758 PHE A N 1
ATOM 5966 C CA . PHE A 1 758 ? -18.827 -3.223 50.833 1.00 71.75 758 PHE A CA 1
ATOM 5967 C C . PHE A 1 758 ? -18.372 -3.330 52.297 1.00 71.75 758 PHE A C 1
ATOM 5969 O O . PHE A 1 758 ? -17.595 -4.225 52.623 1.00 71.75 758 PHE A O 1
ATOM 5976 N N . ASP A 1 759 ? -18.898 -2.476 53.176 1.00 66.06 759 ASP A N 1
ATOM 5977 C CA . ASP A 1 759 ? -18.497 -2.385 54.585 1.00 66.06 759 ASP A CA 1
ATOM 5978 C C . ASP A 1 759 ? -18.924 -3.619 55.394 1.00 66.06 759 ASP A C 1
ATOM 5980 O O . ASP A 1 759 ? -18.182 -4.082 56.257 1.00 66.06 759 ASP A O 1
ATOM 5984 N N . ASN A 1 760 ? -20.090 -4.200 55.092 1.00 62.88 760 ASN A N 1
ATOM 5985 C CA . ASN A 1 760 ? -20.675 -5.282 55.894 1.00 62.88 760 ASN A CA 1
ATOM 5986 C C . ASN A 1 760 ? -20.548 -6.669 55.245 1.00 62.88 760 ASN A C 1
ATOM 5988 O O . ASN A 1 760 ? -20.992 -7.657 55.816 1.00 62.88 760 ASN A O 1
ATOM 5992 N N . THR A 1 761 ? -19.905 -6.808 54.077 1.00 58.31 761 THR A N 1
ATOM 5993 C CA . THR A 1 761 ? -19.693 -8.146 53.480 1.00 58.31 761 THR A CA 1
ATOM 5994 C C . THR A 1 761 ? -18.756 -9.046 54.291 1.00 58.31 761 THR A C 1
ATOM 5996 O O . THR A 1 761 ? -18.608 -10.216 53.951 1.00 58.31 761 THR A O 1
ATOM 5999 N N . TYR A 1 762 ? -18.119 -8.530 55.343 1.00 54.72 762 TYR A N 1
ATOM 6000 C CA . TYR A 1 762 ? -17.288 -9.308 56.262 1.00 54.72 762 TYR A CA 1
ATOM 6001 C C . TYR A 1 762 ? -18.084 -10.026 57.362 1.00 54.72 762 TYR A C 1
ATOM 6003 O O . TYR A 1 762 ? -17.538 -10.950 57.952 1.00 54.72 762 TYR A O 1
ATOM 6011 N N . SER A 1 763 ? -19.342 -9.643 57.621 1.00 55.53 763 SER A N 1
ATOM 6012 C CA . SER A 1 763 ? -20.212 -10.336 58.587 1.00 55.53 763 SER A CA 1
ATOM 6013 C C . SER A 1 763 ? -21.029 -11.474 57.964 1.00 55.53 763 SER A C 1
ATOM 6015 O O . SER A 1 763 ? -21.670 -12.232 58.683 1.00 55.53 763 SER A O 1
ATOM 6017 N N . LEU A 1 764 ? -21.006 -11.613 56.633 1.00 62.91 764 LEU A N 1
ATOM 6018 C CA . LEU A 1 764 ? -21.706 -12.671 55.904 1.00 62.91 764 LEU A CA 1
ATOM 6019 C C . LEU A 1 764 ? -20.790 -13.884 55.650 1.00 62.91 764 LEU A C 1
ATOM 6021 O O . LEU A 1 764 ? -19.607 -13.694 55.352 1.00 62.91 764 LEU A O 1
ATOM 6025 N N . PRO A 1 765 ? -21.332 -15.118 55.633 1.00 61.72 765 PRO A N 1
ATOM 6026 C CA . PRO A 1 765 ? -20.598 -16.310 55.202 1.00 61.72 765 PRO A CA 1
ATOM 6027 C C . PRO A 1 765 ? -20.008 -16.163 53.786 1.00 61.72 765 PRO A C 1
ATOM 6029 O O . PRO A 1 765 ? -20.660 -15.615 52.893 1.00 61.72 765 PRO A O 1
ATOM 6032 N N . ASP A 1 766 ? -18.808 -16.704 53.533 1.00 58.50 766 ASP A N 1
ATOM 6033 C CA . ASP A 1 766 ? -18.046 -16.474 52.285 1.00 58.50 766 ASP A CA 1
ATOM 6034 C C . ASP A 1 766 ? -18.794 -16.867 50.988 1.00 58.50 766 ASP A C 1
ATOM 6036 O O . ASP A 1 766 ? -18.676 -16.184 49.962 1.00 58.50 766 ASP A O 1
ATOM 6040 N N . MET A 1 767 ? -19.624 -17.918 51.017 1.00 62.03 767 MET A N 1
ATOM 6041 C CA . MET A 1 767 ? -20.474 -18.286 49.869 1.00 62.03 767 MET A CA 1
ATOM 6042 C C . MET A 1 767 ? -21.545 -17.229 49.563 1.00 62.03 767 MET A C 1
ATOM 6044 O O . MET A 1 767 ? -21.804 -16.926 48.402 1.00 62.03 767 MET A O 1
ATOM 6048 N N . ILE A 1 768 ? -22.155 -16.645 50.594 1.00 67.44 768 ILE A N 1
ATOM 6049 C CA . ILE A 1 768 ? -23.230 -15.650 50.451 1.00 67.44 768 ILE A CA 1
ATOM 6050 C C . ILE A 1 768 ? -22.635 -14.294 50.083 1.00 67.44 768 ILE A C 1
ATOM 6052 O O . ILE A 1 768 ? -23.170 -13.580 49.243 1.00 67.44 768 ILE A O 1
ATOM 6056 N N . LYS A 1 769 ? -21.473 -13.970 50.646 1.00 69.00 769 LYS A N 1
ATOM 6057 C CA . LYS A 1 769 ? -20.679 -12.781 50.338 1.00 69.00 769 LYS A CA 1
ATOM 6058 C C . LYS A 1 769 ? -20.300 -12.684 48.862 1.00 69.00 769 LYS A C 1
ATOM 6060 O O . LYS A 1 769 ? -20.468 -11.626 48.254 1.00 69.00 769 LYS A O 1
ATOM 6065 N N . THR A 1 770 ? -19.770 -13.762 48.285 1.00 70.25 770 THR A N 1
ATOM 6066 C CA . THR A 1 770 ? -19.352 -13.779 46.873 1.00 70.25 770 THR A CA 1
ATOM 6067 C C . THR A 1 770 ? -20.548 -13.663 45.933 1.00 70.25 770 THR A C 1
ATOM 6069 O O . THR A 1 770 ? -20.496 -12.891 44.975 1.00 70.25 770 THR A O 1
ATOM 6072 N N . GLU A 1 771 ? -21.650 -14.346 46.240 1.00 75.19 771 GLU A N 1
ATOM 6073 C CA . GLU A 1 771 ? -22.874 -14.281 45.441 1.00 75.19 771 GLU A CA 1
ATOM 6074 C C . GLU A 1 771 ? -23.595 -12.929 45.574 1.00 75.19 771 GLU A C 1
ATOM 6076 O O . GLU A 1 771 ? -24.010 -12.347 44.573 1.00 75.19 771 GLU A O 1
ATOM 6081 N N . ALA A 1 772 ? -23.647 -12.350 46.777 1.00 76.56 772 ALA A N 1
ATOM 6082 C CA . ALA A 1 772 ? -24.188 -11.012 47.004 1.00 76.56 772 ALA A CA 1
ATOM 6083 C C . ALA A 1 772 ? -23.386 -9.955 46.231 1.00 76.56 772 ALA A C 1
ATOM 6085 O O . ALA A 1 772 ? -23.966 -9.116 45.546 1.00 76.56 772 ALA A O 1
ATOM 6086 N N . ARG A 1 773 ? -22.047 -10.018 46.256 1.00 77.81 773 ARG A N 1
ATOM 6087 C CA . ARG A 1 773 ? -21.201 -9.104 45.469 1.00 77.81 773 ARG A CA 1
ATOM 6088 C C . ARG A 1 773 ? -21.454 -9.231 43.970 1.00 77.81 773 ARG A C 1
ATOM 6090 O O . ARG A 1 773 ? -21.585 -8.207 43.305 1.00 77.81 773 ARG A O 1
ATOM 6097 N N . LYS A 1 774 ? -21.572 -10.453 43.440 1.00 82.69 774 LYS A N 1
ATOM 6098 C CA . LYS A 1 774 ? -21.893 -10.681 42.020 1.00 82.69 774 LYS A CA 1
ATOM 6099 C C . LYS A 1 774 ? -23.241 -10.075 41.637 1.00 82.69 774 LYS A C 1
ATOM 6101 O O . LYS A 1 774 ? -23.293 -9.286 40.697 1.00 82.69 774 LYS A O 1
ATOM 6106 N N . LEU A 1 775 ? -24.296 -10.374 42.399 1.00 83.94 775 LEU A N 1
ATOM 6107 C CA . LEU A 1 775 ? -25.635 -9.824 42.164 1.00 83.94 775 LEU A CA 1
ATOM 6108 C C . LEU A 1 775 ? -25.658 -8.294 42.287 1.00 83.94 775 LEU A C 1
ATOM 6110 O O . LEU A 1 775 ? -26.392 -7.622 41.568 1.00 83.94 775 LEU A O 1
ATOM 6114 N N . TYR A 1 776 ? -24.842 -7.713 43.170 1.00 86.94 776 TYR A N 1
ATOM 6115 C CA . TYR A 1 776 ? -24.758 -6.261 43.304 1.00 86.94 776 TYR A CA 1
ATOM 6116 C C . TYR A 1 776 ? -23.989 -5.592 42.154 1.00 86.94 776 TYR A C 1
ATOM 6118 O O . TYR A 1 776 ? -24.372 -4.514 41.701 1.00 86.94 776 TYR A O 1
ATOM 6126 N N . ILE A 1 777 ? -22.936 -6.232 41.638 1.00 85.38 777 ILE A N 1
ATOM 6127 C CA . ILE A 1 777 ? -22.233 -5.775 40.430 1.00 85.38 777 ILE A CA 1
ATOM 6128 C C . ILE A 1 777 ? -23.185 -5.809 39.227 1.00 85.38 777 ILE A C 1
ATOM 6130 O O . ILE A 1 777 ? -23.250 -4.836 38.477 1.00 85.38 777 ILE A O 1
ATOM 6134 N N . GLU A 1 778 ? -23.970 -6.881 39.081 1.00 87.75 778 GLU A N 1
ATOM 6135 C CA . GLU A 1 778 ? -25.008 -6.990 38.049 1.00 87.75 778 GLU A CA 1
ATOM 6136 C C . GLU A 1 778 ? -26.066 -5.882 38.199 1.00 87.75 778 GLU A C 1
ATOM 6138 O O . GLU A 1 778 ? -26.454 -5.239 37.219 1.00 87.75 778 GLU A O 1
ATOM 6143 N N . LEU A 1 779 ? -26.492 -5.579 39.431 1.00 88.44 779 LEU A N 1
ATOM 6144 C CA . LEU A 1 779 ? -27.386 -4.456 39.714 1.00 88.44 779 LEU A CA 1
ATOM 6145 C C . LEU A 1 779 ? -26.771 -3.115 39.283 1.00 88.44 779 LEU A C 1
ATOM 6147 O O . LEU A 1 779 ? -27.448 -2.316 38.636 1.00 88.44 779 LEU A O 1
ATOM 6151 N N . GLY A 1 780 ? -25.496 -2.871 39.595 1.00 87.00 780 GLY A N 1
ATOM 6152 C CA . GLY A 1 780 ? -24.785 -1.660 39.187 1.00 87.00 780 GLY A CA 1
ATOM 6153 C C . GLY A 1 780 ? -24.657 -1.525 37.666 1.00 87.00 780 GLY A C 1
ATOM 6154 O O . GLY A 1 780 ? -24.818 -0.430 37.128 1.00 87.00 780 GLY A O 1
ATOM 6155 N N . GLU A 1 781 ? -24.408 -2.622 36.945 1.00 86.44 781 GLU A N 1
ATOM 6156 C CA . GLU A 1 781 ? -24.387 -2.632 35.472 1.00 86.44 781 GLU A CA 1
ATOM 6157 C C . GLU A 1 781 ? -25.777 -2.338 34.880 1.00 86.44 781 GLU A C 1
ATOM 6159 O O . GLU A 1 781 ? -25.900 -1.548 33.940 1.00 86.44 781 GLU A O 1
ATOM 6164 N N . ASN A 1 782 ? -26.843 -2.873 35.481 1.00 87.56 782 ASN A N 1
ATOM 6165 C CA . ASN A 1 782 ? -28.216 -2.557 35.084 1.00 87.56 782 ASN A CA 1
ATOM 6166 C C . ASN A 1 782 ? -28.576 -1.082 35.351 1.00 87.56 782 ASN A C 1
ATOM 6168 O O . ASN A 1 782 ? -29.157 -0.440 34.476 1.00 87.56 782 ASN A O 1
ATOM 6172 N N . ILE A 1 783 ? -28.183 -0.508 36.498 1.00 87.50 783 ILE A N 1
ATOM 6173 C CA . ILE A 1 783 ? -28.392 0.919 36.828 1.00 87.50 783 ILE A CA 1
ATOM 6174 C C . ILE A 1 783 ? -27.600 1.831 35.880 1.00 87.50 783 ILE A C 1
ATOM 6176 O O . ILE A 1 783 ? -28.123 2.855 35.434 1.00 87.50 783 ILE A O 1
ATOM 6180 N N . LYS A 1 784 ? -26.373 1.446 35.508 1.00 85.25 784 LYS A N 1
ATOM 6181 C CA . LYS A 1 784 ? -25.571 2.147 34.494 1.00 85.25 784 LYS A CA 1
ATOM 6182 C C . LYS A 1 784 ? -26.316 2.205 33.159 1.00 85.25 784 LYS A C 1
ATOM 6184 O O . LYS A 1 784 ? -26.568 3.292 32.645 1.00 85.25 784 LYS A O 1
ATOM 6189 N N . ASN A 1 785 ? -26.713 1.045 32.636 1.00 82.94 785 ASN A N 1
ATOM 6190 C CA . ASN A 1 785 ? -27.447 0.949 31.374 1.00 82.94 785 ASN A CA 1
ATOM 6191 C C . ASN A 1 785 ? -28.784 1.708 31.449 1.00 82.94 785 ASN A C 1
ATOM 6193 O O . ASN A 1 785 ? -29.231 2.297 30.471 1.00 82.94 785 ASN A O 1
ATOM 6197 N N . TYR A 1 786 ? -29.433 1.718 32.617 1.00 83.81 786 TYR A N 1
ATOM 6198 C CA . TYR A 1 786 ? -30.676 2.454 32.842 1.00 83.81 786 TYR A CA 1
ATOM 6199 C C . TYR A 1 786 ? -30.461 3.968 32.770 1.00 83.81 786 TYR A C 1
ATOM 6201 O O . TYR A 1 786 ? -31.237 4.666 32.125 1.00 83.81 786 TYR A O 1
ATOM 6209 N N . THR A 1 787 ? -29.368 4.462 33.352 1.00 81.62 787 THR A N 1
ATOM 6210 C CA . THR A 1 787 ? -28.971 5.879 33.308 1.00 81.62 787 THR A CA 1
ATOM 6211 C C . THR A 1 787 ? -28.565 6.311 31.890 1.00 81.62 787 THR A C 1
ATOM 6213 O O . THR A 1 787 ? -28.900 7.415 31.467 1.00 81.62 787 THR A O 1
ATOM 6216 N N . GLU A 1 788 ? -27.919 5.430 31.116 1.00 77.38 788 GLU A N 1
ATOM 6217 C CA . GLU A 1 788 ? -27.588 5.662 29.697 1.00 77.38 788 GLU A CA 1
ATOM 6218 C C . GLU A 1 788 ? -28.818 5.699 28.782 1.00 77.38 788 GLU A C 1
ATOM 6220 O O . GLU A 1 788 ? -28.836 6.424 27.791 1.00 77.38 788 GLU A O 1
ATOM 6225 N N . LEU A 1 789 ? -29.850 4.911 29.083 1.00 76.00 789 LEU A N 1
ATOM 6226 C CA . LEU A 1 789 ? -31.123 4.974 28.363 1.00 76.00 789 LEU A CA 1
ATOM 6227 C C . LEU A 1 789 ? -31.939 6.200 28.793 1.00 76.00 789 LEU A C 1
ATOM 6229 O O . LEU A 1 789 ? -32.602 6.822 27.966 1.00 76.00 789 LEU A O 1
ATOM 6233 N N . ALA A 1 790 ? -31.848 6.590 30.068 1.00 73.88 790 ALA A N 1
ATOM 6234 C CA . ALA A 1 790 ? -32.496 7.787 30.588 1.00 73.88 790 ALA A CA 1
ATOM 6235 C C . ALA A 1 790 ? -31.946 9.078 29.959 1.00 73.88 790 ALA A C 1
ATOM 6237 O O . ALA A 1 790 ? -32.728 9.985 29.678 1.00 73.88 790 ALA A O 1
ATOM 6238 N N . SER A 1 791 ? -30.641 9.143 29.666 1.00 67.44 791 SER A N 1
ATOM 6239 C CA . SER A 1 791 ? -30.052 10.281 28.948 1.00 67.44 791 SER A CA 1
ATOM 6240 C C . SER A 1 791 ? -30.514 10.372 27.490 1.00 67.44 791 SER A C 1
ATOM 6242 O O . SER A 1 791 ? -30.706 11.469 26.977 1.00 67.44 791 SER A O 1
ATOM 6244 N N . ARG A 1 792 ? -30.779 9.235 26.831 1.00 64.38 792 ARG A N 1
ATOM 6245 C CA . ARG A 1 792 ? -31.262 9.186 25.435 1.00 64.38 792 ARG A CA 1
ATOM 6246 C C . ARG A 1 792 ? -32.728 9.580 25.277 1.00 64.38 792 ARG A C 1
ATOM 6248 O O . ARG A 1 792 ? -33.125 10.021 24.201 1.00 64.38 792 ARG A O 1
ATOM 6255 N N . LEU A 1 793 ? -33.532 9.483 26.338 1.00 62.50 793 LEU A N 1
ATOM 6256 C CA . LEU A 1 793 ? -34.953 9.846 26.290 1.00 62.50 793 LEU A CA 1
ATOM 6257 C C . LEU A 1 793 ? -35.193 11.323 25.949 1.00 62.50 793 LEU A C 1
ATOM 6259 O O . LEU A 1 793 ? -36.249 11.630 25.400 1.00 62.50 793 LEU A O 1
ATOM 6263 N N . GLN A 1 794 ? -34.247 12.227 26.254 1.00 55.34 794 GLN A N 1
ATOM 6264 C CA . GLN A 1 794 ? -34.303 13.647 25.851 1.00 55.34 794 GLN A CA 1
ATOM 6265 C C . GLN A 1 794 ? -34.257 13.849 24.333 1.00 55.34 794 GLN A C 1
ATOM 6267 O O . GLN A 1 794 ? -34.745 14.866 23.849 1.00 55.34 794 GLN A O 1
ATOM 6272 N N . SER A 1 795 ? -33.732 12.881 23.581 1.00 51.56 795 SER A N 1
ATOM 6273 C CA . SER A 1 795 ? -33.522 13.001 22.136 1.00 51.56 795 SER A CA 1
ATOM 6274 C C . SER A 1 795 ? -34.381 12.038 21.309 1.00 51.56 795 SER A C 1
ATOM 6276 O O . SER A 1 795 ? -34.755 12.391 20.196 1.00 51.56 795 SER A O 1
ATOM 6278 N N . GLU A 1 796 ? -34.741 10.857 21.834 1.00 54.72 796 GLU A N 1
ATOM 6279 C CA . GLU A 1 796 ? -35.440 9.813 21.068 1.00 54.72 796 GLU A CA 1
ATOM 6280 C C . GLU A 1 796 ? -36.630 9.180 21.828 1.00 54.72 796 GLU A C 1
ATOM 6282 O O . GLU A 1 796 ? -36.448 8.541 22.872 1.00 54.72 796 GLU A O 1
ATOM 6287 N N . PRO A 1 797 ? -37.868 9.270 21.299 1.00 52.66 797 PRO A N 1
ATOM 6288 C CA . PRO A 1 797 ? -39.062 8.724 21.949 1.00 52.66 797 PRO A CA 1
ATOM 6289 C C . PRO A 1 797 ? -39.179 7.186 21.901 1.00 52.66 797 PRO A C 1
ATOM 6291 O O . PRO A 1 797 ? -39.963 6.636 22.680 1.00 52.66 797 PRO A O 1
ATOM 6294 N N . ASP A 1 798 ? -38.412 6.489 21.054 1.00 58.12 798 ASP A N 1
ATOM 6295 C CA . ASP A 1 798 ? -38.449 5.020 20.905 1.00 58.12 798 ASP A CA 1
ATOM 6296 C C . ASP A 1 798 ? -37.682 4.263 22.006 1.00 58.12 798 ASP A C 1
ATOM 6298 O O . ASP A 1 798 ? -38.011 3.116 22.326 1.00 58.12 798 ASP A O 1
ATOM 6302 N N . SER A 1 799 ? -36.765 4.943 22.707 1.00 61.25 799 SER A N 1
ATOM 6303 C CA . SER A 1 799 ? -35.992 4.402 23.842 1.00 61.25 799 SER A CA 1
ATOM 6304 C C . SER A 1 799 ? -36.858 3.998 25.058 1.00 61.25 799 SER A C 1
ATOM 6306 O O . SER A 1 799 ? -36.373 3.389 26.014 1.00 61.25 799 SER A O 1
ATOM 6308 N N . LYS A 1 800 ? -38.168 4.291 25.047 1.00 67.25 800 LYS A N 1
ATOM 6309 C CA . LYS A 1 800 ? -39.119 4.014 26.146 1.00 67.25 800 LYS A CA 1
ATOM 6310 C C . LYS A 1 800 ? -39.317 2.526 26.431 1.00 67.25 800 LYS A C 1
ATOM 6312 O O . LYS A 1 800 ? -39.422 2.129 27.595 1.00 67.25 800 LYS A O 1
ATOM 6317 N N . LYS A 1 801 ? -39.391 1.696 25.382 1.00 73.44 801 LYS A N 1
ATOM 6318 C CA . LYS A 1 801 ? -39.579 0.241 25.536 1.00 73.44 801 LYS A CA 1
ATOM 6319 C C . LYS A 1 801 ? -38.354 -0.392 26.192 1.00 73.44 801 LYS A C 1
ATOM 6321 O O . LYS A 1 801 ? -38.501 -1.206 27.101 1.00 73.44 801 LYS A O 1
ATOM 6326 N N . GLU A 1 802 ? -37.168 0.038 25.778 1.00 74.88 802 GLU A N 1
ATOM 6327 C CA . GLU A 1 802 ? -35.895 -0.423 26.333 1.00 74.88 802 GLU A CA 1
ATOM 6328 C C . GLU A 1 802 ? -35.698 0.053 27.778 1.00 74.88 802 GLU A C 1
ATOM 6330 O O . GLU A 1 802 ? -35.294 -0.740 28.630 1.00 74.88 802 GLU A O 1
ATOM 6335 N N . LEU A 1 803 ? -36.083 1.297 28.097 1.00 81.19 803 LEU A N 1
ATOM 6336 C CA . LEU A 1 803 ? -36.076 1.810 29.472 1.00 81.19 803 LEU A CA 1
ATOM 6337 C C . LEU A 1 803 ? -36.974 0.960 30.389 1.00 81.19 803 LEU A C 1
ATOM 6339 O O . LEU A 1 803 ? -36.549 0.526 31.460 1.00 81.19 803 LEU A O 1
ATOM 6343 N N . SER A 1 804 ? -38.196 0.649 29.944 1.00 80.31 804 SER A N 1
ATOM 6344 C CA . SER A 1 804 ? -39.126 -0.199 30.700 1.00 80.31 804 SER A CA 1
ATOM 6345 C C . SER A 1 804 ? -38.589 -1.614 30.918 1.00 80.31 804 SER A C 1
ATOM 6347 O O . SER A 1 804 ? -38.673 -2.137 32.029 1.00 80.31 804 SER A O 1
ATOM 6349 N N . GLN A 1 805 ? -37.985 -2.225 29.895 1.00 82.94 805 GLN A N 1
ATOM 6350 C CA . GLN A 1 805 ? -37.350 -3.538 30.028 1.00 82.94 805 GLN A CA 1
ATOM 6351 C C . GLN A 1 805 ? -36.190 -3.509 31.027 1.00 82.94 805 GLN A C 1
ATOM 6353 O O . GLN A 1 805 ? -36.039 -4.431 31.827 1.00 82.94 805 GLN A O 1
ATOM 6358 N N . ASN A 1 806 ? -35.387 -2.445 31.026 1.00 84.44 806 ASN A N 1
ATOM 6359 C CA . ASN A 1 806 ? -34.244 -2.339 31.923 1.00 84.44 806 ASN A CA 1
ATOM 6360 C C . ASN A 1 806 ? -34.659 -2.027 33.381 1.00 84.44 806 ASN A C 1
ATOM 6362 O O . ASN A 1 806 ? -34.063 -2.549 34.321 1.00 84.44 806 ASN A O 1
ATOM 6366 N N . SER A 1 807 ? -35.769 -1.310 33.599 1.00 85.62 807 SER A N 1
ATOM 6367 C CA . SER A 1 807 ? -36.399 -1.179 34.929 1.00 85.62 807 SER A CA 1
ATOM 6368 C C . SER A 1 807 ? -36.868 -2.535 35.492 1.00 85.62 807 SER A C 1
ATOM 6370 O O . SER A 1 807 ? -36.708 -2.817 36.686 1.00 85.62 807 SER A O 1
ATOM 6372 N N . ILE A 1 808 ? -37.382 -3.425 34.631 1.00 86.69 808 ILE A N 1
ATOM 6373 C CA . ILE A 1 808 ? -37.743 -4.800 35.015 1.00 86.69 808 ILE A CA 1
ATOM 6374 C C . ILE A 1 808 ? -36.489 -5.607 35.386 1.00 86.69 808 ILE A C 1
ATOM 6376 O O . ILE A 1 808 ? -36.518 -6.352 36.369 1.00 86.69 808 ILE A O 1
ATOM 6380 N N . LYS A 1 809 ? -35.374 -5.434 34.662 1.00 86.81 809 LYS A N 1
ATOM 6381 C CA . LYS A 1 809 ? -34.087 -6.074 34.999 1.00 86.81 809 LYS A CA 1
ATOM 6382 C C . LYS A 1 809 ? -33.578 -5.638 36.373 1.00 86.81 809 LYS A C 1
ATOM 6384 O O . LYS A 1 809 ? -33.272 -6.503 37.190 1.00 86.81 809 LYS A O 1
ATOM 6389 N N . ILE A 1 810 ? -33.596 -4.334 36.675 1.00 88.69 810 ILE A N 1
ATOM 6390 C CA . ILE A 1 810 ? -33.269 -3.803 38.013 1.00 88.69 810 ILE A CA 1
ATOM 6391 C C . ILE A 1 810 ? -34.155 -4.460 39.081 1.00 88.69 810 ILE A C 1
ATOM 6393 O O . ILE A 1 810 ? -33.650 -4.983 40.072 1.00 88.69 810 ILE A O 1
ATOM 6397 N N . SER A 1 811 ? -35.471 -4.507 38.856 1.00 87.00 811 SER A N 1
ATOM 6398 C CA . SER A 1 811 ? -36.425 -5.110 39.800 1.00 87.00 811 SER A CA 1
ATOM 6399 C C . SER A 1 811 ? -36.175 -6.609 40.023 1.00 87.00 811 SER A C 1
ATOM 6401 O O . SER A 1 811 ? -36.282 -7.103 41.148 1.00 87.00 811 SER A O 1
ATOM 6403 N N . THR A 1 812 ? -35.812 -7.339 38.967 1.00 88.31 812 THR A N 1
ATOM 6404 C CA . THR A 1 812 ? -35.512 -8.779 39.023 1.00 88.31 812 THR A CA 1
ATOM 6405 C C . THR A 1 812 ? -34.214 -9.040 39.785 1.00 88.31 812 THR A C 1
ATOM 6407 O O . THR A 1 812 ? -34.185 -9.890 40.672 1.00 88.31 812 THR A O 1
ATOM 6410 N N . CYS A 1 813 ? -33.168 -8.260 39.505 1.00 87.94 813 CYS A N 1
ATOM 6411 C CA . CYS A 1 813 ? -31.876 -8.355 40.179 1.00 87.94 813 CYS A CA 1
ATOM 6412 C C . CYS A 1 813 ? -32.001 -8.054 41.680 1.00 87.94 813 CYS A C 1
ATOM 6414 O O . CYS A 1 813 ? -31.522 -8.824 42.512 1.00 87.94 813 CYS A O 1
ATOM 6416 N N . VAL A 1 814 ? -32.734 -6.992 42.042 1.00 88.56 814 VAL A N 1
ATOM 6417 C CA . VAL A 1 814 ? -33.052 -6.678 43.444 1.00 88.56 814 VAL A CA 1
ATOM 6418 C C . VAL A 1 814 ? -33.840 -7.814 44.096 1.00 88.56 814 VAL A C 1
ATOM 6420 O O . VAL A 1 814 ? -33.537 -8.205 45.219 1.00 88.56 814 VAL A O 1
ATOM 6423 N N . SER A 1 815 ? -34.815 -8.397 43.397 1.00 85.06 815 SER A N 1
ATOM 6424 C CA . SER A 1 815 ? -35.589 -9.528 43.924 1.00 85.06 815 SER A CA 1
ATOM 6425 C C . SER A 1 815 ? -34.717 -10.760 44.186 1.00 85.06 815 SER A C 1
ATOM 6427 O O . SER A 1 815 ? -34.907 -11.435 45.194 1.00 85.06 815 SER A O 1
ATOM 6429 N N . ASN A 1 816 ? -33.750 -11.047 43.313 1.00 82.75 816 ASN A N 1
ATOM 6430 C CA . ASN A 1 816 ? -32.794 -12.138 43.506 1.00 82.75 816 ASN A CA 1
ATOM 6431 C C . ASN A 1 816 ? -31.859 -11.864 44.691 1.00 82.75 816 ASN A C 1
ATOM 6433 O O . ASN A 1 816 ? -31.648 -12.752 45.514 1.00 82.75 816 ASN A O 1
ATOM 6437 N N . PHE A 1 817 ? -31.384 -10.624 44.838 1.00 84.19 817 PHE A N 1
ATOM 6438 C CA . PHE A 1 817 ? -30.569 -10.208 45.980 1.00 84.19 817 PHE A CA 1
ATOM 6439 C C . PHE A 1 817 ? -31.338 -10.327 47.309 1.00 84.19 817 PHE A C 1
ATOM 6441 O O . PHE A 1 817 ? -30.817 -10.847 48.292 1.00 84.19 817 PHE A O 1
ATOM 6448 N N . LEU A 1 818 ? -32.610 -9.915 47.338 1.00 82.25 818 LEU A N 1
ATOM 6449 C CA . LEU A 1 818 ? -33.473 -10.067 48.513 1.00 82.25 818 LEU A CA 1
ATOM 6450 C C . LEU A 1 818 ? -33.735 -11.538 48.856 1.00 82.25 818 LEU A C 1
ATOM 6452 O O . LEU A 1 818 ? -33.754 -11.887 50.031 1.00 82.25 818 LEU A O 1
ATOM 6456 N N . LYS A 1 819 ? -33.920 -12.409 47.855 1.00 79.56 819 LYS A N 1
ATOM 6457 C CA . LYS A 1 819 ? -34.076 -13.856 48.081 1.00 79.56 819 LYS A CA 1
ATOM 6458 C C . LYS A 1 819 ? -32.822 -14.475 48.689 1.00 79.56 819 LYS A C 1
ATOM 6460 O O . LYS A 1 819 ? -32.960 -15.312 49.574 1.00 79.56 819 LYS A O 1
ATOM 6465 N N . LEU A 1 820 ? -31.640 -14.054 48.234 1.00 77.62 820 LEU A N 1
ATOM 6466 C CA . LEU A 1 820 ? -30.363 -14.505 48.781 1.00 77.62 820 LEU A CA 1
ATOM 6467 C C . LEU A 1 820 ? -30.258 -14.153 50.274 1.00 77.62 820 LEU A C 1
ATOM 6469 O O . LEU A 1 820 ? -30.029 -15.051 51.080 1.00 77.62 820 LEU A O 1
ATOM 6473 N N . LEU A 1 821 ? -30.534 -12.897 50.645 1.00 73.81 821 LEU A N 1
ATOM 6474 C CA . LEU A 1 821 ? -30.556 -12.458 52.050 1.00 73.81 821 LEU A CA 1
ATOM 6475 C C . LEU A 1 821 ? -31.651 -13.148 52.878 1.00 73.81 821 LEU A C 1
ATOM 6477 O O . LEU A 1 821 ? -31.439 -13.550 54.005 1.00 73.81 821 LEU A O 1
ATOM 6481 N N . GLN A 1 822 ? -32.844 -13.362 52.328 1.00 71.19 822 GLN A N 1
ATOM 6482 C CA . GLN A 1 822 ? -33.901 -14.066 53.067 1.00 71.19 822 GLN A CA 1
ATOM 6483 C C . GLN A 1 822 ? -33.623 -15.561 53.255 1.00 71.19 822 GLN A C 1
ATOM 6485 O O . GLN A 1 822 ? -34.318 -16.212 54.030 1.00 71.19 822 GLN A O 1
ATOM 6490 N N . SER A 1 823 ? -32.691 -16.139 52.497 1.00 64.88 823 SER A N 1
ATOM 6491 C CA . SER A 1 823 ? -32.330 -17.555 52.587 1.00 64.88 823 SER A CA 1
ATOM 6492 C C . SER A 1 823 ? -31.167 -17.841 53.535 1.00 64.88 823 SER A C 1
ATOM 6494 O O . SER A 1 823 ? -30.854 -19.011 53.715 1.00 64.88 823 SER A O 1
ATOM 6496 N N . SER A 1 824 ? -30.532 -16.819 54.120 1.00 63.56 824 SER A N 1
ATOM 6497 C CA . SER A 1 824 ? -29.362 -17.004 54.984 1.00 63.56 824 SER A CA 1
ATOM 6498 C C . SER A 1 824 ? -29.681 -17.388 56.434 1.00 63.56 824 SER A C 1
ATOM 6500 O O . SER A 1 824 ? -28.786 -17.921 57.079 1.00 63.56 824 SER A O 1
ATOM 6502 N N . HIS A 1 825 ? -30.909 -17.167 56.932 1.00 67.44 825 HIS A N 1
ATOM 6503 C CA . HIS A 1 825 ? -31.263 -17.309 58.366 1.00 67.44 825 HIS A CA 1
ATOM 6504 C C . HIS A 1 825 ? -32.510 -18.151 58.657 1.00 67.44 825 HIS A C 1
ATOM 6506 O O . HIS A 1 825 ? -33.015 -18.159 59.781 1.00 67.44 825 HIS A O 1
ATOM 6512 N N . LYS A 1 826 ? -33.079 -18.829 57.656 1.00 68.06 826 LYS A N 1
ATOM 6513 C CA . LYS A 1 826 ? -34.358 -19.533 57.842 1.00 68.06 826 LYS A CA 1
ATOM 6514 C C . LYS A 1 826 ? -34.201 -20.796 58.680 1.00 68.06 826 LYS A C 1
ATOM 6516 O O . LYS A 1 826 ? -35.115 -21.128 59.431 1.00 68.06 826 LYS A O 1
ATOM 6521 N N . GLY A 1 827 ? -33.086 -21.504 58.540 1.00 69.31 827 GLY A N 1
ATOM 6522 C CA . GLY A 1 827 ? -32.755 -22.673 59.350 1.00 69.31 827 GLY A CA 1
ATOM 6523 C C . GLY A 1 827 ? -32.475 -22.308 60.800 1.00 69.31 827 GLY A C 1
ATOM 6524 O O . GLY A 1 827 ? -33.037 -22.939 61.691 1.00 69.31 827 GLY A O 1
ATOM 6525 N N . GLU A 1 828 ? -31.694 -21.254 61.037 1.00 69.06 828 GLU A N 1
ATOM 6526 C CA . GLU A 1 828 ? -31.425 -20.742 62.387 1.00 69.06 828 GLU A CA 1
ATOM 6527 C C . GLU A 1 828 ? -32.710 -20.298 63.107 1.00 69.06 828 GLU A C 1
ATOM 6529 O O . GLU A 1 828 ? -32.961 -20.710 64.241 1.00 69.06 828 GLU A O 1
ATOM 6534 N N . GLU A 1 829 ? -33.578 -19.526 62.438 1.00 71.38 829 GLU A N 1
ATOM 6535 C CA . GLU A 1 829 ? -34.852 -19.077 63.016 1.00 71.38 829 GLU A CA 1
ATOM 6536 C C . GLU A 1 829 ? -35.773 -20.261 63.363 1.00 71.38 829 GLU A C 1
ATOM 6538 O O . GLU A 1 829 ? -36.470 -20.240 64.381 1.00 71.38 829 GLU A O 1
ATOM 6543 N N . ALA A 1 830 ? -35.770 -21.315 62.539 1.00 76.38 830 ALA A N 1
ATOM 6544 C CA . ALA A 1 830 ? -36.534 -22.531 62.803 1.00 76.38 830 ALA A CA 1
ATOM 6545 C C . ALA A 1 830 ? -35.982 -23.314 64.008 1.00 76.38 830 ALA A C 1
ATOM 6547 O O . ALA A 1 830 ? -36.766 -23.758 64.848 1.00 76.38 830 ALA A O 1
ATOM 6548 N N . CYS A 1 831 ? -34.655 -23.438 64.134 1.00 80.00 831 CYS A N 1
ATOM 6549 C CA . CYS A 1 831 ? -34.011 -24.056 65.297 1.00 80.00 831 CYS A CA 1
ATOM 6550 C C . CYS A 1 831 ? -34.273 -23.264 66.589 1.00 80.00 831 CYS A C 1
ATOM 6552 O O . CYS A 1 831 ? -34.573 -23.865 67.618 1.00 80.00 831 CYS A O 1
ATOM 6554 N N . ALA A 1 832 ? -34.220 -21.928 66.537 1.00 78.88 832 ALA A N 1
ATOM 6555 C CA . ALA A 1 832 ? -34.465 -21.064 67.692 1.00 78.88 832 ALA A CA 1
ATOM 6556 C C . ALA A 1 832 ? -35.902 -21.191 68.221 1.00 78.88 832 ALA A C 1
ATOM 6558 O O . ALA A 1 832 ? -36.101 -21.400 69.416 1.00 78.88 832 ALA A O 1
ATOM 6559 N N . LYS A 1 833 ? -36.903 -21.155 67.330 1.00 81.44 833 LYS A N 1
ATOM 6560 C CA . LYS A 1 833 ? -38.313 -21.372 67.705 1.00 81.44 833 LYS A CA 1
ATOM 6561 C C . LYS A 1 833 ? -38.543 -22.748 68.325 1.00 81.44 833 LYS A C 1
ATOM 6563 O O . LYS A 1 833 ? -39.346 -22.887 69.243 1.00 81.44 833 LYS A O 1
ATOM 6568 N N . LEU A 1 834 ? -37.854 -23.768 67.815 1.00 84.62 834 LEU A N 1
ATOM 6569 C CA . LEU A 1 834 ? -37.960 -25.122 68.345 1.00 84.62 834 LEU A CA 1
ATOM 6570 C C . LEU A 1 834 ? -37.318 -25.247 69.733 1.00 84.62 834 LEU A C 1
ATOM 6572 O O . LEU A 1 834 ? -37.872 -25.927 70.593 1.00 84.62 834 LEU A O 1
ATOM 6576 N N . ALA A 1 835 ? -36.189 -24.572 69.965 1.00 84.94 835 ALA A N 1
ATOM 6577 C CA . ALA A 1 835 ? -35.540 -24.521 71.272 1.00 84.94 835 ALA A CA 1
ATOM 6578 C C . ALA A 1 835 ? -36.421 -23.815 72.316 1.00 84.94 835 ALA A C 1
ATOM 6580 O O . ALA A 1 835 ? -36.567 -24.329 73.422 1.00 84.94 835 ALA A O 1
ATOM 6581 N N . GLU A 1 836 ? -37.065 -22.697 71.957 1.00 86.62 836 GLU A N 1
ATOM 6582 C CA . GLU A 1 836 ? -38.049 -22.017 72.817 1.00 86.62 836 GLU A CA 1
ATOM 6583 C C . GLU A 1 836 ? -39.211 -22.954 73.184 1.00 86.62 836 GLU A C 1
ATOM 6585 O O . GLU A 1 836 ? -39.484 -23.158 74.365 1.00 86.62 836 GLU A O 1
ATOM 6590 N N . TYR A 1 837 ? -39.825 -23.611 72.189 1.00 88.50 837 TYR A N 1
ATOM 6591 C CA . TYR A 1 837 ? -40.882 -24.602 72.428 1.00 88.50 837 TYR A CA 1
ATOM 6592 C C . TYR A 1 837 ? -40.423 -25.738 73.356 1.00 88.50 837 TYR A C 1
ATOM 6594 O O . TYR A 1 837 ? -41.155 -26.149 74.256 1.00 88.50 837 TYR A O 1
ATOM 6602 N N . LEU A 1 838 ? -39.219 -26.268 73.132 1.00 87.94 838 LEU A N 1
ATOM 6603 C CA . LEU A 1 838 ? -38.686 -27.374 73.918 1.00 87.94 838 LEU A CA 1
ATOM 6604 C C . LEU A 1 838 ? -38.367 -26.949 75.355 1.00 87.94 838 LEU A C 1
ATOM 6606 O O . LEU A 1 838 ? -38.590 -27.734 76.272 1.00 87.94 838 LEU A O 1
ATOM 6610 N N . SER A 1 839 ? -37.899 -25.716 75.558 1.00 88.88 839 SER A N 1
ATOM 6611 C CA . SER A 1 839 ? -37.690 -25.137 76.887 1.00 88.88 839 SER A CA 1
ATOM 6612 C C . SER A 1 839 ? -38.998 -25.093 77.678 1.00 88.88 839 SER A C 1
ATOM 6614 O O . SER A 1 839 ? -39.061 -25.630 78.786 1.00 88.88 839 SER A O 1
ATOM 6616 N N . ASP A 1 840 ? -40.069 -24.575 77.067 1.00 89.25 840 ASP A N 1
ATOM 6617 C CA . ASP A 1 840 ? -41.405 -24.547 77.673 1.00 89.25 840 ASP A CA 1
ATOM 6618 C C . ASP A 1 840 ? -41.906 -25.966 77.990 1.00 89.25 840 ASP A C 1
ATOM 6620 O O . ASP A 1 840 ? -42.397 -26.244 79.086 1.00 89.25 840 ASP A O 1
ATOM 6624 N N . ALA A 1 841 ? -41.727 -26.904 77.056 1.00 87.06 841 ALA A N 1
ATOM 6625 C CA . ALA A 1 841 ? -42.150 -28.289 77.229 1.00 87.06 841 ALA A CA 1
ATOM 6626 C C . ALA A 1 841 ? -41.367 -29.024 78.340 1.00 87.06 841 ALA A C 1
ATOM 6628 O O . ALA A 1 841 ? -41.936 -29.854 79.052 1.00 87.06 841 ALA A O 1
ATOM 6629 N N . LEU A 1 842 ? -40.078 -28.719 78.523 1.00 88.06 842 LEU A N 1
ATOM 6630 C CA . LEU A 1 842 ? -39.249 -29.278 79.595 1.00 88.06 842 LEU A CA 1
ATOM 6631 C C . LEU A 1 842 ? -39.650 -28.753 80.979 1.00 88.06 842 LEU A C 1
ATOM 6633 O O . LEU A 1 842 ? -39.666 -29.536 81.928 1.00 88.06 842 LEU A O 1
ATOM 6637 N N . ILE A 1 843 ? -40.040 -27.478 81.094 1.00 89.69 843 ILE A N 1
ATOM 6638 C CA . ILE A 1 843 ? -40.602 -26.907 82.335 1.00 89.69 843 ILE A CA 1
ATOM 6639 C C . ILE A 1 843 ? -41.899 -27.640 82.723 1.00 89.69 843 ILE A C 1
ATOM 6641 O O . ILE A 1 843 ? -42.144 -27.962 83.892 1.00 89.69 843 ILE A O 1
ATOM 6645 N N . ASP A 1 844 ? -42.715 -27.967 81.724 1.00 88.94 844 ASP A N 1
ATOM 6646 C CA . ASP A 1 844 ? -43.932 -28.760 81.877 1.00 88.94 844 ASP A CA 1
ATOM 6647 C C . ASP A 1 844 ? -43.642 -30.184 82.396 1.00 88.94 844 ASP A C 1
ATOM 6649 O O . ASP A 1 844 ? -44.333 -30.692 83.288 1.00 88.94 844 ASP A O 1
ATOM 6653 N N . ILE A 1 845 ? -42.595 -30.831 81.872 1.00 89.69 845 ILE A N 1
ATOM 6654 C CA . ILE A 1 845 ? -42.122 -32.141 82.344 1.00 89.69 845 ILE A CA 1
ATOM 6655 C C . ILE A 1 845 ? -41.554 -32.044 83.765 1.00 89.69 845 ILE A C 1
ATOM 6657 O O . ILE A 1 845 ? -41.845 -32.919 84.579 1.00 89.69 845 ILE A O 1
ATOM 6661 N N . ASP A 1 846 ? -40.824 -30.981 84.106 1.00 88.56 846 ASP A N 1
ATOM 6662 C CA . ASP A 1 846 ? -40.313 -30.742 85.463 1.00 88.56 846 ASP A CA 1
ATOM 6663 C C . ASP A 1 846 ? -41.433 -30.619 86.494 1.00 88.56 846 ASP A C 1
ATOM 6665 O O . ASP A 1 846 ? -41.356 -31.183 87.590 1.00 88.56 846 ASP A O 1
ATOM 6669 N N . THR A 1 847 ? -42.527 -29.969 86.111 1.00 89.06 847 THR A N 1
ATOM 6670 C CA . THR A 1 847 ? -43.737 -29.908 86.932 1.00 89.06 847 THR A CA 1
ATOM 6671 C C . THR A 1 847 ? -44.339 -31.306 87.131 1.00 89.06 847 THR A C 1
ATOM 6673 O O . THR A 1 847 ? -44.715 -31.673 88.245 1.00 89.06 847 THR A O 1
ATOM 6676 N N . CYS A 1 848 ? -44.367 -32.137 86.084 1.00 85.12 848 CYS A N 1
ATOM 6677 C CA . CYS A 1 848 ? -44.820 -33.529 86.187 1.00 85.12 848 CYS A CA 1
ATOM 6678 C C . CYS A 1 848 ? -43.893 -34.389 87.064 1.00 85.12 848 CYS A C 1
ATOM 6680 O O . CYS A 1 848 ? -44.384 -35.237 87.808 1.00 85.12 848 CYS A O 1
ATOM 6682 N N . ILE A 1 849 ? -42.574 -34.164 87.018 1.00 86.38 849 ILE A N 1
ATOM 6683 C CA . ILE A 1 849 ? -41.599 -34.834 87.891 1.00 86.38 849 ILE A CA 1
ATOM 6684 C C . ILE A 1 849 ? -41.885 -34.482 89.352 1.00 86.38 849 ILE A C 1
ATOM 6686 O O . ILE A 1 849 ? -41.948 -35.384 90.183 1.00 86.38 849 ILE A O 1
ATOM 6690 N N . LEU A 1 850 ? -42.125 -33.205 89.668 1.00 86.88 850 LEU A N 1
ATOM 6691 C CA . LEU A 1 850 ? -42.492 -32.770 91.022 1.00 86.88 850 LEU A CA 1
ATOM 6692 C C . LEU A 1 850 ? -43.803 -33.410 91.502 1.00 86.88 850 LEU A C 1
ATOM 6694 O O . LEU A 1 850 ? -43.899 -33.811 92.662 1.00 86.88 850 LEU A O 1
ATOM 6698 N N . PHE A 1 851 ? -44.806 -33.549 90.630 1.00 85.38 851 PHE A N 1
ATOM 6699 C CA . PHE A 1 851 ? -46.038 -34.264 90.976 1.00 85.38 851 PHE A CA 1
ATOM 6700 C C . PHE A 1 851 ? -45.800 -35.758 91.212 1.00 85.38 851 PHE A C 1
ATOM 6702 O O . PHE A 1 851 ? -46.348 -36.304 92.167 1.00 85.38 851 PHE A O 1
ATOM 6709 N N . ALA A 1 852 ? -44.961 -36.408 90.403 1.00 83.44 852 ALA A N 1
ATOM 6710 C CA . ALA A 1 852 ? -44.620 -37.819 90.576 1.00 83.44 852 ALA A CA 1
ATOM 6711 C C . ALA A 1 852 ? -43.779 -38.074 91.844 1.00 83.44 852 ALA A C 1
ATOM 6713 O O . ALA A 1 852 ? -44.000 -39.070 92.520 1.00 83.44 852 ALA A O 1
ATOM 6714 N N . GLN A 1 853 ? -42.861 -37.168 92.216 1.00 85.06 853 GLN A N 1
ATOM 6715 C CA . GLN A 1 853 ? -42.071 -37.256 93.46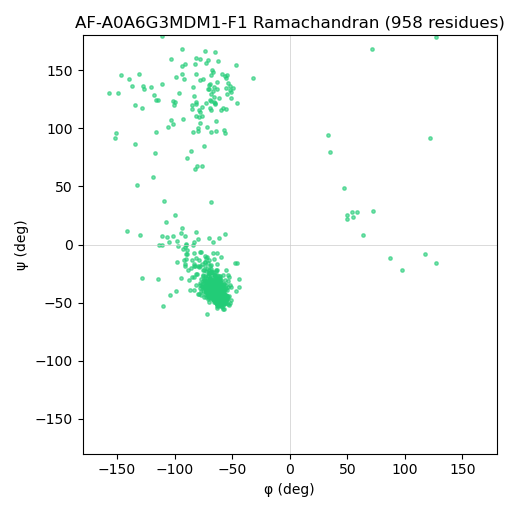0 1.00 85.06 853 GLN A CA 1
ATOM 6716 C C . GLN A 1 853 ? -42.927 -37.170 94.727 1.00 85.06 853 GLN A C 1
ATOM 6718 O O . GLN A 1 853 ? -42.558 -37.731 95.754 1.00 85.06 853 GLN A O 1
ATOM 6723 N N . ASN A 1 854 ? -44.046 -36.448 94.653 1.00 83.19 854 ASN A N 1
ATOM 6724 C CA . ASN A 1 854 ? -44.987 -36.278 95.757 1.00 83.19 854 ASN A CA 1
ATOM 6725 C C . ASN A 1 854 ? -46.146 -37.294 95.712 1.00 83.19 854 ASN A C 1
ATOM 6727 O O . ASN A 1 854 ? -47.113 -37.122 96.449 1.00 83.19 854 ASN A O 1
ATOM 6731 N N . ASP A 1 855 ? -46.074 -38.305 94.834 1.00 79.50 855 ASP A N 1
ATOM 6732 C CA . ASP A 1 855 ? -47.129 -39.297 94.569 1.00 79.50 855 ASP A CA 1
ATOM 6733 C C . ASP A 1 855 ? -48.500 -38.681 94.188 1.00 79.50 855 ASP A C 1
ATOM 6735 O O . ASP A 1 855 ? -49.546 -39.318 94.309 1.00 79.50 855 ASP A O 1
ATOM 6739 N N . SER A 1 856 ? -48.505 -37.446 93.676 1.00 79.00 856 SER A N 1
ATOM 6740 C CA . SER A 1 856 ? -49.706 -36.677 93.310 1.00 79.00 856 SER A CA 1
ATOM 6741 C C . SER A 1 856 ? -50.062 -36.767 91.819 1.00 79.00 856 SER A C 1
ATOM 6743 O O . SER A 1 856 ? -51.043 -36.163 91.384 1.00 79.00 856 SER A O 1
ATOM 6745 N N . LEU A 1 857 ? -49.266 -37.479 91.011 1.00 80.38 857 LEU A N 1
ATOM 6746 C CA . LEU A 1 857 ? -49.514 -37.675 89.578 1.00 80.38 857 LEU A CA 1
ATOM 6747 C C . LEU A 1 857 ? -50.456 -38.875 89.352 1.00 80.38 857 LEU A C 1
ATOM 6749 O O . LEU A 1 857 ? -50.018 -39.996 89.078 1.00 80.38 857 LEU A O 1
ATOM 6753 N N . GLU A 1 858 ? -51.758 -38.644 89.521 1.00 74.12 858 GLU A N 1
ATOM 6754 C CA . GLU A 1 858 ? -52.799 -39.671 89.386 1.00 74.12 858 GLU A CA 1
ATOM 6755 C C . GLU A 1 858 ? -53.157 -40.009 87.928 1.00 74.12 858 GLU A C 1
ATOM 6757 O O . GLU A 1 858 ? -52.935 -39.226 87.005 1.00 74.12 858 GLU A O 1
ATOM 6762 N N . ASN A 1 859 ? -53.753 -41.192 87.737 1.00 73.25 859 ASN A N 1
ATOM 6763 C CA . ASN A 1 859 ? -54.277 -41.629 86.444 1.00 73.25 859 ASN A CA 1
ATOM 6764 C C . ASN A 1 859 ? -55.495 -40.799 86.040 1.00 73.25 859 ASN A C 1
ATOM 6766 O O . ASN A 1 859 ? -56.555 -40.905 86.659 1.00 73.25 859 ASN A O 1
ATOM 6770 N N . GLU A 1 860 ? -55.378 -40.053 84.945 1.00 72.81 860 GLU A N 1
ATOM 6771 C CA . GLU A 1 860 ? -56.526 -39.401 84.318 1.00 72.81 860 GLU A CA 1
ATOM 6772 C C . GLU A 1 860 ? -57.274 -40.387 83.397 1.00 72.81 860 GLU A C 1
ATOM 6774 O O . GLU A 1 860 ? -56.656 -40.987 82.513 1.00 72.81 860 GLU A O 1
ATOM 6779 N N . PRO A 1 861 ? -58.601 -40.554 83.554 1.00 57.78 861 PRO A N 1
ATOM 6780 C CA . PRO A 1 861 ? -59.384 -41.547 82.812 1.00 57.78 861 PRO A CA 1
ATOM 6781 C C . PRO A 1 861 ? -59.514 -41.257 81.306 1.00 57.78 861 PRO A C 1
ATOM 6783 O O . PRO A 1 861 ? -59.821 -42.170 80.543 1.00 57.78 861 PRO A O 1
ATOM 6786 N N . ASP A 1 862 ? -59.248 -40.022 80.872 1.00 61.38 862 ASP A N 1
ATOM 6787 C CA . ASP A 1 862 ? -59.349 -39.590 79.471 1.00 61.38 862 ASP A CA 1
ATOM 6788 C C . ASP A 1 862 ? -58.041 -39.768 78.674 1.00 61.38 862 ASP A C 1
ATOM 6790 O O . ASP A 1 862 ? -57.994 -39.459 77.480 1.00 61.38 862 ASP A O 1
ATOM 6794 N N . LYS A 1 863 ? -56.966 -40.269 79.303 1.00 67.00 863 LYS A N 1
ATOM 6795 C CA . LYS A 1 863 ? -55.654 -40.427 78.658 1.00 67.00 863 LYS A CA 1
ATOM 6796 C C . LYS A 1 863 ? -55.394 -41.855 78.158 1.00 67.00 863 LYS A C 1
ATOM 6798 O O . LYS A 1 863 ? -55.822 -42.831 78.775 1.00 67.00 863 LYS A O 1
ATOM 6803 N N . PRO A 1 864 ? -54.706 -42.004 77.009 1.00 67.69 864 PRO A N 1
ATOM 6804 C CA . PRO A 1 864 ? -54.478 -43.303 76.384 1.00 67.69 864 PRO A CA 1
ATOM 6805 C C . PRO A 1 864 ? -53.575 -44.204 77.234 1.00 67.69 864 PRO A C 1
ATOM 6807 O O . PRO A 1 864 ? -52.489 -43.809 77.642 1.00 67.69 864 PRO A O 1
ATOM 6810 N N . ASN A 1 865 ? -53.997 -45.456 77.433 1.00 68.94 865 ASN A N 1
ATOM 6811 C CA . ASN A 1 865 ? -53.263 -46.450 78.221 1.00 68.94 865 ASN A CA 1
ATOM 6812 C C . ASN A 1 865 ? -51.812 -46.639 77.741 1.00 68.94 865 ASN A C 1
ATOM 6814 O O . ASN A 1 865 ? -51.540 -46.687 76.538 1.00 68.94 865 ASN A O 1
ATOM 6818 N N . MET A 1 866 ? -50.896 -46.914 78.675 1.00 70.31 866 MET A N 1
ATOM 6819 C CA . MET A 1 866 ? -49.464 -47.132 78.404 1.00 70.31 866 MET A CA 1
ATOM 6820 C C . MET A 1 866 ? -49.189 -48.160 77.286 1.00 70.31 866 MET A C 1
ATOM 6822 O O . MET A 1 866 ? -48.305 -47.971 76.451 1.00 70.31 866 MET A O 1
ATOM 6826 N N . ASN A 1 867 ? -49.999 -49.219 77.193 1.00 71.62 867 ASN A N 1
ATOM 6827 C CA . ASN A 1 867 ? -49.868 -50.238 76.142 1.00 71.62 867 ASN A CA 1
ATOM 6828 C C . ASN A 1 867 ? -50.140 -49.702 74.726 1.00 71.62 867 ASN A C 1
ATOM 6830 O O . ASN A 1 867 ? -49.598 -50.238 73.764 1.00 71.62 867 ASN A O 1
ATOM 6834 N N . THR A 1 868 ? -50.948 -48.647 74.596 1.00 74.31 868 THR A N 1
ATOM 6835 C CA . THR A 1 868 ? -51.205 -47.966 73.316 1.00 74.31 868 THR A CA 1
ATOM 6836 C C . THR A 1 868 ? -50.143 -46.918 72.983 1.00 74.31 868 THR A C 1
ATOM 6838 O O . THR A 1 868 ? -49.865 -46.700 71.809 1.00 74.31 868 THR A O 1
ATOM 6841 N N . LEU A 1 869 ? -49.497 -46.331 73.997 1.00 77.94 869 LEU A N 1
ATOM 6842 C CA . LEU A 1 869 ? -48.455 -45.308 73.844 1.00 77.94 869 LEU A CA 1
ATOM 6843 C C . LEU A 1 869 ? -47.044 -45.880 73.644 1.00 77.94 869 LEU A C 1
ATOM 6845 O O . LEU A 1 869 ? -46.186 -45.204 73.081 1.00 77.94 869 LEU A O 1
ATOM 6849 N N . LYS A 1 870 ? -46.801 -47.142 74.023 1.00 79.38 870 LYS A N 1
ATOM 6850 C CA . LYS A 1 870 ? -45.489 -47.795 73.887 1.00 79.38 870 LYS A CA 1
ATOM 6851 C C . LYS A 1 870 ? -44.957 -47.804 72.448 1.00 79.38 870 LYS A C 1
ATOM 6853 O O . LYS A 1 870 ? -43.795 -47.477 72.225 1.00 79.38 870 LYS A O 1
ATOM 6858 N N . THR A 1 871 ? -45.783 -48.187 71.473 1.00 81.19 871 THR A N 1
ATOM 6859 C CA . THR A 1 871 ? -45.369 -48.259 70.060 1.00 81.19 871 THR A CA 1
ATOM 6860 C C . THR A 1 871 ? -45.133 -46.869 69.448 1.00 81.19 871 THR A C 1
ATOM 6862 O O . THR A 1 871 ? -44.094 -46.695 68.813 1.00 81.19 871 THR A O 1
ATOM 6865 N N . PRO A 1 872 ? -46.014 -45.866 69.657 1.00 82.88 872 PRO A N 1
ATOM 6866 C CA . PRO A 1 872 ? -45.752 -44.483 69.261 1.00 82.88 872 PRO A CA 1
ATOM 6867 C C . PRO A 1 872 ? -44.466 -43.902 69.850 1.00 82.88 872 PRO A C 1
ATOM 6869 O O . PRO A 1 872 ? -43.685 -43.336 69.095 1.00 82.88 872 PRO A O 1
ATOM 6872 N N . ILE A 1 873 ? -44.216 -44.080 71.156 1.00 84.56 873 ILE A N 1
ATOM 6873 C CA . ILE A 1 873 ? -43.014 -43.547 71.820 1.00 84.56 873 ILE A CA 1
ATOM 6874 C C . ILE A 1 873 ? -41.753 -44.126 71.179 1.00 84.56 873 ILE A C 1
ATOM 6876 O O . ILE A 1 873 ? -40.901 -43.359 70.739 1.00 84.56 873 ILE A O 1
ATOM 6880 N N . LEU A 1 874 ? -41.668 -45.456 71.044 1.00 84.88 874 LEU A N 1
ATOM 6881 C CA . LEU A 1 874 ? -40.518 -46.117 70.416 1.00 84.88 874 LEU A CA 1
ATOM 6882 C C . LEU A 1 874 ? -40.294 -45.634 68.982 1.00 84.88 874 LEU A C 1
ATOM 6884 O O . LEU A 1 874 ? -39.173 -45.281 68.629 1.00 84.88 874 LEU A O 1
ATOM 6888 N N . LYS A 1 875 ? -41.367 -45.538 68.187 1.00 87.06 875 LYS A N 1
ATOM 6889 C CA . LYS A 1 875 ? -41.284 -45.049 66.809 1.00 87.06 875 LYS A CA 1
ATOM 6890 C C . LYS A 1 875 ? -40.760 -43.612 66.750 1.00 87.06 875 LYS A C 1
ATOM 6892 O O . LYS A 1 875 ? -39.866 -43.323 65.965 1.00 87.06 875 LYS A O 1
ATOM 6897 N N . THR A 1 876 ? -41.275 -42.718 67.595 1.00 86.38 876 THR A N 1
ATOM 6898 C CA . THR A 1 876 ? -40.791 -41.329 67.643 1.00 86.38 876 THR A CA 1
ATOM 6899 C C . THR A 1 876 ? -39.355 -41.220 68.148 1.00 86.38 876 THR A C 1
ATOM 6901 O O . THR A 1 876 ? -38.608 -40.385 67.652 1.00 86.38 876 THR A O 1
ATOM 6904 N N . SER A 1 877 ? -38.929 -42.075 69.083 1.00 86.69 877 SER A N 1
ATOM 6905 C CA . SER A 1 877 ? -37.536 -42.123 69.534 1.00 86.69 877 SER A CA 1
ATOM 6906 C C . SER A 1 877 ? -36.590 -42.594 68.430 1.00 86.69 877 SER A C 1
ATOM 6908 O O . SER A 1 877 ? -35.541 -41.986 68.244 1.00 86.69 877 SER A O 1
ATOM 6910 N N . GLU A 1 878 ? -36.962 -43.628 67.670 1.00 87.12 878 GLU A N 1
ATOM 6911 C CA . GLU A 1 878 ? -36.191 -44.096 66.508 1.00 87.12 878 GLU A CA 1
ATOM 6912 C C . GLU A 1 878 ? -36.094 -43.018 65.419 1.00 87.12 878 GLU A C 1
ATOM 6914 O O . GLU A 1 878 ? -35.018 -42.799 64.866 1.00 87.12 878 GLU A O 1
ATOM 6919 N N . GLU A 1 879 ? -37.189 -42.301 65.146 1.00 88.50 879 GLU A N 1
ATOM 6920 C CA . GLU A 1 879 ? -37.196 -41.177 64.203 1.00 88.50 879 GLU A CA 1
ATOM 6921 C C . GLU A 1 879 ? -36.271 -40.040 64.658 1.00 88.50 879 GLU A C 1
ATOM 6923 O O . GLU A 1 879 ? -35.490 -39.540 63.851 1.00 88.50 879 GLU A O 1
ATOM 6928 N N . ILE A 1 880 ? -36.308 -39.652 65.939 1.00 86.88 880 ILE A N 1
ATOM 6929 C CA . ILE A 1 880 ? -35.428 -38.606 66.488 1.00 86.88 880 ILE A CA 1
ATOM 6930 C C . ILE A 1 880 ? -33.956 -39.028 66.398 1.00 86.88 880 ILE A C 1
ATOM 6932 O O . ILE A 1 880 ? -33.130 -38.232 65.958 1.00 86.88 880 ILE A O 1
ATOM 6936 N N . VAL A 1 881 ? -33.622 -40.272 66.757 1.00 87.38 881 VAL A N 1
ATOM 6937 C CA . VAL A 1 881 ? -32.248 -40.794 66.634 1.00 87.38 881 VAL A CA 1
ATOM 6938 C C . VAL A 1 881 ? -31.796 -40.780 65.174 1.00 87.38 881 VAL A C 1
ATOM 6940 O O . VAL A 1 881 ? -30.721 -40.269 64.877 1.00 87.38 881 VAL A O 1
ATOM 6943 N N . GLY A 1 882 ? -32.646 -41.238 64.250 1.00 86.38 882 GLY A N 1
ATOM 6944 C CA . GLY A 1 882 ? -32.355 -41.191 62.818 1.00 86.38 882 GLY A CA 1
ATOM 6945 C C . GLY A 1 882 ? -32.131 -39.769 62.296 1.00 86.38 882 GLY A C 1
ATOM 6946 O O . GLY A 1 882 ? -31.221 -39.548 61.502 1.00 86.38 882 GLY A O 1
ATOM 6947 N N . LEU A 1 883 ? -32.905 -38.785 62.769 1.00 86.19 883 LEU A N 1
ATOM 6948 C CA . LEU A 1 883 ? -32.719 -37.374 62.413 1.00 86.19 883 LEU A CA 1
ATOM 6949 C C . LEU A 1 883 ? -31.389 -36.811 62.929 1.00 86.19 883 LEU A C 1
ATOM 6951 O O . LEU A 1 883 ? -30.729 -36.061 62.210 1.00 86.19 883 LEU A O 1
ATOM 6955 N N . VAL A 1 884 ? -30.993 -37.158 64.157 1.00 84.88 884 VAL A N 1
ATOM 6956 C CA . VAL A 1 884 ? -29.711 -36.734 64.741 1.00 84.88 884 VAL A CA 1
ATOM 6957 C C . VAL A 1 884 ? -28.537 -37.402 64.015 1.00 84.88 884 VAL A C 1
ATOM 6959 O O . VAL A 1 884 ? -27.561 -36.727 63.696 1.00 84.88 884 VAL A O 1
ATOM 6962 N N . ASP A 1 885 ? -28.647 -38.680 63.652 1.00 84.31 885 ASP A N 1
ATOM 6963 C CA . ASP A 1 885 ? -27.631 -39.380 62.857 1.00 84.31 885 ASP A CA 1
ATOM 6964 C C . ASP A 1 885 ? -27.500 -38.795 61.439 1.00 84.31 885 ASP A C 1
ATOM 6966 O O . ASP A 1 885 ? -26.386 -38.574 60.957 1.00 84.31 885 ASP A O 1
ATOM 6970 N N . GLU A 1 886 ? -28.625 -38.493 60.776 1.00 82.88 886 GLU A N 1
ATOM 6971 C CA . GLU A 1 886 ? -28.650 -37.807 59.474 1.00 82.88 886 GLU A CA 1
ATOM 6972 C C . GLU A 1 886 ? -27.959 -36.436 59.540 1.00 82.88 886 GLU A C 1
ATOM 6974 O O . GLU A 1 886 ? -27.298 -36.032 58.580 1.00 82.88 886 GLU A O 1
ATOM 6979 N N . LEU A 1 887 ? -28.104 -35.719 60.659 1.00 81.25 887 LEU A N 1
ATOM 6980 C CA . LEU A 1 887 ? -27.454 -34.434 60.900 1.00 81.25 887 LEU A CA 1
ATOM 6981 C C . LEU A 1 887 ? -25.937 -34.606 61.113 1.00 81.25 887 LEU A C 1
ATOM 6983 O O . LEU A 1 887 ? -25.154 -33.912 60.468 1.00 81.25 887 LEU A O 1
ATOM 6987 N N . MET A 1 888 ? -25.518 -35.565 61.945 1.00 78.56 888 MET A N 1
ATOM 6988 C CA . MET A 1 888 ? -24.106 -35.830 62.273 1.00 78.56 888 MET A CA 1
ATOM 6989 C C . MET A 1 888 ? -23.279 -36.338 61.083 1.00 78.56 888 MET A C 1
ATOM 6991 O O . MET A 1 888 ? -22.064 -36.140 61.034 1.00 78.56 888 MET A O 1
ATOM 6995 N N . GLN A 1 889 ? -23.912 -36.982 60.099 1.00 76.88 889 GLN A N 1
ATOM 6996 C CA . GLN A 1 889 ? -23.244 -37.419 58.866 1.00 76.88 889 GLN A CA 1
ATOM 6997 C C . GLN A 1 889 ? -22.908 -36.257 57.912 1.00 76.88 889 GLN A C 1
ATOM 6999 O O . GLN A 1 889 ? -22.153 -36.445 56.950 1.00 76.88 889 GLN A O 1
ATOM 7004 N N . GLN A 1 890 ? -23.435 -35.050 58.149 1.00 72.06 890 GLN A N 1
ATOM 7005 C CA . GLN A 1 890 ? -23.161 -33.891 57.305 1.00 72.06 890 GLN A CA 1
ATOM 7006 C C . GLN A 1 890 ? -21.823 -33.244 57.670 1.00 72.06 890 GLN A C 1
ATOM 7008 O O . GLN A 1 890 ? -21.605 -32.791 58.786 1.00 72.06 890 GLN A O 1
ATOM 7013 N N . LYS A 1 891 ? -20.921 -33.135 56.686 1.00 55.47 891 LYS A N 1
ATOM 7014 C CA . LYS A 1 891 ? -19.607 -32.487 56.859 1.00 55.47 891 LYS A CA 1
ATOM 7015 C C . LYS A 1 891 ? -19.678 -30.963 57.047 1.00 55.47 891 LYS A C 1
ATOM 7017 O O . LYS A 1 891 ? -18.692 -30.380 57.482 1.00 55.47 891 LYS A O 1
ATOM 7022 N N . GLN A 1 892 ? -20.790 -30.323 56.671 1.00 59.06 892 GLN A N 1
ATOM 7023 C CA . GLN A 1 892 ? -21.030 -28.880 56.796 1.00 59.06 892 GLN A CA 1
ATOM 7024 C C . GLN A 1 892 ? -22.530 -28.612 57.016 1.00 59.06 892 GLN A C 1
ATOM 7026 O O . GLN A 1 892 ? -23.361 -29.099 56.243 1.00 59.06 892 GLN A O 1
ATOM 7031 N N . TYR A 1 893 ? -22.873 -27.814 58.032 1.00 66.50 893 TYR A N 1
ATOM 7032 C CA . TYR A 1 893 ? -24.253 -27.436 58.354 1.00 66.50 893 TYR A CA 1
ATOM 7033 C C . TYR A 1 893 ? -24.702 -26.241 57.503 1.00 66.50 893 TYR A C 1
ATOM 7035 O O . TYR A 1 893 ? -24.416 -25.087 57.812 1.00 66.50 893 TYR A O 1
ATOM 7043 N N . SER A 1 894 ? -25.396 -26.507 56.394 1.00 63.31 894 SER A N 1
ATOM 7044 C CA . SER A 1 894 ? -26.034 -25.442 55.606 1.00 63.31 894 SER A CA 1
ATOM 7045 C C . SER A 1 894 ? -27.379 -25.030 56.217 1.00 63.31 894 SER A C 1
ATOM 7047 O O . SER A 1 894 ? -28.105 -25.881 56.731 1.00 63.31 894 SER A O 1
ATOM 7049 N N . ASP A 1 895 ? -27.755 -23.750 56.105 1.00 69.38 895 ASP A N 1
ATOM 7050 C CA . ASP A 1 895 ? -29.034 -23.224 56.624 1.00 69.38 895 ASP A CA 1
ATOM 7051 C C . ASP A 1 895 ? -30.256 -23.988 56.070 1.00 69.38 895 ASP A C 1
ATOM 7053 O O . ASP A 1 895 ? -31.212 -24.285 56.782 1.00 69.38 895 ASP A O 1
ATOM 7057 N N . ILE A 1 896 ? -30.180 -24.440 54.814 1.00 67.69 896 ILE A N 1
ATOM 7058 C CA . ILE A 1 896 ? -31.225 -25.254 54.172 1.00 67.69 896 ILE A CA 1
ATOM 7059 C C . ILE A 1 896 ? -31.351 -26.637 54.828 1.00 67.69 896 ILE A C 1
ATOM 7061 O O . ILE A 1 896 ? -32.462 -27.151 54.984 1.00 67.69 896 ILE A O 1
ATOM 7065 N N . ASN A 1 897 ? -30.231 -27.260 55.197 1.00 72.31 897 ASN A N 1
ATOM 7066 C CA . ASN A 1 897 ? -30.248 -28.560 55.864 1.00 72.31 897 ASN A CA 1
ATOM 7067 C C . ASN A 1 897 ? -30.721 -28.431 57.313 1.00 72.31 897 ASN A C 1
ATOM 7069 O O . ASN A 1 897 ? -31.514 -29.263 57.751 1.00 72.31 897 ASN A O 1
ATOM 7073 N N . MET A 1 898 ? -30.326 -27.360 58.009 1.00 76.75 898 MET A N 1
ATOM 7074 C CA . MET A 1 898 ? -30.835 -27.038 59.344 1.00 76.75 898 MET A CA 1
ATOM 7075 C C . MET A 1 898 ? -32.343 -26.780 59.325 1.00 76.75 898 MET A C 1
ATOM 7077 O O . MET A 1 898 ? -33.059 -27.335 60.148 1.00 76.75 898 MET A O 1
ATOM 7081 N N . LEU A 1 899 ? -32.862 -26.056 58.328 1.00 77.50 899 LEU A N 1
ATOM 7082 C CA . LEU A 1 899 ? -34.303 -25.840 58.166 1.00 77.50 899 LEU A CA 1
ATOM 7083 C C . LEU A 1 899 ? -35.072 -27.154 57.961 1.00 77.50 899 LEU A C 1
ATOM 7085 O O . LEU A 1 899 ? -36.153 -27.348 58.519 1.00 77.50 899 LEU A O 1
ATOM 7089 N N . LYS A 1 900 ? -34.542 -28.069 57.142 1.00 80.25 900 LYS A N 1
ATOM 7090 C CA . LYS A 1 900 ? -35.157 -29.391 56.933 1.00 80.25 900 LYS A CA 1
ATOM 7091 C C . LYS A 1 900 ? -35.118 -30.237 58.203 1.00 80.25 900 LYS A C 1
ATOM 7093 O O . LYS A 1 900 ? -36.108 -30.900 58.506 1.00 80.25 900 LYS A O 1
ATOM 7098 N N . PHE A 1 901 ? -33.999 -30.203 58.922 1.00 83.69 901 PHE A N 1
ATOM 7099 C CA . PHE A 1 901 ? -33.829 -30.887 60.197 1.00 83.69 901 PHE A CA 1
ATOM 7100 C C . PHE A 1 901 ? -34.806 -30.347 61.246 1.00 83.69 901 PHE A C 1
ATOM 7102 O O . PHE A 1 901 ? -35.603 -31.121 61.764 1.00 83.69 901 PHE A O 1
ATOM 7109 N N . ALA A 1 902 ? -34.838 -29.031 61.470 1.00 84.69 902 ALA A N 1
ATOM 7110 C CA . ALA A 1 902 ? -35.715 -28.378 62.440 1.00 84.69 902 ALA A CA 1
ATOM 7111 C C . ALA A 1 902 ? -37.198 -28.679 62.183 1.00 84.69 902 ALA A C 1
ATOM 7113 O O . ALA A 1 902 ? -37.916 -29.040 63.107 1.00 84.69 902 ALA A O 1
ATOM 7114 N N . ASN A 1 903 ? -37.658 -28.620 60.926 1.00 83.44 903 ASN A N 1
ATOM 7115 C CA . ASN A 1 903 ? -39.056 -28.922 60.596 1.00 83.44 903 ASN A CA 1
ATOM 7116 C C . ASN A 1 903 ? -39.426 -30.398 60.821 1.00 83.44 903 ASN A C 1
ATOM 7118 O O . ASN A 1 903 ? -40.545 -30.694 61.235 1.00 83.44 903 ASN A O 1
ATOM 7122 N N . ARG A 1 904 ? -38.514 -31.339 60.531 1.00 84.12 904 ARG A N 1
ATOM 7123 C CA . ARG A 1 904 ? -38.755 -32.770 60.793 1.00 84.12 904 ARG A CA 1
ATOM 7124 C C . ARG A 1 904 ? -38.695 -33.074 62.289 1.00 84.12 904 ARG A C 1
ATOM 7126 O O . ARG A 1 904 ? -39.538 -33.816 62.784 1.00 84.12 904 ARG A O 1
ATOM 7133 N N . LEU A 1 905 ? -37.742 -32.468 62.996 1.00 87.44 905 LEU A N 1
ATOM 7134 C CA . LEU A 1 905 ? -37.583 -32.612 64.436 1.00 87.44 905 LEU A CA 1
ATOM 7135 C C . LEU A 1 905 ? -38.781 -32.028 65.190 1.00 87.44 905 LEU A C 1
ATOM 7137 O O . LEU A 1 905 ? -39.265 -32.690 66.095 1.00 87.44 905 LEU A O 1
ATOM 7141 N N . ASP A 1 906 ? -39.312 -30.866 64.793 1.00 87.06 906 ASP A N 1
ATOM 7142 C CA . ASP A 1 906 ? -40.498 -30.253 65.416 1.00 87.06 906 ASP A CA 1
ATOM 7143 C C . ASP A 1 906 ? -41.692 -31.217 65.465 1.00 87.06 906 ASP A C 1
ATOM 7145 O O . ASP A 1 906 ? -42.321 -31.391 66.511 1.00 87.06 906 ASP A O 1
ATOM 7149 N N . GLY A 1 907 ? -41.954 -31.912 64.353 1.00 86.19 907 GLY A N 1
ATOM 7150 C CA . GLY A 1 907 ? -43.019 -32.909 64.269 1.00 86.19 907 GLY A CA 1
ATOM 7151 C C . GLY A 1 907 ? -42.811 -34.089 65.222 1.00 86.19 907 GLY A C 1
ATOM 7152 O O . GLY A 1 907 ? -43.708 -34.416 66.000 1.00 86.19 907 GLY A O 1
ATOM 7153 N N . SER A 1 908 ? -41.635 -34.721 65.191 1.00 86.88 908 SER A N 1
ATOM 7154 C CA . SER A 1 908 ? -41.359 -35.905 66.018 1.00 86.88 908 SER A CA 1
ATOM 7155 C C . SER A 1 908 ? -41.189 -35.559 67.506 1.00 86.88 908 SER A C 1
ATOM 7157 O O . SER A 1 908 ? -41.608 -36.336 68.363 1.00 86.88 908 SER A O 1
ATOM 7159 N N . LEU A 1 909 ? -40.633 -34.388 67.830 1.00 87.88 909 LEU A N 1
ATOM 7160 C CA . LEU A 1 909 ? -40.352 -33.939 69.197 1.00 87.88 909 LEU A CA 1
ATOM 7161 C C . LEU A 1 909 ? -41.627 -33.599 69.974 1.00 87.88 909 LEU A C 1
ATOM 7163 O O . LEU A 1 909 ? -41.773 -34.046 71.111 1.00 87.88 909 LEU A O 1
ATOM 7167 N N . LYS A 1 910 ? -42.575 -32.880 69.355 1.00 88.38 910 LYS A N 1
ATOM 7168 C CA . LYS A 1 910 ? -43.895 -32.593 69.950 1.00 88.38 910 LYS A CA 1
ATOM 7169 C C . LYS A 1 910 ? -44.613 -33.876 70.355 1.00 88.38 910 LYS A C 1
ATOM 7171 O O . LYS A 1 910 ? -45.032 -34.032 71.501 1.00 88.38 910 LYS A O 1
ATOM 7176 N N . VAL A 1 911 ? -44.677 -34.829 69.424 1.00 87.94 911 VAL A N 1
ATOM 7177 C CA . VAL A 1 911 ? -45.325 -36.128 69.640 1.00 87.94 911 VAL A CA 1
ATOM 7178 C C . VAL A 1 911 ? -44.582 -36.948 70.701 1.00 87.94 911 VAL A C 1
ATOM 7180 O O . VAL A 1 911 ? -45.219 -37.603 71.524 1.00 87.94 911 VAL A O 1
ATOM 7183 N N . PHE A 1 912 ? -43.246 -36.899 70.724 1.00 89.12 912 PHE A N 1
ATOM 7184 C CA . PHE A 1 912 ? -42.435 -37.588 71.727 1.00 89.12 912 PHE A CA 1
ATOM 7185 C C . PHE A 1 912 ? -42.693 -37.059 73.145 1.00 89.12 912 PHE A C 1
ATOM 7187 O O . PHE A 1 912 ? -42.976 -37.856 74.044 1.00 89.12 912 PHE A O 1
ATOM 7194 N N . VAL A 1 913 ? -42.633 -35.741 73.362 1.00 87.88 913 VAL A N 1
ATOM 7195 C CA . VAL A 1 913 ? -42.826 -35.150 74.699 1.00 87.88 913 VAL A CA 1
ATOM 7196 C C . VAL A 1 913 ? -44.254 -35.383 75.198 1.00 87.88 913 VAL A C 1
ATOM 7198 O O . VAL A 1 913 ? -44.447 -35.811 76.338 1.00 87.88 913 VAL A O 1
ATOM 7201 N N . GLU A 1 914 ? -45.256 -35.185 74.339 1.00 87.12 914 GLU A N 1
ATOM 7202 C CA . GLU A 1 914 ? -46.664 -35.365 74.702 1.00 87.12 914 GLU A CA 1
ATOM 7203 C C . GLU A 1 914 ? -46.997 -36.828 75.038 1.00 87.12 914 GLU A C 1
ATOM 7205 O O . GLU A 1 914 ? -47.627 -37.109 76.061 1.00 87.12 914 GLU A O 1
ATOM 7210 N N . ASN A 1 915 ? -46.518 -37.787 74.238 1.00 87.00 915 ASN A N 1
ATOM 7211 C CA . ASN A 1 915 ? -46.761 -39.206 74.496 1.00 87.00 915 ASN A CA 1
ATOM 7212 C C . ASN A 1 915 ? -46.062 -39.700 75.766 1.00 87.00 915 ASN A C 1
ATOM 7214 O O . ASN A 1 915 ? -46.658 -40.479 76.507 1.00 87.00 915 ASN A O 1
ATOM 7218 N N . ASN A 1 916 ? -44.837 -39.245 76.056 1.00 86.75 916 ASN A N 1
ATOM 7219 C CA . ASN A 1 916 ? -44.149 -39.608 77.299 1.00 86.75 916 ASN A CA 1
ATOM 7220 C C . ASN A 1 916 ? -44.820 -38.992 78.535 1.00 86.75 916 ASN A C 1
ATOM 7222 O O . ASN A 1 916 ? -44.955 -39.670 79.555 1.00 86.75 916 ASN A O 1
ATOM 7226 N N . LYS A 1 917 ? -45.314 -37.749 78.436 1.00 86.50 917 LYS A N 1
ATOM 7227 C CA . LYS A 1 917 ? -46.122 -37.111 79.489 1.00 86.50 917 LYS A CA 1
ATOM 7228 C C . LYS A 1 917 ? -47.400 -37.911 79.757 1.00 86.50 917 LYS A C 1
ATOM 7230 O O . LYS A 1 917 ? -47.686 -38.257 80.901 1.00 86.50 917 LYS A O 1
ATOM 7235 N N . ASN A 1 918 ? -48.139 -38.275 78.708 1.00 85.19 918 ASN A N 1
ATOM 7236 C CA . ASN A 1 918 ? -49.369 -39.064 78.828 1.00 85.19 918 ASN A CA 1
ATOM 7237 C C . ASN A 1 918 ? -49.111 -40.492 79.334 1.00 85.19 918 ASN A C 1
ATOM 7239 O O . ASN A 1 918 ? -49.908 -41.023 80.109 1.00 85.19 918 ASN A O 1
ATOM 7243 N N . ALA A 1 919 ? -47.986 -41.097 78.953 1.00 82.81 919 ALA A N 1
ATOM 7244 C CA . ALA A 1 919 ? -47.557 -42.401 79.443 1.00 82.81 919 ALA A CA 1
ATOM 7245 C C . ALA A 1 919 ? -47.238 -42.370 80.942 1.00 82.81 919 ALA A C 1
ATOM 7247 O O . ALA A 1 919 ? -47.695 -43.246 81.671 1.00 82.81 919 ALA A O 1
ATOM 7248 N N . ALA A 1 920 ? -46.535 -41.336 81.415 1.00 83.12 920 ALA A N 1
ATOM 7249 C CA . ALA A 1 920 ? -46.284 -41.144 82.840 1.00 83.12 920 ALA A CA 1
ATOM 7250 C C . ALA A 1 920 ? -47.595 -40.955 83.617 1.00 83.12 920 ALA A C 1
ATOM 7252 O O . ALA A 1 920 ? -47.806 -41.604 84.638 1.00 83.12 920 ALA A O 1
ATOM 7253 N N . ILE A 1 921 ? -48.521 -40.145 83.098 1.00 82.75 921 ILE A N 1
ATOM 7254 C CA . ILE A 1 921 ? -49.829 -39.931 83.731 1.00 82.75 921 ILE A CA 1
ATOM 7255 C C . ILE A 1 921 ? -50.653 -41.221 83.774 1.00 82.75 921 ILE A C 1
ATOM 7257 O O . ILE A 1 921 ? -51.348 -41.425 84.752 1.00 82.75 921 ILE A O 1
ATOM 7261 N N . SER A 1 922 ? -50.529 -42.112 82.784 1.00 81.69 922 SER A N 1
ATOM 7262 C CA . SER A 1 922 ? -51.282 -43.380 82.701 1.00 81.69 922 SER A CA 1
ATOM 7263 C C . SER A 1 922 ? -50.751 -44.517 83.588 1.00 81.69 922 SER A C 1
ATOM 7265 O O . SER A 1 922 ? -51.418 -45.545 83.736 1.00 81.69 922 SER A O 1
ATOM 7267 N N . LEU A 1 923 ? -49.541 -44.383 84.140 1.00 79.94 923 LEU A N 1
ATOM 7268 C CA . LEU A 1 923 ? -48.996 -45.323 85.130 1.00 79.94 923 LEU A CA 1
ATOM 7269 C C . LEU A 1 923 ? -49.596 -45.078 86.529 1.00 79.94 923 LEU A C 1
ATOM 7271 O O . LEU A 1 923 ? -49.845 -46.030 87.272 1.00 79.94 923 LEU A O 1
ATOM 7275 N N . GLY A 1 924 ? -49.896 -43.816 86.844 1.00 72.69 924 GLY A N 1
ATOM 7276 C CA . GLY A 1 924 ? -50.529 -43.369 88.084 1.00 72.69 924 GLY A CA 1
ATOM 7277 C C . GLY A 1 924 ? -49.623 -43.450 89.315 1.00 72.69 924 GLY A C 1
ATOM 7278 O O . GLY A 1 924 ? -48.588 -44.113 89.320 1.00 72.69 924 GLY A O 1
ATOM 7279 N N . SER A 1 925 ? -50.066 -42.833 90.412 1.00 72.69 925 SER A N 1
ATOM 7280 C CA . SER A 1 925 ? -49.334 -42.740 91.689 1.00 72.69 925 SER A CA 1
ATOM 7281 C C . SER A 1 925 ? -48.991 -44.084 92.349 1.00 72.69 925 SER A C 1
ATOM 7283 O O . SER A 1 925 ? -48.201 -44.138 93.285 1.00 72.69 925 SER A O 1
ATOM 7285 N N . LYS A 1 926 ? -49.551 -45.200 91.859 1.00 70.56 926 LYS A N 1
ATOM 7286 C CA . LYS A 1 926 ? -49.218 -46.558 92.322 1.00 70.56 926 LYS A CA 1
ATOM 7287 C C . LYS A 1 926 ? -47.854 -47.049 91.832 1.00 70.56 926 LYS A C 1
ATOM 7289 O O . LYS A 1 926 ? -47.338 -48.008 92.400 1.00 70.56 926 LYS A O 1
ATOM 7294 N N . ASP A 1 927 ? -47.302 -46.432 90.789 1.00 78.44 927 ASP A N 1
ATOM 7295 C CA . ASP A 1 927 ? -46.025 -46.808 90.180 1.00 78.44 927 ASP A CA 1
ATOM 7296 C C . ASP A 1 927 ? -45.131 -45.574 89.958 1.00 78.44 927 ASP A C 1
ATOM 7298 O O . ASP A 1 927 ? -44.621 -45.311 88.863 1.00 78.44 927 ASP A O 1
ATOM 7302 N N . SER A 1 928 ? -44.961 -44.779 91.021 1.00 77.19 928 SER A N 1
ATOM 7303 C CA . SER A 1 928 ? -44.244 -43.499 90.973 1.00 77.19 928 SER A CA 1
ATOM 7304 C C . SER A 1 928 ? -42.775 -43.635 90.566 1.00 77.19 928 SER A C 1
ATOM 7306 O O . SER A 1 928 ? -42.240 -42.763 89.882 1.00 77.19 928 SER A O 1
ATOM 7308 N N . LEU A 1 929 ? -42.126 -44.765 90.873 1.00 80.81 929 LEU A N 1
ATOM 7309 C CA . LEU A 1 929 ? -40.754 -45.051 90.434 1.00 80.81 929 LEU A CA 1
ATOM 7310 C C . LEU A 1 929 ? -40.631 -45.134 88.904 1.00 80.81 929 LEU A C 1
ATOM 7312 O O . LEU A 1 929 ? -39.706 -44.552 88.330 1.00 80.81 929 LEU A O 1
ATOM 7316 N N . ASN A 1 930 ? -41.565 -45.811 88.231 1.00 82.75 930 ASN A N 1
ATOM 7317 C CA . ASN A 1 930 ? -41.551 -45.915 86.771 1.00 82.75 930 ASN A CA 1
ATOM 7318 C C . ASN A 1 930 ? -41.999 -44.605 86.102 1.00 82.75 930 ASN A C 1
ATOM 7320 O O . ASN A 1 930 ? -41.436 -44.239 85.068 1.00 82.75 930 ASN A O 1
ATOM 7324 N N . GLN A 1 931 ? -42.926 -43.852 86.712 1.00 84.50 931 GLN A N 1
ATOM 7325 C CA . GLN A 1 931 ? -43.269 -42.488 86.277 1.00 84.50 931 GLN A CA 1
ATOM 7326 C C . GLN A 1 931 ? -42.043 -41.569 86.299 1.00 84.50 931 GLN A C 1
ATOM 7328 O O . GLN A 1 931 ? -41.736 -40.904 85.309 1.00 84.50 931 GLN A O 1
ATOM 7333 N N . LEU A 1 932 ? -41.310 -41.573 87.415 1.00 85.50 932 LEU A N 1
ATOM 7334 C CA . LEU A 1 932 ? -40.095 -40.783 87.590 1.00 85.50 932 LEU A CA 1
ATOM 7335 C C . LEU A 1 932 ? -39.012 -41.194 86.602 1.00 85.50 932 LEU A C 1
ATOM 7337 O O . LEU A 1 932 ? -38.353 -40.328 86.032 1.00 85.50 932 LEU A O 1
ATOM 7341 N N . SER A 1 933 ? -38.820 -42.493 86.374 1.00 86.50 933 SER A N 1
ATOM 7342 C CA . SER A 1 933 ? -37.839 -42.977 85.401 1.00 86.50 933 SER A CA 1
ATOM 7343 C C . SER A 1 933 ? -38.161 -42.493 83.982 1.00 86.50 933 SER A C 1
ATOM 7345 O O . SER A 1 933 ? -37.274 -41.974 83.304 1.00 86.50 933 SER A O 1
ATOM 7347 N N . LEU A 1 934 ? -39.429 -42.575 83.560 1.00 86.81 934 LEU A N 1
ATOM 7348 C CA . LEU A 1 934 ? -39.866 -42.155 82.227 1.00 86.81 934 LEU A CA 1
ATOM 7349 C C . LEU A 1 934 ? -39.770 -40.635 82.027 1.00 86.81 934 LEU A C 1
ATOM 7351 O O . LEU A 1 934 ? -39.269 -40.171 81.000 1.00 86.81 934 LEU A O 1
ATOM 7355 N N . LEU A 1 935 ? -40.210 -39.849 83.013 1.00 88.62 935 LEU A N 1
ATOM 7356 C CA . LEU A 1 935 ? -40.146 -38.389 82.949 1.00 88.62 935 LEU A CA 1
ATOM 7357 C C . LEU A 1 935 ? -38.700 -37.879 83.002 1.00 88.62 935 LEU A C 1
ATOM 7359 O O . LEU A 1 935 ? -38.344 -37.006 82.215 1.00 88.62 935 LEU A O 1
ATOM 7363 N N . ASN A 1 936 ? -37.838 -38.462 83.844 1.00 88.06 936 ASN A N 1
ATOM 7364 C CA . ASN A 1 936 ? -36.413 -38.115 83.870 1.00 88.06 936 ASN A CA 1
ATOM 7365 C C . ASN A 1 936 ? -35.703 -38.505 82.566 1.00 88.06 936 ASN A C 1
ATOM 7367 O O . ASN A 1 936 ? -34.869 -37.747 82.077 1.00 88.06 936 ASN A O 1
ATOM 7371 N N . ALA A 1 937 ? -36.042 -39.649 81.963 1.00 86.94 937 ALA A N 1
ATOM 7372 C CA . ALA A 1 937 ? -35.511 -40.027 80.654 1.00 86.94 937 ALA A CA 1
ATOM 7373 C C . ALA A 1 937 ? -35.942 -39.032 79.563 1.00 86.94 937 ALA A C 1
ATOM 7375 O O . ALA A 1 937 ? -35.113 -38.589 78.769 1.00 86.94 937 ALA A O 1
ATOM 7376 N N . THR A 1 938 ? -37.213 -38.624 79.572 1.00 89.12 938 THR A N 1
ATOM 7377 C CA . THR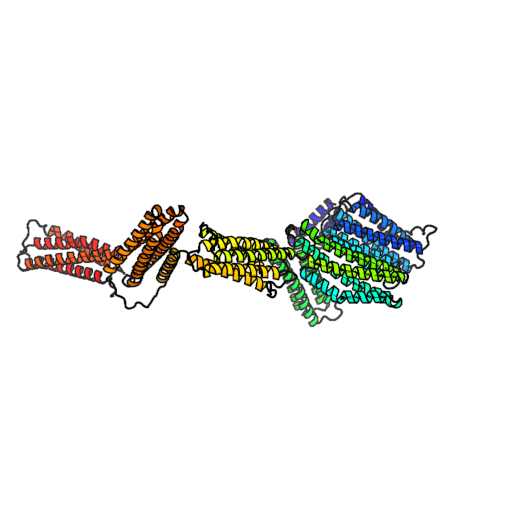 A 1 938 ? -37.758 -37.623 78.641 1.00 89.12 938 THR A CA 1
ATOM 7378 C C . THR A 1 938 ? -37.080 -36.268 78.824 1.00 89.12 938 THR A C 1
ATOM 7380 O O . THR A 1 938 ? -36.685 -35.648 77.839 1.00 89.12 938 THR A O 1
ATOM 7383 N N . LYS A 1 939 ? -36.871 -35.842 80.077 1.00 90.69 939 LYS A N 1
ATOM 7384 C CA . LYS A 1 939 ? -36.142 -34.617 80.413 1.00 90.69 939 LYS A CA 1
ATOM 7385 C C . LYS A 1 939 ? -34.706 -34.655 79.904 1.00 90.69 939 LYS A C 1
ATOM 7387 O O . LYS A 1 939 ? -34.266 -33.698 79.283 1.00 90.69 939 LYS A O 1
ATOM 7392 N N . ASN A 1 940 ? -33.983 -35.748 80.140 1.00 88.25 940 ASN A N 1
ATOM 7393 C CA . ASN A 1 940 ? -32.587 -35.867 79.720 1.00 88.25 940 ASN A CA 1
ATOM 7394 C C . ASN A 1 940 ? -32.454 -35.830 78.193 1.00 88.25 940 ASN A C 1
ATOM 7396 O O . ASN A 1 940 ? -31.608 -35.109 77.674 1.00 88.25 940 ASN A O 1
ATOM 7400 N N . ILE A 1 941 ? -33.318 -36.557 77.475 1.00 87.88 941 ILE A N 1
ATOM 7401 C CA . ILE A 1 941 ? -33.332 -36.557 76.006 1.00 87.88 941 ILE A CA 1
ATOM 7402 C C . ILE A 1 941 ? -33.699 -35.168 75.472 1.00 87.88 941 ILE A C 1
ATOM 7404 O O . ILE A 1 941 ? -33.007 -34.647 74.601 1.00 87.88 941 ILE A O 1
ATOM 7408 N N . GLY A 1 942 ? -34.750 -34.542 76.009 1.00 87.12 942 GLY A N 1
ATOM 7409 C CA . GLY A 1 942 ? -35.150 -33.193 75.611 1.00 87.12 942 GLY A CA 1
ATOM 7410 C C . GLY A 1 942 ? -34.082 -32.144 75.930 1.00 87.12 942 GLY A C 1
ATOM 7411 O O . GLY A 1 942 ? -33.816 -31.290 75.094 1.00 87.12 942 GLY A O 1
ATOM 7412 N N . GLY A 1 943 ? -33.402 -32.247 77.074 1.00 87.19 943 GLY A N 1
ATOM 7413 C CA . GLY A 1 943 ? -32.280 -31.379 77.437 1.00 87.19 943 GLY A CA 1
ATOM 7414 C C . GLY A 1 943 ? -31.105 -31.510 76.467 1.00 87.19 943 GLY A C 1
ATOM 7415 O O . GLY A 1 943 ? -30.617 -30.511 75.961 1.00 87.19 943 GLY A O 1
ATOM 7416 N N . SER A 1 944 ? -30.716 -32.735 76.097 1.00 88.31 944 SER A N 1
ATOM 7417 C CA . SER A 1 944 ? -29.658 -32.942 75.094 1.00 88.31 944 SER A CA 1
ATOM 7418 C C . SER A 1 944 ? -30.032 -32.410 73.705 1.00 88.31 944 SER A C 1
ATOM 7420 O O . SER A 1 944 ? -29.172 -31.911 72.984 1.00 88.31 944 SER A O 1
ATOM 7422 N N . ILE A 1 945 ? -31.308 -32.499 73.312 1.00 88.06 945 ILE A N 1
ATOM 7423 C CA . ILE A 1 945 ? -31.794 -31.920 72.049 1.00 88.06 945 ILE A CA 1
ATOM 7424 C C . ILE A 1 945 ? -31.819 -30.388 72.128 1.00 88.06 945 ILE A C 1
ATOM 7426 O O . ILE A 1 945 ? -31.491 -29.730 71.144 1.00 88.06 945 ILE A O 1
ATOM 7430 N N . PHE A 1 946 ? -32.171 -29.817 73.281 1.00 88.44 946 PHE A N 1
ATOM 7431 C CA . PHE A 1 946 ? -32.110 -28.376 73.522 1.00 88.44 946 PHE A CA 1
ATOM 7432 C C . PHE A 1 946 ? -30.674 -27.857 73.376 1.00 88.44 946 PHE A C 1
ATOM 7434 O O . PHE A 1 946 ? -30.437 -26.955 72.573 1.00 88.44 946 PHE A O 1
ATOM 7441 N N . ASP A 1 947 ? -29.712 -28.504 74.039 1.00 86.69 947 ASP A N 1
ATOM 7442 C CA . ASP A 1 947 ? -28.287 -28.163 73.947 1.00 86.69 947 ASP A CA 1
ATOM 7443 C C . ASP A 1 947 ? -27.764 -28.294 72.504 1.00 86.69 947 ASP A C 1
ATOM 7445 O O . ASP A 1 947 ? -26.967 -27.475 72.037 1.00 86.69 947 ASP A O 1
ATOM 7449 N N . LEU A 1 948 ? -28.234 -29.304 71.757 1.00 85.62 948 LEU A N 1
ATOM 7450 C CA . LEU A 1 948 ? -27.914 -29.480 70.338 1.00 85.62 948 LEU A CA 1
ATOM 7451 C C . LEU A 1 948 ? -28.467 -28.329 69.483 1.00 85.62 948 LEU A C 1
ATOM 7453 O O . LEU A 1 948 ? -27.749 -27.809 68.631 1.00 85.62 948 LEU A O 1
ATOM 7457 N N . LEU A 1 949 ? -29.719 -27.914 69.697 1.00 84.94 949 LEU A N 1
ATOM 7458 C CA . LEU A 1 949 ? -30.333 -26.792 68.976 1.00 84.94 949 LEU A CA 1
ATOM 7459 C C . LEU A 1 949 ? -29.640 -25.459 69.296 1.00 84.94 949 LEU A C 1
ATOM 7461 O O . LEU A 1 949 ? -29.429 -24.649 68.391 1.00 84.94 949 LEU A O 1
ATOM 7465 N N . GLU A 1 950 ? -29.233 -25.251 70.548 1.00 82.00 950 GLU A N 1
ATOM 7466 C CA . GLU A 1 950 ? -28.471 -24.073 70.972 1.00 82.00 950 GLU A CA 1
ATOM 7467 C C . GLU A 1 950 ? -27.045 -24.074 70.392 1.00 82.00 950 GLU A C 1
ATOM 7469 O O . GLU A 1 950 ? -26.555 -23.048 69.919 1.00 82.00 950 GLU A O 1
ATOM 7474 N N . SER A 1 951 ? -26.411 -25.245 70.302 1.00 80.19 951 SER A N 1
ATOM 7475 C CA . SER A 1 951 ? -25.108 -25.407 69.644 1.00 80.19 951 SER A CA 1
ATOM 7476 C C . SER A 1 951 ? -25.184 -25.155 68.134 1.00 80.19 951 SER A C 1
ATOM 7478 O O . SER A 1 951 ? -24.303 -24.512 67.562 1.00 80.19 951 SER A O 1
ATOM 7480 N N . LEU A 1 952 ? -26.252 -25.612 67.471 1.00 75.25 952 LEU A N 1
ATOM 7481 C CA . LEU A 1 952 ? -26.477 -25.357 66.045 1.00 75.25 952 LEU A CA 1
ATOM 7482 C C . LEU A 1 952 ? -26.665 -23.863 65.757 1.00 75.25 952 LEU A C 1
ATOM 7484 O O . LEU A 1 952 ? -26.147 -23.380 64.751 1.00 75.25 952 LEU A O 1
ATOM 7488 N N . LYS A 1 953 ? -27.314 -23.126 66.666 1.00 69.88 953 LYS A N 1
ATOM 7489 C CA . LYS A 1 953 ? -27.431 -21.661 66.606 1.00 69.88 953 LYS A CA 1
ATOM 7490 C C . LYS A 1 953 ? -26.062 -20.967 66.666 1.00 69.88 953 LYS A C 1
ATOM 7492 O O . LYS A 1 953 ? -25.809 -20.050 65.894 1.00 69.88 953 LYS A O 1
ATOM 7497 N N . LEU A 1 954 ? -25.159 -21.427 67.535 1.00 58.88 954 LEU A N 1
ATOM 7498 C CA . LEU A 1 954 ? -23.809 -20.857 67.692 1.00 58.88 954 LEU A CA 1
ATOM 7499 C C . LEU A 1 954 ? -22.847 -21.241 66.553 1.00 58.88 954 LEU A C 1
ATOM 7501 O O . LEU A 1 954 ? -21.922 -20.500 66.235 1.00 58.88 954 LEU A O 1
ATOM 7505 N N . SER A 1 955 ? -23.065 -22.379 65.891 1.00 55.88 955 SER A N 1
ATOM 7506 C CA . SER A 1 955 ? -22.142 -22.904 64.872 1.00 55.88 955 SER A CA 1
ATOM 7507 C C . SER A 1 955 ? -22.004 -22.051 63.595 1.00 55.88 955 SER A C 1
ATOM 7509 O O . SER A 1 955 ? -21.069 -22.263 62.822 1.00 55.88 955 SER A O 1
ATOM 7511 N N . GLN A 1 956 ? -22.882 -21.064 63.365 1.00 50.16 956 GLN A N 1
ATOM 7512 C CA . GLN A 1 956 ? -22.767 -20.129 62.236 1.00 50.16 956 GLN A CA 1
ATOM 7513 C C . GLN A 1 956 ? -22.003 -18.835 62.550 1.00 50.16 956 GLN A C 1
ATOM 7515 O O . GLN A 1 956 ? -21.598 -18.146 61.613 1.00 50.16 956 GLN A O 1
ATOM 7520 N N . THR A 1 957 ? -21.735 -18.509 63.820 1.00 41.59 957 THR A N 1
ATOM 7521 C CA . THR A 1 957 ? -21.047 -17.254 64.184 1.00 41.59 957 THR A CA 1
ATOM 7522 C C . THR A 1 957 ? -19.523 -17.311 64.048 1.00 41.59 957 THR A C 1
ATOM 7524 O O . THR A 1 957 ? -18.837 -16.377 64.450 1.00 41.59 957 THR A O 1
ATOM 7527 N N . GLY A 1 958 ? -18.972 -18.355 63.423 1.00 38.91 958 GLY A N 1
ATOM 7528 C CA . GLY A 1 958 ? -17.559 -18.374 63.039 1.00 38.91 958 GLY A CA 1
ATOM 7529 C C . GLY A 1 958 ? -16.579 -18.541 64.201 1.00 38.91 958 GLY A C 1
ATOM 7530 O O . GLY A 1 958 ? -15.440 -18.099 64.086 1.00 38.91 958 GLY A O 1
ATOM 7531 N N . GLU A 1 959 ? -16.984 -19.206 65.281 1.00 29.42 959 GLU A N 1
ATOM 7532 C CA . GLU A 1 959 ? -16.046 -19.761 66.259 1.00 29.42 959 GLU A CA 1
ATOM 7533 C C . GLU A 1 959 ? -16.181 -21.287 66.254 1.00 29.42 959 GLU A C 1
ATOM 7535 O O . GLU A 1 959 ? -17.093 -21.859 66.849 1.00 29.42 959 GLU A O 1
ATOM 7540 N N . ALA A 1 960 ? -15.279 -21.923 65.506 1.00 25.16 960 ALA A N 1
ATOM 7541 C CA . ALA A 1 960 ? -14.919 -23.329 65.637 1.00 25.16 960 ALA A CA 1
ATOM 7542 C C . ALA A 1 960 ? -13.481 -23.411 66.153 1.00 25.16 960 ALA A C 1
ATOM 7544 O O . ALA A 1 960 ? -12.639 -22.635 65.633 1.00 25.16 960 ALA A O 1
#

Mean predicted aligned error: 21.06 Å

Radius of gyration: 52.44 Å; Cα contacts (8 Å, |Δi|>4): 935; chains: 1; bounding box: 105×87×167 Å

Sequence (960 aa):
NLQNILTSSINCCTETKNMILCNSIPQSLLDSIKRNSDAILSLLSTIPTNQDIEKAAKSIQLLSDDYKSQKPAPPILPGKTYIDVKNEIAENISFILETVAELLRVVSREEIQKFPSTFTEFASRYAQLYRNIKSLASNHPDKQIAKIINDGLGSMVEMSVRLASTSKLYAADPNSSTKLFITETAKSFSDSLSNLLLTLLSSKSGRRECENYKNLMKLTYSPMLESSNCEIFTRKPYNVCIQEIEKMYANKFKQIEHNLIKSTENENSMLNIGKNIEDWEDLLTEILKNTSHASYMLGVSDTTSTAEYATIFDEKKIKSLQNEIIATFEAIEYKEGVIRDTDIDLFKKDSFKAVSNLVFYCKEAISSLTGNASLQKNIMDGVDAITATAKNSLINLDSANKPLNDQGVKDTVKKSKKLINDDISRLLKIFETPEMRCIPWHIGEHGRLMQEPLISDGQNVITTTVDALEDICKLIHDFDDHNKKEILLKISKNKIAIETLISTLKSQAPGDNIFGDIISRLEDNESDIKKVSEQVRSETINRRANASKEYELQFEMNNTQIMNILKEIIPLSENESHLVAARLETVADLMEGMLNVIDGLSSTFNNIDKNSELKMFEQLSALNLAIMHCANSFRSNPQPIKDQKPLSIKSAVEMSINEGKNLSDIVKTLSQKSSVLQVLIQKIQKINATLKVEGFKDSKEKAIMDQKDYENKIIAKLKNIVIISQDINRKASTKQELIEPLCKDLFEEHEKCAILVFDNTYSLPDMIKTEARKLYIELGENIKNYTELASRLQSEPDSKKELSQNSIKISTCVSNFLKLLQSSHKGEEACAKLAEYLSDALIDIDTCILFAQNDSLENEPDKPNMNTLKTPILKTSEEIVGLVDELMQQKQYSDINMLKFANRLDGSLKVFVENNKNAAISLGSKDSLNQLSLLNATKNIGGSIFDLLESLKLSQTGEA

Secondary structure (DSSP, 8-state):
-HHHHHHHHHHHHHHHHHHHHHSS--HHHHHHHHHHHHHHHHHHTTS---HHHHHHHHHHHHHHHHHHTTPPPPPPPTT--HHHHHHHHHHHHHHHHHHHHHHHHHHHTT-TTTHHHHHHHHHHHHHHHHHHHHHHHHT-S-HHHHHHHHHHHHHHHHHHHHHHHHHHHHHH---HHHHHHHHHHHHHHHHHHHHHHHHHS---TTHHHHHHHHHHIIIIIHHHHHTTTS--S----HHHHHHHHHHHIIIIIHHHHHHHHHHTT-TTGGGGHHHHHHHHHHHHHHHHHHHHHHHHHHHHTSTT-B-SB--S--HHHHHHHHHHHHHHHHHHHT--S---HHHHHHHHHHHHHHHHHHHHHHHHHHHH-TT-HHHHHHHHHHHHHHHHHHHHHHHHHHHHTTT--HHHHHHHHHHHHHHHHHHHHHHHHHHTSGGGS-B--B--HHHHHHHHHHHHHHHHHHHHHHHHHHHHHHHHHS--HHHHHHHHHHHHHHHHHHHHHHHHHHHT-TTHHHHHHHHHHHHHHHHHHHHHHHHHHHT-S------HHHHHHHHHHHHHHHHHHHHHHTTS-TT-HHHHHHHHHHHHHHHHHHHHHHHHHHHH-TTS-HHHHHHHHHHHHHHHHHHHHHHHHTSSSPPPBTTBPPPPHHHHHHHHHHHHHHHHHHHHHHHHHH-HHHHHHHHHHHHHHHHHSS-----TTS----HHHHHHHHHHHHHHHHHHHHHHHHHTTT-GGGHHHHHHHHHHHHHHHHHHHHHHTTSS-HHHHHHHHHHHHHHHHHHHHHHHHHHHTTT-GGGHHHHHHHHHHHHHHHHHHHHHHHTSSHHHHHHHHHHHHHHHHHHHHHHHHHHHHTT--PPPTTSPPHHHHHHHHHHHHHHHHHHHHHHHT-SS--HHHHHHHHHHHHHHHHHHHHHHHHHHHHH-GGGHHHHHHHHHHHHHHHHHHHHHHHHHHHTTSS--

pLDDT: mean 74.61, std 11.21, range [25.16, 92.06]

Nearest PDB structures (foldseek):
  8vdo-assembly1_A  TM=4.995E-01  e=1.260E-22  Mus musculus
  8vdp-assembly1_A  TM=4.945E-01  e=5.706E-22  Mus musculus
  8vdr-assembly1_A  TM=4.790E-01  e=7.248E-23  Mus musculus
  8vdq-assembly1_A  TM=4.982E-01  e=2.995E-21  Mus musculus
  6r9t-assembly1_A  TM=4.984E-01  e=6.145E-20  Homo sapiens

Organism: Henneguya salminicola (NCBI:txid69463)